Protein 9GTW (pdb70)

GO terms:
  GO:0004558 alpha-1,4-glucosidase activity (F, IDA)
  GO:0005980 glycogen catabolic process (P, IDA)
  GO:0004558 alpha-1,4-glucosidase activity (F, EXP)
  GO:0043896 glucan 1,6-alpha-glucosidase activity (F, IDA)
  GO:0061723 glycophagy (P, IMP)
  GO:0090599 alpha-glucosidase activity (F, EXP)
  GO:0101003 ficolin-1-rich granule membrane (C, TAS)
  GO:0090599 alpha-glucosidase activity (F, TAS)
  GO:0035577 azurophil granule membrane (C, TAS)
  GO:0043202 lysosomal lumen (C, TAS)
  GO:0070821 tertiary granule membrane (C, TAS)
  GO:0005886 plasma membrane (C, TAS)
  GO:0005980 glycogen catabolic process (P, TAS)
  GO:0005764 lysosome (C, IDA)
  GO:0005985 sucrose metabolic process (P, IC)
  GO:0006006 glucose metabolic process (P, IC)
  GO:0000023 maltose metabolic process (P, IC)
  GO:0002086 diaphragm contraction (P, IMP)
  GO:0007040 lysosome organization (P, IMP)
  GO:0070062 extracellular exosome (C, HDA)

Radius of gyration: 27.9 Å; Cα contacts (8 Å, |Δi|>4): 2246; chains: 1; bounding box: 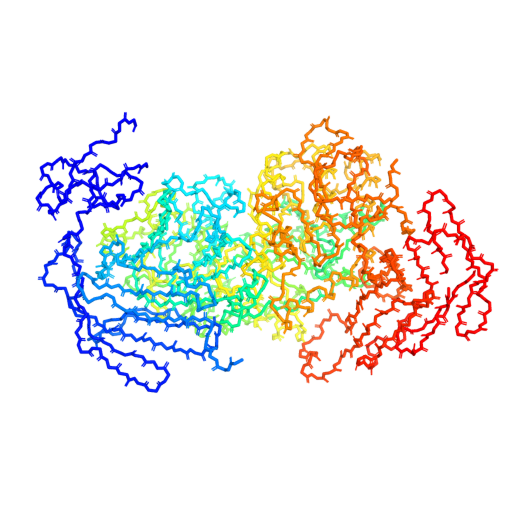76×71×76 Å

Organism: Homo sapiens (NCBI:txid9606)

Solvent-accessible surface area: 29538 Å² total

Sequence (842 aa):
QCDVPPNSRFDCAPDKAITQEQCEARGCCYIPAKQGQPWCFFPPSYPSYKLENLSSSSEMGYTTATLTRTTPTFFPKDILTLRLDVMMETENRLHFTIKDPANRRYEVPAPSPLYSVEFSEEPFGVIVHRQLDGRVLLNTTVAPLFFADQFLQLSTSLPSQYITGLAEHLSPLMLSTSWTRITLWNRDLAPTPGANLYGSHPFYLALEDGGSAHGVFLLNSNAMDVVLQPSPALSWRSTGGILDVYIFLGPEPKSVVQQYLDDVVGYPFMPPYWGLGFHLCRWGYSSTAITRQVVENMTRAHFPLDVQWNDLDYMDSRRDFTFNKDGFRDFPAMVQELHQGGRRYMMIVDPAISSSGPAGSYRPYDEGLRRGVFITNETGQPLIGKVWPGSTAFPDFTNPTALAWWEDMVAEFHDQVPFDGMWIDMNEPSNFIRRGSEDGCPNNELENPPYVPGVVGGTTLQQAATICASSHQFLSTHYNLHNLYGLTEAIASHRALVKARGTRPFVISRSTFAGHGRYAGHWTGDVWSSWEQLASSVPEILQFNLLGVPLVGADVCGFLGNTSEELCVRWTQLGAFYPFMRNHNSLLSLPQEPYSFSEPAQQAMRKALTLRYALLPHLYTLFHQAHVAGETVARPLFLEFPKDSSTWTVDHQLLWGEALLITPVLQAGKAEVTGYFPLGTWYDLQTVPIREPAIHSEGQWVTLPAPLDTINVHLRAGYIIPLQGPGLTTTESRQQPMALAVALTKGGEARRGELFWDDGESLEVLERGAYTQVIFLARNNTIVNELVRVTSEGAGLQLQKVTVLGVATAPQQVLSNGVPVSNFTYSSPDTKVLDIVSLLMGEQFLVSWC

Structure (mmCIF, N/CA/C/O backbone):
data_9GTW
#
_entry.id   9GTW
#
_cell.length_a   96.952
_cell.length_b   101.938
_cell.length_c   128.658
_cell.angle_alpha   90.00
_cell.angle_beta   90.00
_cell.angle_gamma   90.00
#
_symmetry.space_group_name_H-M   'P 21 21 21'
#
loop_
_entity.id
_entity.type
_entity.pdbx_description
1 polymer 'Lysosomal alpha-glucosidase'
2 branched 2-acetamido-2-deoxy-beta-D-glucopyranose-(1-4)-[alpha-L-fucopyranose-(1-6)]2-acetamido-2-deoxy-beta-D-glucopyranose
3 branched 2-acetamido-2-deoxy-beta-D-glucopyranose-(1-4)-2-acetamido-2-deoxy-beta-D-glucopyranose
4 branched beta-D-mannopyranose-(1-4)-2-acetamido-2-deoxy-beta-D-glucopyranose-(1-4)-2-acetamido-2-deoxy-beta-D-glucopyranose
5 non-polymer 2-acetamido-2-deoxy-beta-D-glucopyranose
6 non-polymer (2~{S},3~{S},4~{S},5~{S})-2-heptyl-5-(hydroxymethyl)pyrrolidine-3,4-diol
7 non-polymer 'SULFATE ION'
8 non-polymer 'CHLORIDE ION'
9 non-polymer GLYCEROL
10 non-polymer 'TRIETHYLENE GLYCOL'
11 non-polymer DI(HYDROXYETHYL)ETHER
12 non-polymer 1,2-ETHANEDIOL
13 water water
#
loop_
_atom_site.group_PDB
_atom_site.id
_atom_site.type_symbol
_atom_site.label_atom_id
_atom_site.label_alt_id
_atom_site.label_comp_id
_atom_site.label_asym_id
_atom_site.label_entity_id
_atom_site.label_seq_id
_atom_site.pdbx_PDB_ins_code
_atom_site.Cartn_x
_atom_site.Cartn_y
_atom_site.Cartn_z
_atom_site.occupancy
_atom_site.B_iso_or_equiv
_atom_site.auth_seq_id
_atom_site.auth_comp_id
_atom_site.auth_asym_id
_atom_site.auth_atom_id
_atom_site.pdbx_PDB_model_num
ATOM 1 N N . GLN A 1 81 ? 14.650 -58.740 57.664 1.00 61.97 81 GLN A N 1
ATOM 2 C CA . GLN A 1 81 ? 13.623 -57.652 57.735 1.00 59.26 81 GLN A CA 1
ATOM 3 C C . GLN A 1 81 ? 13.009 -57.594 59.140 1.00 51.98 81 GLN A C 1
ATOM 4 O O . GLN A 1 81 ? 12.636 -56.501 59.575 1.00 59.97 81 GLN A O 1
ATOM 10 N N . CYS A 1 82 ? 12.887 -58.728 59.822 1.00 38.79 82 CYS A N 1
ATOM 11 C CA . CYS A 1 82 ? 12.290 -58.808 61.182 1.00 40.92 82 CYS A CA 1
ATOM 12 C C . CYS A 1 82 ? 13.368 -58.845 62.258 1.00 41.96 82 CYS A C 1
ATOM 13 O O . CYS A 1 82 ? 12.993 -58.950 63.438 1.00 46.17 82 CYS A O 1
ATOM 16 N N . ASP A 1 83 ? 14.623 -58.598 61.871 1.00 47.24 83 ASP A N 1
ATOM 17 C CA . ASP A 1 83 ? 15.793 -58.585 62.783 1.00 54.15 83 ASP A CA 1
ATOM 18 C C . ASP A 1 83 ? 15.908 -57.189 63.409 1.00 51.53 83 ASP A C 1
ATOM 19 O O . ASP A 1 83 ? 16.828 -56.427 63.052 1.00 55.25 83 ASP A O 1
ATOM 24 N N . VAL A 1 84 ? 14.950 -56.851 64.267 1.00 40.51 84 VAL A N 1
ATOM 25 C CA . VAL A 1 84 ? 14.905 -55.545 64.983 1.00 36.19 84 VAL A CA 1
ATOM 26 C C . VAL A 1 84 ? 15.231 -55.820 66.451 1.00 30.49 84 VAL A C 1
ATOM 27 O O . VAL A 1 84 ? 14.587 -56.651 67.098 1.00 32.29 84 VAL A O 1
ATOM 31 N N . PRO A 1 85 ? 16.211 -55.092 67.026 1.00 34.39 85 PRO A N 1
ATOM 32 C CA . PRO A 1 85 ? 16.506 -55.194 68.455 1.00 35.52 85 PRO A CA 1
ATOM 33 C C . PRO A 1 85 ? 15.239 -55.010 69.288 1.00 40.18 85 PRO A C 1
ATOM 34 O O . PRO A 1 85 ? 14.419 -54.128 68.998 1.00 37.23 85 PRO A O 1
ATOM 38 N N . PRO A 1 86 ? 15.024 -55.835 70.341 1.00 34.15 86 PRO A N 1
ATOM 39 C CA . PRO A 1 86 ? 13.774 -55.790 71.098 1.00 30.13 86 PRO A CA 1
ATOM 40 C C . PRO A 1 86 ? 13.353 -54.368 71.498 1.00 32.39 86 PRO A C 1
ATOM 41 O O . PRO A 1 86 ? 12.183 -54.059 71.447 1.00 31.80 86 PRO A O 1
ATOM 45 N N . ASN A 1 87 ? 14.292 -53.564 71.982 1.00 32.01 87 ASN A N 1
ATOM 46 C CA . ASN A 1 87 ? 13.963 -52.246 72.587 1.00 35.69 87 ASN A CA 1
ATOM 47 C C . ASN A 1 87 ? 13.544 -51.265 71.482 1.00 35.18 87 ASN A C 1
ATOM 48 O O . ASN A 1 87 ? 12.979 -50.208 71.805 1.00 31.49 87 ASN A O 1
ATOM 53 N N . SER A 1 88 ? 13.765 -51.613 70.219 1.00 31.25 88 SER A N 1
ATOM 54 C CA . SER A 1 88 ? 13.538 -50.724 69.051 1.00 32.74 88 SER A CA 1
ATOM 55 C C . SER A 1 88 ? 12.303 -51.181 68.277 1.00 33.00 88 SER A C 1
ATOM 56 O O . SER A 1 88 ? 12.081 -50.683 67.168 1.00 31.52 88 SER A O 1
ATOM 59 N N . ARG A 1 89 ? 11.550 -52.138 68.819 1.00 30.87 89 ARG A N 1
ATOM 60 C CA . ARG A 1 89 ? 10.338 -52.673 68.152 1.00 28.43 89 ARG A CA 1
ATOM 61 C C . ARG A 1 89 ? 9.174 -51.734 68.441 1.00 27.84 89 ARG A C 1
ATOM 62 O O . ARG A 1 89 ? 8.917 -51.441 69.607 1.00 29.95 89 ARG A O 1
ATOM 70 N N . PHE A 1 90 ? 8.520 -51.232 67.398 1.00 27.15 90 PHE A N 1
ATOM 71 C CA . PHE A 1 90 ? 7.351 -50.338 67.550 1.00 27.00 90 PHE A CA 1
ATOM 72 C C . PHE A 1 90 ? 6.096 -51.178 67.299 1.00 27.97 90 PHE A C 1
ATOM 73 O O . PHE A 1 90 ? 6.059 -51.882 66.286 1.00 30.10 90 PHE A O 1
ATOM 81 N N . ASP A 1 91 ? 5.096 -51.021 68.161 1.00 29.09 91 ASP A N 1
ATOM 82 C CA . ASP A 1 91 ? 3.872 -51.865 68.208 1.00 31.24 91 ASP A CA 1
ATOM 83 C C . ASP A 1 91 ? 3.065 -51.731 66.906 1.00 32.61 91 ASP A C 1
ATOM 84 O O . ASP A 1 91 ? 2.594 -50.624 66.583 1.00 31.07 91 ASP A O 1
ATOM 89 N N . CYS A 1 92 ? 2.885 -52.842 66.192 1.00 31.30 92 CYS A N 1
ATOM 90 C CA . CYS A 1 92 ? 2.024 -52.954 64.987 1.00 29.13 92 CYS A CA 1
ATOM 91 C C . CYS A 1 92 ? 0.620 -53.432 65.364 1.00 38.08 92 CYS A C 1
ATOM 92 O O . CYS A 1 92 ? -0.220 -53.516 64.457 1.00 40.19 92 CYS A O 1
ATOM 95 N N . ALA A 1 93 ? 0.357 -53.732 66.641 1.00 33.15 93 ALA A N 1
ATOM 96 C CA . ALA A 1 93 ? -1.000 -54.080 67.124 1.00 36.85 93 ALA A CA 1
ATOM 97 C C . ALA A 1 93 ? -1.353 -53.247 68.349 1.00 35.04 93 ALA A C 1
ATOM 98 O O . ALA A 1 93 ? -1.746 -53.799 69.374 1.00 36.97 93 ALA A O 1
ATOM 100 N N . PRO A 1 94 ? -1.313 -51.897 68.281 1.00 35.87 94 PRO A N 1
ATOM 101 C CA . PRO A 1 94 ? -1.678 -51.075 69.438 1.00 37.84 94 PRO A CA 1
ATOM 102 C C . PRO A 1 94 ? -3.197 -51.108 69.675 1.00 41.60 94 PRO A C 1
ATOM 103 O O . PRO A 1 94 ? -3.639 -50.804 70.768 1.00 43.10 94 PRO A O 1
ATOM 107 N N . ASP A 1 95 ? -3.942 -51.509 68.642 1.00 38.53 95 ASP A N 1
ATOM 108 C CA . ASP A 1 95 ? -5.423 -51.399 68.584 1.00 44.99 95 ASP A CA 1
ATOM 109 C C . ASP A 1 95 ? -6.106 -52.619 69.221 1.00 45.27 95 ASP A C 1
ATOM 110 O O . ASP A 1 95 ? -7.264 -52.480 69.616 1.00 48.01 95 ASP A O 1
ATOM 115 N N . LYS A 1 96 ? -5.483 -53.801 69.211 1.00 49.81 96 LYS A N 1
ATOM 116 C CA . LYS A 1 96 ? -6.173 -55.050 69.643 1.00 56.71 96 LYS A CA 1
ATOM 117 C C . LYS A 1 96 ? -5.177 -56.180 69.897 1.00 56.73 96 LYS A C 1
ATOM 118 O O . LYS A 1 96 ? -4.062 -56.144 69.326 1.00 45.67 96 LYS A O 1
ATOM 124 N N . ALA A 1 97 ? -5.618 -57.187 70.662 1.00 53.37 97 ALA A N 1
ATOM 125 C CA . ALA A 1 97 ? -4.925 -58.485 70.827 1.00 54.74 97 ALA A CA 1
ATOM 126 C C . ALA A 1 97 ? -4.872 -59.143 69.453 1.00 48.17 97 ALA A C 1
ATOM 127 O O . ALA A 1 97 ? -5.906 -59.154 68.773 1.00 51.97 97 ALA A O 1
ATOM 129 N N . ILE A 1 98 ? -3.689 -59.583 69.035 1.00 45.17 98 ILE A N 1
ATOM 130 C CA . ILE A 1 98 ? -3.433 -60.053 67.650 1.00 47.06 98 ILE A CA 1
ATOM 131 C C . ILE A 1 98 ? -2.770 -61.436 67.708 1.00 43.95 98 ILE A C 1
ATOM 132 O O . ILE A 1 98 ? -1.950 -61.672 68.619 1.00 53.70 98 ILE A O 1
ATOM 137 N N . THR A 1 99 ? -3.085 -62.288 66.734 1.00 44.90 99 THR A N 1
ATOM 138 C CA . THR A 1 99 ? -2.441 -63.609 66.525 1.00 45.45 99 THR A CA 1
ATOM 139 C C . THR A 1 99 ? -1.238 -63.403 65.599 1.00 44.32 99 THR A C 1
ATOM 140 O O . THR A 1 99 ? -1.190 -62.373 64.869 1.00 44.98 99 THR A O 1
ATOM 144 N N . GLN A 1 100 ? -0.323 -64.364 65.572 1.00 38.30 100 GLN A N 1
ATOM 145 C CA . GLN A 1 100 ? 0.813 -64.341 64.623 1.00 46.05 100 GLN A CA 1
ATOM 146 C C . GLN A 1 100 ? 0.284 -64.169 63.190 1.00 49.68 100 GLN A C 1
ATOM 147 O O . GLN A 1 100 ? 0.905 -63.421 62.412 1.00 41.74 100 GLN A O 1
ATOM 153 N N . GLU A 1 101 ? -0.789 -64.872 62.815 1.00 46.51 101 GLU A N 1
ATOM 154 C CA . GLU A 1 101 ? -1.267 -64.874 61.407 1.00 48.80 101 GLU A CA 1
ATOM 155 C C . GLU A 1 101 ? -1.811 -63.479 61.054 1.00 41.28 101 GLU A C 1
ATOM 156 O O . GLU A 1 101 ? -1.472 -62.987 59.964 1.00 47.71 101 GLU A O 1
ATOM 162 N N . GLN A 1 102 ? -2.653 -62.895 61.911 1.00 39.14 102 GLN A N 1
ATOM 163 C CA . GLN A 1 102 ? -3.196 -61.516 61.759 1.00 43.11 102 GLN A CA 1
ATOM 164 C C . GLN A 1 102 ? -2.040 -60.503 61.653 1.00 44.53 102 GLN A C 1
ATOM 165 O O . GLN A 1 102 ? -2.108 -59.586 60.824 1.00 45.51 102 GLN A O 1
ATOM 171 N N . CYS A 1 103 ? -1.014 -60.658 62.490 1.00 45.10 103 CYS A N 1
ATOM 172 C CA . CYS A 1 103 ? 0.164 -59.762 62.558 1.00 47.95 103 CYS A CA 1
ATOM 173 C C . CYS A 1 103 ? 0.900 -59.791 61.216 1.00 47.16 103 CYS A C 1
ATOM 174 O O . CYS A 1 103 ? 1.098 -58.720 60.614 1.00 40.11 103 CYS A O 1
ATOM 177 N N . GLU A 1 104 ? 1.201 -60.984 60.711 1.00 43.12 104 GLU A N 1
ATOM 178 C CA . GLU A 1 104 ? 1.929 -61.166 59.432 1.00 41.57 104 GLU A CA 1
ATOM 179 C C . GLU A 1 104 ? 1.058 -60.693 58.257 1.00 37.76 104 GLU A C 1
ATOM 180 O O . GLU A 1 104 ? 1.637 -60.108 57.322 1.00 44.48 104 GLU A O 1
ATOM 186 N N . ALA A 1 105 ? -0.265 -60.867 58.336 1.00 39.83 105 ALA A N 1
ATOM 187 C CA . ALA A 1 105 ? -1.261 -60.419 57.328 1.00 49.81 105 ALA A CA 1
ATOM 188 C C . ALA A 1 105 ? -1.256 -58.885 57.225 1.00 54.33 105 ALA A C 1
ATOM 189 O O . ALA A 1 105 ? -1.740 -58.353 56.204 1.00 42.09 105 ALA A O 1
ATOM 191 N N . ARG A 1 106 ? -0.793 -58.199 58.275 1.00 48.96 106 ARG A N 1
ATOM 192 C CA . ARG A 1 106 ? -0.735 -56.716 58.347 1.00 38.52 106 ARG A CA 1
ATOM 193 C C . ARG A 1 106 ? 0.555 -56.222 57.703 1.00 41.78 106 ARG A C 1
ATOM 194 O O . ARG A 1 106 ? 0.701 -54.985 57.566 1.00 42.14 106 ARG A O 1
ATOM 202 N N . GLY A 1 107 ? 1.465 -57.146 57.396 1.00 36.40 107 GLY A N 1
ATOM 203 C CA . GLY A 1 107 ? 2.826 -56.855 56.921 1.00 39.44 107 GLY A CA 1
ATOM 204 C C . GLY A 1 107 ? 3.760 -56.585 58.087 1.00 36.79 107 GLY A C 1
ATOM 205 O O . GLY A 1 107 ? 4.811 -55.967 57.866 1.00 39.93 107 GLY A O 1
ATOM 206 N N . CYS A 1 108 ? 3.436 -57.107 59.269 1.00 36.93 108 CYS A N 1
ATOM 207 C CA . CYS A 1 108 ? 4.255 -56.913 60.493 1.00 42.59 108 CYS A CA 1
ATOM 208 C C . CYS A 1 108 ? 4.954 -58.207 60.930 1.00 48.43 108 CYS A C 1
ATOM 209 O O . CYS A 1 108 ? 4.627 -59.288 60.412 1.00 43.02 108 CYS A O 1
ATOM 212 N N . CYS A 1 109 ? 5.967 -58.038 61.780 1.00 34.91 109 CYS A N 1
ATOM 213 C CA . CYS A 1 109 ? 6.865 -59.084 62.313 1.00 31.17 109 CYS A CA 1
ATOM 214 C C . CYS A 1 109 ? 6.282 -59.602 63.624 1.00 35.93 109 CYS A C 1
ATOM 215 O O . CYS A 1 109 ? 5.835 -58.779 64.445 1.00 40.45 109 CYS A O 1
ATOM 218 N N . TYR A 1 110 ? 6.245 -60.918 63.804 1.00 35.24 110 TYR A N 1
ATOM 219 C CA . TYR A 1 110 ? 5.725 -61.546 65.040 1.00 36.54 110 TYR A CA 1
ATOM 220 C C . TYR A 1 110 ? 6.873 -62.255 65.757 1.00 38.50 110 TYR A C 1
ATOM 221 O O . TYR A 1 110 ? 7.381 -63.256 65.237 1.00 36.63 110 TYR A O 1
ATOM 230 N N . ILE A 1 111 ? 7.333 -61.698 66.878 1.00 32.70 111 ILE A N 1
ATOM 231 C CA . ILE A 1 111 ? 8.410 -62.327 67.692 1.00 30.90 111 ILE A CA 1
ATOM 232 C C . ILE A 1 111 ? 8.014 -62.174 69.152 1.00 35.76 111 ILE A C 1
ATOM 233 O O . ILE A 1 111 ? 8.033 -61.072 69.692 1.00 34.76 111 ILE A O 1
ATOM 238 N N . PRO A 1 112 ? 7.642 -63.268 69.843 1.00 36.31 112 PRO A N 1
ATOM 239 C CA . PRO A 1 112 ? 7.285 -63.165 71.254 1.00 33.73 112 PRO A CA 1
ATOM 240 C C . PRO A 1 112 ? 8.462 -62.617 72.069 1.00 31.04 112 PRO A C 1
ATOM 241 O O . PRO A 1 112 ? 9.601 -62.955 71.781 1.00 32.39 112 PRO A O 1
ATOM 245 N N . ALA A 1 113 ? 8.165 -61.732 73.021 1.00 30.79 113 ALA A N 1
ATOM 246 C CA . ALA A 1 113 ? 9.103 -61.317 74.085 1.00 34.10 113 ALA A CA 1
ATOM 247 C C . ALA A 1 113 ? 9.509 -62.577 74.862 1.00 31.51 113 ALA A C 1
ATOM 248 O O . ALA A 1 113 ? 8.732 -63.543 74.899 1.00 34.06 113 ALA A O 1
ATOM 250 N N . LYS A 1 114 ? 10.702 -62.585 75.439 1.00 33.51 114 LYS A N 1
ATOM 251 C CA . LYS A 1 114 ? 11.251 -63.788 76.108 1.00 38.22 114 LYS A CA 1
ATOM 252 C C . LYS A 1 114 ? 10.804 -63.828 77.570 1.00 34.29 114 LYS A C 1
ATOM 253 O O . LYS A 1 114 ? 11.124 -64.820 78.253 1.00 38.78 114 LYS A O 1
ATOM 259 N N . GLN A 1 115 ? 10.092 -62.798 78.018 1.00 34.10 115 GLN A N 1
ATOM 260 C CA . GLN A 1 115 ? 9.449 -62.774 79.356 1.00 37.40 115 GLN A CA 1
ATOM 261 C C . GLN A 1 115 ? 8.359 -61.708 79.325 1.00 44.66 115 GLN A C 1
ATOM 262 O O . GLN A 1 115 ? 8.284 -60.990 78.299 1.00 38.41 115 GLN A O 1
ATOM 268 N N . GLY A 1 123 ? 4.212 -53.784 77.799 1.00 48.77 123 GLY A N 1
ATOM 269 C CA . GLY A 1 123 ? 5.562 -54.365 77.618 1.00 37.33 123 GLY A CA 1
ATOM 270 C C . GLY A 1 123 ? 6.002 -54.289 76.164 1.00 33.63 123 GLY A C 1
ATOM 271 O O . GLY A 1 123 ? 5.317 -53.656 75.370 1.00 35.34 123 GLY A O 1
ATOM 272 N N . GLN A 1 124 ? 7.122 -54.923 75.840 1.00 32.72 124 GLN A N 1
ATOM 273 C CA . GLN A 1 124 ? 7.674 -55.044 74.472 1.00 36.35 124 GLN A CA 1
ATOM 274 C C . GLN A 1 124 ? 6.626 -55.675 73.559 1.00 32.37 124 GLN A C 1
ATOM 275 O O . GLN A 1 124 ? 6.007 -56.688 73.903 1.00 33.56 124 GLN A O 1
ATOM 281 N N . PRO A 1 125 ? 6.339 -55.073 72.384 1.00 31.44 125 PRO A N 1
ATOM 282 C CA . PRO A 1 125 ? 5.285 -55.590 71.512 1.00 32.87 125 PRO A CA 1
ATOM 283 C C . PRO A 1 125 ? 5.751 -56.863 70.801 1.00 32.07 125 PRO A C 1
ATOM 284 O O . PRO A 1 125 ? 6.885 -56.896 70.329 1.00 32.55 125 PRO A O 1
ATOM 288 N N . TRP A 1 126 ? 4.867 -57.859 70.704 1.00 28.46 126 TRP A N 1
ATOM 289 C CA . TRP A 1 126 ? 5.136 -59.132 69.997 1.00 32.78 126 TRP A CA 1
ATOM 290 C C . TRP A 1 126 ? 4.996 -58.909 68.503 1.00 29.19 126 TRP A C 1
ATOM 291 O O . TRP A 1 126 ? 5.730 -59.559 67.736 1.00 33.50 126 TRP A O 1
ATOM 302 N N . CYS A 1 127 ? 4.048 -58.053 68.131 1.00 30.88 127 CYS A N 1
ATOM 303 C CA . CYS A 1 127 ? 3.752 -57.683 66.725 1.00 30.28 127 CYS A CA 1
ATOM 304 C C . CYS A 1 127 ? 4.301 -56.274 66.450 1.00 30.12 127 CYS A C 1
ATOM 305 O O . CYS A 1 127 ? 3.825 -55.331 67.084 1.00 31.38 127 CYS A O 1
ATOM 308 N N . PHE A 1 128 ? 5.305 -56.157 65.597 1.00 30.95 128 PHE A N 1
ATOM 309 C CA . PHE A 1 128 ? 6.018 -54.878 65.368 1.00 32.53 128 PHE A CA 1
ATOM 310 C C . PHE A 1 128 ? 6.276 -54.656 63.879 1.00 34.24 128 PHE A C 1
ATOM 311 O O . PHE A 1 128 ? 6.368 -55.606 63.072 1.00 33.14 128 PHE A O 1
ATOM 319 N N . PHE A 1 129 ? 6.507 -53.387 63.545 1.00 31.56 129 PHE A N 1
ATOM 320 C CA . PHE A 1 129 ? 6.790 -52.958 62.160 1.00 30.33 129 PHE A CA 1
ATOM 321 C C . PHE A 1 129 ? 8.185 -53.378 61.737 1.00 28.69 129 PHE A C 1
ATOM 322 O O . PHE A 1 129 ? 9.165 -53.025 62.382 1.00 33.86 129 PHE A O 1
ATOM 330 N N . PRO A 1 130 ? 8.316 -54.016 60.552 1.00 30.20 130 PRO A N 1
ATOM 331 C CA . PRO A 1 130 ? 9.615 -54.142 59.910 1.00 30.27 130 PRO A CA 1
ATOM 332 C C . PRO A 1 130 ? 10.003 -52.762 59.395 1.00 37.00 130 PRO A C 1
ATOM 333 O O . PRO A 1 130 ? 9.144 -51.896 59.217 1.00 33.07 130 PRO A O 1
ATOM 337 N N . PRO A 1 131 ? 11.300 -52.528 59.132 1.00 34.81 131 PRO A N 1
ATOM 338 C CA . PRO A 1 131 ? 11.760 -51.254 58.587 1.00 45.80 131 PRO A CA 1
ATOM 339 C C . PRO A 1 131 ? 11.074 -50.891 57.263 1.00 42.22 131 PRO A C 1
ATOM 340 O O . PRO A 1 131 ? 10.991 -49.724 56.974 1.00 45.09 131 PRO A O 1
ATOM 344 N N . SER A 1 132 ? 10.569 -51.889 56.525 1.00 39.58 132 SER A N 1
ATOM 345 C CA . SER A 1 132 ? 9.936 -51.726 55.190 1.00 42.47 132 SER A CA 1
ATOM 346 C C . SER A 1 132 ? 8.421 -51.525 55.323 1.00 43.40 132 SER A C 1
ATOM 347 O O . SER A 1 132 ? 7.746 -51.486 54.288 1.00 41.82 132 SER A O 1
ATOM 350 N N . TYR A 1 133 ? 7.870 -51.382 56.530 1.00 34.62 133 TYR A N 1
ATOM 351 C CA . TYR A 1 133 ? 6.400 -51.230 56.683 1.00 32.29 133 TYR A CA 1
ATOM 352 C C . TYR A 1 133 ? 6.011 -49.940 55.974 1.00 37.91 133 TYR A C 1
ATOM 353 O O . TYR A 1 133 ? 6.742 -48.952 56.067 1.00 35.25 133 TYR A O 1
ATOM 362 N N . PRO A 1 134 ? 4.923 -49.944 55.167 1.00 35.30 134 PRO A N 1
ATOM 363 C CA . PRO A 1 134 ? 4.555 -48.769 54.376 1.00 33.43 134 PRO A CA 1
ATOM 364 C C . PRO A 1 134 ? 4.265 -47.553 55.264 1.00 37.16 134 PRO A C 1
ATOM 365 O O . PRO A 1 134 ? 3.517 -47.639 56.213 1.00 34.03 134 PRO A O 1
ATOM 369 N N . SER A 1 135 ? 4.891 -46.437 54.926 1.00 32.92 135 SER A N 1
ATOM 370 C CA . SER A 1 135 ? 4.720 -45.142 55.614 1.00 33.64 135 SER A CA 1
ATOM 371 C C . SER A 1 135 ? 4.234 -44.156 54.558 1.00 32.45 135 SER A C 1
ATOM 372 O O . SER A 1 135 ? 3.451 -44.552 53.681 1.00 34.27 135 SER A O 1
ATOM 375 N N . TYR A 1 136 ? 4.591 -42.893 54.712 1.00 27.25 136 TYR A N 1
ATOM 376 C CA . TYR A 1 136 ? 4.339 -41.853 53.692 1.00 25.50 136 TYR A CA 1
ATOM 377 C C . TYR A 1 136 ? 5.653 -41.632 52.963 1.00 27.35 136 TYR A C 1
ATOM 378 O O . TYR A 1 136 ? 6.704 -41.892 53.541 1.00 28.43 136 TYR A O 1
ATOM 387 N N . LYS A 1 137 ? 5.564 -41.185 51.716 1.00 29.20 137 LYS A N 1
ATOM 388 C CA . LYS A 1 137 ? 6.726 -40.770 50.905 1.00 29.80 137 LYS A CA 1
ATOM 389 C C . LYS A 1 137 ? 6.690 -39.251 50.783 1.00 29.38 137 LYS A C 1
ATOM 390 O O . LYS A 1 137 ? 5.611 -38.681 50.497 1.00 27.88 137 LYS A O 1
ATOM 396 N N . LEU A 1 138 ? 7.834 -38.612 50.983 1.00 25.67 138 LEU A N 1
ATOM 397 C CA . LEU A 1 138 ? 7.988 -37.160 50.761 1.00 28.27 138 LEU A CA 1
ATOM 398 C C . LEU A 1 138 ? 8.042 -36.882 49.258 1.00 26.59 138 LEU A C 1
ATOM 399 O O . LEU A 1 138 ? 8.865 -37.490 48.567 1.00 29.11 138 LEU A O 1
ATOM 404 N N . GLU A 1 139 ? 7.245 -35.950 48.777 1.00 27.69 139 GLU A N 1
ATOM 405 C CA . GLU A 1 139 ? 7.307 -35.522 47.350 1.00 32.36 139 GLU A CA 1
ATOM 406 C C . GLU A 1 139 ? 7.251 -33.997 47.268 1.00 29.17 139 GLU A C 1
ATOM 407 O O . GLU A 1 139 ? 6.561 -33.358 48.096 1.00 27.42 139 GLU A O 1
ATOM 413 N N . ASN A 1 140 ? 7.910 -33.425 46.261 1.00 27.91 140 ASN A N 1
ATOM 414 C CA . ASN A 1 140 ? 7.813 -31.986 45.942 1.00 28.53 140 ASN A CA 1
ATOM 415 C C . ASN A 1 140 ? 8.192 -31.141 47.161 1.00 30.97 140 ASN A C 1
ATOM 416 O O . ASN A 1 140 ? 7.598 -30.071 47.353 1.00 28.64 140 ASN A O 1
ATOM 421 N N . LEU A 1 141 ? 9.251 -31.520 47.872 1.00 31.27 141 LEU A N 1
ATOM 422 C CA . LEU A 1 141 ? 9.823 -30.632 48.903 1.00 30.60 141 LEU A CA 1
ATOM 423 C C . LEU A 1 141 ? 10.226 -29.323 48.219 1.00 34.07 141 LEU A C 1
ATOM 424 O O . LEU A 1 141 ? 10.891 -29.348 47.175 1.00 34.16 141 LEU A O 1
ATOM 429 N N . SER A 1 142 ? 9.823 -28.203 48.789 1.00 28.69 142 SER A N 1
ATOM 430 C CA A SER A 1 142 ? 10.180 -26.881 48.230 0.50 32.28 142 SER A CA 1
ATOM 431 C CA B SER A 1 142 ? 10.058 -26.850 48.235 0.50 30.86 142 SER A CA 1
ATOM 432 C C . SER A 1 142 ? 10.498 -25.914 49.360 1.00 37.22 142 SER A C 1
ATOM 433 O O . SER A 1 142 ? 9.984 -26.074 50.504 1.00 30.73 142 SER A O 1
ATOM 438 N N . SER A 1 143 ? 11.373 -24.973 49.046 1.00 30.27 143 SER A N 1
ATOM 439 C CA . SER A 1 143 ? 11.859 -23.969 50.005 1.00 38.25 143 SER A CA 1
ATOM 440 C C . SER A 1 143 ? 10.957 -22.752 49.894 1.00 44.10 143 SER A C 1
ATOM 441 O O . SER A 1 143 ? 10.810 -22.234 48.796 1.00 44.81 143 SER A O 1
ATOM 444 N N . SER A 1 144 ? 10.411 -22.321 51.024 1.00 47.64 144 SER A N 1
ATOM 445 C CA . SER A 1 144 ? 9.632 -21.073 51.194 1.00 63.37 144 SER A CA 1
ATOM 446 C C . SER A 1 144 ? 10.479 -20.078 51.991 1.00 56.14 144 SER A C 1
ATOM 447 O O . SER A 1 144 ? 11.546 -20.475 52.509 1.00 50.80 144 SER A O 1
ATOM 450 N N . GLU A 1 145 ? 10.038 -18.827 52.074 1.00 77.21 145 GLU A N 1
ATOM 451 C CA . GLU A 1 145 ? 10.524 -17.881 53.111 1.00 81.00 145 GLU A CA 1
ATOM 452 C C . GLU A 1 145 ? 10.054 -18.413 54.475 1.00 62.03 145 GLU A C 1
ATOM 453 O O . GLU A 1 145 ? 8.871 -18.801 54.598 1.00 84.03 145 GLU A O 1
ATOM 459 N N . MET A 1 146 ? 10.979 -18.517 55.424 1.00 59.46 146 MET A N 1
ATOM 460 C CA . MET A 1 146 ? 10.750 -19.039 56.795 1.00 63.78 146 MET A CA 1
ATOM 461 C C . MET A 1 146 ? 10.747 -20.581 56.841 1.00 49.99 146 MET A C 1
ATOM 462 O O . MET A 1 146 ? 10.803 -21.086 57.971 1.00 44.48 146 MET A O 1
ATOM 467 N N . GLY A 1 147 ? 10.736 -21.326 55.715 1.00 42.30 147 GLY A N 1
ATOM 468 C CA . GLY A 1 147 ? 11.055 -22.768 55.787 1.00 35.66 147 GLY A CA 1
ATOM 469 C C . GLY A 1 147 ? 10.732 -23.606 54.558 1.00 47.15 147 GLY A C 1
ATOM 470 O O . GLY A 1 147 ? 11.381 -23.438 53.495 1.00 39.81 147 GLY A O 1
ATOM 471 N N . TYR A 1 148 ? 9.963 -24.675 54.759 1.00 27.19 148 TYR A N 1
ATOM 472 C CA . TYR A 1 148 ? 9.769 -25.727 53.730 1.00 26.00 148 TYR A CA 1
ATOM 473 C C . TYR A 1 148 ? 8.313 -26.157 53.691 1.00 27.94 148 TYR A C 1
ATOM 474 O O . TYR A 1 148 ? 7.614 -26.082 54.714 1.00 30.45 148 TYR A O 1
ATOM 483 N N . THR A 1 149 ? 7.913 -26.630 52.521 1.00 24.63 149 THR A N 1
ATOM 484 C CA A THR A 1 149 ? 6.600 -27.282 52.296 0.50 26.69 149 THR A CA 1
ATOM 485 C CA B THR A 1 149 ? 6.599 -27.277 52.299 0.50 26.77 149 THR A CA 1
ATOM 486 C C . THR A 1 149 ? 6.813 -28.535 51.448 1.00 29.07 149 THR A C 1
ATOM 487 O O . THR A 1 149 ? 7.793 -28.592 50.683 1.00 32.07 149 THR A O 1
ATOM 494 N N . ALA A 1 150 ? 5.960 -29.533 51.636 1.00 27.50 150 ALA A N 1
ATOM 495 C CA . ALA A 1 150 ? 6.049 -30.786 50.876 1.00 26.77 150 ALA A CA 1
ATOM 496 C C . ALA A 1 150 ? 4.704 -31.490 50.914 1.00 30.70 150 ALA A C 1
ATOM 497 O O . ALA A 1 150 ? 3.836 -31.148 51.747 1.00 27.53 150 ALA A O 1
ATOM 499 N N . THR A 1 151 ? 4.542 -32.418 49.988 1.00 27.81 151 THR A N 1
ATOM 500 C CA . THR A 1 151 ? 3.403 -33.358 49.962 1.00 28.47 151 THR A CA 1
ATOM 501 C C . THR A 1 151 ? 3.902 -34.660 50.569 1.00 27.96 151 THR A C 1
ATOM 502 O O . THR A 1 151 ? 5.064 -35.055 50.286 1.00 28.77 151 THR A O 1
ATOM 506 N N . LEU A 1 152 ? 3.048 -35.330 51.338 1.00 25.95 152 LEU A N 1
ATOM 507 C CA . LEU A 1 152 ? 3.333 -36.684 51.864 1.00 25.10 152 LEU A CA 1
ATOM 508 C C . LEU A 1 152 ? 2.251 -37.598 51.311 1.00 28.00 152 LEU A C 1
ATOM 509 O O . LEU A 1 152 ? 1.070 -37.276 51.482 1.00 29.61 152 LEU A O 1
ATOM 514 N N . THR A 1 153 ? 2.646 -38.716 50.738 1.00 28.35 153 THR A N 1
ATOM 515 C CA . THR A 1 153 ? 1.710 -39.656 50.086 1.00 26.98 153 THR A CA 1
ATOM 516 C C . THR A 1 153 ? 1.875 -41.045 50.686 1.00 26.59 153 THR A C 1
ATOM 517 O O . THR A 1 153 ? 2.991 -41.556 50.686 1.00 26.80 153 THR A O 1
ATOM 521 N N . ARG A 1 154 ? 0.772 -41.631 51.139 1.00 25.98 154 ARG A N 1
ATOM 522 C CA . ARG A 1 154 ? 0.687 -43.054 51.547 1.00 29.76 154 ARG A CA 1
ATOM 523 C C . ARG A 1 154 ? 0.028 -43.822 50.398 1.00 28.72 154 ARG A C 1
ATOM 524 O O . ARG A 1 154 ? -1.046 -43.396 49.901 1.00 29.33 154 ARG A O 1
ATOM 532 N N . THR A 1 155 ? 0.658 -44.897 49.962 1.00 31.66 155 THR A N 1
ATOM 533 C CA . THR A 1 155 ? 0.154 -45.698 48.820 1.00 38.49 155 THR A CA 1
ATOM 534 C C . THR A 1 155 ? -0.504 -46.975 49.364 1.00 40.47 155 THR A C 1
ATOM 535 O O . THR A 1 155 ? -1.445 -47.438 48.744 1.00 42.99 155 THR A O 1
ATOM 539 N N . THR A 1 156 ? -0.073 -47.504 50.511 1.00 33.59 156 THR A N 1
ATOM 540 C CA . THR A 1 156 ? -0.658 -48.742 51.095 1.00 33.04 156 THR A CA 1
ATOM 541 C C . THR A 1 156 ? -1.428 -48.392 52.362 1.00 35.42 156 THR A C 1
ATOM 542 O O . THR A 1 156 ? -0.875 -47.752 53.253 1.00 34.86 156 THR A O 1
ATOM 546 N N . PRO A 1 157 ? -2.744 -48.692 52.442 1.00 33.53 157 PRO A N 1
ATOM 547 C CA . PRO A 1 157 ? -3.537 -48.332 53.625 1.00 34.82 157 PRO A CA 1
ATOM 548 C C . PRO A 1 157 ? -2.983 -49.012 54.877 1.00 33.88 157 PRO A C 1
ATOM 549 O O . PRO A 1 157 ? -2.307 -50.025 54.738 1.00 32.52 157 PRO A O 1
ATOM 553 N N . THR A 1 158 ? -3.192 -48.397 56.047 1.00 32.89 158 THR A N 1
ATOM 554 C CA . THR A 1 158 ? -2.937 -49.019 57.364 1.00 34.15 158 THR A CA 1
ATOM 555 C C . THR A 1 158 ? -4.124 -49.928 57.724 1.00 30.92 158 THR A C 1
ATOM 556 O O . THR A 1 158 ? -5.072 -50.012 56.923 1.00 34.29 158 THR A O 1
ATOM 560 N N . PHE A 1 159 ? -4.095 -50.496 58.937 1.00 33.77 159 PHE A N 1
ATOM 561 C CA . PHE A 1 159 ? -5.174 -51.334 59.519 1.00 35.98 159 PHE A CA 1
ATOM 562 C C . PHE A 1 159 ? -6.223 -50.443 60.196 1.00 35.29 159 PHE A C 1
ATOM 563 O O . PHE A 1 159 ? -7.243 -50.961 60.644 1.00 37.62 159 PHE A O 1
ATOM 571 N N . PHE A 1 160 ? -6.021 -49.126 60.222 1.00 29.19 160 PHE A N 1
ATOM 572 C CA . PHE A 1 160 ? -7.015 -48.149 60.728 1.00 32.80 160 PHE A CA 1
ATOM 573 C C . PHE A 1 160 ? -7.921 -47.719 59.588 1.00 33.50 160 PHE A C 1
ATOM 574 O O . PHE A 1 160 ? -7.486 -47.623 58.441 1.00 33.33 160 PHE A O 1
ATOM 582 N N . PRO A 1 161 ? -9.201 -47.405 59.882 1.00 35.26 161 PRO A N 1
ATOM 583 C CA . PRO A 1 161 ? -10.095 -46.818 58.889 1.00 35.81 161 PRO A CA 1
ATOM 584 C C . PRO A 1 161 ? -9.745 -45.358 58.571 1.00 33.13 161 PRO A C 1
ATOM 585 O O . PRO A 1 161 ? -9.197 -44.684 59.421 1.00 31.83 161 PRO A O 1
ATOM 589 N N . LYS A 1 162 ? -10.055 -44.925 57.350 1.00 31.82 162 LYS A N 1
ATOM 590 C CA . LYS A 1 162 ? -10.045 -43.513 56.892 1.00 31.57 162 LYS A CA 1
ATOM 591 C C . LYS A 1 162 ? -8.632 -42.925 56.987 1.00 27.94 162 LYS A C 1
ATOM 592 O O . LYS A 1 162 ? -8.503 -41.786 57.494 1.00 27.30 162 LYS A O 1
ATOM 598 N N . ASP A 1 163 ? -7.620 -43.675 56.575 1.00 27.12 163 ASP A N 1
ATOM 599 C CA . ASP A 1 163 ? -6.294 -43.081 56.256 1.00 30.22 163 ASP A CA 1
ATOM 600 C C . ASP A 1 163 ? -6.532 -41.848 55.387 1.00 27.98 163 ASP A C 1
ATOM 601 O O . ASP A 1 163 ? -7.367 -41.900 54.449 1.00 28.86 163 ASP A O 1
ATOM 606 N N . ILE A 1 164 ? -5.774 -40.794 55.637 1.00 25.76 164 ILE A N 1
ATOM 607 C CA . ILE A 1 164 ? -5.704 -39.598 54.757 1.00 26.69 164 ILE A CA 1
ATOM 608 C C . ILE A 1 164 ? -4.446 -39.760 53.908 1.00 32.12 164 ILE A C 1
ATOM 609 O O . ILE A 1 164 ? -3.340 -39.596 54.457 1.00 29.44 164 ILE A O 1
ATOM 614 N N . LEU A 1 165 ? -4.612 -40.187 52.657 1.00 29.23 165 LEU A N 1
ATOM 615 C CA . LEU A 1 165 ? -3.493 -40.707 51.827 1.00 30.05 165 LEU A CA 1
ATOM 616 C C . LEU A 1 165 ? -2.572 -39.571 51.378 1.00 28.03 165 LEU A C 1
ATOM 617 O O . LEU A 1 165 ? -1.375 -39.845 51.171 1.00 30.52 165 LEU A O 1
ATOM 622 N N . THR A 1 166 ? -3.090 -38.355 51.237 1.00 27.19 166 THR A N 1
ATOM 623 C CA . THR A 1 166 ? -2.293 -37.172 50.850 1.00 28.66 166 THR A CA 1
ATOM 624 C C . THR A 1 166 ? -2.313 -36.160 51.993 1.00 29.01 166 THR A C 1
ATOM 625 O O . THR A 1 166 ? -3.414 -35.673 52.335 1.00 27.82 166 THR A O 1
ATOM 629 N N . LEU A 1 167 ? -1.120 -35.794 52.469 1.00 25.97 167 LEU A N 1
ATOM 630 C CA . LEU A 1 167 ? -0.914 -34.811 53.552 1.00 24.90 167 LEU A CA 1
ATOM 631 C C . LEU A 1 167 ? -0.049 -33.667 53.015 1.00 25.79 167 LEU A C 1
ATOM 632 O O . LEU A 1 167 ? 0.632 -33.830 51.978 1.00 27.60 167 LEU A O 1
ATOM 637 N N . ARG A 1 168 ? -0.136 -32.535 53.679 1.00 26.64 168 ARG A N 1
ATOM 638 C CA . ARG A 1 168 ? 0.748 -31.383 53.451 1.00 26.89 168 ARG A CA 1
ATOM 639 C C . ARG A 1 168 ? 1.646 -31.224 54.671 1.00 30.07 168 ARG A C 1
ATOM 640 O O . ARG A 1 168 ? 1.113 -31.168 55.824 1.00 27.50 168 ARG A O 1
ATOM 648 N N . LEU A 1 169 ? 2.948 -31.084 54.413 1.00 26.74 169 LEU A N 1
ATOM 649 C CA . LEU A 1 169 ? 3.966 -30.764 55.435 1.00 26.01 169 LEU A CA 1
ATOM 650 C C . LEU A 1 169 ? 4.347 -29.289 55.314 1.00 27.41 169 LEU A C 1
ATOM 651 O O . LEU A 1 169 ? 4.612 -28.844 54.202 1.00 25.90 169 LEU A O 1
ATOM 656 N N . ASP A 1 170 ? 4.321 -28.561 56.422 1.00 24.96 170 ASP A N 1
ATOM 657 C CA . ASP A 1 170 ? 4.825 -27.171 56.513 1.00 24.05 170 ASP A CA 1
ATOM 658 C C . ASP A 1 170 ? 5.857 -27.111 57.642 1.00 26.62 170 ASP A C 1
ATOM 659 O O . ASP A 1 170 ? 5.518 -27.402 58.800 1.00 29.20 170 ASP A O 1
ATOM 664 N N . VAL A 1 171 ? 7.044 -26.613 57.322 1.00 26.75 171 VAL A N 1
ATOM 665 C CA . VAL A 1 171 ? 8.157 -26.451 58.289 1.00 26.59 171 VAL A CA 1
ATOM 666 C C . VAL A 1 171 ? 8.476 -24.958 58.354 1.00 27.58 171 VAL A C 1
ATOM 667 O O . VAL A 1 171 ? 8.784 -24.351 57.306 1.00 28.32 171 VAL A O 1
ATOM 671 N N . MET A 1 172 ? 8.384 -24.387 59.550 1.00 27.17 172 MET A N 1
ATOM 672 C CA . MET A 1 172 ? 8.611 -22.947 59.796 1.00 27.96 172 MET A CA 1
ATOM 673 C C . MET A 1 172 ? 9.762 -22.781 60.788 1.00 30.29 172 MET A C 1
ATOM 674 O O . MET A 1 172 ? 9.693 -23.288 61.931 1.00 28.52 172 MET A O 1
ATOM 679 N N . MET A 1 173 ? 10.824 -22.124 60.336 1.00 28.61 173 MET A N 1
ATOM 680 C CA . MET A 1 173 ? 12.009 -21.858 61.180 1.00 28.91 173 MET A CA 1
ATOM 681 C C . MET A 1 173 ? 11.767 -20.522 61.877 1.00 32.88 173 MET A C 1
ATOM 682 O O . MET A 1 173 ? 12.137 -19.489 61.338 1.00 33.34 173 MET A O 1
ATOM 687 N N . GLU A 1 174 ? 11.010 -20.556 62.974 1.00 28.61 174 GLU A N 1
ATOM 688 C CA . GLU A 1 174 ? 10.341 -19.357 63.540 1.00 30.70 174 GLU A CA 1
ATOM 689 C C . GLU A 1 174 ? 11.339 -18.450 64.267 1.00 31.47 174 GLU A C 1
ATOM 690 O O . GLU A 1 174 ? 11.248 -17.236 64.077 1.00 29.61 174 GLU A O 1
ATOM 696 N N . THR A 1 175 ? 12.200 -19.006 65.113 1.00 29.32 175 THR A N 1
ATOM 697 C CA . THR A 1 175 ? 13.280 -18.258 65.798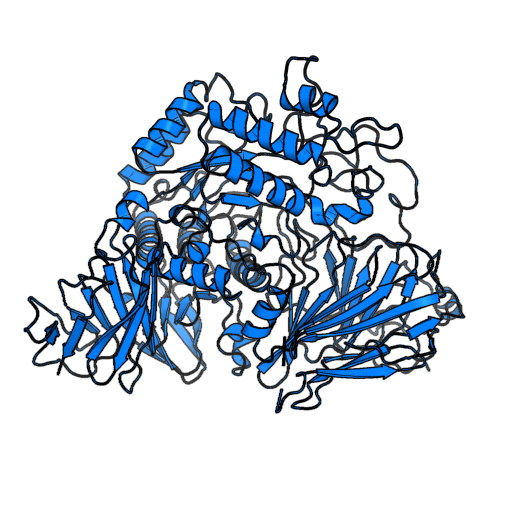 1.00 30.71 175 THR A CA 1
ATOM 698 C C . THR A 1 175 ? 14.551 -19.098 65.749 1.00 30.11 175 THR A C 1
ATOM 699 O O . THR A 1 175 ? 14.459 -20.277 65.393 1.00 30.05 175 THR A O 1
ATOM 703 N N . GLU A 1 176 ? 15.666 -18.561 66.250 1.00 30.64 176 GLU A N 1
ATOM 704 C CA . GLU A 1 176 ? 16.908 -19.366 66.386 1.00 29.58 176 GLU A CA 1
ATOM 705 C C . GLU A 1 176 ? 16.688 -20.540 67.353 1.00 30.51 176 GLU A C 1
ATOM 706 O O . GLU A 1 176 ? 17.454 -21.504 67.255 1.00 28.53 176 GLU A O 1
ATOM 712 N N . ASN A 1 177 ? 15.682 -20.490 68.240 1.00 28.01 177 ASN A N 1
ATOM 713 C CA . ASN A 1 177 ? 15.484 -21.529 69.290 1.00 27.98 177 ASN A CA 1
ATOM 714 C C . ASN A 1 177 ? 14.254 -22.395 69.011 1.00 27.78 177 ASN A C 1
ATOM 715 O O . ASN A 1 177 ? 14.109 -23.422 69.700 1.00 27.38 177 ASN A O 1
ATOM 720 N N . ARG A 1 178 ? 13.349 -21.934 68.153 1.00 26.01 178 ARG A N 1
ATOM 721 C CA . ARG A 1 178 ? 12.028 -22.571 67.944 1.00 24.85 178 ARG A CA 1
ATOM 722 C C . ARG A 1 178 ? 11.848 -23.009 66.490 1.00 25.25 178 ARG A C 1
ATOM 723 O O . ARG A 1 178 ? 11.818 -22.148 65.579 1.00 29.54 178 ARG A O 1
ATOM 731 N N . LEU A 1 179 ? 11.666 -24.308 66.303 1.00 25.65 179 LEU A N 1
ATOM 732 C CA . LEU A 1 179 ? 11.293 -24.931 65.004 1.00 25.29 179 LEU A CA 1
ATOM 733 C C . LEU A 1 179 ? 9.841 -25.397 65.145 1.00 25.87 179 LEU A C 1
ATOM 734 O O . LEU A 1 179 ? 9.499 -26.001 66.165 1.00 26.44 179 LEU A O 1
ATOM 739 N N . HIS A 1 180 ? 9.043 -25.184 64.112 1.00 26.45 180 HIS A N 1
ATOM 740 C CA . HIS A 1 180 ? 7.600 -25.517 64.120 1.00 23.64 180 HIS A CA 1
ATOM 741 C C . HIS A 1 180 ? 7.281 -26.254 62.832 1.00 27.74 180 HIS A C 1
ATOM 742 O O . HIS A 1 180 ? 7.621 -25.740 61.759 1.00 28.33 180 HIS A O 1
ATOM 749 N N . PHE A 1 181 ? 6.647 -27.416 62.912 1.00 25.67 181 PHE A N 1
ATOM 750 C CA . PHE A 1 181 ? 6.130 -28.053 61.680 1.00 28.10 181 PHE A CA 1
ATOM 751 C C . PHE A 1 181 ? 4.722 -28.571 61.931 1.00 29.16 181 PHE A C 1
ATOM 752 O O . PHE A 1 181 ? 4.372 -28.951 63.079 1.00 27.17 181 PHE A O 1
ATOM 760 N N . THR A 1 182 ? 3.946 -28.563 60.862 1.00 26.22 182 THR A N 1
ATOM 761 C CA . THR A 1 182 ? 2.575 -29.125 60.846 1.00 26.52 182 THR A CA 1
ATOM 762 C C . THR A 1 182 ? 2.479 -30.174 59.760 1.00 26.66 182 THR A C 1
ATOM 763 O O . THR A 1 182 ? 3.126 -30.026 58.708 1.00 27.08 182 THR A O 1
ATOM 767 N N . ILE A 1 183 ? 1.607 -31.152 59.998 1.00 28.32 183 ILE A N 1
ATOM 768 C CA . ILE A 1 183 ? 1.155 -32.150 59.000 1.00 26.61 183 ILE A CA 1
ATOM 769 C C . ILE A 1 183 ? -0.372 -32.130 59.032 1.00 28.98 183 ILE A C 1
ATOM 770 O O . ILE A 1 183 ? -0.956 -32.337 60.112 1.00 26.42 183 ILE A O 1
ATOM 775 N N . LYS A 1 184 ? -0.953 -31.719 57.917 1.00 25.81 184 LYS A N 1
ATOM 776 C CA . LYS A 1 184 ? -2.402 -31.455 57.768 1.00 27.61 184 LYS A CA 1
ATOM 777 C C . LYS A 1 184 ? -2.953 -32.182 56.554 1.00 30.43 184 LYS A C 1
ATOM 778 O O . LYS A 1 184 ? -2.186 -32.606 55.680 1.00 25.23 184 LYS A O 1
ATOM 784 N N . ASP A 1 185 ? -4.272 -32.228 56.485 1.00 28.34 185 ASP A N 1
ATOM 785 C CA . ASP A 1 185 ? -5.003 -32.674 55.282 1.00 26.98 185 ASP A CA 1
ATOM 786 C C . ASP A 1 185 ? -5.230 -31.437 54.419 1.00 26.36 185 ASP A C 1
ATOM 787 O O . ASP A 1 185 ? -6.028 -30.577 54.794 1.00 29.38 185 ASP A O 1
ATOM 792 N N . PRO A 1 186 ? -4.590 -31.317 53.233 1.00 29.73 186 PRO A N 1
ATOM 793 C CA . PRO A 1 186 ? -4.787 -30.143 52.376 1.00 30.87 186 PRO A CA 1
ATOM 794 C C . PRO A 1 186 ? -6.196 -30.048 51.764 1.00 36.93 186 PRO A C 1
ATOM 795 O O . PRO A 1 186 ? -6.560 -28.991 51.326 1.00 35.36 186 PRO A O 1
ATOM 799 N N . ALA A 1 187 ? -6.978 -31.130 51.790 1.00 33.61 187 ALA A N 1
ATOM 800 C CA . ALA A 1 187 ? -8.324 -31.179 51.173 1.00 35.79 187 ALA A CA 1
ATOM 801 C C . ALA A 1 187 ? -9.418 -30.881 52.202 1.00 39.15 187 ALA A C 1
ATOM 802 O O . ALA A 1 187 ? -10.551 -30.690 51.779 1.00 36.75 187 ALA A O 1
ATOM 804 N N . ASN A 1 188 ? -9.123 -30.868 53.506 1.00 34.94 188 ASN A N 1
ATOM 805 C CA . ASN A 1 188 ? -10.168 -30.661 54.543 1.00 32.64 188 ASN A CA 1
ATOM 806 C C . ASN A 1 188 ? -9.568 -29.943 55.745 1.00 37.24 188 ASN A C 1
ATOM 807 O O . ASN A 1 188 ? -8.546 -30.414 56.271 1.00 35.68 188 ASN A O 1
ATOM 812 N N . ARG A 1 189 ? -10.222 -28.879 56.185 1.00 32.65 189 ARG A N 1
ATOM 813 C CA . ARG A 1 189 ? -9.911 -28.228 57.476 1.00 36.00 189 ARG A CA 1
ATOM 814 C C . ARG A 1 189 ? -10.227 -29.255 58.564 1.00 39.37 189 ARG A C 1
ATOM 815 O O . ARG A 1 189 ? -11.314 -29.833 58.525 1.00 47.74 189 ARG A O 1
ATOM 823 N N . ARG A 1 190 ? -9.220 -29.661 59.318 1.00 30.19 190 ARG A N 1
ATOM 824 C CA . ARG A 1 190 ? -9.399 -30.579 60.469 1.00 27.04 190 ARG A CA 1
ATOM 825 C C . ARG A 1 190 ? -9.432 -29.745 61.739 1.00 24.96 190 ARG A C 1
ATOM 826 O O . ARG A 1 190 ? -8.939 -28.594 61.724 1.00 26.20 190 ARG A O 1
ATOM 834 N N . TYR A 1 191 ? -9.915 -30.324 62.833 1.00 25.24 191 TYR A N 1
ATOM 835 C CA . TYR A 1 191 ? -9.906 -29.631 64.133 1.00 24.98 191 TYR A CA 1
ATOM 836 C C . TYR A 1 191 ? -8.469 -29.208 64.482 1.00 27.51 191 TYR A C 1
ATOM 837 O O . TYR A 1 191 ? -7.545 -30.044 64.441 1.00 26.40 191 TYR A O 1
ATOM 846 N N . GLU A 1 192 ? -8.331 -27.976 64.965 1.00 27.13 192 GLU A N 1
ATOM 847 C CA . GLU A 1 192 ? -7.057 -27.412 65.471 1.00 27.84 192 GLU A CA 1
ATOM 848 C C . GLU A 1 192 ? -7.330 -26.681 66.774 1.00 27.57 192 GLU A C 1
ATOM 849 O O . GLU A 1 192 ? -8.386 -26.044 66.918 1.00 26.95 192 GLU A O 1
ATOM 855 N N . VAL A 1 193 ? -6.431 -26.845 67.728 1.00 25.67 193 VAL A N 1
ATOM 856 C CA . VAL A 1 193 ? -6.599 -26.228 69.070 1.00 26.77 193 VAL A CA 1
ATOM 857 C C . VAL A 1 193 ? -6.636 -24.717 68.893 1.00 30.69 193 VAL A C 1
ATOM 858 O O . VAL A 1 193 ? -5.699 -24.137 68.351 1.00 32.09 193 VAL A O 1
ATOM 862 N N . PRO A 1 194 ? -7.668 -24.037 69.430 1.00 32.17 194 PRO A N 1
ATOM 863 C CA . PRO A 1 194 ? -7.757 -22.574 69.343 1.00 38.93 194 PRO A CA 1
ATOM 864 C C . PRO A 1 194 ? -6.825 -21.815 70.305 1.00 50.16 194 PRO A C 1
ATOM 865 O O . PRO A 1 194 ? -6.244 -22.464 71.177 1.00 63.96 194 PRO A O 1
ATOM 869 N N . ALA A 1 204 ? 27.656 -16.201 66.080 1.00 69.16 204 ALA A N 1
ATOM 870 C CA . ALA A 1 204 ? 27.354 -16.373 64.638 1.00 62.41 204 ALA A CA 1
ATOM 871 C C . ALA A 1 204 ? 25.845 -16.527 64.460 1.00 51.48 204 ALA A C 1
ATOM 8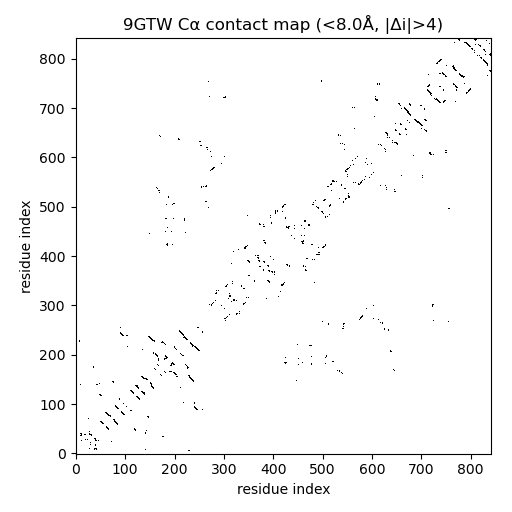72 O O . ALA A 1 204 ? 25.225 -17.323 65.154 1.00 47.28 204 ALA A O 1
ATOM 874 N N . PRO A 1 205 ? 25.205 -15.736 63.572 1.00 51.12 205 PRO A N 1
ATOM 875 C CA . PRO A 1 205 ? 23.757 -15.804 63.385 1.00 45.75 205 PRO A CA 1
ATOM 876 C C . PRO A 1 205 ? 23.335 -17.071 62.626 1.00 48.61 205 PRO A C 1
ATOM 877 O O . PRO A 1 205 ? 23.653 -17.225 61.460 1.00 45.06 205 PRO A O 1
ATOM 881 N N . SER A 1 206 ? 22.670 -17.988 63.327 1.00 44.94 206 SER A N 1
ATOM 882 C CA . SER A 1 206 ? 22.197 -19.281 62.772 1.00 36.13 206 SER A CA 1
ATOM 883 C C . SER A 1 206 ? 21.278 -19.893 63.817 1.00 37.48 206 SER A C 1
ATOM 884 O O . SER A 1 206 ? 21.457 -19.640 65.004 1.00 36.34 206 SER A O 1
ATOM 887 N N . PRO A 1 207 ? 20.255 -20.672 63.428 1.00 35.15 207 PRO A N 1
ATOM 888 C CA . PRO A 1 207 ? 19.430 -21.352 64.419 1.00 32.38 207 PRO A CA 1
ATOM 889 C C . PRO A 1 207 ? 20.273 -22.381 65.175 1.00 33.38 207 PRO A C 1
ATOM 890 O O . PRO A 1 207 ? 21.311 -22.814 64.677 1.00 30.68 207 PRO A O 1
ATOM 894 N N . LEU A 1 208 ? 19.811 -22.762 66.365 1.00 28.73 208 LEU A N 1
ATOM 895 C CA . LEU A 1 208 ? 20.469 -23.810 67.182 1.00 31.02 208 LEU A CA 1
ATOM 896 C C . LEU A 1 208 ? 20.208 -25.189 66.568 1.00 29.31 208 LEU A C 1
ATOM 897 O O . LEU A 1 208 ? 20.818 -26.153 67.042 1.00 31.49 208 LEU A O 1
ATOM 902 N N . TYR A 1 209 ? 19.226 -25.295 65.669 1.00 30.39 209 TYR A N 1
ATOM 903 C CA . TYR A 1 209 ? 18.792 -26.580 65.071 1.00 26.85 209 TYR A CA 1
ATOM 904 C C . TYR A 1 209 ? 19.205 -26.611 63.601 1.00 31.49 209 TYR A C 1
ATOM 905 O O . TYR A 1 209 ? 19.369 -25.551 62.962 1.00 29.01 209 TYR A O 1
ATOM 914 N N . SER A 1 210 ? 19.338 -27.816 63.064 1.00 30.74 210 SER A N 1
ATOM 915 C CA . SER A 1 210 ? 19.316 -28.045 61.604 1.00 32.52 210 SER A CA 1
ATOM 916 C C . SER A 1 210 ? 18.250 -29.103 61.339 1.00 34.16 210 SER A C 1
ATOM 917 O O . SER A 1 210 ? 18.022 -29.962 62.216 1.00 36.19 210 SER A O 1
ATOM 920 N N . VAL A 1 211 ? 17.599 -29.014 60.188 1.00 33.48 211 VAL A N 1
ATOM 921 C CA . VAL A 1 211 ? 16.509 -29.958 59.845 1.00 35.79 211 VAL A CA 1
ATOM 922 C C . VAL A 1 211 ? 16.863 -30.627 58.522 1.00 34.42 211 VAL A C 1
ATOM 923 O O . VAL A 1 211 ? 17.411 -29.955 57.623 1.00 32.11 211 VAL A O 1
ATOM 927 N N . GLU A 1 212 ? 16.644 -31.935 58.437 1.00 30.04 212 GLU A N 1
ATOM 928 C CA . GLU A 1 212 ? 16.719 -32.665 57.150 1.00 28.52 212 GLU A CA 1
ATOM 929 C C . GLU A 1 212 ? 15.572 -33.671 57.121 1.00 30.55 212 GLU A C 1
ATOM 930 O O . GLU A 1 212 ? 14.856 -33.792 58.116 1.00 27.00 212 GLU A O 1
ATOM 936 N N . PHE A 1 213 ? 15.341 -34.290 55.977 1.00 26.86 213 PHE A N 1
ATOM 937 C CA . PHE A 1 213 ? 14.140 -35.137 55.789 1.00 27.83 213 PHE A CA 1
ATOM 938 C C . PHE A 1 213 ? 14.573 -36.449 55.169 1.00 33.79 213 PHE A C 1
ATOM 939 O O . PHE A 1 213 ? 15.373 -36.449 54.236 1.00 28.36 213 PHE A O 1
ATOM 947 N N . SER A 1 214 ? 13.997 -37.529 55.665 1.00 28.98 214 SER A N 1
ATOM 948 C CA . SER A 1 214 ? 14.001 -38.832 54.976 1.00 32.02 214 SER A CA 1
ATOM 949 C C . SER A 1 214 ? 12.855 -38.827 53.960 1.00 29.10 214 SER A C 1
ATOM 950 O O . SER A 1 214 ? 11.750 -38.350 54.275 1.00 28.41 214 SER A O 1
ATOM 953 N N . GLU A 1 215 ? 13.119 -39.319 52.758 1.00 32.12 215 GLU A N 1
ATOM 954 C CA . GLU A 1 215 ? 12.166 -39.327 51.622 1.00 28.60 215 GLU A CA 1
ATOM 955 C C . GLU A 1 215 ? 11.173 -40.490 51.789 1.00 28.38 215 GLU A C 1
ATOM 956 O O . GLU A 1 215 ? 9.978 -40.285 51.625 1.00 28.57 215 GLU A O 1
ATOM 962 N N . GLU A 1 216 ? 11.671 -41.700 51.989 1.00 27.92 216 GLU A N 1
ATOM 963 C CA . GLU A 1 216 ? 10.843 -42.934 51.989 1.00 33.35 216 GLU A CA 1
ATOM 964 C C . GLU A 1 216 ? 11.572 -43.998 52.796 1.00 34.20 216 GLU A C 1
ATOM 965 O O . GLU A 1 216 ? 12.601 -44.484 52.344 1.00 37.43 216 GLU A O 1
ATOM 971 N N . PRO A 1 217 ? 11.148 -44.331 54.042 1.00 28.26 217 PRO A N 1
ATOM 972 C CA . PRO A 1 217 ? 9.959 -43.753 54.669 1.00 29.67 217 PRO A CA 1
ATOM 973 C C . PRO A 1 217 ? 10.199 -42.320 55.142 1.00 32.79 217 PRO A C 1
ATOM 974 O O . PRO A 1 217 ? 11.306 -41.974 55.516 1.00 32.51 217 PRO A O 1
ATOM 978 N N . PHE A 1 218 ? 9.149 -41.511 55.100 1.00 30.46 218 PHE A N 1
ATOM 979 C CA . PHE A 1 218 ? 9.218 -40.075 55.449 1.00 26.79 218 PHE A CA 1
ATOM 980 C C . PHE A 1 218 ? 9.630 -39.918 56.910 1.00 30.16 218 PHE A C 1
ATOM 981 O O . PHE A 1 218 ? 9.106 -40.613 57.804 1.00 26.57 218 PHE A O 1
ATOM 989 N N . GLY A 1 219 ? 10.530 -38.983 57.160 1.00 26.41 219 GLY A N 1
ATOM 990 C CA . GLY A 1 219 ? 10.822 -38.562 58.540 1.00 28.97 219 GLY A CA 1
ATOM 991 C C . GLY A 1 219 ? 11.375 -37.156 58.621 1.00 29.42 219 GLY A C 1
ATOM 992 O O . GLY A 1 219 ? 12.009 -36.666 57.657 1.00 26.96 219 GLY A O 1
ATOM 993 N N . VAL A 1 220 ? 11.160 -36.516 59.756 1.00 27.33 220 VAL A N 1
ATOM 994 C CA . VAL A 1 220 ? 11.802 -35.221 60.074 1.00 27.87 220 VAL A CA 1
ATOM 995 C C . VAL A 1 220 ? 12.975 -35.528 60.993 1.00 27.16 220 VAL A C 1
ATOM 996 O O . VAL A 1 220 ? 12.782 -36.236 62.009 1.00 26.60 220 VAL A O 1
ATOM 1000 N N . ILE A 1 221 ? 14.146 -34.994 60.663 1.00 27.59 221 ILE A N 1
ATOM 1001 C CA . ILE A 1 221 ? 15.378 -35.189 61.473 1.00 25.84 221 ILE A CA 1
ATOM 1002 C C . ILE A 1 221 ? 15.846 -33.809 61.926 1.00 30.55 221 ILE A C 1
ATOM 1003 O O . ILE A 1 221 ? 16.090 -32.959 61.082 1.00 30.25 221 ILE A O 1
ATOM 1008 N N . VAL A 1 222 ? 15.894 -33.588 63.230 1.00 27.82 222 VAL A N 1
ATOM 1009 C CA . VAL A 1 222 ? 16.378 -32.320 63.834 1.00 29.59 222 VAL A CA 1
ATOM 1010 C C . VAL A 1 222 ? 17.656 -32.646 64.606 1.00 29.43 222 VAL A C 1
ATOM 1011 O O . VAL A 1 222 ? 17.617 -33.484 65.534 1.00 27.08 222 VAL A O 1
ATOM 1015 N N . HIS A 1 223 ? 18.750 -31.986 64.225 1.00 27.41 223 HIS A N 1
ATOM 1016 C CA . HIS A 1 223 ? 20.054 -32.025 64.920 1.00 30.32 223 HIS A CA 1
ATOM 1017 C C . HIS A 1 223 ? 20.210 -30.757 65.761 1.00 28.15 223 HIS A C 1
ATOM 1018 O O . HIS A 1 223 ? 19.759 -29.693 65.309 1.00 28.70 223 HIS A O 1
ATOM 1025 N N . ARG A 1 224 ? 20.856 -30.872 66.921 1.00 27.72 224 ARG A N 1
ATOM 1026 C CA . ARG A 1 224 ? 21.521 -29.723 67.585 1.00 27.51 224 ARG A CA 1
ATOM 1027 C C . ARG A 1 224 ? 22.758 -29.358 66.753 1.00 27.48 224 ARG A C 1
ATOM 1028 O O . ARG A 1 224 ? 23.610 -30.234 66.572 1.00 30.18 224 ARG A O 1
ATOM 1036 N N . GLN A 1 225 ? 22.819 -28.140 66.219 1.00 28.91 225 GLN A N 1
ATOM 1037 C CA . GLN A 1 225 ? 23.903 -27.704 65.296 1.00 32.01 225 GLN A CA 1
ATOM 1038 C C . GLN A 1 225 ? 25.245 -27.778 66.027 1.00 35.59 225 GLN A C 1
ATOM 1039 O O . GLN A 1 225 ? 26.235 -28.229 65.409 1.00 37.61 225 GLN A O 1
ATOM 1045 N N . LEU A 1 226 ? 25.279 -27.386 67.304 1.00 32.03 226 LEU A N 1
ATOM 1046 C CA . LEU A 1 226 ? 26.556 -27.148 68.030 1.00 35.34 226 LEU A CA 1
ATOM 1047 C C . LEU A 1 226 ? 27.342 -28.461 68.128 1.00 32.38 226 LEU A C 1
ATOM 1048 O O . LEU A 1 226 ? 28.564 -28.417 67.950 1.00 36.20 226 LEU A O 1
ATOM 1053 N N . ASP A 1 227 ? 26.695 -29.583 68.445 1.00 29.93 227 ASP A N 1
ATOM 1054 C CA . ASP A 1 227 ? 27.394 -30.878 68.696 1.00 32.09 227 ASP A CA 1
ATOM 1055 C C . ASP A 1 227 ? 26.885 -32.007 67.783 1.00 32.57 227 ASP A C 1
ATOM 1056 O O . ASP A 1 227 ? 27.344 -33.130 67.959 1.00 33.27 227 ASP A O 1
ATOM 1061 N N . GLY A 1 228 ? 25.995 -31.730 66.835 1.00 35.82 228 GLY A N 1
ATOM 1062 C CA . GLY A 1 228 ? 25.465 -32.737 65.889 1.00 36.56 228 GLY A CA 1
ATOM 1063 C C . GLY A 1 228 ? 24.501 -33.748 66.521 1.00 38.86 228 GLY A C 1
ATOM 1064 O O . GLY A 1 228 ? 24.145 -34.717 65.831 1.00 36.48 228 GLY A O 1
ATOM 1065 N N . ARG A 1 229 ? 24.072 -33.581 67.777 1.00 31.35 229 ARG A N 1
ATOM 1066 C CA . ARG A 1 229 ? 23.225 -34.615 68.435 1.00 34.42 229 ARG A CA 1
ATOM 1067 C C . ARG A 1 229 ? 21.862 -34.674 67.734 1.00 27.63 229 ARG A C 1
ATOM 1068 O O . ARG A 1 229 ? 21.290 -33.603 67.425 1.00 29.10 229 ARG A O 1
ATOM 1076 N N . VAL A 1 230 ? 21.360 -35.880 67.492 1.00 30.73 230 VAL A N 1
ATOM 1077 C CA . VAL A 1 230 ? 20.008 -36.107 66.899 1.00 27.28 230 VAL A CA 1
ATOM 1078 C C . VAL A 1 230 ? 18.988 -35.972 68.039 1.00 25.98 230 VAL A C 1
ATOM 1079 O O . VAL A 1 230 ? 19.079 -36.737 69.009 1.00 28.27 230 VAL A O 1
ATOM 1083 N N . LEU A 1 231 ? 18.105 -34.986 67.929 1.00 27.72 231 LEU A N 1
ATOM 1084 C CA . LEU A 1 231 ? 17.092 -34.618 68.946 1.00 25.80 231 LEU A CA 1
ATOM 1085 C C . LEU A 1 231 ? 15.752 -35.225 68.537 1.00 27.16 231 LEU A C 1
ATOM 1086 O O . LEU A 1 231 ? 15.171 -35.963 69.350 1.00 26.89 231 LEU A O 1
ATOM 1091 N N . LEU A 1 232 ? 15.361 -35.013 67.275 1.00 26.28 232 LEU A N 1
ATOM 1092 C CA . LEU A 1 232 ? 14.140 -35.622 66.692 1.00 28.22 232 LEU A CA 1
ATOM 1093 C C . LEU A 1 232 ? 14.527 -36.448 65.469 1.00 27.22 232 LEU A C 1
ATOM 1094 O O . LEU A 1 232 ? 15.363 -35.988 64.655 1.00 25.22 232 LEU A O 1
ATOM 1099 N N . ASN A 1 233 ? 13.922 -37.622 65.326 1.00 26.38 233 ASN A N 1
ATOM 1100 C CA . ASN A 1 233 ? 14.091 -38.454 64.115 1.00 25.22 233 ASN A CA 1
ATOM 1101 C C . ASN A 1 233 ? 12.828 -39.285 63.934 1.00 25.11 233 ASN A C 1
ATOM 1102 O O . ASN A 1 233 ? 12.698 -40.349 64.599 1.00 24.12 233 ASN A O 1
ATOM 1107 N N . THR A 1 234 ? 11.891 -38.798 63.124 1.00 25.04 234 THR A N 1
ATOM 1108 C CA . THR A 1 234 ? 10.550 -39.439 63.022 1.00 24.78 234 THR A CA 1
ATOM 1109 C C . THR A 1 234 ? 10.592 -40.568 61.990 1.00 29.01 234 THR A C 1
ATOM 1110 O O . THR A 1 234 ? 9.546 -41.229 61.838 1.00 26.49 234 THR A O 1
ATOM 1114 N N . THR A 1 235 ? 11.775 -40.890 61.447 1.00 27.59 235 THR A N 1
ATOM 1115 C CA . THR A 1 235 ? 11.941 -42.007 60.470 1.00 29.62 235 THR A CA 1
ATOM 1116 C C . THR A 1 235 ? 11.872 -43.348 61.198 1.00 28.77 235 THR A C 1
ATOM 1117 O O . THR A 1 235 ? 11.730 -44.366 60.518 1.00 30.30 235 THR A O 1
ATOM 1121 N N . VAL A 1 236 ? 12.016 -43.348 62.529 1.00 27.41 236 VAL A N 1
ATOM 1122 C CA . VAL A 1 236 ? 12.180 -44.582 63.351 1.00 28.92 236 VAL A CA 1
ATOM 1123 C C . VAL A 1 236 ? 10.928 -45.463 63.252 1.00 28.43 236 VAL A C 1
ATOM 1124 O O . VAL A 1 236 ? 11.026 -46.643 63.557 1.00 30.28 236 VAL A O 1
ATOM 1128 N N . ALA A 1 237 ? 9.769 -44.892 62.955 1.00 27.19 237 ALA A N 1
ATOM 1129 C CA . ALA A 1 237 ? 8.515 -45.672 62.853 1.00 27.88 237 ALA A CA 1
ATOM 1130 C C . ALA A 1 237 ? 7.632 -45.052 61.782 1.00 32.18 237 ALA A C 1
ATOM 1131 O O . ALA A 1 237 ? 7.862 -43.933 61.343 1.00 31.36 237 ALA A O 1
ATOM 1133 N N . PRO A 1 238 ? 6.622 -45.791 61.283 1.00 28.39 238 PRO A N 1
ATOM 1134 C CA . PRO A 1 238 ? 5.752 -45.258 60.241 1.00 28.56 238 PRO A CA 1
ATOM 1135 C C . PRO A 1 238 ? 4.988 -44.031 60.742 1.00 30.93 238 PRO A C 1
ATOM 1136 O O . PRO A 1 238 ? 4.754 -43.901 61.921 1.00 31.89 238 PRO A O 1
ATOM 1140 N N . LEU A 1 239 ? 4.673 -43.115 59.838 1.00 27.72 239 LEU A N 1
ATOM 1141 C CA . LEU A 1 239 ? 3.677 -42.059 60.108 1.00 26.77 239 LEU A CA 1
ATOM 1142 C C . LEU A 1 239 ? 2.291 -42.657 59.840 1.00 26.66 239 LEU A C 1
ATOM 1143 O O . LEU A 1 239 ? 2.056 -43.155 58.706 1.00 25.00 239 LEU A O 1
ATOM 1148 N N . PHE A 1 240 ? 1.407 -42.597 60.831 1.00 24.57 240 PHE A N 1
ATOM 1149 C CA . PHE A 1 240 ? -0.030 -42.932 60.703 1.00 24.84 240 PHE A CA 1
ATOM 1150 C C . PHE A 1 240 ? -0.775 -41.609 60.727 1.00 26.60 240 PHE A C 1
ATOM 1151 O O . PHE A 1 240 ? -0.508 -40.765 61.619 1.00 26.72 240 PHE A O 1
ATOM 1159 N N . PHE A 1 241 ? -1.688 -41.411 59.784 1.00 24.41 241 PHE A N 1
ATOM 1160 C CA . PHE A 1 241 ? -2.529 -40.192 59.776 1.00 24.87 241 PHE A CA 1
ATOM 1161 C C . PHE A 1 241 ? -3.891 -40.607 59.244 1.00 27.60 241 PHE A C 1
ATOM 1162 O O . PHE A 1 241 ? -4.075 -40.595 58.025 1.00 27.43 241 PHE A O 1
ATOM 1170 N N . ALA A 1 242 ? -4.736 -41.132 60.126 1.00 26.44 242 ALA A N 1
ATOM 1171 C CA . ALA A 1 242 ? -6.135 -41.487 59.809 1.00 27.74 242 ALA A CA 1
ATOM 1172 C C . ALA A 1 242 ? -7.055 -40.508 60.526 1.00 27.00 242 ALA A C 1
ATOM 1173 O O . ALA A 1 242 ? -6.611 -39.846 61.483 1.00 28.39 242 ALA A O 1
ATOM 1175 N N . ASP A 1 243 ? -8.328 -40.513 60.161 1.00 26.37 243 ASP A N 1
ATOM 1176 C CA . ASP A 1 243 ? -9.291 -39.518 60.686 1.00 25.41 243 ASP A CA 1
ATOM 1177 C C . ASP A 1 243 ? -9.292 -39.512 62.232 1.00 24.71 243 ASP A C 1
ATOM 1178 O O . ASP A 1 243 ? -9.305 -38.432 62.802 1.00 27.83 243 ASP A O 1
ATOM 1183 N N . GLN A 1 244 ? -9.217 -40.678 62.868 1.00 25.04 244 GLN A N 1
ATOM 1184 C CA . GLN A 1 244 ? -9.247 -40.789 64.347 1.00 24.30 244 GLN A CA 1
ATOM 1185 C C . GLN A 1 244 ? -8.017 -41.543 64.851 1.00 25.26 244 GLN A C 1
ATOM 1186 O O . GLN A 1 244 ? -8.048 -42.054 65.975 1.00 25.90 244 GLN A O 1
ATOM 1192 N N . PHE A 1 245 ? -6.884 -41.429 64.162 1.00 26.49 245 PHE A N 1
ATOM 1193 C CA . PHE A 1 245 ? -5.612 -42.008 64.660 1.00 26.86 245 PHE A CA 1
ATOM 1194 C C . PHE A 1 245 ? -4.421 -41.357 63.969 1.00 26.02 245 PHE A C 1
ATOM 1195 O O . PHE A 1 245 ? -4.202 -41.587 62.752 1.00 24.52 245 PHE A O 1
ATOM 1203 N N . LEU A 1 246 ? -3.656 -40.611 64.756 1.00 26.15 246 LEU A N 1
ATOM 1204 C CA . LEU A 1 246 ? -2.370 -40.003 64.335 1.00 24.61 246 LEU A CA 1
ATOM 1205 C C . LEU A 1 246 ? -1.276 -40.689 65.143 1.00 27.51 246 LEU A C 1
ATOM 1206 O O . LEU A 1 246 ? -1.413 -40.794 66.371 1.00 25.33 246 LEU A O 1
ATOM 1211 N N . GLN A 1 247 ? -0.208 -41.109 64.497 1.00 25.98 247 GLN A N 1
ATOM 1212 C CA . GLN A 1 247 ? 0.953 -41.626 65.239 1.00 23.49 247 GLN A CA 1
ATOM 1213 C C . GLN A 1 247 ? 2.216 -41.074 64.588 1.00 25.39 247 GLN A C 1
ATOM 1214 O O . GLN A 1 247 ? 2.431 -41.285 63.369 1.00 27.42 247 GLN A O 1
ATOM 1220 N N . LEU A 1 248 ? 2.985 -40.360 65.395 1.00 24.54 248 LEU A N 1
ATOM 1221 C CA . LEU A 1 248 ? 4.323 -39.850 65.041 1.00 27.72 248 LEU A CA 1
ATOM 1222 C C . LEU A 1 248 ? 5.290 -40.336 66.110 1.00 26.06 248 LEU A C 1
ATOM 1223 O O . LEU A 1 248 ? 5.018 -40.121 67.297 1.00 27.13 248 LEU A O 1
ATOM 1228 N N . SER A 1 249 ? 6.412 -40.925 65.718 1.00 25.95 249 SER A N 1
ATOM 1229 C CA . SER A 1 249 ? 7.412 -41.421 66.689 1.00 26.07 249 SER A CA 1
ATOM 1230 C C . SER A 1 249 ? 8.715 -40.647 66.513 1.00 29.54 249 SER A C 1
ATOM 1231 O O . SER A 1 249 ? 8.907 -40.034 65.466 1.00 27.96 249 SER A O 1
ATOM 1234 N N . THR A 1 250 ? 9.596 -40.751 67.500 1.00 26.42 250 THR A N 1
ATOM 1235 C CA . THR A 1 250 ? 10.974 -40.226 67.416 1.00 24.82 250 THR A CA 1
ATOM 1236 C C . THR A 1 250 ? 11.881 -41.050 68.311 1.00 27.38 250 THR A C 1
ATOM 1237 O O . THR A 1 250 ? 11.432 -41.448 69.413 1.00 25.43 250 THR A O 1
ATOM 1241 N N . SER A 1 251 ? 13.171 -41.056 67.978 1.00 25.08 251 SER A N 1
ATOM 1242 C CA . SER A 1 251 ? 14.242 -41.393 68.932 1.00 25.74 251 SER A CA 1
ATOM 1243 C C . SER A 1 251 ? 14.254 -40.292 69.998 1.00 24.72 251 SER A C 1
ATOM 1244 O O . SER A 1 251 ? 13.836 -39.127 69.695 1.00 27.96 251 SER A O 1
ATOM 1247 N N . LEU A 1 252 ? 14.638 -40.656 71.218 1.00 26.01 252 LEU A N 1
ATOM 1248 C CA . LEU A 1 252 ? 14.967 -39.693 72.300 1.00 28.85 252 LEU A CA 1
ATOM 1249 C C . LEU A 1 252 ? 16.487 -39.662 72.456 1.00 29.50 252 LEU A C 1
ATOM 1250 O O . LEU A 1 252 ? 17.163 -40.652 72.209 1.00 28.53 252 LEU A O 1
ATOM 1255 N N . PRO A 1 253 ? 17.071 -38.535 72.895 1.00 29.88 253 PRO A N 1
ATOM 1256 C CA . PRO A 1 253 ? 18.534 -38.419 72.985 1.00 29.10 253 PRO A CA 1
ATOM 1257 C C . PRO A 1 253 ? 19.136 -39.110 74.225 1.00 32.15 253 PRO A C 1
ATOM 1258 O O . PRO A 1 253 ? 20.343 -39.266 74.297 1.00 29.87 253 PRO A O 1
ATOM 1262 N N . SER A 1 254 ? 18.293 -39.490 75.182 1.00 26.80 254 SER A N 1
ATOM 1263 C CA . SER A 1 254 ? 18.692 -40.091 76.480 1.00 29.16 254 SER A CA 1
ATOM 1264 C C . SER A 1 254 ? 17.496 -40.795 77.093 1.00 30.18 254 SER A C 1
ATOM 1265 O O . SER A 1 254 ? 16.386 -40.652 76.556 1.00 29.08 254 SER A O 1
ATOM 1268 N N . GLN A 1 255 ? 17.714 -41.446 78.234 1.00 24.93 255 GLN A N 1
ATOM 1269 C CA . GLN A 1 255 ? 16.651 -42.105 79.023 1.00 28.15 255 GLN A CA 1
ATOM 1270 C C . GLN A 1 255 ? 15.955 -41.092 79.946 1.00 28.81 255 GLN A C 1
ATOM 1271 O O . GLN A 1 255 ? 15.072 -41.528 80.704 1.00 26.24 255 GLN A O 1
ATOM 1277 N N . TYR A 1 256 ? 16.293 -39.805 79.844 1.00 27.16 256 TYR A N 1
ATOM 1278 C CA . TYR A 1 256 ? 15.830 -38.757 80.789 1.00 26.15 256 TYR A CA 1
ATOM 1279 C C . TYR A 1 256 ? 14.851 -37.833 80.080 1.00 23.17 256 TYR A C 1
ATOM 1280 O O . TYR A 1 256 ? 15.252 -36.976 79.252 1.00 26.90 256 TYR A O 1
ATOM 1289 N N . ILE A 1 257 ? 13.582 -37.973 80.458 1.00 23.61 257 ILE A N 1
ATOM 1290 C CA . ILE A 1 257 ? 12.470 -37.189 79.861 1.00 27.47 257 ILE A CA 1
ATOM 1291 C C . ILE A 1 257 ? 11.471 -36.847 80.969 1.00 25.07 257 ILE A C 1
ATOM 1292 O O . ILE A 1 257 ? 11.187 -37.701 81.804 1.00 27.93 257 ILE A O 1
ATOM 1297 N N . THR A 1 258 ? 10.953 -35.621 80.948 1.00 24.28 258 THR A N 1
ATOM 1298 C CA . THR A 1 258 ? 9.985 -35.118 81.949 1.00 27.46 258 THR A CA 1
ATOM 1299 C C . THR A 1 258 ? 8.857 -34.388 81.217 1.00 25.08 258 THR A C 1
ATOM 1300 O O . THR A 1 258 ? 9.100 -33.844 80.117 1.00 26.63 258 THR A O 1
ATOM 1304 N N . GLY A 1 259 ? 7.643 -34.474 81.751 1.00 28.37 259 GLY A N 1
ATOM 1305 C CA . GLY A 1 259 ? 6.487 -33.727 81.237 1.00 28.20 259 GLY A CA 1
ATOM 1306 C C . GLY A 1 259 ? 5.253 -34.614 81.158 1.00 27.71 259 GLY A C 1
ATOM 1307 O O . GLY A 1 259 ? 5.111 -35.533 81.992 1.00 27.42 259 GLY A O 1
ATOM 1308 N N . LEU A 1 260 ? 4.372 -34.321 80.206 1.00 27.21 260 LEU A N 1
ATOM 1309 C CA . LEU A 1 260 ? 3.191 -35.154 79.869 1.00 26.46 260 LEU A CA 1
ATOM 1310 C C . LEU A 1 260 ? 2.310 -35.312 81.112 1.00 31.05 260 LEU A C 1
ATOM 1311 O O . LEU A 1 260 ? 1.902 -36.429 81.404 1.00 27.89 260 LEU A O 1
ATOM 1316 N N . ALA A 1 261 ? 2.028 -34.215 81.816 1.00 27.11 261 ALA A N 1
ATOM 1317 C CA . ALA A 1 261 ? 1.052 -34.159 82.925 1.00 26.22 261 ALA A CA 1
ATOM 1318 C C . ALA A 1 261 ? -0.339 -34.502 82.379 1.00 24.54 261 ALA A C 1
ATOM 1319 O O . ALA A 1 261 ? -0.585 -34.366 81.172 1.00 27.10 261 ALA A O 1
ATOM 1321 N N . GLU A 1 262 ? -1.265 -34.914 83.245 1.00 25.04 262 GLU A N 1
ATOM 1322 C CA . GLU A 1 262 ? -1.108 -34.966 84.689 1.00 27.61 262 GLU A CA 1
ATOM 1323 C C . GLU A 1 262 ? -1.132 -36.433 85.126 1.00 26.10 262 GLU A C 1
ATOM 1324 O O . GLU A 1 262 ? -2.138 -37.131 84.915 1.00 24.89 262 GLU A O 1
ATOM 1330 N N . HIS A 1 263 ? -0.057 -36.871 85.756 1.00 25.16 263 HIS A N 1
ATOM 1331 C CA . HIS A 1 263 ? 0.090 -38.252 86.270 1.00 29.96 263 HIS A CA 1
ATOM 1332 C C . HIS A 1 263 ? 0.845 -38.204 87.589 1.00 28.41 263 HIS A C 1
ATOM 1333 O O . HIS A 1 263 ? 1.636 -37.258 87.809 1.00 29.63 263 HIS A O 1
ATOM 1340 N N . LEU A 1 264 ? 0.598 -39.200 88.423 1.00 25.73 264 LEU A N 1
ATOM 1341 C CA . LEU A 1 264 ? 1.330 -39.388 89.685 1.00 27.43 264 LEU A CA 1
ATOM 1342 C C . LEU A 1 264 ? 2.528 -40.284 89.370 1.00 31.13 264 LEU A C 1
ATOM 1343 O O . LEU A 1 264 ? 2.354 -41.504 89.193 1.00 32.34 264 LEU A O 1
ATOM 1348 N N . SER A 1 265 ? 3.702 -39.683 89.217 1.00 28.04 265 SER A N 1
ATOM 1349 C CA . SER A 1 265 ? 4.922 -40.432 88.854 1.00 30.44 265 SER A CA 1
ATOM 1350 C C . SER A 1 265 ? 6.154 -39.646 89.272 1.00 31.51 265 SER A C 1
ATOM 1351 O O . SER A 1 265 ? 6.063 -38.459 89.569 1.00 31.30 265 SER A O 1
ATOM 1354 N N . PRO A 1 266 ? 7.342 -40.276 89.234 1.00 28.57 266 PRO A N 1
ATOM 1355 C CA . PRO A 1 266 ? 8.602 -39.537 89.345 1.00 30.58 266 PRO A CA 1
ATOM 1356 C C . PRO A 1 266 ? 8.689 -38.397 88.322 1.00 34.08 266 PRO A C 1
ATOM 1357 O O . PRO A 1 266 ? 8.045 -38.465 87.289 1.00 34.83 266 PRO A O 1
ATOM 1361 N N . LEU A 1 267 ? 9.452 -37.351 88.635 1.00 28.30 267 LEU A N 1
ATOM 1362 C CA . LEU A 1 267 ? 9.635 -36.232 87.685 1.00 27.75 267 LEU A CA 1
ATOM 1363 C C . LEU A 1 267 ? 10.173 -36.784 86.361 1.00 27.18 267 LEU A C 1
ATOM 1364 O O . LEU A 1 267 ? 9.686 -36.344 85.297 1.00 28.46 267 LEU A O 1
ATOM 1369 N N . MET A 1 268 ? 11.177 -37.663 86.414 1.00 28.23 268 MET A N 1
ATOM 1370 C CA . MET A 1 268 ? 11.756 -38.335 85.229 1.00 27.81 268 MET A CA 1
ATOM 1371 C C . MET A 1 268 ? 10.903 -39.568 84.904 1.00 29.71 268 MET A C 1
ATOM 1372 O O . MET A 1 268 ? 10.671 -40.411 85.794 1.00 31.49 268 MET A O 1
ATOM 1377 N N . LEU A 1 269 ? 10.314 -39.592 83.713 1.00 25.71 269 LEU A N 1
ATOM 1378 C CA . LEU A 1 269 ? 9.350 -40.641 83.299 1.00 27.28 269 LEU A CA 1
ATOM 1379 C C . LEU A 1 269 ? 10.107 -41.933 82.989 1.00 30.34 269 LEU A C 1
ATOM 1380 O O . LEU A 1 269 ? 11.224 -41.872 82.446 1.00 30.94 269 LEU A O 1
ATOM 1385 N N . SER A 1 270 ? 9.496 -43.077 83.276 1.00 31.31 270 SER A N 1
ATOM 1386 C CA . SER A 1 270 ? 10.067 -44.400 82.939 1.00 33.28 270 SER A CA 1
ATOM 1387 C C . SER A 1 270 ? 9.969 -44.630 81.423 1.00 29.02 270 SER A C 1
ATOM 1388 O O . SER A 1 270 ? 8.871 -44.586 80.895 1.00 33.63 270 SER A O 1
ATOM 1391 N N . THR A 1 271 ? 11.062 -45.019 80.789 1.00 30.00 271 THR A N 1
ATOM 1392 C CA . THR A 1 271 ? 11.083 -45.368 79.349 1.00 29.25 271 THR A CA 1
ATOM 1393 C C . THR A 1 271 ? 10.854 -46.872 79.155 1.00 32.42 271 THR A C 1
ATOM 1394 O O . THR A 1 271 ? 10.972 -47.307 78.007 1.00 30.85 271 THR A O 1
ATOM 1398 N N . SER A 1 272 ? 10.431 -47.606 80.194 1.00 31.36 272 SER A N 1
ATOM 1399 C CA . SER A 1 272 ? 10.310 -49.087 80.159 1.00 38.79 272 SER A CA 1
ATOM 1400 C C . SER A 1 272 ? 8.925 -49.488 79.653 1.00 35.49 272 SER A C 1
ATOM 1401 O O . SER A 1 272 ? 8.167 -50.043 80.444 1.00 33.94 272 SER A O 1
ATOM 1404 N N . TRP A 1 273 ? 8.589 -49.153 78.400 1.00 31.23 273 TRP A N 1
ATOM 1405 C CA . TRP A 1 273 ? 7.291 -49.522 77.776 1.00 31.77 273 TRP A CA 1
ATOM 1406 C C . TRP A 1 273 ? 6.136 -48.910 78.567 1.00 39.08 273 TRP A C 1
ATOM 1407 O O . TRP A 1 273 ? 5.301 -49.662 79.100 1.00 44.07 273 TRP A O 1
ATOM 1418 N N . THR A 1 274 ? 6.194 -47.604 78.776 1.00 32.14 274 THR A N 1
ATOM 1419 C CA . THR A 1 274 ? 5.222 -46.848 79.596 1.00 29.63 274 THR A CA 1
ATOM 1420 C C . THR A 1 274 ? 4.190 -46.207 78.670 1.00 27.09 274 THR A C 1
ATOM 1421 O O . THR A 1 274 ? 4.596 -45.596 77.659 1.00 31.86 274 THR A O 1
ATOM 1425 N N . ARG A 1 275 ? 2.908 -46.400 78.955 1.00 27.92 275 ARG A N 1
ATOM 1426 C CA . ARG A 1 275 ? 1.797 -45.753 78.218 1.00 30.28 275 ARG A CA 1
ATOM 1427 C C . ARG A 1 275 ? 1.249 -44.622 79.090 1.00 31.25 275 ARG A C 1
ATOM 1428 O O . ARG A 1 275 ? 0.771 -44.936 80.198 1.00 32.63 275 ARG A O 1
ATOM 1436 N N . ILE A 1 276 ? 1.436 -43.367 78.666 1.00 27.32 276 ILE A N 1
ATOM 1437 C CA . ILE A 1 276 ? 0.958 -42.165 79.408 1.00 24.13 276 ILE A CA 1
ATOM 1438 C C . ILE A 1 276 ? -0.269 -41.627 78.680 1.00 27.36 276 ILE A C 1
ATOM 1439 O O . ILE A 1 276 ? -0.151 -41.329 77.470 1.00 26.01 276 ILE A O 1
ATOM 1444 N N . THR A 1 277 ? -1.417 -41.598 79.363 1.00 24.67 277 THR A N 1
ATOM 1445 C CA . THR A 1 277 ? -2.718 -41.254 78.746 1.00 26.24 277 THR A CA 1
ATOM 1446 C C . THR A 1 277 ? -3.094 -39.828 79.134 1.00 24.82 277 THR A C 1
ATOM 1447 O O . THR A 1 277 ? -3.155 -39.534 80.347 1.00 26.08 277 THR A O 1
ATOM 1451 N N . LEU A 1 278 ? -3.394 -39.011 78.126 1.00 23.74 278 LEU A N 1
ATOM 1452 C CA . LEU A 1 278 ? -3.887 -37.628 78.306 1.00 24.41 278 LEU A CA 1
ATOM 1453 C C . LEU A 1 278 ? -5.384 -37.603 77.967 1.00 21.88 278 LEU A C 1
ATOM 1454 O O . LEU A 1 278 ? -5.758 -37.548 76.774 1.00 24.75 278 LEU A O 1
ATOM 1459 N N . TRP A 1 279 ? -6.205 -37.623 79.004 1.00 24.06 279 TRP A N 1
ATOM 1460 C CA . TRP A 1 279 ? -7.686 -37.535 78.914 1.00 24.98 279 TRP A CA 1
ATOM 1461 C C . TRP A 1 279 ? -8.210 -37.076 80.269 1.00 24.91 279 TRP A C 1
ATOM 1462 O O . TRP A 1 279 ? -8.208 -37.870 81.230 1.00 24.83 279 TRP A O 1
ATOM 1473 N N . ASN A 1 280 ? -8.589 -35.812 80.354 1.00 25.08 280 ASN A N 1
ATOM 1474 C CA . ASN A 1 280 ? -8.884 -35.173 81.645 1.00 23.51 280 ASN A CA 1
ATOM 1475 C C . ASN A 1 280 ? -9.948 -36.024 82.340 1.00 25.00 280 ASN A C 1
ATOM 1476 O O . ASN A 1 280 ? -10.991 -36.334 81.711 1.00 24.06 280 ASN A O 1
ATOM 1481 N N . ARG A 1 281 ? -9.690 -36.374 83.600 1.00 22.71 281 ARG A N 1
ATOM 1482 C CA . ARG A 1 281 ? -10.489 -37.376 84.331 1.00 23.30 281 ARG A CA 1
ATOM 1483 C C . ARG A 1 281 ? -10.499 -37.026 85.819 1.00 23.44 281 ARG A C 1
ATOM 1484 O O . ARG A 1 281 ? -9.415 -36.789 86.411 1.00 24.16 281 ARG A O 1
ATOM 1492 N N . ASP A 1 282 ? -11.694 -37.019 86.398 1.00 22.83 282 ASP A N 1
ATOM 1493 C CA . ASP A 1 282 ? -11.892 -36.930 87.867 1.00 23.45 282 ASP A CA 1
ATOM 1494 C C . ASP A 1 282 ? -11.540 -38.293 88.467 1.00 24.20 282 ASP A C 1
ATOM 1495 O O . ASP A 1 282 ? -12.355 -39.233 88.374 1.00 26.02 282 ASP A O 1
ATOM 1500 N N . LEU A 1 283 ? -10.343 -38.400 89.032 1.00 26.96 283 LEU A N 1
ATOM 1501 C CA . LEU A 1 283 ? -9.908 -39.590 89.803 1.00 26.47 283 LEU A CA 1
ATOM 1502 C C . LEU A 1 283 ? -8.920 -39.151 90.879 1.00 24.10 283 LEU A C 1
ATOM 1503 O O . LEU A 1 283 ? -8.013 -38.346 90.575 1.00 26.25 283 LEU A O 1
ATOM 1508 N N . ALA A 1 284 ? -9.025 -39.701 92.084 1.00 24.92 284 ALA A N 1
ATOM 1509 C CA . ALA A 1 284 ? -8.045 -39.405 93.149 1.00 25.67 284 ALA A CA 1
ATOM 1510 C C . ALA A 1 284 ? -6.668 -39.820 92.641 1.00 26.25 284 ALA A C 1
ATOM 1511 O O . ALA A 1 284 ? -6.514 -40.905 92.101 1.00 27.66 284 ALA A O 1
ATOM 1513 N N . PRO A 1 285 ? -5.637 -38.953 92.716 1.00 27.43 285 PRO A N 1
ATOM 1514 C CA . PRO A 1 285 ? -4.322 -39.301 92.186 1.00 25.26 285 PRO A CA 1
ATOM 1515 C C . PRO A 1 285 ? -3.807 -40.668 92.644 1.00 29.97 285 PRO A C 1
ATOM 1516 O O . PRO A 1 285 ? -3.764 -40.953 93.814 1.00 30.40 285 PRO A O 1
ATOM 1520 N N . THR A 1 286 ? -3.469 -41.480 91.652 1.00 28.57 286 THR A N 1
ATOM 1521 C CA . THR A 1 286 ? -2.912 -42.844 91.771 1.00 32.03 286 THR A CA 1
ATOM 1522 C C . THR A 1 286 ? -2.035 -43.061 90.538 1.00 30.90 286 THR A C 1
ATOM 1523 O O . THR A 1 286 ? -2.285 -42.458 89.488 1.00 29.02 286 THR A O 1
ATOM 1527 N N . PRO A 1 287 ? -0.944 -43.855 90.636 1.00 38.90 287 PRO A N 1
ATOM 1528 C CA . PRO A 1 287 ? -0.053 -44.075 89.491 1.00 34.43 287 PRO A CA 1
ATOM 1529 C C . PRO A 1 287 ? -0.715 -44.819 88.322 1.00 28.34 287 PRO A C 1
ATOM 1530 O O . PRO A 1 287 ? -1.631 -45.598 88.533 1.00 33.00 287 PRO A O 1
ATOM 1534 N N . GLY A 1 288 ? -0.257 -44.543 87.097 1.00 34.86 288 GLY A N 1
ATOM 1535 C CA . GLY A 1 288 ? -0.666 -45.256 85.870 1.00 32.72 288 GLY A CA 1
ATOM 1536 C C . GLY A 1 288 ? -2.001 -44.783 85.310 1.00 30.66 288 GLY A C 1
ATOM 1537 O O . GLY A 1 288 ? -2.490 -45.411 84.372 1.00 37.21 288 GLY A O 1
ATOM 1538 N N . ALA A 1 289 ? -2.587 -43.717 85.860 1.00 28.47 289 ALA A N 1
ATOM 1539 C CA . ALA A 1 289 ? -3.955 -43.247 85.527 1.00 26.66 289 ALA A CA 1
ATOM 1540 C C . ALA A 1 289 ? -3.902 -41.850 84.883 1.00 27.53 289 ALA A C 1
ATOM 1541 O O . ALA A 1 289 ? -3.137 -41.000 85.356 1.00 26.18 289 ALA A O 1
ATOM 1543 N N . ASN A 1 290 ? -4.777 -41.607 83.916 1.00 26.40 290 ASN A N 1
ATOM 1544 C CA . ASN A 1 290 ? -5.084 -40.252 83.387 1.00 26.98 290 ASN A CA 1
ATOM 1545 C C . ASN A 1 290 ? -5.772 -39.449 84.495 1.00 25.08 290 ASN A C 1
ATOM 1546 O O . ASN A 1 290 ? -6.864 -39.848 84.926 1.00 25.84 290 ASN A O 1
ATOM 1551 N N . LEU A 1 291 ? -5.172 -38.344 84.935 1.00 23.21 291 LEU A N 1
ATOM 1552 C CA . LEU A 1 291 ? -5.775 -37.495 85.988 1.00 24.48 291 LEU A CA 1
ATOM 1553 C C . LEU A 1 291 ? -6.362 -36.240 85.350 1.00 26.82 291 LEU A C 1
ATOM 1554 O O . LEU A 1 291 ? -6.892 -36.316 84.229 1.00 24.21 291 LEU A O 1
ATOM 1559 N N . TYR A 1 292 ? -6.469 -35.177 86.127 1.00 22.80 292 TYR A N 1
ATOM 1560 C CA . TYR A 1 292 ? -7.428 -34.087 85.851 1.00 24.27 292 TYR A CA 1
ATOM 1561 C C . TYR A 1 292 ? -7.026 -33.272 84.610 1.00 24.54 292 TYR A C 1
ATOM 1562 O O . TYR A 1 292 ? -7.895 -32.582 84.060 1.00 24.68 292 TYR A O 1
ATOM 1571 N N . GLY A 1 293 ? -5.727 -33.206 84.283 1.00 25.30 293 GLY A N 1
ATOM 1572 C CA . GLY A 1 293 ? -5.208 -32.322 83.227 1.00 26.12 293 GLY A CA 1
ATOM 1573 C C . GLY A 1 293 ? -4.360 -33.061 82.201 1.00 25.71 293 GLY A C 1
ATOM 1574 O O . GLY A 1 293 ? -4.007 -34.227 82.427 1.00 25.00 293 GLY A O 1
ATOM 1575 N N . SER A 1 294 ? -4.045 -32.386 81.099 1.00 22.53 294 SER A N 1
ATOM 1576 C CA . SER A 1 294 ? -3.324 -32.933 79.921 1.00 24.75 294 SER A CA 1
ATOM 1577 C C . SER A 1 294 ? -2.366 -31.864 79.385 1.00 23.82 294 SER A C 1
ATOM 1578 O O . SER A 1 294 ? -2.804 -30.772 78.967 1.00 23.45 294 SER A O 1
ATOM 1581 N N . HIS A 1 295 ? -1.079 -32.157 79.412 1.00 22.44 295 HIS A N 1
ATOM 1582 C CA . HIS A 1 295 ? -0.028 -31.235 78.933 1.00 23.17 295 HIS A CA 1
ATOM 1583 C C . HIS A 1 295 ? 0.885 -32.011 77.996 1.00 24.67 295 HIS A C 1
ATOM 1584 O O . HIS A 1 295 ? 1.860 -32.634 78.451 1.00 25.79 295 HIS A O 1
ATOM 1591 N N . PRO A 1 296 ? 0.622 -31.951 76.672 1.00 23.63 296 PRO A N 1
ATOM 1592 C CA . PRO A 1 296 ? 1.392 -32.724 75.702 1.00 29.00 296 PRO A CA 1
ATOM 1593 C C . PRO A 1 296 ? 2.733 -32.061 75.344 1.00 25.27 296 PRO A C 1
ATOM 1594 O O . PRO A 1 296 ? 2.960 -31.685 74.200 1.00 26.20 296 PRO A O 1
ATOM 1598 N N . PHE A 1 297 ? 3.564 -31.915 76.358 1.00 25.45 297 PHE A N 1
ATOM 1599 C CA . PHE A 1 297 ? 4.920 -31.319 76.282 1.00 22.98 297 PHE A CA 1
ATOM 1600 C C . PHE A 1 297 ? 5.880 -32.246 77.009 1.00 24.89 297 PHE A C 1
ATOM 1601 O O . PHE A 1 297 ? 5.561 -32.746 78.108 1.00 25.49 297 PHE A O 1
ATOM 1609 N N . TYR A 1 298 ? 7.053 -32.452 76.422 1.00 25.52 298 TYR A N 1
ATOM 1610 C CA . TYR A 1 298 ? 8.159 -33.073 77.167 1.00 25.35 298 TYR A CA 1
ATOM 1611 C C . TYR A 1 298 ? 9.423 -32.233 77.014 1.00 22.94 298 TYR A C 1
ATOM 1612 O O . TYR A 1 298 ? 9.589 -31.530 76.031 1.00 24.29 298 TYR A O 1
ATOM 1621 N N . LEU A 1 299 ? 10.294 -32.401 77.999 1.00 23.20 299 LEU A N 1
ATOM 1622 C CA . LEU A 1 299 ? 11.670 -31.868 78.029 1.00 23.13 299 LEU A CA 1
ATOM 1623 C C . LEU A 1 299 ? 12.586 -33.085 78.137 1.00 24.78 299 LEU A C 1
ATOM 1624 O O . LEU A 1 299 ? 12.392 -33.928 79.070 1.00 26.35 299 LEU A O 1
ATOM 1629 N N . ALA A 1 300 ? 13.533 -33.191 77.214 1.00 26.08 300 ALA A N 1
ATOM 1630 C CA . ALA A 1 300 ? 14.456 -34.340 77.099 1.00 23.90 300 ALA A CA 1
ATOM 1631 C C . ALA A 1 300 ? 15.869 -33.834 77.405 1.00 27.21 300 ALA A C 1
ATOM 1632 O O . ALA A 1 300 ? 16.306 -32.867 76.784 1.00 26.20 300 ALA A O 1
ATOM 1634 N N . LEU A 1 301 ? 16.554 -34.470 78.345 1.00 25.52 301 LEU A N 1
ATOM 1635 C CA . LEU A 1 301 ? 17.952 -34.107 78.663 1.00 26.76 301 LEU A CA 1
ATOM 1636 C C . LEU A 1 301 ? 18.898 -34.826 77.705 1.00 28.61 301 LEU A C 1
ATOM 1637 O O . LEU A 1 301 ? 18.578 -35.928 77.223 1.00 31.94 301 LEU A O 1
ATOM 1642 N N . GLU A 1 302 ? 20.048 -34.208 77.472 1.00 28.55 302 GLU A N 1
ATOM 1643 C CA . GLU A 1 302 ? 21.106 -34.705 76.574 1.00 29.32 302 GLU A CA 1
ATOM 1644 C C . GLU A 1 302 ? 22.378 -34.845 77.405 1.00 34.74 302 GLU A C 1
ATOM 1645 O O . GLU A 1 302 ? 22.586 -34.003 78.296 1.00 29.42 302 GLU A O 1
ATOM 1651 N N . ASP A 1 303 ? 23.184 -35.867 77.123 1.00 29.52 303 ASP A N 1
ATOM 1652 C CA . ASP A 1 303 ? 24.506 -36.077 77.773 1.00 37.27 303 ASP A CA 1
ATOM 1653 C C . ASP A 1 303 ? 25.276 -34.749 77.745 1.00 30.62 303 ASP A C 1
ATOM 1654 O O . ASP A 1 303 ? 25.418 -34.150 76.670 1.00 32.84 303 ASP A O 1
ATOM 1659 N N . GLY A 1 304 ? 25.739 -34.280 78.899 1.00 35.17 304 GLY A N 1
ATOM 1660 C CA . GLY A 1 304 ? 26.502 -33.020 78.973 1.00 35.64 304 GLY A CA 1
ATOM 1661 C C . GLY A 1 304 ? 25.677 -31.900 79.580 1.00 32.12 304 GLY A C 1
ATOM 1662 O O . GLY A 1 304 ? 26.264 -30.912 80.017 1.00 33.97 304 GLY A O 1
ATOM 1663 N N . GLY A 1 305 ? 24.351 -32.043 79.613 1.00 32.29 305 GLY A N 1
ATOM 1664 C CA . GLY A 1 305 ? 23.482 -31.108 80.345 1.00 31.38 305 GLY A CA 1
ATOM 1665 C C . GLY A 1 305 ? 22.701 -30.165 79.460 1.00 30.28 305 GLY A C 1
ATOM 1666 O O . GLY A 1 305 ? 22.017 -29.288 80.026 1.00 30.76 305 GLY A O 1
ATOM 1667 N N . SER A 1 306 ? 22.734 -30.324 78.135 1.00 26.45 306 SER A N 1
ATOM 1668 C CA . SER A 1 306 ? 21.828 -29.555 77.253 1.00 27.39 306 SER A CA 1
ATOM 1669 C C . SER A 1 306 ? 20.484 -30.284 77.224 1.00 26.37 306 SER A C 1
ATOM 1670 O O . SER A 1 306 ? 20.388 -31.404 77.761 1.00 29.60 306 SER A O 1
ATOM 1673 N N . ALA A 1 307 ? 19.457 -29.617 76.705 1.00 25.97 307 ALA A N 1
ATOM 1674 C CA . ALA A 1 307 ? 18.084 -30.149 76.685 1.00 25.53 307 ALA A CA 1
ATOM 1675 C C . ALA A 1 307 ? 17.334 -29.525 75.524 1.00 26.36 307 ALA A C 1
ATOM 1676 O O . ALA A 1 307 ? 17.727 -28.443 75.056 1.00 26.81 307 ALA A O 1
ATOM 1678 N N . HIS A 1 308 ? 16.241 -30.170 75.134 1.00 26.02 308 HIS A N 1
ATOM 1679 C CA . HIS A 1 308 ? 15.282 -29.612 74.168 1.00 22.50 308 HIS A CA 1
ATOM 1680 C C . HIS A 1 308 ? 13.880 -29.999 74.661 1.00 21.19 308 HIS A C 1
ATOM 1681 O O . HIS A 1 308 ? 13.756 -30.829 75.578 1.00 26.18 308 HIS A O 1
ATOM 1688 N N . GLY A 1 309 ? 12.886 -29.308 74.148 1.00 24.11 309 GLY A N 1
ATOM 1689 C CA . GLY A 1 309 ? 11.481 -29.566 74.478 1.00 24.75 309 GLY A CA 1
ATOM 1690 C C . GLY A 1 309 ? 10.701 -29.808 73.209 1.00 27.65 309 GLY A C 1
ATOM 1691 O O . GLY A 1 309 ? 11.082 -29.264 72.145 1.00 26.61 309 GLY A O 1
ATOM 1692 N N . VAL A 1 310 ? 9.654 -30.619 73.313 1.00 25.43 310 VAL A N 1
ATOM 1693 C CA . VAL A 1 310 ? 8.713 -30.859 72.198 1.00 27.18 310 VAL A CA 1
ATOM 1694 C C . VAL A 1 310 ? 7.301 -30.661 72.737 1.00 26.57 310 VAL A C 1
ATOM 1695 O O . VAL A 1 310 ? 6.930 -31.317 73.732 1.00 26.70 310 VAL A O 1
ATOM 1699 N N . PHE A 1 311 ? 6.538 -29.846 72.035 1.00 23.70 311 PHE A N 1
ATOM 1700 C CA . PHE A 1 311 ? 5.103 -29.598 72.289 1.00 24.73 311 PHE A CA 1
ATOM 1701 C C . PHE A 1 311 ? 4.310 -30.131 71.101 1.00 26.50 311 PHE A C 1
ATOM 1702 O O . PHE A 1 311 ? 4.555 -29.686 69.962 1.00 28.10 311 PHE A O 1
ATOM 1710 N N . LEU A 1 312 ? 3.374 -31.045 71.345 1.00 24.07 312 LEU A N 1
ATOM 1711 C CA . LEU A 1 312 ? 2.371 -31.419 70.320 1.00 24.78 312 LEU A CA 1
ATOM 1712 C C . LEU A 1 312 ? 1.085 -30.645 70.629 1.00 26.43 312 LEU A C 1
ATOM 1713 O O . LEU A 1 312 ? 0.454 -30.957 71.632 1.00 25.83 312 LEU A O 1
ATOM 1718 N N . LEU A 1 313 ? 0.723 -29.682 69.785 1.00 23.84 313 LEU A N 1
ATOM 1719 C CA . LEU A 1 313 ? -0.457 -28.802 70.003 1.00 25.15 313 LEU A CA 1
ATOM 1720 C C . LEU A 1 313 ? -1.690 -29.566 69.535 1.00 23.43 313 LEU A C 1
ATOM 1721 O O . LEU A 1 313 ? -2.060 -29.460 68.345 1.00 24.92 313 LEU A O 1
ATOM 1726 N N . ASN A 1 314 ? -2.128 -30.495 70.372 1.00 24.49 314 ASN A N 1
ATOM 1727 C CA . ASN A 1 314 ? -3.221 -31.443 70.047 1.00 23.80 314 ASN A CA 1
ATOM 1728 C C . ASN A 1 314 ? -4.004 -31.706 71.337 1.00 27.51 314 ASN A C 1
ATOM 1729 O O . ASN A 1 314 ? -3.389 -32.101 72.318 1.00 25.69 314 ASN A O 1
ATOM 1734 N N . SER A 1 315 ? -5.313 -31.446 71.348 1.00 24.17 315 SER A N 1
ATOM 1735 C CA . SER A 1 315 ? -6.151 -31.541 72.567 1.00 27.54 315 SER A CA 1
ATOM 1736 C C . SER A 1 315 ? -7.001 -32.818 72.543 1.00 25.75 315 SER A C 1
ATOM 1737 O O . SER A 1 315 ? -7.871 -32.930 73.405 1.00 25.01 315 SER A O 1
ATOM 1740 N N . ASN A 1 316 ? -6.775 -33.745 71.603 1.00 22.58 316 ASN A N 1
ATOM 1741 C CA . ASN A 1 316 ? -7.554 -35.005 71.561 1.00 24.83 316 ASN A CA 1
ATOM 1742 C C . ASN A 1 316 ? -7.063 -35.956 72.652 1.00 24.25 316 ASN A C 1
ATOM 1743 O O . ASN A 1 316 ? -5.909 -35.844 73.075 1.00 23.95 316 ASN A O 1
ATOM 1748 N N . ALA A 1 317 ? -7.896 -36.931 73.013 1.00 23.21 317 ALA A N 1
ATOM 1749 C CA . ALA A 1 317 ? -7.473 -38.088 73.828 1.00 24.68 317 ALA A CA 1
ATOM 1750 C C . ALA A 1 317 ? -6.223 -38.676 73.171 1.00 22.44 317 ALA A C 1
ATOM 1751 O O . ALA A 1 317 ? -6.249 -38.905 71.928 1.00 24.30 317 ALA A O 1
ATOM 1753 N N . MET A 1 318 ? -5.153 -38.856 73.934 1.00 24.56 318 MET A N 1
ATOM 1754 C CA . MET A 1 318 ? -3.924 -39.443 73.358 1.00 25.03 318 MET A CA 1
ATOM 1755 C C . MET A 1 318 ? -3.201 -40.344 74.352 1.00 26.86 318 MET A C 1
ATOM 1756 O O . MET A 1 318 ? -3.382 -40.218 75.585 1.00 25.52 318 MET A O 1
ATOM 1761 N N . ASP A 1 319 ? -2.457 -41.278 73.784 1.00 24.81 319 ASP A N 1
ATOM 1762 C CA . ASP A 1 319 ? -1.446 -42.093 74.480 1.00 26.78 319 ASP A CA 1
ATOM 1763 C C . ASP A 1 319 ? -0.096 -41.561 74.024 1.00 26.34 319 ASP A C 1
ATOM 1764 O O . ASP A 1 319 ? 0.084 -41.272 72.805 1.00 25.91 319 ASP A O 1
ATOM 1769 N N . VAL A 1 320 ? 0.836 -41.486 74.955 1.00 25.36 320 VAL A N 1
ATOM 1770 C CA . VAL A 1 320 ? 2.267 -41.300 74.625 1.00 24.78 320 VAL A CA 1
ATOM 1771 C C . VAL A 1 320 ? 3.011 -42.525 75.136 1.00 29.39 320 VAL A C 1
ATOM 1772 O O . VAL A 1 320 ? 2.912 -42.851 76.343 1.00 28.87 320 VAL A O 1
ATOM 1776 N N . VAL A 1 321 ? 3.645 -43.257 74.225 1.00 25.78 321 VAL A N 1
ATOM 1777 C CA . VAL A 1 321 ? 4.294 -44.548 74.565 1.00 25.29 321 VAL A CA 1
ATOM 1778 C C . VAL A 1 321 ? 5.810 -44.363 74.533 1.00 28.72 321 VAL A C 1
ATOM 1779 O O . VAL A 1 321 ? 6.322 -43.928 73.502 1.00 27.40 321 VAL A O 1
ATOM 1783 N N . LEU A 1 322 ? 6.468 -44.672 75.636 1.00 28.02 322 LEU A N 1
ATOM 1784 C CA . LEU A 1 322 ? 7.932 -44.503 75.815 1.00 27.35 322 LEU A CA 1
ATOM 1785 C C . LEU A 1 322 ? 8.544 -45.894 75.834 1.00 30.66 322 LEU A C 1
ATOM 1786 O O . LEU A 1 322 ? 8.017 -46.761 76.574 1.00 31.62 322 LEU A O 1
ATOM 1791 N N . GLN A 1 323 ? 9.624 -46.106 75.087 1.00 29.89 323 GLN A N 1
ATOM 1792 C CA . GLN A 1 323 ? 10.284 -47.425 75.052 1.00 30.93 323 GLN A CA 1
ATOM 1793 C C . GLN A 1 323 ? 11.781 -47.225 75.233 1.00 28.10 323 GLN A C 1
ATOM 1794 O O . GLN A 1 323 ? 12.303 -46.135 75.024 1.00 26.50 323 GLN A O 1
ATOM 1800 N N . PRO A 1 324 ? 12.495 -48.291 75.647 1.00 31.74 324 PRO A N 1
ATOM 1801 C CA . PRO A 1 324 ? 13.842 -48.138 76.196 1.00 31.48 324 PRO A CA 1
ATOM 1802 C C . PRO A 1 324 ? 14.983 -47.961 75.187 1.00 31.37 324 PRO A C 1
ATOM 1803 O O . PRO A 1 324 ? 16.123 -47.815 75.626 1.00 31.27 324 PRO A O 1
ATOM 1807 N N . SER A 1 325 ? 14.680 -47.855 73.889 1.00 31.07 325 SER A N 1
ATOM 1808 C CA . SER A 1 325 ? 15.718 -47.735 72.834 1.00 32.52 325 SER A CA 1
ATOM 1809 C C . SER A 1 325 ? 16.673 -46.556 73.040 1.00 32.72 325 SER A C 1
ATOM 1810 O O . SER A 1 325 ? 17.846 -46.733 72.762 1.00 27.12 325 SER A O 1
ATOM 1813 N N . PRO A 1 326 ? 16.332 -45.319 73.494 1.00 29.31 326 PRO A N 1
ATOM 1814 C CA . PRO A 1 326 ? 14.991 -44.857 73.851 1.00 29.27 326 PRO A CA 1
ATOM 1815 C C . PRO A 1 326 ? 14.244 -44.127 72.732 1.00 26.59 326 PRO A C 1
ATOM 1816 O O . PRO A 1 326 ? 14.871 -43.570 71.857 1.00 29.32 326 PRO A O 1
ATOM 1820 N N . ALA A 1 327 ? 12.904 -44.151 72.785 1.00 26.15 327 ALA A N 1
ATOM 1821 C CA . ALA A 1 327 ? 12.035 -43.553 71.753 1.00 26.04 327 ALA A CA 1
ATOM 1822 C C . ALA A 1 327 ? 10.669 -43.262 72.370 1.00 29.83 327 ALA A C 1
ATOM 1823 O O . ALA A 1 327 ? 10.341 -43.793 73.457 1.00 27.12 327 ALA A O 1
ATOM 1825 N N . LEU A 1 328 ? 9.910 -42.439 71.669 1.00 25.78 328 LEU A N 1
ATOM 1826 C CA . LEU A 1 328 ? 8.575 -41.974 72.075 1.00 26.86 328 LEU A CA 1
ATOM 1827 C C . LEU A 1 328 ? 7.656 -42.050 70.852 1.00 28.22 328 LEU A C 1
ATOM 1828 O O . LEU A 1 328 ? 8.107 -41.728 69.711 1.00 27.00 328 LEU A O 1
ATOM 1833 N N . SER A 1 329 ? 6.393 -42.402 71.074 1.00 26.67 329 SER A N 1
ATOM 1834 C CA . SER A 1 329 ? 5.336 -42.330 70.041 1.00 25.28 329 SER A CA 1
ATOM 1835 C C . SER A 1 329 ? 4.189 -41.489 70.587 1.00 25.03 329 SER A C 1
ATOM 1836 O O . SER A 1 329 ? 3.706 -41.797 71.691 1.00 27.22 329 SER A O 1
ATOM 1839 N N . TRP A 1 330 ? 3.816 -40.447 69.862 1.00 24.49 330 TRP A N 1
ATOM 1840 C CA . TRP A 1 330 ? 2.549 -39.721 70.102 1.00 25.10 330 TRP A CA 1
ATOM 1841 C C . TRP A 1 330 ? 1.462 -40.515 69.386 1.00 25.43 330 TRP A C 1
ATOM 1842 O O . TRP A 1 330 ? 1.610 -40.751 68.171 1.00 24.79 330 TRP A O 1
ATOM 1853 N N . ARG A 1 331 ? 0.393 -40.853 70.078 1.00 25.37 331 ARG A N 1
ATOM 1854 C CA . ARG A 1 331 ? -0.770 -41.518 69.463 1.00 26.22 331 ARG A CA 1
ATOM 1855 C C . ARG A 1 331 ? -2.028 -40.728 69.830 1.00 27.03 331 ARG A C 1
ATOM 1856 O O . ARG A 1 331 ? -2.553 -40.937 70.935 1.00 31.99 331 ARG A O 1
ATOM 1864 N N . SER A 1 332 ? -2.527 -39.933 68.897 1.00 23.99 332 SER A N 1
ATOM 1865 C CA . SER A 1 332 ? -3.696 -39.062 69.122 1.00 23.95 332 SER A CA 1
ATOM 1866 C C . SER A 1 332 ? -4.901 -39.615 68.376 1.00 23.52 332 SER A C 1
ATOM 1867 O O . SER A 1 332 ? -4.738 -40.277 67.333 1.00 27.58 332 SER A O 1
ATOM 1870 N N . THR A 1 333 ? -6.084 -39.301 68.881 1.00 25.37 333 THR A N 1
ATOM 1871 C CA . THR A 1 333 ? -7.354 -39.808 68.319 1.00 24.63 333 THR A CA 1
ATOM 1872 C C . THR A 1 333 ? -7.985 -38.755 67.411 1.00 23.68 333 THR A C 1
ATOM 1873 O O . THR A 1 333 ? -9.105 -38.969 66.966 1.00 24.12 333 THR A O 1
ATOM 1877 N N . GLY A 1 334 ? -7.328 -37.632 67.146 1.00 22.47 334 GLY A N 1
ATOM 1878 C CA . GLY A 1 334 ? -7.887 -36.699 66.167 1.00 22.68 334 GLY A CA 1
ATOM 1879 C C . GLY A 1 334 ? -6.994 -35.515 65.887 1.00 23.90 334 GLY A C 1
ATOM 1880 O O . GLY A 1 334 ? -5.788 -35.541 66.244 1.00 25.71 334 GLY A O 1
ATOM 1881 N N . GLY A 1 335 ? -7.581 -34.503 65.269 1.00 28.28 335 GLY A N 1
ATOM 1882 C CA . GLY A 1 335 ? -6.887 -33.235 65.000 1.00 30.27 335 GLY A CA 1
ATOM 1883 C C . GLY A 1 335 ? -5.765 -33.403 63.999 1.00 29.04 335 GLY A C 1
ATOM 1884 O O . GLY A 1 335 ? -5.909 -34.202 63.062 1.00 26.68 335 GLY A O 1
ATOM 1885 N N . ILE A 1 336 ? -4.687 -32.639 64.176 1.00 25.07 336 ILE A N 1
ATOM 1886 C CA . ILE A 1 336 ? -3.538 -32.631 63.229 1.00 25.51 336 ILE A CA 1
ATOM 1887 C C . ILE A 1 336 ? -2.251 -32.791 64.019 1.00 25.79 336 ILE A C 1
ATOM 1888 O O . ILE A 1 336 ? -2.308 -32.844 65.259 1.00 25.05 336 ILE A O 1
ATOM 1893 N N . LEU A 1 337 ? -1.138 -32.975 63.315 1.00 24.40 337 LEU A N 1
ATOM 1894 C CA . LEU A 1 337 ? 0.196 -32.929 63.953 1.00 24.59 337 LEU A CA 1
ATOM 1895 C C . LEU A 1 337 ? 0.727 -31.505 63.822 1.00 25.92 337 LEU A C 1
ATOM 1896 O O . LEU A 1 337 ? 0.971 -31.021 62.682 1.00 28.50 337 LEU A O 1
ATOM 1901 N N . ASP A 1 338 ? 0.777 -30.834 64.968 1.00 26.73 338 ASP A N 1
ATOM 1902 C CA . ASP A 1 338 ? 1.271 -29.447 65.108 1.00 24.56 338 ASP A CA 1
ATOM 1903 C C . ASP A 1 338 ? 2.392 -29.488 66.135 1.00 26.66 338 ASP A C 1
ATOM 1904 O O . ASP A 1 338 ? 2.106 -29.625 67.360 1.00 29.03 338 ASP A O 1
ATOM 1909 N N . VAL A 1 339 ? 3.634 -29.452 65.661 1.00 24.63 339 VAL A N 1
ATOM 1910 C CA . VAL A 1 339 ? 4.803 -29.844 66.498 1.00 24.50 339 VAL A CA 1
ATOM 1911 C C . VAL A 1 339 ? 5.751 -28.658 66.632 1.00 28.07 339 VAL A C 1
ATOM 1912 O O . VAL A 1 339 ? 6.096 -28.051 65.623 1.00 24.36 339 VAL A O 1
ATOM 1916 N N . TYR A 1 340 ? 6.082 -28.314 67.875 1.00 24.30 340 TYR A N 1
ATOM 1917 C CA . TYR A 1 340 ? 7.124 -27.317 68.193 1.00 24.95 340 TYR A CA 1
ATOM 1918 C C . TYR A 1 340 ? 8.315 -28.020 68.824 1.00 28.50 340 TYR A C 1
ATOM 1919 O O . TYR A 1 340 ? 8.130 -28.834 69.751 1.00 26.87 340 TYR A O 1
ATOM 1928 N N . ILE A 1 341 ? 9.514 -27.635 68.396 1.00 27.86 341 ILE A N 1
ATOM 1929 C CA . ILE A 1 341 ? 10.769 -28.108 69.030 1.00 26.56 341 ILE A CA 1
ATOM 1930 C C . ILE A 1 341 ? 11.507 -26.875 69.559 1.00 27.06 341 ILE A C 1
ATOM 1931 O O . ILE A 1 341 ? 11.658 -25.897 68.827 1.00 26.74 341 ILE A O 1
ATOM 1936 N N . PHE A 1 342 ? 11.880 -26.917 70.826 1.00 25.49 342 PHE A N 1
ATOM 1937 C CA . PHE A 1 342 ? 12.557 -25.806 71.533 1.00 25.86 342 PHE A CA 1
ATOM 1938 C C . PHE A 1 342 ? 13.980 -26.256 71.832 1.00 23.82 342 PHE A C 1
ATOM 1939 O O . PHE A 1 342 ? 14.154 -27.277 72.513 1.00 26.12 342 PHE A O 1
ATOM 1947 N N . LEU A 1 343 ? 14.969 -25.465 71.418 1.00 27.51 343 LEU A N 1
ATOM 1948 C CA . LEU A 1 343 ? 16.376 -25.949 71.379 1.00 29.13 343 LEU A CA 1
ATOM 1949 C C . LEU A 1 343 ? 17.175 -25.613 72.648 1.00 26.42 343 LEU A C 1
ATOM 1950 O O . LEU A 1 343 ? 18.325 -26.126 72.771 1.00 27.60 343 LEU A O 1
ATOM 1955 N N . GLY A 1 344 ? 16.624 -24.867 73.604 1.00 27.01 344 GLY A N 1
ATOM 1956 C CA . GLY A 1 344 ? 17.367 -24.580 74.843 1.00 26.34 344 GLY A CA 1
ATOM 1957 C C . GLY A 1 344 ? 18.559 -23.669 74.562 1.00 25.69 344 GLY A C 1
ATOM 1958 O O . GLY A 1 344 ? 18.356 -22.562 74.069 1.00 27.49 344 GLY A O 1
ATOM 1959 N N . PRO A 1 345 ? 19.830 -24.095 74.799 1.00 28.27 345 PRO A N 1
ATOM 1960 C CA . PRO A 1 345 ? 20.170 -25.454 75.221 1.00 25.31 345 PRO A CA 1
ATOM 1961 C C . PRO A 1 345 ? 20.013 -25.778 76.713 1.00 26.86 345 PRO A C 1
ATOM 1962 O O . PRO A 1 345 ? 20.032 -26.942 77.059 1.00 29.14 345 PRO A O 1
ATOM 1966 N N . GLU A 1 346 ? 19.929 -24.757 77.569 1.00 27.08 346 GLU A N 1
ATOM 1967 C CA . GLU A 1 346 ? 19.722 -24.951 79.030 1.00 30.10 346 GLU A CA 1
ATOM 1968 C C . GLU A 1 346 ? 18.273 -25.382 79.274 1.00 25.00 346 GLU A C 1
ATOM 1969 O O . GLU A 1 346 ? 17.367 -24.815 78.676 1.00 28.04 346 GLU A O 1
ATOM 1975 N N . PRO A 1 347 ? 18.011 -26.339 80.188 1.00 25.97 347 PRO A N 1
ATOM 1976 C CA . PRO A 1 347 ? 16.642 -26.672 80.570 1.00 26.81 347 PRO A CA 1
ATOM 1977 C C . PRO A 1 347 ? 15.773 -25.452 80.930 1.00 27.46 347 PRO A C 1
ATOM 1978 O O . PRO A 1 347 ? 14.580 -25.451 80.603 1.00 28.12 347 PRO A O 1
ATOM 1982 N N . LYS A 1 348 ? 16.322 -24.444 81.615 1.00 27.29 348 LYS A N 1
ATOM 1983 C CA . LYS A 1 348 ? 15.515 -23.252 81.993 1.00 28.21 348 LYS A CA 1
ATOM 1984 C C . LYS A 1 348 ? 15.121 -22.495 80.722 1.00 26.77 348 LYS A C 1
ATOM 1985 O O . LYS A 1 348 ? 13.974 -22.015 80.651 1.00 25.08 348 LYS A O 1
ATOM 1991 N N . SER A 1 349 ? 15.976 -22.514 79.705 1.00 26.22 349 SER A N 1
ATOM 1992 C CA . SER A 1 349 ? 15.716 -21.874 78.393 1.00 28.88 349 SER A CA 1
ATOM 1993 C C . SER A 1 349 ? 14.658 -22.674 77.618 1.00 28.70 349 SER A C 1
ATOM 1994 O O . SER A 1 349 ? 13.760 -22.054 76.993 1.00 26.79 349 SER A O 1
ATOM 1997 N N . VAL A 1 350 ? 14.686 -23.997 77.710 1.00 23.80 350 VAL A N 1
ATOM 1998 C CA . VAL A 1 350 ? 13.650 -24.836 77.043 1.00 25.41 350 VAL A CA 1
ATOM 1999 C C . VAL A 1 350 ? 12.292 -24.419 77.605 1.00 26.79 350 VAL A C 1
ATOM 2000 O O . VAL A 1 350 ? 11.359 -24.171 76.825 1.00 26.35 350 VAL A O 1
ATOM 2004 N N . VAL A 1 351 ? 12.170 -24.386 78.931 1.00 26.09 351 VAL A N 1
ATOM 2005 C CA . VAL A 1 351 ? 10.885 -24.010 79.593 1.00 24.40 351 VAL A CA 1
ATOM 2006 C C . VAL A 1 351 ? 10.477 -22.611 79.143 1.00 27.05 351 VAL A C 1
ATOM 2007 O O . VAL A 1 351 ? 9.308 -22.399 78.757 1.00 26.16 351 VAL A O 1
ATOM 2011 N N . GLN A 1 352 ? 11.372 -21.635 79.220 1.00 27.39 352 GLN A N 1
ATOM 2012 C CA . GLN A 1 352 ? 10.999 -20.259 78.795 1.00 28.76 352 GLN A CA 1
ATOM 2013 C C . GLN A 1 352 ? 10.540 -20.254 77.324 1.00 28.17 352 GLN A C 1
ATOM 2014 O O . GLN A 1 352 ? 9.559 -19.546 76.988 1.00 27.13 352 GLN A O 1
ATOM 2020 N N . GLN A 1 353 ? 11.214 -20.997 76.457 1.00 24.91 353 GLN A N 1
ATOM 2021 C CA . GLN A 1 353 ? 10.878 -21.066 75.002 1.00 24.58 353 GLN A CA 1
ATOM 2022 C C . GLN A 1 353 ? 9.499 -21.698 74.797 1.00 24.92 353 GLN A C 1
ATOM 2023 O O . GLN A 1 353 ? 8.694 -21.166 73.994 1.00 25.58 353 GLN A O 1
ATOM 2029 N N . TYR A 1 354 ? 9.182 -22.724 75.574 1.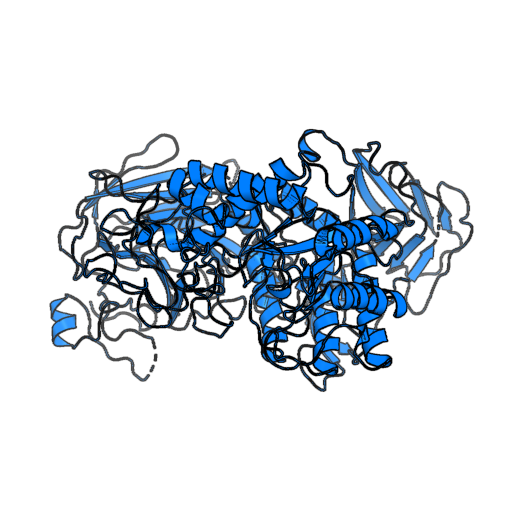00 23.23 354 TYR A N 1
ATOM 2030 C CA . TYR A 1 354 ? 7.841 -23.353 75.533 1.00 26.11 354 TYR A CA 1
ATOM 2031 C C . TYR A 1 354 ? 6.808 -22.307 75.951 1.00 23.79 354 TYR A C 1
ATOM 2032 O O . TYR A 1 354 ? 5.746 -22.199 75.318 1.00 24.21 354 TYR A O 1
ATOM 2041 N N . LEU A 1 355 ? 7.089 -21.566 77.024 1.00 26.75 355 LEU A N 1
ATOM 2042 C CA . LEU A 1 355 ? 6.106 -20.611 77.600 1.00 28.59 355 LEU A CA 1
ATOM 2043 C C . LEU A 1 355 ? 5.960 -19.391 76.678 1.00 27.33 355 LEU A C 1
ATOM 2044 O O . LEU A 1 355 ? 4.905 -18.713 76.738 1.00 26.60 355 LEU A O 1
ATOM 2049 N N . ASP A 1 356 ? 6.935 -19.142 75.806 1.00 25.76 356 ASP A N 1
ATOM 2050 C CA A ASP A 1 356 ? 6.847 -18.098 74.747 0.50 29.17 356 ASP A CA 1
ATOM 2051 C CA B ASP A 1 356 ? 6.842 -18.094 74.756 0.50 29.99 356 ASP A CA 1
ATOM 2052 C C . ASP A 1 356 ? 5.720 -18.436 73.764 1.00 30.44 356 ASP A C 1
ATOM 2053 O O . ASP A 1 356 ? 5.175 -17.522 73.163 1.00 31.78 356 ASP A O 1
ATOM 2062 N N . VAL A 1 357 ? 5.394 -19.717 73.616 1.00 27.35 357 VAL A N 1
ATOM 2063 C CA . VAL A 1 357 ? 4.292 -20.173 72.733 1.00 28.54 357 VAL A CA 1
ATOM 2064 C C . VAL A 1 357 ? 2.978 -20.218 73.524 1.00 30.96 357 VAL A C 1
ATOM 2065 O O . VAL A 1 357 ? 1.956 -19.746 72.971 1.00 26.81 357 VAL A O 1
ATOM 2069 N N . VAL A 1 358 ? 2.951 -20.891 74.684 1.00 27.26 358 VAL A N 1
ATOM 2070 C CA . VAL A 1 358 ? 1.668 -21.175 75.390 1.00 27.84 358 VAL A CA 1
ATOM 2071 C C . VAL A 1 358 ? 1.285 -20.027 76.328 1.00 29.11 358 VAL A C 1
ATOM 2072 O O . VAL A 1 358 ? 0.093 -19.936 76.663 1.00 28.83 358 VAL A O 1
ATOM 2076 N N . GLY A 1 359 ? 2.227 -19.171 76.717 1.00 28.53 359 GLY A N 1
ATOM 2077 C CA . GLY A 1 359 ? 1.943 -18.020 77.581 1.00 29.53 359 GLY A CA 1
ATOM 2078 C C . GLY A 1 359 ? 2.771 -18.064 78.844 1.00 26.73 359 GLY A C 1
ATOM 2079 O O . GLY A 1 359 ? 2.993 -19.165 79.429 1.00 25.19 359 GLY A O 1
ATOM 2080 N N . TYR A 1 360 ? 3.320 -16.918 79.228 1.00 25.63 360 TYR A N 1
ATOM 2081 C CA . TYR A 1 360 ? 3.987 -16.764 80.542 1.00 28.53 360 TYR A CA 1
ATOM 2082 C C . TYR A 1 360 ? 2.944 -16.839 81.650 1.00 27.88 360 TYR A C 1
ATOM 2083 O O . TYR A 1 360 ? 1.811 -16.368 81.494 1.00 26.73 360 TYR A O 1
ATOM 2092 N N . PRO A 1 361 ? 3.304 -17.432 82.812 1.00 26.86 361 PRO A N 1
ATOM 2093 C CA . PRO A 1 361 ? 2.438 -17.463 83.982 1.00 26.20 361 PRO A CA 1
ATOM 2094 C C . PRO A 1 361 ? 1.861 -16.088 84.337 1.00 25.25 361 PRO A C 1
ATOM 2095 O O . PRO A 1 361 ? 2.577 -15.078 84.286 1.00 24.95 361 PRO A O 1
ATOM 2099 N N . PHE A 1 362 ? 0.593 -16.076 84.715 1.00 25.09 362 PHE A N 1
ATOM 2100 C CA . PHE A 1 362 ? -0.088 -14.863 85.234 1.00 23.38 362 PHE A CA 1
ATOM 2101 C C . PHE A 1 362 ? 0.583 -14.454 86.542 1.00 26.07 362 PHE A C 1
ATOM 2102 O O . PHE A 1 362 ? 1.167 -15.292 87.257 1.00 25.54 362 PHE A O 1
ATOM 2110 N N . MET A 1 363 ? 0.523 -13.160 86.855 1.00 25.43 363 MET A N 1
ATOM 2111 C CA . MET A 1 363 ? 1.028 -12.645 88.144 1.00 25.16 363 MET A CA 1
ATOM 2112 C C . MET A 1 363 ? -0.085 -12.742 89.174 1.00 24.04 363 MET A C 1
ATOM 2113 O O . MET A 1 363 ? -1.112 -12.080 89.046 1.00 26.19 363 MET A O 1
ATOM 2118 N N . PRO A 1 364 ? 0.088 -13.526 90.257 1.00 26.44 364 PRO A N 1
ATOM 2119 C CA . PRO A 1 364 ? -0.930 -13.597 91.292 1.00 29.21 364 PRO A CA 1
ATOM 2120 C C . PRO A 1 364 ? -0.928 -12.324 92.127 1.00 29.03 364 PRO A C 1
ATOM 2121 O O . PRO A 1 364 ? 0.057 -11.577 92.172 1.00 26.00 364 PRO A O 1
ATOM 2125 N N . PRO A 1 365 ? -2.045 -12.030 92.810 1.00 26.23 365 PRO A N 1
ATOM 2126 C CA . PRO A 1 365 ? -2.009 -11.019 93.859 1.00 24.45 365 PRO A CA 1
ATOM 2127 C C . PRO A 1 365 ? -1.104 -11.513 94.990 1.00 27.77 365 PRO A C 1
ATOM 2128 O O . PRO A 1 365 ? -0.989 -12.711 95.192 1.00 26.24 365 PRO A O 1
ATOM 2132 N N . TYR A 1 366 ? -0.492 -10.581 95.723 1.00 28.95 366 TYR A N 1
ATOM 2133 C CA . TYR A 1 366 ? 0.437 -10.898 96.837 1.00 25.86 366 TYR A CA 1
ATOM 2134 C C . TYR A 1 366 ? -0.271 -11.773 97.872 1.00 25.83 366 TYR A C 1
ATOM 2135 O O . TYR A 1 366 ? 0.329 -12.755 98.351 1.00 25.89 366 TYR A O 1
ATOM 2144 N N . TRP A 1 367 ? -1.522 -11.447 98.188 1.00 27.55 367 TRP A N 1
ATOM 2145 C CA . TRP A 1 367 ? -2.304 -12.160 99.226 1.00 25.63 367 TRP A CA 1
ATOM 2146 C C . TRP A 1 367 ? -2.449 -13.631 98.845 1.00 22.77 367 TRP A C 1
ATOM 2147 O O . TRP A 1 367 ? -2.591 -14.453 99.746 1.00 24.53 367 TRP A O 1
ATOM 2158 N N . GLY A 1 368 ? -2.482 -13.941 97.551 1.00 23.77 368 GLY A N 1
ATOM 2159 C CA . GLY A 1 368 ? -2.639 -15.323 97.071 1.00 26.69 368 GLY A CA 1
ATOM 2160 C C . GLY A 1 368 ? -1.463 -16.200 97.470 1.00 27.37 368 GLY A C 1
ATOM 2161 O O . GLY A 1 368 ? -1.614 -17.423 97.420 1.00 24.49 368 GLY A O 1
ATOM 2162 N N . LEU A 1 369 ? -0.346 -15.606 97.901 1.00 24.15 369 LEU A N 1
ATOM 2163 C CA . LEU A 1 369 ? 0.864 -16.354 98.321 1.00 26.34 369 LEU A CA 1
ATOM 2164 C C . LEU A 1 369 ? 0.816 -16.621 99.828 1.00 23.53 369 LEU A C 1
ATOM 2165 O O . LEU A 1 369 ? 1.698 -17.327 100.340 1.00 25.53 369 LEU A O 1
ATOM 2170 N N . GLY A 1 370 ? -0.158 -16.046 100.523 1.00 25.35 370 GLY A N 1
ATOM 2171 C CA . GLY A 1 370 ? -0.349 -16.285 101.963 1.00 26.03 370 GLY A CA 1
ATOM 2172 C C . GLY A 1 370 ? -0.962 -17.661 102.194 1.00 27.82 370 GLY A C 1
ATOM 2173 O O . GLY A 1 370 ? -1.150 -18.422 101.206 1.00 26.67 370 GLY A O 1
ATOM 2174 N N . PHE A 1 371 ? -1.205 -18.025 103.451 1.00 23.91 371 PHE A N 1
ATOM 2175 C CA . PHE A 1 371 ? -1.815 -19.319 103.798 1.00 24.62 371 PHE A CA 1
ATOM 2176 C C . PHE A 1 371 ? -3.321 -19.275 103.520 1.00 24.88 371 PHE A C 1
ATOM 2177 O O . PHE A 1 371 ? -3.993 -18.293 103.868 1.00 26.26 371 PHE A O 1
ATOM 2185 N N . HIS A 1 372 ? -3.816 -20.327 102.869 1.00 22.92 372 HIS A N 1
ATOM 2186 C CA . HIS A 1 372 ? -5.243 -20.603 102.590 1.00 25.10 372 HIS A CA 1
ATOM 2187 C C . HIS A 1 372 ? -5.710 -21.788 103.447 1.00 26.01 372 HIS A C 1
ATOM 2188 O O . HIS A 1 372 ? -4.951 -22.796 103.552 1.00 25.47 372 HIS A O 1
ATOM 2195 N N . LEU A 1 373 ? -6.933 -21.728 103.972 1.00 25.77 373 LEU A N 1
ATOM 2196 C CA . LEU A 1 373 ? -7.457 -22.802 104.847 1.00 25.56 373 LEU A CA 1
ATOM 2197 C C . LEU A 1 373 ? -8.893 -23.098 104.452 1.00 25.22 373 LEU A C 1
ATOM 2198 O O . LEU A 1 373 ? -9.696 -22.159 104.271 1.00 25.37 373 LEU A O 1
ATOM 2203 N N . CYS A 1 374 ? -9.167 -24.375 104.224 1.00 24.61 374 CYS A N 1
ATOM 2204 C CA . CYS A 1 374 ? -10.460 -24.828 103.674 1.00 24.05 374 CYS A CA 1
ATOM 2205 C C . CYS A 1 374 ? -10.789 -26.204 104.256 1.00 25.38 374 CYS A C 1
ATOM 2206 O O . CYS A 1 374 ? -9.875 -26.944 104.649 1.00 27.26 374 CYS A O 1
ATOM 2209 N N . ARG A 1 375 ? -12.069 -26.537 104.317 1.00 25.44 375 ARG A N 1
ATOM 2210 C CA . ARG A 1 375 ? -12.492 -27.947 104.313 1.00 24.59 375 ARG A CA 1
ATOM 2211 C C . ARG A 1 375 ? -13.907 -28.020 103.763 1.00 25.25 375 ARG A C 1
ATOM 2212 O O . ARG A 1 375 ? -14.644 -26.997 103.773 1.00 28.08 375 ARG A O 1
ATOM 2220 N N . TRP A 1 376 ? -14.291 -29.226 103.384 1.00 26.12 376 TRP A N 1
ATOM 2221 C CA . TRP A 1 376 ? -15.710 -29.593 103.227 1.00 25.22 376 TRP A CA 1
ATOM 2222 C C . TRP A 1 376 ? -16.225 -29.966 104.624 1.00 29.04 376 TRP A C 1
ATOM 2223 O O . TRP A 1 376 ? -15.601 -30.828 105.259 1.00 26.91 376 TRP A O 1
ATOM 2234 N N . GLY A 1 377 ? -17.169 -29.198 105.165 1.00 28.47 377 GLY A N 1
ATOM 2235 C CA . GLY A 1 377 ? -17.688 -29.419 106.528 1.00 27.96 377 GLY A CA 1
ATOM 2236 C C . GLY A 1 377 ? -17.717 -28.166 107.395 1.00 28.49 377 GLY A C 1
ATOM 2237 O O . GLY A 1 377 ? -18.176 -28.280 108.524 1.00 33.65 377 GLY A O 1
ATOM 2238 N N . TYR A 1 378 ? -17.220 -27.015 106.930 1.00 29.35 378 TYR A N 1
ATOM 2239 C CA . TYR A 1 378 ? -17.456 -25.702 107.596 1.00 29.03 378 TYR A CA 1
ATOM 2240 C C . TYR A 1 378 ? -18.885 -25.277 107.232 1.00 31.75 378 TYR A C 1
ATOM 2241 O O . TYR A 1 378 ? -19.098 -24.545 106.261 1.00 29.22 378 TYR A O 1
ATOM 2250 N N . SER A 1 379 ? -19.860 -25.809 107.971 1.00 30.34 379 SER A N 1
ATOM 2251 C CA . SER A 1 379 ? -21.277 -25.921 107.545 1.00 29.11 379 SER A CA 1
ATOM 2252 C C . SER A 1 379 ? -22.108 -24.702 107.975 1.00 30.80 379 SER A C 1
ATOM 2253 O O . SER A 1 379 ? -23.334 -24.722 107.760 1.00 29.81 379 SER A O 1
ATOM 2256 N N . SER A 1 380 ? -21.477 -23.659 108.504 1.00 28.59 380 SER A N 1
ATOM 2257 C CA . SER A 1 380 ? -22.159 -22.395 108.861 1.00 27.28 380 SER A CA 1
ATOM 2258 C C . SER A 1 380 ? -21.152 -21.253 108.836 1.00 28.43 380 SER A C 1
ATOM 2259 O O . SER A 1 380 ? -19.958 -21.533 108.959 1.00 27.14 380 SER A O 1
ATOM 2262 N N . THR A 1 381 ? -21.638 -20.008 108.781 1.00 29.76 381 THR A N 1
ATOM 2263 C CA . THR A 1 381 ? -20.779 -18.812 108.946 1.00 29.25 381 THR A CA 1
ATOM 2264 C C . THR A 1 381 ? -20.184 -18.835 110.361 1.00 31.18 381 THR A C 1
ATOM 2265 O O . THR A 1 381 ? -19.067 -18.367 110.529 1.00 29.79 381 THR A O 1
ATOM 2269 N N . ALA A 1 382 ? -20.922 -19.310 111.357 1.00 31.87 382 ALA A N 1
ATOM 2270 C CA . ALA A 1 382 ? -20.442 -19.333 112.760 1.00 32.64 382 ALA A CA 1
ATOM 2271 C C . ALA A 1 382 ? -19.200 -20.232 112.840 1.00 29.36 382 ALA A C 1
ATOM 2272 O O . ALA A 1 382 ? -18.172 -19.817 113.422 1.00 29.86 382 ALA A O 1
ATOM 2274 N N . ILE A 1 383 ? -19.280 -21.423 112.250 1.00 29.52 383 ILE A N 1
ATOM 2275 C CA . ILE A 1 383 ? -18.138 -22.383 112.241 1.00 26.81 383 ILE A CA 1
ATOM 2276 C C . ILE A 1 383 ? -16.982 -21.772 111.444 1.00 27.94 383 ILE A C 1
ATOM 2277 O O . ILE A 1 383 ? -15.844 -21.796 111.937 1.00 28.02 383 ILE A O 1
ATOM 2282 N N . THR A 1 384 ? -17.266 -21.161 110.295 1.00 27.74 384 THR A N 1
ATOM 2283 C CA . THR A 1 384 ? -16.220 -20.609 109.400 1.00 26.10 384 THR A CA 1
ATOM 2284 C C . THR A 1 384 ? -15.499 -19.475 110.135 1.00 30.86 384 THR A C 1
ATOM 2285 O O . THR A 1 384 ? -14.247 -19.475 110.155 1.00 28.51 384 THR A O 1
ATOM 2289 N N . ARG A 1 385 ? -16.243 -18.612 110.838 1.00 29.01 385 ARG A N 1
ATOM 2290 C CA . ARG A 1 385 ? -15.643 -17.499 111.621 1.00 28.51 385 ARG A CA 1
ATOM 2291 C C . ARG A 1 385 ? -14.747 -18.074 112.723 1.00 28.73 385 ARG A C 1
ATOM 2292 O O . ARG A 1 385 ? -13.729 -17.438 113.063 1.00 29.88 385 ARG A O 1
ATOM 2300 N N . GLN A 1 386 ? -15.169 -19.173 113.347 1.00 28.76 386 GLN A N 1
ATOM 2301 C CA . GLN A 1 386 ? -14.414 -19.834 114.445 1.00 29.67 386 GLN A CA 1
ATOM 2302 C C . GLN A 1 386 ? -13.061 -20.329 113.932 1.00 30.64 386 GLN A C 1
ATOM 2303 O O . GLN A 1 386 ? -12.108 -20.327 114.701 1.00 28.67 386 GLN A O 1
ATOM 2309 N N . VAL A 1 387 ? -12.962 -20.674 112.648 1.00 30.03 387 VAL A N 1
ATOM 2310 C CA . VAL A 1 387 ? -11.675 -21.127 112.060 1.00 27.53 387 VAL A CA 1
ATOM 2311 C C . VAL A 1 387 ? -10.690 -19.966 112.144 1.00 29.57 387 VAL A C 1
ATOM 2312 O O . VAL A 1 387 ? -9.547 -20.170 112.567 1.00 28.08 387 VAL A O 1
ATOM 2316 N N . VAL A 1 388 ? -11.096 -18.797 111.669 1.00 28.55 388 VAL A N 1
ATOM 2317 C CA . VAL A 1 388 ? -10.245 -17.575 111.696 1.00 28.00 388 VAL A CA 1
ATOM 2318 C C . VAL A 1 388 ? -9.913 -17.203 113.159 1.00 27.95 388 VAL A C 1
ATOM 2319 O O . VAL A 1 388 ? -8.775 -16.797 113.452 1.00 27.67 388 VAL A O 1
ATOM 2323 N N . GLU A 1 389 ? -10.919 -17.211 114.028 1.00 27.40 389 GLU A N 1
ATOM 2324 C CA . GLU A 1 389 ? -10.723 -16.920 115.477 1.00 27.83 389 GLU A CA 1
ATOM 2325 C C . GLU A 1 389 ? -9.666 -17.865 116.062 1.00 30.03 389 GLU A C 1
ATOM 2326 O O . GLU A 1 389 ? -8.749 -17.392 116.759 1.00 29.19 389 GLU A O 1
ATOM 2332 N N . ASN A 1 390 ? -9.798 -19.164 115.787 1.00 28.61 390 ASN A N 1
ATOM 2333 C CA . ASN A 1 390 ? -8.907 -20.211 116.351 1.00 30.08 390 ASN A CA 1
ATOM 2334 C C . ASN A 1 390 ? -7.499 -20.054 115.782 1.00 30.26 390 ASN A C 1
ATOM 2335 O O . ASN A 1 390 ? -6.553 -20.360 116.507 1.00 28.02 390 ASN A O 1
ATOM 2340 N N . MET A 1 391 ? -7.355 -19.729 114.492 1.00 30.44 391 MET A N 1
ATOM 2341 C CA . MET A 1 391 ? -6.013 -19.548 113.889 1.00 26.23 391 MET A CA 1
ATOM 2342 C C . MET A 1 391 ? -5.355 -18.331 114.558 1.00 27.50 391 MET A C 1
ATOM 2343 O O . MET A 1 391 ? -4.170 -18.397 114.944 1.00 26.60 391 MET A O 1
ATOM 2348 N N . THR A 1 392 ? -6.126 -17.266 114.727 1.00 24.60 392 THR A N 1
ATOM 2349 C CA . THR A 1 392 ? -5.645 -15.966 115.251 1.00 28.23 392 THR A CA 1
ATOM 2350 C C . THR A 1 392 ? -5.227 -16.151 116.716 1.00 28.85 392 THR A C 1
ATOM 2351 O O . THR A 1 392 ? -4.119 -15.728 117.069 1.00 27.04 392 THR A O 1
ATOM 2355 N N . ARG A 1 393 ? -6.082 -16.756 117.533 1.00 27.65 393 ARG A N 1
ATOM 2356 C CA . ARG A 1 393 ? -5.801 -17.027 118.979 1.00 32.97 393 ARG A CA 1
ATOM 2357 C C . ARG A 1 393 ? -4.432 -17.726 119.125 1.00 35.54 393 ARG A C 1
ATOM 2358 O O . ARG A 1 393 ? -3.710 -17.422 120.091 1.00 34.65 393 ARG A O 1
ATOM 2366 N N . ALA A 1 394 ? -4.092 -18.646 118.215 1.00 31.94 394 ALA A N 1
ATOM 2367 C CA . ALA A 1 394 ? -2.877 -19.505 118.299 1.00 32.75 394 ALA A CA 1
ATOM 2368 C C . ALA A 1 394 ? -1.729 -18.933 117.454 1.00 30.44 394 ALA A C 1
ATOM 2369 O O . ALA A 1 394 ? -0.739 -19.652 117.228 1.00 34.36 394 ALA A O 1
ATOM 2371 N N . HIS A 1 395 ? -1.842 -17.671 117.023 1.00 28.14 395 HIS A N 1
ATOM 2372 C CA . HIS A 1 395 ? -0.804 -16.907 116.281 1.00 30.92 395 HIS A CA 1
ATOM 2373 C C . HIS A 1 395 ? -0.430 -17.624 114.974 1.00 30.90 395 HIS A C 1
ATOM 2374 O O . HIS A 1 395 ? 0.764 -17.650 114.643 1.00 29.07 395 HIS A O 1
ATOM 2381 N N . PHE A 1 396 ? -1.403 -18.202 114.275 1.00 26.00 396 PHE A N 1
ATOM 2382 C CA . PHE A 1 396 ? -1.193 -18.820 112.938 1.00 28.06 396 PHE A CA 1
ATOM 2383 C C . PHE A 1 396 ? -1.598 -17.821 111.862 1.00 27.27 396 PHE A C 1
ATOM 2384 O O . PHE A 1 396 ? -2.752 -17.381 111.813 1.00 28.59 396 PHE A O 1
ATOM 2392 N N . PRO A 1 397 ? -0.667 -17.439 110.968 1.00 28.50 397 PRO A N 1
ATOM 2393 C CA . PRO A 1 397 ? -1.013 -16.630 109.798 1.00 28.76 397 PRO A CA 1
ATOM 2394 C C . PRO A 1 397 ? -2.085 -17.312 108.941 1.00 29.95 397 PRO A C 1
ATOM 2395 O O . PRO A 1 397 ? -2.072 -18.544 108.792 1.00 28.36 397 PRO A O 1
ATOM 2399 N N . LEU A 1 398 ? -3.040 -16.518 108.473 1.00 29.35 398 LEU A N 1
ATOM 2400 C CA . LEU A 1 398 ? -4.097 -16.954 107.525 1.00 27.43 398 LEU A CA 1
ATOM 2401 C C . LEU A 1 398 ? -4.502 -15.749 106.672 1.00 28.67 398 LEU A C 1
ATOM 2402 O O . LEU A 1 398 ? -5.174 -14.852 107.202 1.00 28.15 398 LEU A O 1
ATOM 2407 N N . ASP A 1 399 ? -4.218 -15.785 105.371 1.00 26.03 399 ASP A N 1
ATOM 2408 C CA . ASP A 1 399 ? -4.615 -14.693 104.456 1.00 28.98 399 ASP A CA 1
ATOM 2409 C C . ASP A 1 399 ? -6.026 -14.938 103.945 1.00 26.25 399 ASP A C 1
ATOM 2410 O O . ASP A 1 399 ? -6.766 -13.948 103.795 1.00 26.54 399 ASP A O 1
ATOM 2415 N N . VAL A 1 400 ? -6.401 -16.193 103.685 1.00 24.93 400 VAL A N 1
ATOM 2416 C CA . VAL A 1 400 ? -7.634 -16.471 102.905 1.00 24.74 400 VAL A CA 1
ATOM 2417 C C . VAL A 1 400 ? -8.417 -17.594 103.574 1.00 25.63 400 VAL A C 1
ATOM 2418 O O . VAL A 1 400 ? -7.883 -18.708 103.704 1.00 25.45 400 VAL A O 1
ATOM 2422 N N . GLN A 1 401 ? -9.673 -17.303 103.913 1.00 25.13 401 GLN A N 1
ATOM 2423 C CA . GLN A 1 401 ? -10.631 -18.314 104.384 1.00 26.50 401 GLN A CA 1
ATOM 2424 C C . GLN A 1 401 ? -11.427 -18.803 103.172 1.00 27.41 401 GLN A C 1
ATOM 2425 O O . GLN A 1 401 ? -11.872 -17.971 102.370 1.00 26.32 401 GLN A O 1
ATOM 2431 N N . TRP A 1 402 ? -11.647 -20.114 103.088 1.00 27.95 402 TRP A N 1
ATOM 2432 C CA . TRP A 1 402 ? -12.342 -20.773 101.959 1.00 27.85 402 TRP A CA 1
ATOM 2433 C C . TRP A 1 402 ? -13.597 -21.456 102.493 1.00 25.75 402 TRP A C 1
ATOM 2434 O O . TRP A 1 402 ? -13.567 -21.934 103.664 1.00 26.05 402 TRP A O 1
ATOM 2445 N N . ASN A 1 403 ? -14.592 -21.628 101.626 1.00 24.31 403 ASN A N 1
ATOM 2446 C CA . ASN A 1 403 ? -15.681 -22.616 101.834 1.00 24.60 403 ASN A CA 1
ATOM 2447 C C . ASN A 1 403 ? -15.782 -23.535 100.620 1.00 26.39 403 ASN A C 1
ATOM 2448 O O . ASN A 1 403 ? -15.484 -23.098 99.483 1.00 27.07 403 ASN A O 1
ATOM 2453 N N . ASP A 1 404 ? -16.116 -24.781 100.904 1.00 25.01 404 ASP A N 1
ATOM 2454 C CA . ASP A 1 404 ? -16.494 -25.815 99.923 1.00 24.00 404 ASP A CA 1
ATOM 2455 C C . ASP A 1 404 ? -18.008 -25.700 99.701 1.00 26.67 404 ASP A C 1
ATOM 2456 O O . ASP A 1 404 ? -18.576 -24.604 99.944 1.00 26.39 404 ASP A O 1
ATOM 2461 N N . LEU A 1 405 ? -18.655 -26.806 99.325 1.00 23.25 405 LEU A N 1
ATOM 2462 C CA . LEU A 1 405 ? -20.080 -26.844 98.912 1.00 25.96 405 LEU A CA 1
ATOM 2463 C C . LEU A 1 405 ? -21.003 -26.350 100.034 1.00 28.05 405 LEU A C 1
ATOM 2464 O O . LEU A 1 405 ? -22.144 -25.952 99.711 1.00 25.88 405 LEU A O 1
ATOM 2469 N N . ASP A 1 406 ? -20.549 -26.388 101.287 1.00 29.81 406 ASP A N 1
ATOM 2470 C CA . ASP A 1 406 ? -21.351 -25.980 102.472 1.00 28.13 406 ASP A CA 1
ATOM 2471 C C . ASP A 1 406 ? -22.144 -24.688 102.223 1.00 27.64 406 ASP A C 1
ATOM 2472 O O . ASP A 1 406 ? -23.261 -24.590 102.746 1.00 28.36 406 ASP A O 1
ATOM 2477 N N . TYR A 1 407 ? -21.572 -23.663 101.580 1.00 28.55 407 TYR A N 1
ATOM 2478 C CA . TYR A 1 407 ? -22.221 -22.322 101.528 1.00 28.85 407 TYR A CA 1
ATOM 2479 C C . TYR A 1 407 ? -23.483 -22.373 100.674 1.00 24.98 407 TYR A C 1
ATOM 2480 O O . TYR A 1 407 ? -24.341 -21.498 100.826 1.00 27.91 407 TYR A O 1
ATOM 2489 N N . MET A 1 408 ? -23.563 -23.297 99.716 1.00 26.74 408 MET A N 1
ATOM 2490 C CA . MET A 1 408 ? -24.570 -23.213 98.633 1.00 25.33 408 MET A CA 1
ATOM 2491 C C . MET A 1 408 ? -25.964 -23.556 99.149 1.00 30.77 408 MET A C 1
ATOM 2492 O O . MET A 1 408 ? -26.090 -24.211 100.209 1.00 28.29 408 MET A O 1
ATOM 2497 N N . ASP A 1 409 ? -26.977 -23.112 98.406 1.00 29.34 409 ASP A N 1
ATOM 2498 C CA . ASP A 1 409 ? -28.361 -23.637 98.559 1.00 27.49 409 ASP A CA 1
ATOM 2499 C C . ASP A 1 409 ? -28.512 -24.924 97.728 1.00 29.24 409 ASP A C 1
ATOM 2500 O O . ASP A 1 409 ? -28.572 -24.818 96.495 1.00 30.11 409 ASP A O 1
ATOM 2505 N N . SER A 1 410 ? -28.649 -26.088 98.376 1.00 26.69 410 SER A N 1
ATOM 2506 C CA . SER A 1 410 ? -28.853 -27.415 97.723 1.00 29.47 410 SER A CA 1
ATOM 2507 C C . SER A 1 410 ? -27.725 -27.653 96.699 1.00 27.61 410 SER A C 1
ATOM 2508 O O . SER A 1 410 ? -28.008 -28.164 95.583 1.00 29.95 410 SER A O 1
ATOM 2511 N N . ARG A 1 411 ? -26.513 -27.208 97.036 1.00 28.52 411 ARG A N 1
ATOM 2512 C CA . ARG A 1 411 ? -25.263 -27.479 96.288 1.00 30.31 411 ARG A CA 1
ATOM 2513 C C . ARG A 1 411 ? -25.347 -26.874 94.882 1.00 28.93 411 ARG A C 1
ATOM 2514 O O . ARG A 1 411 ? -24.737 -27.427 93.959 1.00 27.92 411 ARG A O 1
ATOM 2522 N N . ARG A 1 412 ? -25.977 -25.704 94.764 1.00 27.78 412 ARG A N 1
ATOM 2523 C CA . ARG A 1 412 ? -26.082 -24.970 93.483 1.00 23.44 412 ARG A CA 1
ATOM 2524 C C . ARG A 1 412 ? -25.151 -23.755 93.481 1.00 25.84 412 ARG A C 1
ATOM 2525 O O . ARG A 1 412 ? -25.195 -22.949 94.447 1.00 26.24 412 ARG A O 1
ATOM 2533 N N . ASP A 1 413 ? -24.441 -23.547 92.362 1.00 25.83 413 ASP A N 1
ATOM 2534 C CA . ASP A 1 413 ? -23.620 -22.344 92.097 1.00 26.28 413 ASP A CA 1
ATOM 2535 C C . ASP A 1 413 ? -24.466 -21.069 92.273 1.00 22.86 413 ASP A C 1
ATOM 2536 O O . ASP A 1 413 ? -25.691 -21.088 91.931 1.00 27.47 413 ASP A O 1
ATOM 2541 N N . PHE A 1 414 ? -23.835 -19.991 92.720 1.00 25.07 414 PHE A N 1
ATOM 2542 C CA . PHE A 1 414 ? -24.412 -18.621 92.726 1.00 27.84 414 PHE A CA 1
ATOM 2543 C C . PHE A 1 414 ? -25.655 -18.572 93.620 1.00 28.62 414 PHE A C 1
ATOM 2544 O O . PHE A 1 414 ? -26.568 -17.763 93.358 1.00 25.51 414 PHE A O 1
ATOM 2552 N N . THR A 1 415 ? -25.658 -19.379 94.681 1.00 26.54 415 THR A N 1
ATOM 2553 C CA . THR A 1 415 ? -26.656 -19.338 95.773 1.00 28.82 415 THR A CA 1
ATOM 2554 C C . THR A 1 415 ? -25.916 -19.421 97.106 1.00 30.19 415 THR A C 1
ATOM 2555 O O . THR A 1 415 ? -24.733 -19.856 97.136 1.00 30.07 415 THR A O 1
ATOM 2559 N N . PHE A 1 416 ? -26.605 -19.093 98.190 1.00 26.83 416 PHE A N 1
ATOM 2560 C CA . PHE A 1 416 ? -26.141 -19.430 99.558 1.00 27.67 416 PHE A CA 1
ATOM 2561 C C . PHE A 1 416 ? -27.369 -19.810 100.377 1.00 31.81 416 PHE A C 1
ATOM 2562 O O . PHE A 1 416 ? -28.438 -19.192 100.196 1.00 31.81 416 PHE A O 1
ATOM 2570 N N . ASN A 1 417 ? -27.250 -20.836 101.215 1.00 29.73 417 ASN A N 1
ATOM 2571 C CA . ASN A 1 417 ? -28.412 -21.325 102.002 1.00 30.51 417 ASN A CA 1
ATOM 2572 C C . ASN A 1 417 ? -28.753 -20.278 103.073 1.00 34.93 417 ASN A C 1
ATOM 2573 O O . ASN A 1 417 ? -27.886 -19.462 103.425 1.00 30.55 417 ASN A O 1
ATOM 2578 N N . LYS A 1 418 ? -30.008 -20.277 103.533 1.00 39.77 418 LYS A N 1
ATOM 2579 C CA . LYS A 1 418 ? -30.522 -19.293 104.526 1.00 43.96 418 LYS A CA 1
ATOM 2580 C C . LYS A 1 418 ? -30.640 -19.982 105.888 1.00 44.67 418 LYS A C 1
ATOM 2581 O O . LYS A 1 418 ? -31.415 -19.502 106.719 1.00 43.72 418 LYS A O 1
ATOM 2587 N N . ASP A 1 419 ? -29.893 -21.068 106.082 1.00 37.66 419 ASP A N 1
ATOM 2588 C CA . ASP A 1 419 ? -29.717 -21.769 107.381 1.00 41.42 419 ASP A CA 1
ATOM 2589 C C . ASP A 1 419 ? -28.359 -21.333 107.967 1.00 38.16 419 ASP A C 1
ATOM 2590 O O . ASP A 1 419 ? -28.225 -20.176 108.402 1.00 40.11 419 ASP A O 1
ATOM 2595 N N . GLY A 1 420 ? -27.326 -22.149 107.786 1.00 35.33 420 GLY A N 1
ATOM 2596 C CA . GLY A 1 420 ? -25.971 -21.851 108.280 1.00 32.75 420 GLY A CA 1
ATOM 2597 C C . GLY A 1 420 ? -25.374 -20.612 107.639 1.00 33.30 420 GLY A C 1
ATOM 2598 O O . GLY A 1 420 ? -24.514 -20.006 108.269 1.00 29.10 420 GLY A O 1
ATOM 2599 N N . PHE A 1 421 ? -25.783 -20.244 106.416 1.00 29.77 421 PHE A N 1
ATOM 2600 C CA . PHE A 1 421 ? -25.098 -19.183 105.627 1.00 30.20 421 PHE A CA 1
ATOM 2601 C C . PHE A 1 421 ? -26.029 -18.007 105.378 1.00 26.65 421 PHE A C 1
ATOM 2602 O O . PHE A 1 421 ? -25.731 -17.155 104.515 1.00 28.23 421 PHE A O 1
ATOM 2610 N N . ARG A 1 422 ? -27.042 -17.839 106.224 1.00 30.85 422 ARG A N 1
ATOM 2611 C CA . ARG A 1 422 ? -27.972 -16.684 106.107 1.00 33.06 422 ARG A CA 1
ATOM 2612 C C . ARG A 1 422 ? -27.196 -15.363 106.030 1.00 34.35 422 ARG A C 1
ATOM 2613 O O . ARG A 1 422 ? -27.600 -14.487 105.255 1.00 35.43 422 ARG A O 1
ATOM 2621 N N . ASP A 1 423 ? -26.176 -15.182 106.866 1.00 30.54 423 ASP A N 1
ATOM 2622 C CA . ASP A 1 423 ? -25.414 -13.905 106.954 1.00 30.92 423 ASP A CA 1
ATOM 2623 C C . ASP A 1 423 ? -24.071 -14.023 106.212 1.00 34.36 423 ASP A C 1
ATOM 2624 O O . ASP A 1 423 ? -23.093 -13.377 106.644 1.00 30.10 423 ASP A O 1
ATOM 2629 N N . PHE A 1 424 ? -24.028 -14.784 105.105 1.00 33.89 424 PHE A N 1
ATOM 2630 C CA . PHE A 1 424 ? -22.810 -14.992 104.274 1.00 28.53 424 PHE A CA 1
ATOM 2631 C C . PHE A 1 424 ? -22.204 -13.659 103.860 1.00 31.19 424 PHE A C 1
ATOM 2632 O O . PHE A 1 424 ? -20.989 -13.470 103.952 1.00 28.30 424 PHE A O 1
ATOM 2640 N N . PRO A 1 425 ? -22.992 -12.685 103.344 1.00 29.65 425 PRO A N 1
ATOM 2641 C CA . PRO A 1 425 ? -22.414 -11.416 102.912 1.00 29.56 425 PRO A CA 1
ATOM 2642 C C . PRO A 1 425 ? -21.648 -10.716 104.049 1.00 30.85 425 PRO A C 1
ATOM 2643 O O . PRO A 1 425 ? -20.545 -10.219 103.827 1.00 31.85 425 PRO A O 1
ATOM 2647 N N . ALA A 1 426 ? -22.243 -10.670 105.243 1.00 30.55 426 ALA A N 1
ATOM 2648 C CA . ALA A 1 426 ? -21.642 -10.024 106.433 1.00 29.80 426 ALA A CA 1
ATOM 2649 C C . ALA A 1 426 ? -20.342 -10.753 106.804 1.00 27.86 426 ALA A C 1
ATOM 2650 O O . ALA A 1 426 ? -19.340 -10.071 107.122 1.00 31.60 426 ALA A O 1
ATOM 2652 N N . MET A 1 427 ? -20.331 -12.087 106.728 1.00 30.86 427 MET A N 1
ATOM 2653 C CA . MET A 1 427 ? -19.119 -12.888 107.059 1.00 29.49 427 MET A CA 1
ATOM 2654 C C . MET A 1 427 ? -17.954 -12.419 106.181 1.00 28.27 427 MET A C 1
ATOM 2655 O O . MET A 1 427 ? -16.859 -12.182 106.704 1.00 30.63 427 MET A O 1
ATOM 2660 N N . VAL A 1 428 ? -18.165 -12.351 104.863 1.00 28.46 428 VAL A N 1
ATOM 2661 C CA . VAL A 1 428 ? -17.094 -11.998 103.902 1.00 27.50 428 VAL A CA 1
ATOM 2662 C C . VAL A 1 428 ? -16.686 -10.542 104.110 1.00 29.63 428 VAL A C 1
ATOM 2663 O O . VAL A 1 428 ? -15.483 -10.252 104.084 1.00 27.53 428 VAL A O 1
ATOM 2667 N N . GLN A 1 429 ? -17.647 -9.648 104.320 1.00 30.27 429 GLN A N 1
ATOM 2668 C CA . GLN A 1 429 ? -17.342 -8.231 104.611 1.00 31.52 429 GLN A CA 1
ATOM 2669 C C . GLN A 1 429 ? -16.472 -8.147 105.868 1.00 29.18 429 GLN A C 1
ATOM 2670 O O . GLN A 1 429 ? -15.490 -7.356 105.871 1.00 29.70 429 GLN A O 1
ATOM 2676 N N . GLU A 1 430 ? -16.773 -8.952 106.884 1.00 31.79 430 GLU A N 1
ATOM 2677 C CA . GLU A 1 430 ? -15.998 -8.941 108.150 1.00 29.20 430 GLU A CA 1
ATOM 2678 C C . GLU A 1 430 ? -14.580 -9.458 107.879 1.00 30.71 430 GLU A C 1
ATOM 2679 O O . GLU A 1 430 ? -13.636 -8.893 108.431 1.00 29.81 430 GLU A O 1
ATOM 2685 N N . LEU A 1 431 ? -14.422 -10.487 107.039 1.00 30.49 431 LEU A N 1
ATOM 2686 C CA . LEU A 1 431 ? -13.070 -11.016 106.705 1.00 26.25 431 LEU A CA 1
ATOM 2687 C C . LEU A 1 431 ? -12.228 -9.877 106.129 1.00 23.93 431 LEU A C 1
ATOM 2688 O O . LEU A 1 431 ? -11.060 -9.727 106.540 1.00 27.17 431 LEU A O 1
ATOM 2693 N N . HIS A 1 432 ? -12.798 -9.102 105.194 1.00 28.22 432 HIS A N 1
ATOM 2694 C CA . HIS A 1 432 ? -12.136 -7.960 104.515 1.00 29.93 432 HIS A CA 1
ATOM 2695 C C . HIS A 1 432 ? -11.753 -6.888 105.543 1.00 29.17 432 HIS A C 1
ATOM 2696 O O . HIS A 1 432 ? -10.612 -6.371 105.472 1.00 27.19 432 HIS A O 1
ATOM 2703 N N . GLN A 1 433 ? -12.652 -6.595 106.478 1.00 30.61 433 GLN A N 1
ATOM 2704 C CA . GLN A 1 433 ? -12.410 -5.602 107.569 1.00 30.49 433 GLN A CA 1
ATOM 2705 C C . GLN A 1 433 ? -11.167 -5.994 108.379 1.00 33.57 433 GLN A C 1
ATOM 2706 O O . GLN A 1 433 ? -10.420 -5.072 108.754 1.00 32.22 433 GLN A O 1
ATOM 2712 N N . GLY A 1 434 ? -10.901 -7.300 108.565 1.00 33.64 434 GLY A N 1
ATOM 2713 C CA . GLY A 1 434 ? -9.719 -7.808 109.290 1.00 29.63 434 GLY A CA 1
ATOM 2714 C C . GLY A 1 434 ? -8.487 -7.979 108.409 1.00 32.29 434 GLY A C 1
ATOM 2715 O O . GLY A 1 434 ? -7.478 -8.466 108.918 1.00 30.85 434 GLY A O 1
ATOM 2716 N N . GLY A 1 435 ? -8.562 -7.656 107.116 1.00 31.60 435 GLY A N 1
ATOM 2717 C CA . GLY A 1 435 ? -7.393 -7.696 106.219 1.00 28.09 435 GLY A CA 1
ATOM 2718 C C . GLY A 1 435 ? -7.186 -9.076 105.585 1.00 27.89 435 GLY A C 1
ATOM 2719 O O . GLY A 1 435 ? -6.067 -9.353 105.128 1.00 30.68 435 GLY A O 1
ATOM 2720 N N . ARG A 1 436 ? -8.234 -9.892 105.509 1.00 25.73 436 ARG A N 1
ATOM 2721 C CA . ARG A 1 436 ? -8.190 -11.239 104.874 1.00 27.08 436 ARG A CA 1
ATOM 2722 C C . ARG A 1 436 ? -9.039 -11.243 103.600 1.00 30.21 436 ARG A C 1
ATOM 2723 O O . ARG A 1 436 ? -9.866 -10.330 103.400 1.00 30.28 436 ARG A O 1
ATOM 2731 N N . ARG A 1 437 ? -8.804 -12.228 102.739 1.00 26.06 437 ARG A N 1
ATOM 2732 C CA . ARG A 1 437 ? -9.617 -12.456 101.523 1.00 24.76 437 ARG A CA 1
ATOM 2733 C C . ARG A 1 437 ? -10.460 -13.713 101.726 1.00 29.65 437 ARG A C 1
ATOM 2734 O O . ARG A 1 437 ? -10.306 -14.419 102.759 1.00 24.66 437 ARG A O 1
ATOM 2742 N N . TYR A 1 438 ? -11.350 -13.968 100.770 1.00 27.89 438 TYR A N 1
ATOM 2743 C CA . TYR A 1 438 ? -12.341 -15.056 100.828 1.00 26.05 438 TYR A CA 1
ATOM 2744 C C . TYR A 1 438 ? -12.381 -15.736 99.459 1.00 25.57 438 TYR A C 1
ATOM 2745 O O . TYR A 1 438 ? -12.493 -15.036 98.441 1.00 27.06 438 TYR A O 1
ATOM 2754 N N . MET A 1 439 ? -12.361 -17.063 99.474 1.00 24.97 439 MET A N 1
ATOM 2755 C CA . MET A 1 439 ? -12.459 -17.929 98.277 1.00 24.76 439 MET A CA 1
ATOM 2756 C C . MET A 1 439 ? -13.573 -18.961 98.507 1.00 25.21 439 MET A C 1
ATOM 2757 O O . MET A 1 439 ? -13.756 -19.473 99.653 1.00 24.89 439 MET A O 1
ATOM 2762 N N . MET A 1 440 ? -14.259 -19.338 97.433 1.00 25.43 440 MET A N 1
ATOM 2763 C CA . MET A 1 440 ? -15.271 -20.412 97.556 1.00 23.57 440 MET A CA 1
ATOM 2764 C C . MET A 1 440 ? -15.302 -21.259 96.299 1.00 24.08 440 MET A C 1
ATOM 2765 O O . MET A 1 440 ? -14.827 -20.817 95.224 1.00 25.40 440 MET A O 1
ATOM 2770 N N . ILE A 1 441 ? -15.788 -22.476 96.469 1.00 24.06 441 ILE A N 1
ATOM 2771 C CA . ILE A 1 441 ? -15.835 -23.447 95.351 1.00 25.41 441 ILE A CA 1
ATOM 2772 C C . ILE A 1 441 ? -16.914 -22.980 94.370 1.00 25.60 441 ILE A C 1
ATOM 2773 O O . ILE A 1 441 ? -17.989 -22.480 94.817 1.00 24.54 441 ILE A O 1
ATOM 2778 N N . VAL A 1 442 ? -16.663 -23.217 93.087 1.00 25.74 442 VAL A N 1
ATOM 2779 C CA . VAL A 1 442 ? -17.627 -23.042 91.973 1.00 28.28 442 VAL A CA 1
ATOM 2780 C C . VAL A 1 442 ? -17.493 -24.272 91.083 1.00 24.16 442 VAL A C 1
ATOM 2781 O O . VAL A 1 442 ? -16.331 -24.648 90.778 1.00 25.00 442 VAL A O 1
ATOM 2785 N N . ASP A 1 443 ? -18.600 -24.966 90.825 1.00 23.07 443 ASP A N 1
ATOM 2786 C CA . ASP A 1 443 ? -18.644 -26.121 89.891 1.00 23.75 443 ASP A CA 1
ATOM 2787 C C . ASP A 1 443 ? -19.095 -25.618 88.520 1.00 24.18 443 ASP A C 1
ATOM 2788 O O . ASP A 1 443 ? -19.764 -24.582 88.419 1.00 27.06 443 ASP A O 1
ATOM 2793 N N . PRO A 1 444 ? -18.789 -26.337 87.424 1.00 24.11 444 PRO A N 1
ATOM 2794 C CA . PRO A 1 444 ? -19.220 -25.902 86.102 1.00 26.18 444 PRO A CA 1
ATOM 2795 C C . PRO A 1 444 ? -20.702 -26.201 85.841 1.00 27.24 444 PRO A C 1
ATOM 2796 O O . PRO A 1 444 ? -21.368 -25.375 85.206 1.00 28.03 444 PRO A O 1
ATOM 2800 N N . ALA A 1 445 ? -21.189 -27.334 86.347 1.00 24.01 445 ALA A N 1
ATOM 2801 C CA . ALA A 1 445 ? -22.497 -27.891 85.949 1.00 25.12 445 ALA A CA 1
ATOM 2802 C C . ALA A 1 445 ? -23.587 -27.130 86.711 1.00 25.16 445 ALA A C 1
ATOM 2803 O O . ALA A 1 445 ? -23.385 -26.792 87.879 1.00 27.84 445 ALA A O 1
ATOM 2805 N N . ILE A 1 446 ? -24.701 -26.862 86.038 1.00 25.69 446 ILE A N 1
ATOM 2806 C CA . ILE A 1 446 ? -25.778 -25.946 86.504 1.00 25.37 446 ILE A CA 1
ATOM 2807 C C . ILE A 1 446 ? -27.062 -26.756 86.653 1.00 26.00 446 ILE A C 1
ATOM 2808 O O . ILE A 1 446 ? -27.482 -27.400 85.691 1.00 24.49 446 ILE A O 1
ATOM 2813 N N . SER A 1 447 ? -27.645 -26.723 87.838 1.00 26.73 447 SER A N 1
ATOM 2814 C CA . SER A 1 447 ? -28.890 -27.458 88.176 1.00 27.71 447 SER A CA 1
ATOM 2815 C C . SER A 1 447 ? -29.950 -27.170 87.119 1.00 27.32 447 SER A C 1
ATOM 2816 O O . SER A 1 447 ? -30.312 -25.999 86.955 1.00 27.40 447 SER A O 1
ATOM 2819 N N . SER A 1 448 ? -30.513 -28.224 86.530 1.00 26.56 448 SER A N 1
ATOM 2820 C CA . SER A 1 448 ? -31.473 -28.135 85.405 1.00 27.46 448 SER A CA 1
ATOM 2821 C C . SER A 1 448 ? -32.872 -28.567 85.860 1.00 30.24 448 SER A C 1
ATOM 2822 O O . SER A 1 448 ? -33.787 -28.492 85.036 1.00 29.08 448 SER A O 1
ATOM 2825 N N . SER A 1 449 ? -33.066 -28.895 87.140 1.00 28.84 449 SER A N 1
ATOM 2826 C CA . SER A 1 449 ? -34.304 -29.596 87.597 1.00 34.71 449 SER A CA 1
ATOM 2827 C C . SER A 1 449 ? -35.246 -28.647 88.345 1.00 36.71 449 SER A C 1
ATOM 2828 O O . SER A 1 449 ? -36.369 -29.072 88.694 1.00 36.20 449 SER A O 1
ATOM 2831 N N . GLY A 1 450 ? -34.834 -27.408 88.584 1.00 36.72 450 GLY A N 1
ATOM 2832 C CA . GLY A 1 450 ? -35.605 -26.475 89.430 1.00 41.28 450 GLY A CA 1
ATOM 2833 C C . GLY A 1 450 ? -36.843 -26.030 88.663 1.00 37.95 450 GLY A C 1
ATOM 2834 O O . GLY A 1 450 ? -36.850 -26.095 87.432 1.00 37.00 450 GLY A O 1
ATOM 2835 N N . PRO A 1 451 ? -37.924 -25.581 89.340 1.00 33.49 451 PRO A N 1
ATOM 2836 C CA . PRO A 1 451 ? -39.063 -25.031 88.621 1.00 37.16 451 PRO A CA 1
ATOM 2837 C C . PRO A 1 451 ? -38.563 -23.903 87.706 1.00 32.27 451 PRO A C 1
ATOM 2838 O O . PRO A 1 451 ? -37.674 -23.163 88.095 1.00 32.75 451 PRO A O 1
ATOM 2842 N N . ALA A 1 452 ? -39.143 -23.797 86.516 1.00 33.38 452 ALA A N 1
ATOM 2843 C CA . ALA A 1 452 ? -38.813 -22.756 85.521 1.00 32.97 452 ALA A CA 1
ATOM 2844 C C . ALA A 1 452 ? -38.999 -21.386 86.161 1.00 37.81 452 ALA A C 1
ATOM 2845 O O . ALA A 1 452 ? -40.002 -21.189 86.867 1.00 36.86 452 ALA A O 1
ATOM 2847 N N . GLY A 1 453 ? -37.971 -20.545 86.067 1.00 30.04 453 GLY A N 1
ATOM 2848 C CA . GLY A 1 453 ? -37.994 -19.158 86.542 1.00 34.68 453 GLY A CA 1
ATOM 2849 C C . GLY A 1 453 ? -37.572 -19.031 87.996 1.00 34.54 453 GLY A C 1
ATOM 2850 O O . GLY A 1 453 ? -37.557 -17.899 88.457 1.00 33.81 453 GLY A O 1
ATOM 2851 N N . SER A 1 454 ? -37.171 -20.132 88.650 1.00 32.46 454 SER A N 1
ATOM 2852 C CA . SER A 1 454 ? -36.780 -20.181 90.090 1.00 33.91 454 SER A CA 1
ATOM 2853 C C . SER A 1 454 ? -35.251 -20.180 90.270 1.00 34.10 454 SER A C 1
ATOM 2854 O O . SER A 1 454 ? -34.808 -20.076 91.402 1.00 30.21 454 SER A O 1
ATOM 2857 N N . TYR A 1 455 ? -34.458 -20.355 89.210 1.00 30.02 455 TYR A N 1
ATOM 2858 C CA . TYR A 1 455 ? -32.982 -20.459 89.349 1.00 27.16 455 TYR A CA 1
ATOM 2859 C C . TYR A 1 455 ? -32.286 -19.823 88.134 1.00 24.48 455 TYR A C 1
ATOM 2860 O O . TYR A 1 455 ? -32.042 -20.499 87.114 1.00 25.79 455 TYR A O 1
ATOM 2869 N N . ARG A 1 456 ? -31.937 -18.553 88.267 1.00 25.86 456 ARG A N 1
ATOM 2870 C CA . ARG A 1 456 ? -31.490 -17.665 87.161 1.00 27.70 456 ARG A CA 1
ATOM 2871 C C . ARG A 1 456 ? -30.308 -18.269 86.405 1.00 25.88 456 ARG A C 1
ATOM 2872 O O . ARG A 1 456 ? -30.302 -18.235 85.190 1.00 23.97 456 ARG A O 1
ATOM 2880 N N . PRO A 1 457 ? -29.279 -18.882 87.032 1.00 27.40 457 PRO A N 1
ATOM 2881 C CA . PRO A 1 457 ? -28.167 -19.409 86.240 1.00 26.47 457 PRO A CA 1
ATOM 2882 C C . PRO A 1 457 ? -28.612 -20.397 85.153 1.00 26.69 457 PRO A C 1
ATOM 2883 O O . PRO A 1 457 ? -28.120 -20.330 84.015 1.00 27.12 457 PRO A O 1
ATOM 2887 N N . TYR A 1 458 ? -29.569 -21.263 85.480 1.00 27.84 458 TYR A N 1
ATOM 2888 C CA . TYR A 1 458 ? -30.143 -22.211 84.502 1.00 26.78 458 TYR A CA 1
ATOM 2889 C C . TYR A 1 458 ? -31.071 -21.463 83.541 1.00 24.42 458 TYR A C 1
ATOM 2890 O O . TYR A 1 458 ? -30.993 -21.707 82.330 1.00 25.36 458 TYR A O 1
ATOM 2899 N N . ASP A 1 459 ? -32.047 -20.741 84.083 1.00 29.31 459 ASP A N 1
ATOM 2900 C CA . ASP A 1 459 ? -33.091 -20.052 83.283 1.00 26.73 459 ASP A CA 1
ATOM 2901 C C . ASP A 1 459 ? -32.421 -19.184 82.207 1.00 27.99 459 ASP A C 1
ATOM 2902 O O . ASP A 1 459 ? -32.835 -19.248 81.030 1.00 28.97 459 ASP A O 1
ATOM 2907 N N . GLU A 1 460 ? -31.472 -18.340 82.618 1.00 25.83 460 GLU A N 1
ATOM 2908 C CA . GLU A 1 460 ? -30.747 -17.423 81.715 1.00 26.04 460 GLU A CA 1
ATOM 2909 C C . GLU A 1 460 ? -29.843 -18.224 80.778 1.00 29.27 460 GLU A C 1
ATOM 2910 O O . GLU A 1 460 ? -29.694 -17.808 79.617 1.00 25.48 460 GLU A O 1
ATOM 2916 N N . GLY A 1 461 ? -29.176 -19.278 81.286 1.00 27.01 461 GLY A N 1
ATOM 2917 C CA . GLY A 1 461 ? -28.325 -20.148 80.456 1.00 28.64 461 GLY A CA 1
ATOM 2918 C C . GLY A 1 461 ? -29.129 -20.771 79.330 1.00 30.00 461 GLY A C 1
ATOM 2919 O O . GLY A 1 461 ? -28.639 -20.799 78.199 1.00 28.66 461 GLY A O 1
ATOM 2920 N N . LEU A 1 462 ? -30.352 -21.209 79.621 1.00 24.79 462 LEU A N 1
ATOM 2921 C CA . LEU A 1 462 ? -31.275 -21.779 78.613 1.00 26.30 462 LEU A CA 1
ATOM 2922 C C . LEU A 1 462 ? -31.609 -20.705 77.564 1.00 24.52 462 LEU A C 1
ATOM 2923 O O . LEU A 1 462 ? -31.581 -20.983 76.346 1.00 27.29 462 LEU A O 1
ATOM 2928 N N . ARG A 1 463 ? -31.963 -19.513 78.026 1.00 26.34 463 ARG A N 1
ATOM 2929 C CA . ARG A 1 463 ? -32.396 -18.409 77.139 1.00 26.76 463 ARG A CA 1
ATOM 2930 C C . ARG A 1 463 ? -31.279 -18.070 76.138 1.00 29.01 463 ARG A C 1
ATOM 2931 O O . ARG A 1 463 ? -31.575 -17.799 74.973 1.00 27.42 463 ARG A O 1
ATOM 2939 N N . ARG A 1 464 ? -30.029 -18.039 76.591 1.00 27.26 464 ARG A N 1
ATOM 2940 C CA . ARG A 1 464 ? -28.889 -17.555 75.781 1.00 28.06 464 ARG A CA 1
ATOM 2941 C C . ARG A 1 464 ? -28.161 -18.730 75.098 1.00 29.37 464 ARG A C 1
ATOM 2942 O O . ARG A 1 464 ? -27.223 -18.470 74.367 1.00 30.95 464 ARG A O 1
ATOM 2950 N N . GLY A 1 465 ? -28.616 -19.971 75.294 1.00 25.87 465 GLY A N 1
ATOM 2951 C CA . GLY A 1 465 ? -28.075 -21.169 74.624 1.00 26.06 465 GLY A CA 1
ATOM 2952 C C . GLY A 1 465 ? -26.628 -21.407 75.047 1.00 26.75 465 GLY A C 1
ATOM 2953 O O . GLY A 1 465 ? -25.812 -21.700 74.187 1.00 27.39 465 GLY A O 1
ATOM 2954 N N . VAL A 1 466 ? -26.338 -21.366 76.349 1.00 24.71 466 VAL A N 1
ATOM 2955 C CA . VAL A 1 466 ? -24.937 -21.431 76.860 1.00 28.11 466 VAL A CA 1
ATOM 2956 C C . VAL A 1 466 ? -24.462 -22.876 77.011 1.00 24.07 466 VAL A C 1
ATOM 2957 O O . VAL A 1 466 ? -23.245 -23.063 77.267 1.00 25.48 466 VAL A O 1
ATOM 2961 N N . PHE A 1 467 ? -25.359 -23.862 76.988 1.00 24.63 467 PHE A N 1
ATOM 2962 C CA . PHE A 1 467 ? -25.024 -25.240 77.427 1.00 25.21 467 PHE A CA 1
ATOM 2963 C C . PHE A 1 467 ? -24.586 -26.108 76.248 1.00 28.42 467 PHE A C 1
ATOM 2964 O O . PHE A 1 467 ? -25.034 -25.928 75.096 1.00 28.51 467 PHE A O 1
ATOM 2972 N N . ILE A 1 468 ? -23.742 -27.078 76.559 1.00 28.58 468 ILE A N 1
ATOM 2973 C CA . ILE A 1 468 ? -23.376 -28.166 75.626 1.00 24.75 468 ILE A CA 1
ATOM 2974 C C . ILE A 1 468 ? -24.672 -28.891 75.257 1.00 25.88 468 ILE A C 1
ATOM 2975 O O . ILE A 1 468 ? -25.454 -29.195 76.156 1.00 25.26 468 ILE A O 1
ATOM 2980 N N . THR A 1 469 ? -24.885 -29.167 73.975 1.00 26.89 469 THR A N 1
ATOM 2981 C CA . THR A 1 469 ? -26.148 -29.779 73.506 1.00 29.11 469 THR A CA 1
ATOM 2982 C C . THR A 1 469 ? -25.884 -31.176 72.947 1.00 28.70 469 THR A C 1
ATOM 2983 O O . THR A 1 469 ? -24.719 -31.507 72.581 1.00 26.98 469 THR A O 1
ATOM 2987 N N . ASN A 1 470 ? -26.958 -31.959 72.819 1.00 26.38 470 ASN A N 1
ATOM 2988 C CA . ASN A 1 470 ? -26.902 -33.349 72.322 1.00 27.80 470 ASN A CA 1
ATOM 2989 C C . ASN A 1 470 ? -27.467 -33.410 70.900 1.00 29.83 470 ASN A C 1
ATOM 2990 O O . ASN A 1 470 ? -27.617 -32.370 70.260 1.00 29.10 470 ASN A O 1
ATOM 2995 N N . GLU A 1 471 ? -27.686 -34.625 70.409 1.00 27.58 471 GLU A N 1
ATOM 2996 C CA . GLU A 1 471 ? -28.035 -34.926 68.992 1.00 37.75 471 GLU A CA 1
ATOM 2997 C C . GLU A 1 471 ? -29.278 -34.128 68.567 1.00 36.20 471 GLU A C 1
ATOM 2998 O O . GLU A 1 471 ? -29.306 -33.646 67.427 1.00 42.04 471 GLU A O 1
ATOM 3004 N N . THR A 1 472 ? -30.219 -33.896 69.486 1.00 33.60 472 THR A N 1
ATOM 3005 C CA . THR A 1 472 ? -31.527 -33.260 69.179 1.00 36.91 472 THR A CA 1
ATOM 3006 C C . THR A 1 472 ? -31.457 -31.758 69.465 1.00 43.63 472 THR A C 1
ATOM 3007 O O . THR A 1 472 ? -32.418 -31.055 69.133 1.00 41.30 472 THR A O 1
ATOM 3011 N N . GLY A 1 473 ? -30.284 -31.248 69.850 1.00 33.94 473 GLY A N 1
ATOM 3012 C CA . GLY A 1 473 ? -30.064 -29.809 70.063 1.00 34.51 473 GLY A CA 1
ATOM 3013 C C . GLY A 1 473 ? -30.559 -29.340 71.420 1.00 30.43 473 GLY A C 1
ATOM 3014 O O . GLY A 1 473 ? -30.584 -28.147 71.654 1.00 33.55 473 GLY A O 1
ATOM 3015 N N . GLN A 1 474 ? -30.851 -30.247 72.335 1.00 26.24 474 GLN A N 1
ATOM 3016 C CA . GLN A 1 474 ? -31.237 -29.881 73.716 1.00 25.77 474 GLN A CA 1
ATOM 3017 C C . GLN A 1 474 ? -30.018 -30.000 74.622 1.00 28.11 474 GLN A C 1
ATOM 3018 O O . GLN A 1 474 ? -29.027 -30.648 74.283 1.00 26.40 474 GLN A O 1
ATOM 3024 N N . PRO A 1 475 ? -30.045 -29.354 75.804 1.00 26.43 475 PRO A N 1
ATOM 3025 C CA . PRO A 1 475 ? -28.927 -29.446 76.739 1.00 26.28 475 PRO A CA 1
ATOM 3026 C C . PRO A 1 475 ? -28.653 -30.896 77.127 1.00 25.17 475 PRO A C 1
ATOM 3027 O O . PRO A 1 475 ? -29.567 -31.663 77.382 1.00 24.42 475 PRO A O 1
ATOM 3031 N N . LEU A 1 476 ? -27.386 -31.279 77.085 1.00 27.14 476 LEU A N 1
ATOM 3032 C CA . LEU A 1 476 ? -26.962 -32.577 77.610 1.00 25.47 476 LEU A CA 1
ATOM 3033 C C . LEU A 1 476 ? -27.111 -32.508 79.127 1.00 27.39 476 LEU A C 1
ATOM 3034 O O . LEU A 1 476 ? -26.599 -31.531 79.728 1.00 26.35 476 LEU A O 1
ATOM 3039 N N . ILE A 1 477 ? -27.839 -33.456 79.710 1.00 26.52 477 ILE A N 1
ATOM 3040 C CA . ILE A 1 477 ? -28.090 -33.468 81.173 1.00 26.66 477 ILE A CA 1
ATOM 3041 C C . ILE A 1 477 ? -27.277 -34.606 81.781 1.00 28.14 477 ILE A C 1
ATOM 3042 O O . ILE A 1 477 ? -27.472 -35.776 81.402 1.00 26.16 477 ILE A O 1
ATOM 3047 N N . GLY A 1 478 ? -26.463 -34.267 82.770 1.00 26.63 478 GLY A N 1
ATOM 3048 C CA . GLY A 1 478 ? -25.744 -35.265 83.575 1.00 25.87 478 GLY A CA 1
ATOM 3049 C C . GLY A 1 478 ? -26.145 -35.162 85.022 1.00 23.75 478 GLY A C 1
ATOM 3050 O O . GLY A 1 478 ? -27.221 -34.612 85.324 1.00 25.54 478 GLY A O 1
ATOM 3051 N N . LYS A 1 479 ? -25.316 -35.693 85.901 1.00 25.42 479 LYS A N 1
ATOM 3052 C CA . LYS A 1 479 ? -25.577 -35.675 87.348 1.00 27.48 479 LYS A CA 1
ATOM 3053 C C . LYS A 1 479 ? -24.303 -35.206 88.043 1.00 25.33 479 LYS A C 1
ATOM 3054 O O . LYS A 1 479 ? -23.249 -35.857 87.864 1.00 25.56 479 LYS A O 1
ATOM 3060 N N . VAL A 1 480 ? -24.415 -34.142 88.826 1.00 26.10 480 VAL A N 1
ATOM 3061 C CA . VAL A 1 480 ? -23.336 -33.738 89.767 1.00 26.95 480 VAL A CA 1
ATOM 3062 C C . VAL A 1 480 ? -24.008 -33.355 91.091 1.00 28.73 480 VAL A C 1
ATOM 3063 O O . VAL A 1 480 ? -25.076 -33.891 91.366 1.00 29.11 480 VAL A O 1
ATOM 3067 N N . TRP A 1 481 ? -23.400 -32.499 91.899 1.00 29.32 481 TRP A N 1
ATOM 3068 C CA . TRP A 1 481 ? -23.808 -32.291 93.312 1.00 29.04 481 TRP A CA 1
ATOM 3069 C C . TRP A 1 481 ? -25.282 -31.931 93.464 1.00 29.94 481 TRP A C 1
ATOM 3070 O O . TRP A 1 481 ? -25.921 -32.413 94.390 1.00 29.98 481 TRP A O 1
ATOM 3081 N N . PRO A 1 482 ? -25.879 -31.042 92.642 1.00 29.19 482 PRO A N 1
ATOM 3082 C CA . PRO A 1 482 ? -27.262 -30.639 92.890 1.00 30.03 482 PRO A CA 1
ATOM 3083 C C . PRO A 1 482 ? -28.279 -31.641 92.346 1.00 30.69 482 PRO A C 1
ATOM 3084 O O . PRO A 1 482 ? -29.451 -31.459 92.605 1.00 32.34 482 PRO A O 1
ATOM 3088 N N . GLY A 1 483 ? -27.807 -32.646 91.602 1.00 26.39 483 GLY A N 1
ATOM 3089 C CA . GLY A 1 483 ? -28.655 -33.616 90.894 1.00 28.20 483 GLY A CA 1
ATOM 3090 C C . GLY A 1 483 ? -28.466 -33.435 89.401 1.00 29.44 483 GLY A C 1
ATOM 3091 O O . GLY A 1 483 ? -27.315 -33.320 88.981 1.00 28.90 483 GLY A O 1
ATOM 3092 N N . SER A 1 484 ? -29.560 -33.350 88.647 1.00 25.84 484 SER A N 1
ATOM 3093 C CA . SER A 1 484 ? -29.551 -33.155 87.177 1.00 25.22 484 SER A CA 1
ATOM 3094 C C . SER A 1 484 ? -28.888 -31.807 86.876 1.00 27.60 484 SER A C 1
ATOM 3095 O O . SER A 1 484 ? -29.219 -30.807 87.539 1.00 26.85 484 SER A O 1
ATOM 3098 N N . THR A 1 485 ? -27.958 -31.783 85.926 1.00 24.20 485 THR A N 1
ATOM 3099 C CA . THR A 1 485 ? -27.204 -30.568 85.574 1.00 24.42 485 THR A CA 1
ATOM 3100 C C . THR A 1 485 ? -26.970 -30.493 84.071 1.00 23.56 485 THR A C 1
ATOM 3101 O O . THR A 1 485 ? -26.692 -31.531 83.462 1.00 26.41 485 THR A O 1
ATOM 3105 N N . ALA A 1 486 ? -26.958 -29.272 83.548 1.00 27.46 486 ALA A N 1
ATOM 3106 C CA . ALA A 1 486 ? -26.455 -28.979 82.195 1.00 28.04 486 ALA A CA 1
ATOM 3107 C C . ALA A 1 486 ? -25.012 -28.468 82.339 1.00 26.72 486 ALA A C 1
ATOM 3108 O O . ALA A 1 486 ? -24.615 -28.049 83.442 1.00 27.74 486 ALA A O 1
ATOM 3110 N N . PHE A 1 487 ? -24.231 -28.583 81.277 1.00 24.06 487 PHE A N 1
ATOM 3111 C CA . PHE A 1 487 ? -22.790 -28.225 81.276 1.00 24.94 487 PHE A CA 1
ATOM 3112 C C . PHE A 1 487 ? -22.561 -26.998 80.406 1.00 27.43 487 PHE A C 1
ATOM 3113 O O . PHE A 1 487 ? -22.735 -27.078 79.192 1.00 25.16 487 PHE A O 1
ATOM 3121 N N . PRO A 1 488 ? -22.053 -25.873 80.962 1.00 25.26 488 PRO A N 1
ATOM 3122 C CA . PRO A 1 488 ? -21.776 -24.709 80.136 1.00 26.91 488 PRO A CA 1
ATOM 3123 C C . PRO A 1 488 ? -20.726 -25.040 79.081 1.00 27.86 488 PRO A C 1
ATOM 3124 O O . PRO A 1 488 ? -19.797 -25.808 79.328 1.00 25.77 488 PRO A O 1
ATOM 3128 N N . ASP A 1 489 ? -20.894 -24.422 77.920 1.00 24.18 489 ASP A N 1
ATOM 3129 C CA . ASP A 1 489 ? -19.939 -24.490 76.801 1.00 25.29 489 ASP A CA 1
ATOM 3130 C C . ASP A 1 489 ? -19.051 -23.253 76.851 1.00 27.07 489 ASP A C 1
ATOM 3131 O O . ASP A 1 489 ? -19.443 -22.231 76.307 1.00 26.68 489 ASP A O 1
ATOM 3136 N N . PHE A 1 490 ? -17.850 -23.356 77.404 1.00 26.63 490 PHE A N 1
ATOM 3137 C CA . PHE A 1 490 ? -16.980 -22.168 77.574 1.00 29.25 490 PHE A CA 1
ATOM 3138 C C . PHE A 1 490 ? -16.211 -21.851 76.284 1.00 27.63 490 PHE A C 1
ATOM 3139 O O . PHE A 1 490 ? -15.365 -20.937 76.344 1.00 26.32 490 PHE A O 1
ATOM 3147 N N . THR A 1 491 ? -16.550 -22.480 75.148 1.00 25.41 491 THR A N 1
ATOM 3148 C CA . THR A 1 491 ? -16.046 -22.065 73.808 1.00 26.67 491 THR A CA 1
ATOM 3149 C C . THR A 1 491 ? -17.069 -21.123 73.155 1.00 27.46 491 THR A C 1
ATOM 3150 O O . THR A 1 491 ? -16.755 -20.549 72.096 1.00 27.67 491 THR A O 1
ATOM 3154 N N . ASN A 1 492 ? -18.262 -21.015 73.722 1.00 24.81 492 ASN A N 1
ATOM 3155 C CA . ASN A 1 492 ? -19.367 -20.184 73.168 1.00 25.32 492 ASN A CA 1
ATOM 3156 C C . ASN A 1 492 ? -19.229 -18.774 73.736 1.00 26.43 492 ASN A C 1
ATOM 3157 O O . ASN A 1 492 ? -19.359 -18.591 74.948 1.00 25.51 492 ASN A O 1
ATOM 3162 N N . PRO A 1 493 ? -18.998 -17.745 72.885 1.00 28.24 493 PRO A N 1
ATOM 3163 C CA . PRO A 1 493 ? -18.840 -16.365 73.347 1.00 30.30 493 PRO A CA 1
ATOM 3164 C C . PRO A 1 493 ? -20.015 -15.889 74.203 1.00 29.69 493 PRO A C 1
ATOM 3165 O O . PRO A 1 493 ? -19.787 -15.138 75.141 1.00 30.07 493 PRO A O 1
ATOM 3169 N N . THR A 1 494 ? -21.224 -16.404 73.947 1.00 28.09 494 THR A N 1
ATOM 3170 C CA . THR A 1 494 ? -22.432 -16.037 74.721 1.00 25.59 494 THR A CA 1
ATOM 3171 C C . THR A 1 494 ? -22.351 -16.661 76.118 1.00 28.23 494 THR A C 1
ATOM 3172 O O . THR A 1 494 ? -22.821 -16.025 77.043 1.00 27.81 494 THR A O 1
ATOM 3176 N N . ALA A 1 495 ? -21.806 -17.876 76.243 1.00 29.06 495 ALA A N 1
ATOM 3177 C CA . ALA A 1 495 ? -21.589 -18.531 77.554 1.00 27.59 495 ALA A CA 1
ATOM 3178 C C . ALA A 1 495 ? -20.583 -17.710 78.364 1.00 26.01 495 ALA A C 1
ATOM 3179 O O . ALA A 1 495 ? -20.746 -17.591 79.573 1.00 28.01 495 ALA A O 1
ATOM 3181 N N . LEU A 1 496 ? -19.550 -17.172 77.722 1.00 24.61 496 LEU A N 1
ATOM 3182 C CA . LEU A 1 496 ? -18.582 -16.299 78.432 1.00 27.92 496 LEU A CA 1
ATOM 3183 C C . LEU A 1 496 ? -19.334 -15.098 79.016 1.00 29.94 496 LEU A C 1
ATOM 3184 O O . LEU A 1 496 ? -19.124 -14.771 80.207 1.00 26.55 496 LEU A O 1
ATOM 3189 N N . ALA A 1 497 ? -20.194 -14.459 78.219 1.00 27.66 497 ALA A N 1
ATOM 3190 C CA . ALA A 1 497 ? -20.963 -13.267 78.658 1.00 27.96 497 ALA A CA 1
ATOM 3191 C C . ALA A 1 497 ? -21.881 -13.677 79.820 1.00 27.36 497 ALA A C 1
ATOM 3192 O O . ALA A 1 497 ? -21.911 -12.975 80.852 1.00 25.93 497 ALA A O 1
ATOM 3194 N N . TRP A 1 498 ? -22.545 -14.837 79.701 1.00 25.41 498 TRP A N 1
ATOM 3195 C CA . TRP A 1 498 ? -23.428 -15.369 80.764 1.00 24.25 498 TRP A CA 1
ATOM 3196 C C . TRP A 1 498 ? -22.610 -15.619 82.047 1.00 28.19 498 TRP A C 1
ATOM 3197 O O . TRP A 1 498 ? -23.074 -15.252 83.135 1.00 26.09 498 TRP A O 1
ATOM 3208 N N . TRP A 1 499 ? -21.420 -16.204 81.933 1.00 26.96 499 TRP A N 1
ATOM 3209 C CA . TRP A 1 499 ? -20.605 -16.571 83.116 1.00 27.76 499 TRP A CA 1
ATOM 3210 C C . TRP A 1 499 ? -20.137 -15.291 83.818 1.00 24.81 499 TRP A C 1
ATOM 3211 O O . TRP A 1 499 ? -20.246 -15.195 85.041 1.00 25.98 499 TRP A O 1
ATOM 3222 N N . GLU A 1 500 ? -19.743 -14.291 83.046 1.00 27.12 500 GLU A N 1
ATOM 3223 C CA . GLU A 1 500 ? -19.361 -12.958 83.578 1.00 25.03 500 GLU A CA 1
ATOM 3224 C C . GLU A 1 500 ? -20.529 -12.382 84.388 1.00 26.80 500 GLU A C 1
ATOM 3225 O O . GLU A 1 500 ? -20.283 -11.839 85.485 1.00 27.38 500 GLU A O 1
ATOM 3231 N N . ASP A 1 501 ? -21.733 -12.416 83.820 1.00 26.81 501 ASP A N 1
ATOM 3232 C CA . ASP A 1 501 ? -22.960 -11.884 84.461 1.00 25.15 501 ASP A CA 1
ATOM 3233 C C . ASP A 1 501 ? -23.220 -12.665 85.755 1.00 27.41 501 ASP A C 1
ATOM 3234 O O . ASP A 1 501 ? -23.528 -12.025 86.753 1.00 29.46 501 ASP A O 1
ATOM 3239 N N . MET A 1 502 ? -23.200 -14.003 85.735 1.00 26.15 502 MET A N 1
ATOM 3240 C CA . MET A 1 502 ? -23.524 -14.787 86.964 1.00 25.62 502 MET A CA 1
ATOM 3241 C C . MET A 1 502 ? -22.484 -14.467 88.042 1.00 26.69 502 MET A C 1
ATOM 3242 O O . MET A 1 502 ? -22.844 -14.251 89.213 1.00 24.65 502 MET A O 1
ATOM 3247 N N . VAL A 1 503 ? -21.204 -14.433 87.687 1.00 28.26 503 VAL A N 1
ATOM 3248 C CA . VAL A 1 503 ? -20.126 -14.105 88.660 1.00 25.64 503 VAL A CA 1
ATOM 3249 C C . VAL A 1 503 ? -20.309 -12.670 89.193 1.00 29.12 503 VAL A C 1
ATOM 3250 O O . VAL A 1 503 ? -20.194 -12.478 90.419 1.00 26.24 503 VAL A O 1
ATOM 3254 N N . ALA A 1 504 ? -20.553 -11.683 88.327 1.00 27.60 504 ALA A N 1
ATOM 3255 C CA . ALA A 1 504 ? -20.688 -10.267 88.742 1.00 28.77 504 ALA A CA 1
ATOM 3256 C C . ALA A 1 504 ? -21.920 -10.111 89.636 1.00 26.90 504 ALA A C 1
ATOM 3257 O O . ALA A 1 504 ? -21.827 -9.420 90.664 1.00 29.68 504 ALA A O 1
ATOM 3259 N N . GLU A 1 505 ? -23.036 -10.748 89.272 1.00 26.52 505 GLU A N 1
ATOM 3260 C CA . GLU A 1 505 ? -24.277 -10.652 90.090 1.00 28.35 505 GLU A CA 1
ATOM 3261 C C . GLU A 1 505 ? -24.071 -11.325 91.452 1.00 28.58 505 GLU A C 1
ATOM 3262 O O . GLU A 1 505 ? -24.510 -10.773 92.500 1.00 28.18 505 GLU A O 1
ATOM 3268 N N . PHE A 1 506 ? -23.404 -12.472 91.489 1.00 26.45 506 PHE A N 1
ATOM 3269 C CA . PHE A 1 506 ? -23.171 -13.142 92.788 1.00 25.28 506 PHE A CA 1
ATOM 3270 C C . PHE A 1 506 ? -22.198 -12.288 93.611 1.00 23.97 506 PHE A C 1
ATOM 3271 O O . PHE A 1 506 ? -22.391 -12.155 94.846 1.00 27.17 506 PHE A O 1
ATOM 3279 N N . HIS A 1 507 ? -21.186 -11.707 92.971 1.00 25.69 507 HIS A N 1
ATOM 3280 C CA . HIS A 1 507 ? -20.176 -10.859 93.665 1.00 27.84 507 HIS A CA 1
ATOM 3281 C C . HIS A 1 507 ? -20.850 -9.610 94.271 1.00 31.51 507 HIS A C 1
ATOM 3282 O O . HIS A 1 507 ? -20.398 -9.155 95.331 1.00 29.15 507 HIS A O 1
ATOM 3289 N N . ASP A 1 508 ? -21.941 -9.123 93.666 1.00 30.53 508 ASP A N 1
ATOM 3290 C CA . ASP A 1 508 ? -22.776 -8.011 94.209 1.00 30.63 508 ASP A CA 1
ATOM 3291 C C . ASP A 1 508 ? -23.434 -8.444 95.532 1.00 34.45 508 ASP A C 1
ATOM 3292 O O . ASP A 1 508 ? -23.707 -7.604 96.367 1.00 33.06 508 ASP A O 1
ATOM 3297 N N . GLN A 1 509 ? -23.719 -9.724 95.707 1.00 33.22 509 GLN A N 1
ATOM 3298 C CA . GLN A 1 509 ? -24.325 -10.244 96.953 1.00 30.71 509 GLN A CA 1
ATOM 3299 C C . GLN A 1 509 ? -23.232 -10.555 97.970 1.00 33.32 509 GLN A C 1
ATOM 3300 O O . GLN A 1 509 ? -23.420 -10.217 99.142 1.00 31.83 509 GLN A O 1
ATOM 3306 N N . VAL A 1 510 ? -22.152 -11.197 97.523 1.00 28.07 510 VAL A N 1
ATOM 3307 C CA . VAL A 1 510 ? -21.057 -11.712 98.395 1.00 30.48 510 VAL A CA 1
ATOM 3308 C C . VAL A 1 510 ? -19.730 -11.376 97.734 1.00 28.59 510 VAL A C 1
ATOM 3309 O O . VAL A 1 510 ? -19.461 -11.877 96.641 1.00 26.58 510 VAL A O 1
ATOM 3313 N N . PRO A 1 511 ? -18.927 -10.450 98.303 1.00 28.57 511 PRO A N 1
ATOM 3314 C CA . PRO A 1 511 ? -17.753 -9.937 97.607 1.00 30.02 511 PRO A CA 1
ATOM 3315 C C . PRO A 1 511 ? -16.569 -10.908 97.757 1.00 29.44 511 PRO A C 1
ATOM 3316 O O . PRO A 1 511 ? -15.555 -10.526 98.268 1.00 27.24 511 PRO A O 1
ATOM 3320 N N . PHE A 1 512 ? -16.677 -12.098 97.164 1.00 24.43 512 PHE A N 1
ATOM 3321 C CA . PHE A 1 512 ? -15.579 -13.107 97.155 1.00 24.69 512 PHE A CA 1
ATOM 3322 C C . PHE A 1 512 ? -14.398 -12.555 96.337 1.00 24.84 512 PHE A C 1
ATOM 3323 O O . PHE A 1 512 ? -14.615 -11.734 95.454 1.00 25.64 512 PHE A O 1
ATOM 3331 N N . ASP A 1 513 ? -13.175 -13.044 96.587 1.00 23.95 513 ASP A N 1
ATOM 3332 C CA . ASP A 1 513 ? -11.923 -12.447 96.063 1.00 26.10 513 ASP A CA 1
ATOM 3333 C C . ASP A 1 513 ? -11.313 -13.308 94.957 1.00 25.46 513 ASP A C 1
ATOM 3334 O O . ASP A 1 513 ? -10.318 -12.903 94.361 1.00 26.54 513 ASP A O 1
ATOM 3339 N N . GLY A 1 514 ? -11.935 -14.439 94.659 1.00 27.62 514 GLY A N 1
ATOM 3340 C CA . GLY A 1 514 ? -11.454 -15.338 93.600 1.00 24.76 514 GLY A CA 1
ATOM 3341 C C . GLY A 1 514 ? -12.396 -16.497 93.409 1.00 26.91 514 GLY A C 1
ATOM 3342 O O . GLY A 1 514 ? -13.405 -16.543 94.093 1.00 26.61 514 GLY A O 1
ATOM 3343 N N . MET A 1 515 ? -12.017 -17.457 92.573 1.00 24.19 515 MET A N 1
ATOM 3344 C CA . MET A 1 515 ? -12.862 -18.649 92.311 1.00 26.19 515 MET A CA 1
ATOM 3345 C C . MET A 1 515 ? -11.993 -19.900 92.389 1.00 24.27 515 MET A C 1
ATOM 3346 O O . MET A 1 515 ? -10.934 -19.958 91.758 1.00 24.89 515 MET A O 1
ATOM 3351 N N . TRP A 1 516 ? -12.482 -20.876 93.128 1.00 23.67 516 TRP A N 1
ATOM 3352 C CA . TRP A 1 516 ? -11.920 -22.237 93.200 1.00 26.02 516 TRP A CA 1
ATOM 3353 C C . TRP A 1 516 ? -12.744 -23.104 92.253 1.00 24.14 516 TRP A C 1
ATOM 3354 O O . TRP A 1 516 ? -13.910 -23.414 92.596 1.00 25.11 516 TRP A O 1
ATOM 3365 N N . ILE A 1 517 ? -12.254 -23.323 91.034 1.00 23.53 517 ILE A N 1
ATOM 3366 C CA . ILE A 1 517 ? -13.091 -24.028 90.026 1.00 23.73 517 ILE A CA 1
ATOM 3367 C C . ILE A 1 517 ? -12.755 -25.513 90.012 1.00 23.57 517 ILE A C 1
ATOM 3368 O O . ILE A 1 517 ? -11.636 -25.889 89.636 1.00 25.91 517 ILE A O 1
ATOM 3373 N N . ASP A 1 518 ? -13.712 -26.312 90.473 1.00 22.34 518 ASP A N 1
ATOM 3374 C CA . ASP A 1 518 ? -13.574 -27.766 90.720 1.00 23.96 518 ASP A CA 1
ATOM 3375 C C . ASP A 1 518 ? -14.376 -28.542 89.667 1.00 23.95 518 ASP A C 1
ATOM 3376 O O . ASP A 1 518 ? -15.201 -27.905 88.961 1.00 23.89 518 ASP A O 1
ATOM 3381 N N . MET A 1 519 ? -14.207 -29.870 89.616 1.00 26.36 519 MET A N 1
ATOM 3382 C CA . MET A 1 519 ? -15.097 -30.802 88.870 1.00 23.55 519 MET A CA 1
ATOM 3383 C C . MET A 1 519 ? -15.148 -30.427 87.382 1.00 24.17 519 MET A C 1
ATOM 3384 O O . MET A 1 519 ? -16.171 -30.752 86.753 1.00 26.49 519 MET A O 1
ATOM 3389 N N . ASN A 1 520 ? -14.086 -29.814 86.841 1.00 23.23 520 ASN A N 1
ATOM 3390 C CA . ASN A 1 520 ? -14.122 -29.177 85.498 1.00 22.89 520 ASN A CA 1
ATOM 3391 C C . ASN A 1 520 ? -13.327 -30.014 84.477 1.00 23.13 520 ASN A C 1
ATOM 3392 O O . ASN A 1 520 ? -12.887 -29.438 83.477 1.00 26.86 520 ASN A O 1
ATOM 3397 N N . GLU A 1 521 ? -13.432 -31.338 84.570 1.00 24.86 521 GLU A N 1
ATOM 3398 C CA . GLU A 1 521 ? -12.873 -32.277 83.568 1.00 25.34 521 GLU A CA 1
ATOM 3399 C C . GLU A 1 521 ? -13.638 -32.288 82.242 1.00 27.52 521 GLU A C 1
ATOM 3400 O O . GLU A 1 521 ? -12.984 -32.394 81.212 1.00 25.77 521 GLU A O 1
ATOM 3406 N N . PRO A 1 522 ? -14.989 -32.182 82.117 1.00 24.66 522 PRO A N 1
ATOM 3407 C CA . PRO A 1 522 ? -15.946 -32.036 83.218 1.00 25.82 522 PRO A CA 1
ATOM 3408 C C . PRO A 1 522 ? -16.326 -33.368 83.874 1.00 25.28 522 PRO A C 1
ATOM 3409 O O . PRO A 1 522 ? -16.537 -34.342 83.187 1.00 27.76 522 PRO A O 1
ATOM 3413 N N . SER A 1 523 ? -16.477 -33.353 85.197 1.00 24.29 523 SER A N 1
ATOM 3414 C CA . SER A 1 523 ? -16.825 -34.548 85.987 1.00 24.78 523 SER A CA 1
ATOM 3415 C C . SER A 1 523 ? -18.327 -34.801 85.911 1.00 24.69 523 SER A C 1
ATOM 3416 O O . SER A 1 523 ? -19.100 -33.887 86.152 1.00 26.10 523 SER A O 1
ATOM 3419 N N . ASN A 1 524 ? -18.699 -36.049 85.679 1.00 23.40 524 ASN A N 1
ATOM 3420 C CA . ASN A 1 524 ? -20.111 -36.496 85.570 1.00 23.91 524 ASN A CA 1
ATOM 3421 C C . ASN A 1 524 ? -20.257 -37.732 86.461 1.00 27.08 524 ASN A C 1
ATOM 3422 O O . ASN A 1 524 ? -19.437 -38.656 86.319 1.00 26.73 524 ASN A O 1
ATOM 3427 N N . PHE A 1 525 ? -21.260 -37.769 87.329 1.00 26.15 525 PHE A N 1
ATOM 3428 C CA . PHE A 1 525 ? -21.469 -38.913 88.264 1.00 27.02 525 PHE A CA 1
ATOM 3429 C C . PHE A 1 525 ? -22.034 -40.104 87.502 1.00 32.31 525 PHE A C 1
ATOM 3430 O O . PHE A 1 525 ? -22.053 -41.204 88.044 1.00 29.50 525 PHE A O 1
ATOM 3438 N N . ILE A 1 526 ? -22.554 -39.869 86.298 1.00 28.79 526 ILE A N 1
ATOM 3439 C CA . ILE A 1 526 ? -23.110 -40.945 85.439 1.00 30.20 526 ILE A CA 1
ATOM 3440 C C . ILE A 1 526 ? -22.363 -40.935 84.108 1.00 29.33 526 ILE A C 1
ATOM 3441 O O . ILE A 1 526 ? -21.624 -39.970 83.815 1.00 27.81 526 ILE A O 1
ATOM 3446 N N . ARG A 1 527 ? -22.570 -41.989 83.335 1.00 29.82 527 ARG A N 1
ATOM 3447 C CA A ARG A 1 527 ? -21.840 -42.280 82.072 0.60 31.78 527 ARG A CA 1
ATOM 3448 C CA B ARG A 1 527 ? -21.827 -42.257 82.082 0.40 32.24 527 ARG A CA 1
ATOM 3449 C C . ARG A 1 527 ? -22.455 -41.465 80.930 1.00 29.25 527 ARG A C 1
ATOM 3450 O O . ARG A 1 527 ? -23.526 -41.854 80.447 1.00 28.82 527 ARG A O 1
ATOM 3465 N N . GLY A 1 528 ? -21.808 -40.371 80.532 1.00 27.54 528 GLY A N 1
ATOM 3466 C CA . GLY A 1 528 ? -22.185 -39.613 79.327 1.00 25.76 528 GLY A CA 1
ATOM 3467 C C . GLY A 1 528 ? -23.323 -38.638 79.594 1.00 23.47 528 GLY A C 1
ATOM 3468 O O . GLY A 1 528 ? -23.089 -37.430 79.519 1.00 26.24 528 GLY A O 1
ATOM 3469 N N . SER A 1 529 ? -24.540 -39.133 79.816 1.00 26.25 529 SER A N 1
ATOM 3470 C CA . SER A 1 529 ? -25.728 -38.294 80.103 1.00 28.33 529 SER A CA 1
ATOM 3471 C C . SER A 1 529 ? -26.803 -39.180 80.729 1.00 27.95 529 SER A C 1
ATOM 3472 O O . SER A 1 529 ? -26.682 -40.416 80.661 1.00 27.03 529 SER A O 1
ATOM 3475 N N . GLU A 1 530 ? -27.839 -38.557 81.248 1.00 25.86 530 GLU A N 1
ATOM 3476 C CA . GLU A 1 530 ? -29.037 -39.254 81.781 1.00 30.35 530 GLU A CA 1
ATOM 3477 C C . GLU A 1 530 ? -29.629 -40.139 80.689 1.00 30.30 530 GLU A C 1
ATOM 3478 O O . GLU A 1 530 ? -30.272 -41.142 81.034 1.00 31.41 530 GLU A O 1
ATOM 3484 N N . ASP A 1 531 ? -29.397 -39.779 79.426 1.00 31.26 531 ASP A N 1
ATOM 3485 C CA . ASP A 1 531 ? -30.000 -40.406 78.226 1.00 33.08 531 ASP A CA 1
ATOM 3486 C C . ASP A 1 531 ? -28.950 -41.282 77.547 1.00 37.52 531 ASP A C 1
ATOM 3487 O O . ASP A 1 531 ? -29.189 -41.749 76.421 1.00 34.72 531 ASP A O 1
ATOM 3492 N N . GLY A 1 532 ? -27.831 -41.541 78.225 1.00 33.45 532 GLY A N 1
ATOM 3493 C CA . GLY A 1 532 ? -26.711 -42.277 77.616 1.00 32.88 532 GLY A CA 1
ATOM 3494 C C . GLY A 1 532 ? -26.125 -41.493 76.454 1.00 35.19 532 GLY A C 1
ATOM 3495 O O . GLY A 1 532 ? -26.237 -40.240 76.433 1.00 32.89 532 GLY A O 1
ATOM 3496 N N . CYS A 1 533 ? -25.492 -42.188 75.514 1.00 29.61 533 CYS A N 1
ATOM 3497 C CA . CYS A 1 533 ? -24.849 -41.549 74.343 1.00 30.79 533 CYS A CA 1
ATOM 3498 C C . CYS A 1 533 ? -25.185 -42.364 73.107 1.00 30.90 533 CYS A C 1
ATOM 3499 O O . CYS A 1 533 ? -25.374 -43.574 73.190 1.00 33.38 533 CYS A O 1
ATOM 3502 N N . PRO A 1 534 ? -25.250 -41.702 71.939 1.00 30.31 534 PRO A N 1
ATOM 3503 C CA . PRO A 1 534 ? -25.523 -42.399 70.687 1.00 32.49 534 PRO A CA 1
ATOM 3504 C C . PRO A 1 534 ? -24.387 -43.363 70.322 1.00 32.10 534 PRO A C 1
ATOM 3505 O O . PRO A 1 534 ? -23.299 -43.291 70.859 1.00 31.26 534 PRO A O 1
ATOM 3509 N N . ASN A 1 535 ? -24.661 -44.251 69.377 1.00 35.21 535 ASN A N 1
ATOM 3510 C CA . ASN A 1 535 ? -23.649 -45.190 68.847 1.00 36.82 535 ASN A CA 1
ATOM 3511 C C . ASN A 1 535 ? -23.073 -44.559 67.584 1.00 39.51 535 ASN A C 1
ATOM 3512 O O . ASN A 1 535 ? -23.732 -44.645 66.543 1.00 38.23 535 ASN A O 1
ATOM 3517 N N . ASN A 1 536 ? -21.925 -43.880 67.693 1.00 31.81 536 ASN A N 1
ATOM 3518 C CA . ASN A 1 536 ? -21.240 -43.288 66.519 1.00 29.80 536 ASN A CA 1
ATOM 3519 C C . ASN A 1 536 ? -19.732 -43.433 66.744 1.00 28.06 536 ASN A C 1
ATOM 3520 O O . ASN A 1 536 ? -19.336 -43.929 67.818 1.00 28.79 536 ASN A O 1
ATOM 3525 N N . GLU A 1 537 ? -18.944 -42.991 65.780 1.00 28.16 537 GLU A N 1
ATOM 3526 C CA . GLU A 1 537 ? -17.482 -43.218 65.739 1.00 32.40 537 GLU A CA 1
ATOM 3527 C C . GLU A 1 537 ? -16.760 -42.309 66.732 1.00 29.27 537 GLU A C 1
ATOM 3528 O O . GLU A 1 537 ? -15.625 -42.632 67.056 1.00 28.11 537 GLU A O 1
ATOM 3534 N N . LEU A 1 538 ? -17.373 -41.218 67.173 1.00 27.85 538 LEU A N 1
ATOM 3535 C CA . LEU A 1 538 ? -16.798 -40.372 68.256 1.00 26.26 538 LEU A CA 1
ATOM 3536 C C . LEU A 1 538 ? -16.972 -41.062 69.614 1.00 28.73 538 LEU A C 1
ATOM 3537 O O . LEU A 1 538 ? -16.023 -41.039 70.395 1.00 26.62 538 LEU A O 1
ATOM 3542 N N . GLU A 1 539 ? -18.132 -41.660 69.886 1.00 26.55 539 GLU A N 1
ATOM 3543 C CA . GLU A 1 539 ? -18.393 -42.342 71.184 1.00 25.70 539 GLU A CA 1
ATOM 3544 C C . GLU A 1 539 ? -17.618 -43.662 71.212 1.00 28.36 539 GLU A C 1
ATOM 3545 O O . GLU A 1 539 ? -17.156 -44.029 72.284 1.00 31.29 539 GLU A O 1
ATOM 3551 N N . ASN A 1 540 ? -17.487 -44.325 70.063 1.00 29.99 540 ASN A N 1
ATOM 3552 C CA . ASN A 1 540 ? -16.864 -45.669 69.920 1.00 31.29 540 ASN A CA 1
ATOM 3553 C C . ASN A 1 540 ? -15.771 -45.583 68.862 1.00 33.57 540 ASN A C 1
ATOM 3554 O O . ASN A 1 540 ? -15.948 -46.047 67.739 1.00 28.87 540 ASN A O 1
ATOM 3559 N N . PRO A 1 541 ? -14.632 -44.930 69.176 1.00 29.83 541 PRO A N 1
ATOM 3560 C CA . PRO A 1 541 ? -13.588 -44.670 68.185 1.00 32.45 541 PRO A CA 1
ATOM 3561 C C . PRO A 1 541 ? -12.722 -45.890 67.897 1.00 28.64 541 PRO A C 1
ATOM 3562 O O . PRO A 1 541 ? -12.619 -46.789 68.722 1.00 28.00 541 PRO A O 1
ATOM 3566 N N . PRO A 1 542 ? -11.992 -45.909 66.759 1.00 27.77 542 PRO A N 1
ATOM 3567 C CA . PRO A 1 542 ? -11.217 -47.091 66.369 1.00 29.41 542 PRO A CA 1
ATOM 3568 C C . PRO A 1 542 ? -10.050 -47.369 67.329 1.00 34.30 542 PRO A C 1
ATOM 3569 O O . PRO A 1 542 ? -9.657 -48.511 67.483 1.00 29.86 542 PRO A O 1
ATOM 3573 N N . TYR A 1 543 ? -9.523 -46.328 67.980 1.00 29.49 543 TYR A N 1
ATOM 3574 C CA . TYR A 1 543 ? -8.435 -46.454 68.980 1.00 28.54 543 TYR A CA 1
ATOM 3575 C C . TYR A 1 543 ? -8.862 -45.693 70.233 1.00 25.84 543 TYR A C 1
ATOM 3576 O O . TYR A 1 543 ? -9.048 -44.484 70.164 1.00 29.34 543 TYR A O 1
ATOM 3585 N N . VAL A 1 544 ? -9.031 -46.424 71.330 1.00 25.14 544 VAL A N 1
ATOM 3586 C CA . VAL A 1 544 ? -9.325 -45.860 72.671 1.00 28.71 544 VAL A CA 1
ATOM 3587 C C . VAL A 1 544 ? -8.040 -45.870 73.481 1.00 29.97 544 VAL A C 1
ATOM 3588 O O . VAL A 1 544 ? -7.481 -46.929 73.744 1.00 26.56 544 VAL A O 1
ATOM 3592 N N . PRO A 1 545 ? -7.493 -44.685 73.826 1.00 25.88 545 PRO A N 1
ATOM 3593 C CA . PRO A 1 545 ? -6.305 -44.610 74.672 1.00 26.18 545 PRO A CA 1
ATOM 3594 C C . PRO A 1 545 ? -6.551 -45.292 76.035 1.00 25.39 545 PRO A C 1
ATOM 3595 O O . PRO A 1 545 ? -7.705 -45.605 76.365 1.00 27.91 545 PRO A O 1
ATOM 3599 N N . GLY A 1 546 ? -5.484 -45.477 76.817 1.00 24.42 546 GLY A N 1
ATOM 3600 C CA . GLY A 1 546 ? -5.529 -46.247 78.077 1.00 26.45 546 GLY A CA 1
ATOM 3601 C C . GLY A 1 546 ? -6.214 -45.494 79.210 1.00 28.36 546 GLY A C 1
ATOM 3602 O O . GLY A 1 546 ? -5.665 -45.457 80.343 1.00 30.00 546 GLY A O 1
ATOM 3603 N N . VAL A 1 547 ? -7.405 -44.954 78.971 1.00 26.00 547 VAL A N 1
ATOM 3604 C CA . VAL A 1 547 ? -8.147 -44.175 79.999 1.00 25.94 547 VAL A CA 1
ATOM 3605 C C . VAL A 1 547 ? -8.731 -45.131 81.049 1.00 26.84 547 VAL A C 1
ATOM 3606 O O . VAL A 1 547 ? -9.136 -46.275 80.706 1.00 25.81 547 VAL A O 1
ATOM 3610 N N . VAL A 1 548 ? -8.756 -44.702 82.299 1.00 28.17 548 VAL A N 1
ATOM 3611 C CA . VAL A 1 548 ? -9.524 -45.407 83.357 1.00 27.25 548 VAL A CA 1
ATOM 3612 C C . VAL A 1 548 ? -10.969 -45.577 82.886 1.00 23.87 548 VAL A C 1
ATOM 3613 O O . VAL A 1 548 ? -11.572 -44.597 82.387 1.00 23.82 548 VAL A O 1
ATOM 3617 N N . GLY A 1 549 ? -11.484 -46.802 82.986 1.00 27.68 549 GLY A N 1
ATOM 3618 C CA . GLY A 1 549 ? -12.861 -47.143 82.623 1.00 25.57 549 GLY A CA 1
ATOM 3619 C C . GLY A 1 549 ? -12.948 -47.615 81.189 1.00 28.81 549 GLY A C 1
ATOM 3620 O O . GLY A 1 549 ? -14.050 -47.993 80.779 1.00 30.09 549 GLY A O 1
ATOM 3621 N N . GLY A 1 550 ? -11.900 -47.415 80.389 1.00 28.08 550 GLY A N 1
ATOM 3622 C CA . GLY A 1 550 ? -11.824 -48.026 79.040 1.00 27.70 550 GLY A CA 1
ATOM 3623 C C . GLY A 1 550 ? -12.728 -47.365 78.005 1.00 30.32 550 GLY A C 1
ATOM 3624 O O . GLY A 1 550 ? -12.860 -47.912 76.886 1.00 29.40 550 GLY A O 1
ATOM 3625 N N . THR A 1 551 ? -13.303 -46.200 78.313 1.00 27.43 551 THR A N 1
ATOM 3626 C CA A THR A 1 551 ? -14.167 -45.429 77.389 0.50 27.75 551 THR A CA 1
ATOM 3627 C CA B THR A 1 551 ? -14.121 -45.426 77.343 0.50 27.43 551 THR A CA 1
ATOM 3628 C C . THR A 1 551 ? -13.938 -43.924 77.578 1.00 26.29 551 THR A C 1
ATOM 3629 O O . THR A 1 551 ? -13.718 -43.512 78.715 1.00 28.06 551 THR A O 1
ATOM 3636 N N . LEU A 1 552 ? -14.122 -43.150 76.522 1.00 26.02 552 LEU A N 1
ATOM 3637 C CA . LEU A 1 552 ? -14.040 -41.671 76.602 1.00 28.33 552 LEU A CA 1
ATOM 3638 C C . LEU A 1 552 ? -15.197 -41.095 77.428 1.00 26.42 552 LEU A C 1
ATOM 3639 O O . LEU A 1 552 ? -15.049 -39.950 77.892 1.00 29.70 552 LEU A O 1
ATOM 3644 N N . GLN A 1 553 ? -16.283 -41.849 77.642 1.00 25.79 553 GLN A N 1
ATOM 3645 C CA A GLN A 1 553 ? -17.506 -41.366 78.337 0.60 25.69 553 GLN A CA 1
ATOM 3646 C CA B GLN A 1 553 ? -17.512 -41.378 78.334 0.40 24.62 553 GLN A CA 1
ATOM 3647 C C . GLN A 1 553 ? -17.364 -41.530 79.855 1.00 24.30 553 GLN A C 1
ATOM 3648 O O . GLN A 1 553 ? -18.107 -40.859 80.594 1.00 26.36 553 GLN A O 1
ATOM 3659 N N . ALA A 1 554 ? -16.469 -42.400 80.309 1.00 26.79 554 ALA A N 1
ATOM 3660 C CA . ALA A 1 554 ? -16.369 -42.746 81.744 1.00 26.28 554 ALA A CA 1
ATOM 3661 C C . ALA A 1 554 ? -16.136 -41.476 82.564 1.00 28.24 554 ALA A C 1
ATOM 3662 O O . ALA A 1 554 ? -15.190 -40.744 82.244 1.00 26.66 554 ALA A O 1
ATOM 3664 N N . ALA A 1 555 ? -17.015 -41.212 83.539 1.00 28.71 555 ALA A N 1
ATOM 3665 C CA . ALA A 1 555 ? -16.936 -40.117 84.530 1.00 24.74 555 ALA A CA 1
ATOM 3666 C C . ALA A 1 555 ? -17.035 -38.752 83.845 1.00 23.57 555 ALA A C 1
ATOM 3667 O O . ALA A 1 555 ? -16.633 -37.743 84.475 1.00 25.24 555 ALA A O 1
ATOM 3669 N N . THR A 1 556 ? -17.555 -38.692 82.624 1.00 24.80 556 THR A N 1
ATOM 3670 C CA . THR A 1 556 ? -17.681 -37.401 81.910 1.00 27.53 556 THR A CA 1
ATOM 3671 C C . THR A 1 556 ? -18.902 -37.418 80.996 1.00 25.59 556 THR A C 1
ATOM 3672 O O . THR A 1 556 ? -19.820 -38.213 81.223 1.00 26.77 556 THR A O 1
ATOM 3676 N N . ILE A 1 557 ? -18.938 -36.494 80.041 1.00 25.16 557 ILE A N 1
ATOM 3677 C CA . ILE A 1 557 ? -20.115 -36.300 79.158 1.00 23.63 557 ILE A CA 1
ATOM 3678 C C . ILE A 1 557 ? -19.850 -36.929 77.796 1.00 24.67 557 ILE A C 1
ATOM 3679 O O . ILE A 1 557 ? -18.693 -37.317 77.501 1.00 26.49 557 ILE A O 1
ATOM 3684 N N . CYS A 1 558 ? -20.911 -37.084 77.005 1.00 24.59 558 CYS A N 1
ATOM 3685 C CA . CYS A 1 558 ? -20.843 -37.738 75.669 1.00 24.27 558 CYS A CA 1
ATOM 3686 C C . CYS A 1 558 ? -19.782 -37.055 74.804 1.00 25.32 558 CYS A C 1
ATOM 3687 O O . CYS A 1 558 ? -19.753 -35.803 74.743 1.00 25.74 558 CYS A O 1
ATOM 3690 N N . ALA A 1 559 ? -18.940 -37.848 74.139 1.00 24.78 559 ALA A N 1
ATOM 3691 C CA . ALA A 1 559 ? -17.883 -37.356 73.226 1.00 26.33 559 ALA A CA 1
ATOM 3692 C C . ALA A 1 559 ? -18.486 -36.666 71.991 1.00 26.41 559 ALA A C 1
ATOM 3693 O O . ALA A 1 559 ? -17.860 -35.732 71.453 1.00 27.22 559 ALA A O 1
ATOM 3695 N N . SER A 1 560 ? -19.682 -37.040 71.550 1.00 24.77 560 SER A N 1
ATOM 3696 C CA . SER A 1 560 ? -20.265 -36.468 70.302 1.00 25.98 560 SER A CA 1
ATOM 3697 C C . SER A 1 560 ? -21.185 -35.298 70.639 1.00 24.85 560 SER A C 1
ATOM 3698 O O . SER A 1 560 ? -21.806 -34.743 69.712 1.00 26.29 560 SER A O 1
ATOM 3701 N N . SER A 1 561 ? -21.232 -34.882 71.905 1.00 26.16 561 SER A N 1
ATOM 3702 C CA . SER A 1 561 ? -21.939 -33.645 72.315 1.00 27.81 561 SER A CA 1
ATOM 3703 C C . SER A 1 561 ? -21.308 -32.421 71.634 1.00 31.08 561 SER A C 1
ATOM 3704 O O . SER A 1 561 ? -20.107 -32.434 71.260 1.00 24.51 561 SER A O 1
ATOM 3707 N N . HIS A 1 562 ? -22.130 -31.404 71.429 1.00 26.05 562 HIS A N 1
ATOM 3708 C CA . HIS A 1 562 ? -21.847 -30.227 70.571 1.00 27.94 562 HIS A CA 1
A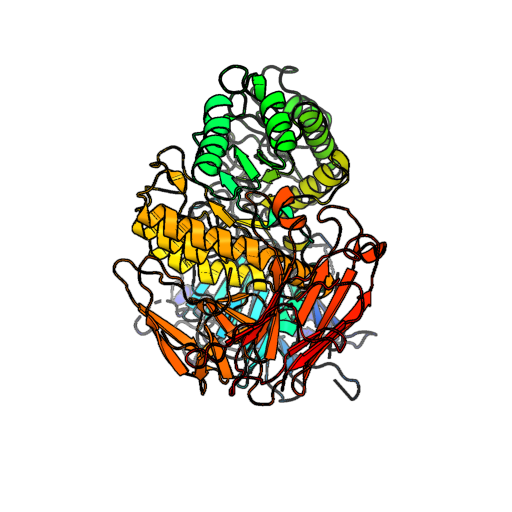TOM 3709 C C . HIS A 1 562 ? -21.392 -29.047 71.427 1.00 28.95 562 HIS A C 1
ATOM 3710 O O . HIS A 1 562 ? -22.099 -28.667 72.367 1.00 26.53 562 HIS A O 1
ATOM 3717 N N . GLN A 1 563 ? -20.266 -28.458 71.058 1.00 25.64 563 GLN A N 1
ATOM 3718 C CA . GLN A 1 563 ? -19.819 -27.145 71.582 1.00 24.85 563 GLN A CA 1
ATOM 3719 C C . GLN A 1 563 ? -19.740 -26.166 70.419 1.00 24.20 563 GLN A C 1
ATOM 3720 O O . GLN A 1 563 ? -19.746 -26.597 69.244 1.00 26.26 563 GLN A O 1
ATOM 3726 N N . PHE A 1 564 ? -19.612 -24.882 70.725 1.00 25.21 564 PHE A N 1
ATOM 3727 C CA . PHE A 1 564 ? -19.611 -23.824 69.690 1.00 25.97 564 PHE A CA 1
ATOM 3728 C C . PHE A 1 564 ? -18.469 -24.053 68.683 1.00 26.09 564 PHE A C 1
ATOM 3729 O O . PHE A 1 564 ? -18.699 -23.893 67.461 1.00 25.31 564 PHE A O 1
ATOM 3737 N N . LEU A 1 565 ? -17.261 -24.404 69.147 1.00 27.34 565 LEU A N 1
ATOM 3738 C CA . LEU A 1 565 ? -16.067 -24.538 68.263 1.00 28.22 565 LEU A CA 1
ATOM 3739 C C . LEU A 1 565 ? -15.963 -25.929 67.611 1.00 28.75 565 LEU A C 1
ATOM 3740 O O . LEU A 1 565 ? -15.418 -26.040 66.505 1.00 28.81 565 LEU A O 1
ATOM 3745 N N . SER A 1 566 ? -16.450 -26.978 68.252 1.00 25.19 566 SER A N 1
ATOM 3746 C CA . SER A 1 566 ? -16.290 -28.357 67.752 1.00 27.56 566 SER A CA 1
ATOM 3747 C C . SER A 1 566 ? -17.082 -29.305 68.653 1.00 25.85 566 SER A C 1
ATOM 3748 O O . SER A 1 566 ? -17.782 -28.847 69.580 1.00 26.05 566 SER A O 1
ATOM 3751 N N . THR A 1 567 ? -16.897 -30.597 68.443 1.00 26.20 567 THR A N 1
ATOM 3752 C CA . THR A 1 567 ? -17.478 -31.645 69.307 1.00 27.40 567 THR A CA 1
ATOM 3753 C C . THR A 1 567 ? -16.693 -31.699 70.627 1.00 26.36 567 THR A C 1
ATOM 3754 O O . THR A 1 567 ? -15.485 -31.315 70.661 1.00 25.34 567 THR A O 1
ATOM 3758 N N . HIS A 1 568 ? -17.290 -32.271 71.665 1.00 26.18 568 HIS A N 1
ATOM 3759 C CA . HIS A 1 568 ? -16.600 -32.506 72.962 1.00 22.86 568 HIS A CA 1
ATOM 3760 C C . HIS A 1 568 ? -15.423 -33.457 72.743 1.00 25.92 568 HIS A C 1
ATOM 3761 O O . HIS A 1 568 ? -14.406 -33.317 73.405 1.00 25.12 568 HIS A O 1
ATOM 3768 N N . TYR A 1 569 ? -15.514 -34.359 71.771 1.00 23.68 569 TYR A N 1
ATOM 3769 C CA . TYR A 1 569 ? -14.401 -35.279 71.433 1.00 23.47 569 TYR A CA 1
ATOM 3770 C C . TYR A 1 569 ? -13.095 -34.496 71.258 1.00 23.82 569 TYR A C 1
ATOM 3771 O O . TYR A 1 569 ? -12.038 -34.949 71.717 1.00 23.38 569 TYR A O 1
ATOM 3780 N N . ASN A 1 570 ? -13.141 -33.401 70.502 1.00 24.98 570 ASN A N 1
ATOM 3781 C CA . ASN A 1 570 ? -11.936 -32.592 70.197 1.00 24.28 570 ASN A CA 1
ATOM 3782 C C . ASN A 1 570 ? -11.615 -31.636 71.359 1.00 24.25 570 ASN A C 1
ATOM 3783 O O . ASN A 1 570 ? -10.417 -31.381 71.578 1.00 21.57 570 ASN A O 1
ATOM 3788 N N . LEU A 1 571 ? -12.620 -31.172 72.101 1.00 23.68 571 LEU A N 1
ATOM 3789 C CA . LEU A 1 571 ? -12.460 -30.049 73.071 1.00 23.48 571 LEU A CA 1
ATOM 3790 C C . LEU A 1 571 ? -12.339 -30.517 74.520 1.00 25.10 571 LEU A C 1
ATOM 3791 O O . LEU A 1 571 ? -12.042 -29.663 75.370 1.00 24.04 571 LEU A O 1
ATOM 3796 N N . HIS A 1 572 ? -12.635 -31.779 74.815 1.00 24.35 572 HIS A N 1
ATOM 3797 C CA . HIS A 1 572 ? -12.699 -32.279 76.209 1.00 22.36 572 HIS A CA 1
ATOM 3798 C C . HIS A 1 572 ? -11.484 -31.795 76.999 1.00 24.11 572 HIS A C 1
ATOM 3799 O O . HIS A 1 572 ? -11.672 -31.313 78.122 1.00 23.63 572 HIS A O 1
ATOM 3806 N N . ASN A 1 573 ? -10.275 -32.069 76.507 1.00 25.76 573 ASN A N 1
ATOM 3807 C CA . ASN A 1 573 ? -9.057 -31.753 77.286 1.00 22.53 573 ASN A CA 1
ATOM 3808 C C . ASN A 1 573 ? -8.917 -30.243 77.515 1.00 24.36 573 ASN A C 1
ATOM 3809 O O . ASN A 1 573 ? -8.022 -29.884 78.302 1.00 25.08 573 ASN A O 1
ATOM 3814 N N . LEU A 1 574 ? -9.692 -29.402 76.811 1.00 25.35 574 LEU A N 1
ATOM 3815 C CA . LEU A 1 574 ? -9.670 -27.930 77.038 1.00 24.77 574 LEU A CA 1
ATOM 3816 C C . LEU A 1 574 ? -10.763 -27.467 78.007 1.00 24.29 574 LEU A C 1
ATOM 3817 O O . LEU A 1 574 ? -10.802 -26.253 78.276 1.00 22.86 574 LEU A O 1
ATOM 3822 N N . TYR A 1 575 ? -11.687 -28.329 78.429 1.00 25.20 575 TYR A N 1
ATOM 3823 C CA . TYR A 1 575 ? -12.886 -27.883 79.178 1.00 24.54 575 TYR A CA 1
ATOM 3824 C C . TYR A 1 575 ? -12.454 -27.030 80.375 1.00 24.79 575 TYR A C 1
ATOM 3825 O O . TYR A 1 575 ? -12.926 -25.876 80.477 1.00 22.66 575 TYR A O 1
ATOM 3834 N N . GLY A 1 576 ? -11.574 -27.556 81.222 1.00 25.58 576 GLY A N 1
ATOM 3835 C CA . GLY A 1 576 ? -11.083 -26.867 82.427 1.00 23.23 576 GLY A CA 1
ATOM 3836 C C . GLY A 1 576 ? -10.412 -25.545 82.067 1.00 23.36 576 GLY A C 1
ATOM 3837 O O . GLY A 1 576 ? -10.708 -24.506 82.692 1.00 23.47 576 GLY A O 1
ATOM 3838 N N . LEU A 1 577 ? -9.493 -25.581 81.121 1.00 25.45 577 LEU A N 1
ATOM 3839 C CA . LEU A 1 577 ? -8.771 -24.376 80.637 1.00 26.28 577 LEU A CA 1
ATOM 3840 C C . LEU A 1 577 ? -9.784 -23.331 80.169 1.00 29.55 577 LEU A C 1
ATOM 3841 O O . LEU A 1 577 ? -9.658 -22.168 80.599 1.00 24.30 577 LEU A O 1
ATOM 3846 N N . THR A 1 578 ? -10.777 -23.720 79.363 1.00 25.68 578 THR A N 1
ATOM 3847 C CA . THR A 1 578 ? -11.777 -22.735 78.849 1.00 26.03 578 THR A CA 1
ATOM 3848 C C . THR A 1 578 ? -12.530 -22.114 80.038 1.00 25.82 578 THR A C 1
ATOM 3849 O O . THR A 1 578 ? -12.841 -20.912 79.966 1.00 24.30 578 THR A O 1
ATOM 3853 N N . GLU A 1 579 ? -12.883 -22.901 81.061 1.00 24.65 579 GLU A N 1
ATOM 3854 C CA . GLU A 1 579 ? -13.554 -22.348 82.256 1.00 25.13 579 GLU A CA 1
ATOM 3855 C C . GLU A 1 579 ? -12.599 -21.395 82.983 1.00 26.67 579 GLU A C 1
ATOM 3856 O O . GLU A 1 579 ? -13.052 -20.377 83.523 1.00 24.80 579 GLU A O 1
ATOM 3862 N N . ALA A 1 580 ? -11.310 -21.724 83.037 1.00 23.72 580 ALA A N 1
ATOM 3863 C CA . ALA A 1 580 ? -10.326 -20.902 83.774 1.00 23.36 580 ALA A CA 1
ATOM 3864 C C . ALA A 1 580 ? -10.220 -19.547 83.061 1.00 25.25 580 ALA A C 1
ATOM 3865 O O . ALA A 1 580 ? -10.164 -18.497 83.738 1.00 26.50 580 ALA A O 1
ATOM 3867 N N . ILE A 1 581 ? -10.204 -19.564 81.724 1.00 24.46 581 ILE A N 1
ATOM 3868 C CA . ILE A 1 581 ? -10.137 -18.310 80.920 1.00 23.96 581 ILE A CA 1
ATOM 3869 C C . ILE A 1 581 ? -11.394 -17.472 81.203 1.00 24.30 581 ILE A C 1
ATOM 3870 O O . ILE A 1 581 ? -11.273 -16.250 81.456 1.00 25.80 581 ILE A O 1
ATOM 3875 N N . ALA A 1 582 ? -12.574 -18.095 81.141 1.00 24.28 582 ALA A N 1
ATOM 3876 C CA . ALA A 1 582 ? -13.880 -17.419 81.345 1.00 22.82 582 ALA A CA 1
ATOM 3877 C C . ALA A 1 582 ? -13.931 -16.799 82.746 1.00 26.79 582 ALA A C 1
ATOM 3878 O O . ALA A 1 582 ? -14.468 -15.690 82.904 1.00 25.00 582 ALA A O 1
ATOM 3880 N N . SER A 1 583 ? -13.413 -17.520 83.742 1.00 22.62 583 SER A N 1
ATOM 3881 C CA . SER A 1 583 ? -13.421 -17.124 85.169 1.00 23.46 583 SER A CA 1
ATOM 3882 C C . SER A 1 583 ? -12.436 -15.977 85.406 1.00 26.86 583 SER A C 1
ATOM 3883 O O . SER A 1 583 ? -12.776 -15.059 86.148 1.00 25.41 583 SER A O 1
ATOM 3886 N N . HIS A 1 584 ? -11.254 -16.048 84.809 1.00 26.54 584 HIS A N 1
ATOM 3887 C CA . HIS A 1 584 ? -10.230 -14.974 84.837 1.00 25.41 584 HIS A CA 1
ATOM 3888 C C . HIS A 1 584 ? -10.898 -13.668 84.367 1.00 26.93 584 HIS A C 1
ATOM 3889 O O . HIS A 1 584 ? -10.805 -12.664 85.075 1.00 24.55 584 HIS A O 1
ATOM 3896 N N . ARG A 1 585 ? -11.498 -13.691 83.179 1.00 27.08 585 ARG A N 1
ATOM 3897 C CA . ARG A 1 585 ? -12.158 -12.504 82.579 1.00 28.71 585 ARG A CA 1
ATOM 3898 C C . ARG A 1 585 ? -13.298 -12.052 83.495 1.00 26.31 585 ARG A C 1
ATOM 3899 O O . ARG A 1 585 ? -13.439 -10.823 83.707 1.00 26.38 585 ARG A O 1
ATOM 3907 N N . ALA A 1 586 ? -14.114 -12.991 83.977 1.00 26.33 586 ALA A N 1
ATOM 3908 C CA . ALA A 1 586 ? -15.267 -12.666 84.848 1.00 29.99 586 ALA A CA 1
ATOM 3909 C C . ALA A 1 586 ? -14.777 -11.919 86.093 1.00 25.92 586 ALA A C 1
ATOM 3910 O O . ALA A 1 586 ? -15.454 -10.964 86.534 1.00 28.39 586 ALA A O 1
ATOM 3912 N N . LEU A 1 587 ? -13.650 -12.349 86.674 1.00 27.91 587 LEU A N 1
ATOM 3913 C CA . LEU A 1 587 ? -13.125 -11.776 87.942 1.00 26.68 587 LEU A CA 1
ATOM 3914 C C . LEU A 1 587 ? -12.488 -10.414 87.673 1.00 23.91 587 LEU A C 1
ATOM 3915 O O . LEU A 1 587 ? -12.575 -9.545 88.558 1.00 27.42 587 LEU A O 1
ATOM 3920 N N . VAL A 1 588 ? -11.874 -10.244 86.503 1.00 25.09 588 VAL A N 1
ATOM 3921 C CA . VAL A 1 588 ? -11.306 -8.934 86.076 1.00 27.97 588 VAL A CA 1
ATOM 3922 C C . VAL A 1 588 ? -12.466 -7.932 85.952 1.00 31.15 588 VAL A C 1
ATOM 3923 O O . VAL A 1 588 ? -12.379 -6.818 86.526 1.00 28.19 588 VAL A O 1
ATOM 3927 N N . LYS A 1 589 ? -13.568 -8.334 85.315 1.00 27.78 589 LYS A N 1
ATOM 3928 C CA . LYS A 1 589 ? -14.724 -7.414 85.124 1.00 32.44 589 LYS A CA 1
ATOM 3929 C C . LYS A 1 589 ? -15.403 -7.134 86.467 1.00 30.84 589 LYS A C 1
ATOM 3930 O O . LYS A 1 589 ? -15.828 -6.003 86.683 1.00 34.26 589 LYS A O 1
ATOM 3936 N N . ALA A 1 590 ? -15.540 -8.132 87.334 1.00 27.26 590 ALA A N 1
ATOM 3937 C CA . ALA A 1 590 ? -16.301 -8.015 88.595 1.00 27.81 590 ALA A CA 1
ATOM 3938 C C . ALA A 1 590 ? -15.524 -7.181 89.612 1.00 30.90 590 ALA A C 1
ATOM 3939 O O . ALA A 1 590 ? -16.156 -6.434 90.348 1.00 31.04 590 ALA A O 1
ATOM 3941 N N . ARG A 1 591 ? -14.200 -7.305 89.667 1.00 27.23 591 ARG A N 1
ATOM 3942 C CA . ARG A 1 591 ? -13.415 -6.739 90.799 1.00 27.35 591 ARG A CA 1
ATOM 3943 C C . ARG A 1 591 ? -12.467 -5.629 90.328 1.00 27.67 591 ARG A C 1
ATOM 3944 O O . ARG A 1 591 ? -12.098 -4.812 91.179 1.00 31.88 591 ARG A O 1
ATOM 3952 N N . GLY A 1 592 ? -12.008 -5.665 89.078 1.00 27.96 592 GLY A N 1
ATOM 3953 C CA . GLY A 1 592 ? -11.127 -4.622 88.511 1.00 34.09 592 GLY A CA 1
ATOM 3954 C C . GLY A 1 592 ? -9.704 -4.716 89.035 1.00 33.57 592 GLY A C 1
ATOM 3955 O O . GLY A 1 592 ? -8.922 -3.769 88.798 1.00 37.99 592 GLY A O 1
ATOM 3956 N N . THR A 1 593 ? -9.351 -5.839 89.678 1.00 34.01 593 THR A N 1
ATOM 3957 C CA . THR A 1 593 ? -7.980 -6.159 90.158 1.00 29.02 593 THR A CA 1
ATOM 3958 C C . THR A 1 593 ? -7.592 -7.563 89.665 1.00 32.21 593 THR A C 1
ATOM 3959 O O . THR A 1 593 ? -8.432 -8.248 89.098 1.00 30.86 593 THR A O 1
ATOM 3963 N N . ARG A 1 594 ? -6.335 -7.956 89.845 1.00 26.18 594 ARG A N 1
ATOM 3964 C CA . ARG A 1 594 ? -5.815 -9.261 89.378 1.00 33.80 594 ARG A CA 1
ATOM 3965 C C . ARG A 1 594 ? -6.715 -10.400 89.829 1.00 28.97 594 ARG A C 1
ATOM 3966 O O . ARG A 1 594 ? -7.015 -10.524 91.013 1.00 30.26 594 ARG A O 1
ATOM 3974 N N . PRO A 1 595 ? -7.068 -11.320 88.911 1.00 26.31 595 PRO A N 1
ATOM 3975 C CA . PRO A 1 595 ? -7.911 -12.458 89.251 1.00 24.92 595 PRO A CA 1
ATOM 3976 C C . PRO A 1 595 ? -7.107 -13.537 89.984 1.00 27.63 595 PRO A C 1
ATOM 3977 O O . PRO A 1 595 ? -5.897 -13.646 89.821 1.00 28.21 595 PRO A O 1
ATOM 3981 N N . PHE A 1 596 ? -7.802 -14.300 90.803 1.00 26.06 596 PHE A N 1
ATOM 3982 C CA . PHE A 1 596 ? -7.219 -15.434 91.544 1.00 24.53 596 PHE A CA 1
ATOM 3983 C C . PHE A 1 596 ? -8.113 -16.644 91.313 1.00 24.00 596 PHE A C 1
ATOM 3984 O O . PHE A 1 596 ? -9.118 -16.787 92.017 1.00 24.34 596 PHE A O 1
ATOM 3992 N N . VAL A 1 597 ? -7.706 -17.494 90.361 1.00 23.01 597 VAL A N 1
ATOM 3993 C CA . VAL A 1 597 ? -8.454 -18.699 89.917 1.00 21.81 597 VAL A CA 1
ATOM 3994 C C . VAL A 1 597 ? -7.578 -19.914 90.212 1.00 25.16 597 VAL A C 1
ATOM 3995 O O . VAL A 1 597 ? -6.427 -19.936 89.761 1.00 25.72 597 VAL A O 1
ATOM 3999 N N . ILE A 1 598 ? -8.105 -20.848 90.997 1.00 23.10 598 ILE A N 1
ATOM 4000 C CA . ILE A 1 598 ? -7.444 -22.152 91.274 1.00 23.93 598 ILE A CA 1
ATOM 4001 C C . ILE A 1 598 ? -8.312 -23.250 90.662 1.00 24.25 598 ILE A C 1
ATOM 4002 O O . ILE A 1 598 ? -9.501 -23.374 91.049 1.00 25.01 598 ILE A O 1
ATOM 4007 N N . SER A 1 599 ? -7.763 -23.966 89.683 1.00 25.37 599 SER A N 1
ATOM 4008 C CA . SER A 1 599 ? -8.532 -24.872 88.807 1.00 24.76 599 SER A CA 1
ATOM 4009 C C . SER A 1 599 ? -8.052 -26.289 89.009 1.00 24.86 599 SER A C 1
ATOM 4010 O O . SER A 1 599 ? -6.814 -26.506 89.083 1.00 24.82 599 SER A O 1
ATOM 4013 N N . ARG A 1 600 ? -8.972 -27.248 89.009 1.00 24.57 600 ARG A N 1
ATOM 4014 C CA . ARG A 1 600 ? -8.556 -28.662 89.086 1.00 25.77 600 ARG A CA 1
ATOM 4015 C C . ARG A 1 600 ? -8.060 -29.103 87.707 1.00 25.45 600 ARG A C 1
ATOM 4016 O O . ARG A 1 600 ? -6.907 -29.561 87.588 1.00 26.12 600 ARG A O 1
ATOM 4024 N N . SER A 1 601 ? -8.942 -29.094 86.726 1.00 23.21 601 SER A N 1
ATOM 4025 C CA . SER A 1 601 ? -8.598 -29.533 85.350 1.00 22.71 601 SER A CA 1
ATOM 4026 C C . SER A 1 601 ? -7.822 -28.441 84.615 1.00 27.27 601 SER A C 1
ATOM 4027 O O . SER A 1 601 ? -8.134 -27.243 84.798 1.00 28.60 601 SER A O 1
ATOM 4030 N N . THR A 1 602 ? -6.791 -28.846 83.873 1.00 23.05 602 THR A N 1
ATOM 4031 C CA . THR A 1 602 ? -5.905 -27.917 83.145 1.00 21.94 602 THR A CA 1
ATOM 4032 C C . THR A 1 602 ? -5.535 -28.498 81.779 1.00 23.28 602 THR A C 1
ATOM 4033 O O . THR A 1 602 ? -5.579 -29.735 81.571 1.00 24.45 602 THR A O 1
ATOM 4037 N N . PHE A 1 603 ? -4.950 -27.634 80.971 1.00 23.52 603 PHE A N 1
ATOM 4038 C CA . PHE A 1 603 ? -4.322 -27.980 79.676 1.00 25.09 603 PHE A CA 1
ATOM 4039 C C . PHE A 1 603 ? -3.102 -27.078 79.523 1.00 26.50 603 PHE A C 1
ATOM 4040 O O . PHE A 1 603 ? -3.010 -26.053 80.228 1.00 23.50 603 PHE A O 1
ATOM 4048 N N . ALA A 1 604 ? -2.224 -27.434 78.597 1.00 25.52 604 ALA A N 1
ATOM 4049 C CA . ALA A 1 604 ? -1.051 -26.607 78.225 1.00 26.37 604 ALA A CA 1
ATOM 4050 C C . ALA A 1 604 ? -1.511 -25.160 78.066 1.00 27.27 604 ALA A C 1
ATOM 4051 O O . ALA A 1 604 ? -2.518 -24.920 77.357 1.00 25.05 604 ALA A O 1
ATOM 4053 N N . GLY A 1 605 ? -0.790 -24.222 78.689 1.00 26.60 605 GLY A N 1
ATOM 4054 C CA . GLY A 1 605 ? -1.131 -22.791 78.624 1.00 27.23 605 GLY A CA 1
ATOM 4055 C C . GLY A 1 605 ? -2.024 -22.331 79.765 1.00 27.09 605 GLY A C 1
ATOM 4056 O O . GLY A 1 605 ? -2.278 -21.128 79.850 1.00 27.25 605 GLY A O 1
ATOM 4057 N N . HIS A 1 606 ? -2.408 -23.231 80.674 1.00 26.02 606 HIS A N 1
ATOM 4058 C CA . HIS A 1 606 ? -3.293 -22.907 81.824 1.00 25.82 606 HIS A CA 1
ATOM 4059 C C . HIS A 1 606 ? -2.681 -21.793 82.681 1.00 24.35 606 HIS A C 1
ATOM 4060 O O . HIS A 1 606 ? -3.411 -20.994 83.214 1.00 24.44 606 HIS A O 1
ATOM 4067 N N . GLY A 1 607 ? -1.359 -21.789 82.823 1.00 23.24 607 GLY A N 1
ATOM 4068 C CA . GLY A 1 607 ? -0.656 -20.938 83.786 1.00 24.72 607 GLY A CA 1
ATOM 4069 C C . GLY A 1 607 ? -0.756 -19.479 83.412 1.00 25.41 607 GLY A C 1
ATOM 4070 O O . GLY A 1 607 ? -0.612 -18.654 84.292 1.00 24.99 607 GLY A O 1
ATOM 4071 N N . ARG A 1 608 ? -1.072 -19.188 82.154 1.00 24.76 608 ARG A N 1
ATOM 4072 C CA . ARG A 1 608 ? -1.319 -17.801 81.703 1.00 25.93 608 ARG A CA 1
ATOM 4073 C C . ARG A 1 608 ? -2.574 -17.225 82.374 1.00 24.48 608 ARG A C 1
ATOM 4074 O O . ARG A 1 608 ? -2.680 -15.992 82.431 1.00 27.50 608 ARG A O 1
ATOM 4082 N N . TYR A 1 609 ? -3.485 -18.064 82.886 1.00 24.61 609 TYR A N 1
ATOM 4083 C CA . TYR A 1 609 ? -4.791 -17.609 83.424 1.00 21.90 609 TYR A CA 1
ATOM 4084 C C . TYR A 1 609 ? -4.962 -17.935 84.903 1.00 26.05 609 TYR A C 1
ATOM 4085 O O . TYR A 1 609 ? -5.708 -17.226 85.569 1.00 25.84 609 TYR A O 1
ATOM 4094 N N . ALA A 1 610 ? -4.375 -19.028 85.389 1.00 25.65 610 ALA A N 1
ATOM 4095 C CA . ALA A 1 610 ? -4.799 -19.601 86.678 1.00 23.96 610 ALA A CA 1
ATOM 4096 C C . ALA A 1 610 ? -3.729 -20.492 87.301 1.00 24.43 610 ALA A C 1
ATOM 4097 O O . ALA A 1 610 ? -2.731 -20.843 86.633 1.00 24.89 610 ALA A O 1
ATOM 4099 N N . GLY A 1 611 ? -3.974 -20.858 88.558 1.00 23.89 611 GLY A N 1
ATOM 4100 C CA . GLY A 1 611 ? -3.179 -21.872 89.260 1.00 24.50 611 GLY A CA 1
ATOM 4101 C C . GLY A 1 611 ? -3.888 -23.212 89.303 1.00 26.73 611 GLY A C 1
ATOM 4102 O O . GLY A 1 611 ? -4.940 -23.379 88.651 1.00 25.51 611 GLY A O 1
ATOM 4103 N N . HIS A 1 612 ? -3.325 -24.149 90.059 1.00 25.58 612 HIS A N 1
ATOM 4104 C CA . HIS A 1 612 ? -3.809 -25.537 90.131 1.00 25.32 612 HIS A CA 1
ATOM 4105 C C . HIS A 1 612 ? -3.486 -26.096 91.512 1.00 25.08 612 HIS A C 1
ATOM 4106 O O . HIS A 1 612 ? -2.480 -25.697 92.101 1.00 24.69 612 HIS A O 1
ATOM 4113 N N . TRP A 1 613 ? -4.309 -27.008 91.993 1.00 24.86 613 TRP A N 1
ATOM 4114 C CA . TRP A 1 613 ? -3.929 -27.897 93.108 1.00 26.90 613 TRP A CA 1
ATOM 4115 C C . TRP A 1 613 ? -4.081 -29.342 92.610 1.00 25.01 613 TRP A C 1
ATOM 4116 O O . TRP A 1 613 ? -4.794 -29.564 91.642 1.00 26.17 613 TRP A O 1
ATOM 4127 N N . THR A 1 614 ? -3.378 -30.288 93.221 1.00 25.22 614 THR A N 1
ATOM 4128 C CA . THR A 1 614 ? -3.174 -31.636 92.642 1.00 24.71 614 THR A CA 1
ATOM 4129 C C . THR A 1 614 ? -4.370 -32.549 92.952 1.00 23.64 614 THR A C 1
ATOM 4130 O O . THR A 1 614 ? -4.320 -33.724 92.554 1.00 25.48 614 THR A O 1
ATOM 4134 N N . GLY A 1 615 ? -5.441 -32.027 93.548 1.00 23.84 615 GLY A N 1
ATOM 4135 C CA . GLY A 1 615 ? -6.719 -32.755 93.687 1.00 22.40 615 GLY A CA 1
ATOM 4136 C C . GLY A 1 615 ? -6.772 -33.640 94.919 1.00 22.08 615 GLY A C 1
ATOM 4137 O O . GLY A 1 615 ? -6.164 -33.280 95.927 1.00 26.39 615 GLY A O 1
ATOM 4138 N N . ASP A 1 616 ? -7.481 -34.769 94.832 1.00 26.61 616 ASP A N 1
ATOM 4139 C CA . ASP A 1 616 ? -7.960 -35.548 96.011 1.00 23.37 616 ASP A CA 1
ATOM 4140 C C . ASP A 1 616 ? -6.856 -36.495 96.472 1.00 24.45 616 ASP A C 1
ATOM 4141 O O . ASP A 1 616 ? -7.029 -37.719 96.372 1.00 27.48 616 ASP A O 1
ATOM 4146 N N . VAL A 1 617 ? -5.758 -35.933 96.960 1.00 23.64 617 VAL A N 1
ATOM 4147 C CA . VAL A 1 617 ? -4.599 -36.726 97.435 1.00 22.88 617 VAL A CA 1
ATOM 4148 C C . VAL A 1 617 ? -4.960 -37.305 98.812 1.00 23.70 617 VAL A C 1
ATOM 4149 O O . VAL A 1 617 ? -5.672 -36.643 99.615 1.00 25.21 617 VAL A O 1
ATOM 4153 N N . TRP A 1 618 ? -4.612 -38.563 99.022 1.00 27.03 618 TRP A N 1
ATOM 4154 C CA . TRP A 1 618 ? -4.712 -39.212 100.350 1.00 25.20 618 TRP A CA 1
ATOM 4155 C C . TRP A 1 618 ? -3.783 -38.539 101.365 1.00 24.63 618 TRP A C 1
ATOM 4156 O O . TRP A 1 618 ? -2.622 -38.153 101.023 1.00 26.20 618 TRP A O 1
ATOM 4167 N N . SER A 1 619 ? -4.221 -38.531 102.616 1.00 26.85 619 SER A N 1
ATOM 4168 C CA . SER A 1 619 ? -3.375 -38.154 103.766 1.00 30.91 619 SER A CA 1
ATOM 4169 C C . SER A 1 619 ? -2.459 -39.339 104.064 1.00 31.20 619 SER A C 1
ATOM 4170 O O . SER A 1 619 ? -2.742 -40.091 105.024 1.00 30.32 619 SER A O 1
ATOM 4173 N N . SER A 1 620 ? -1.415 -39.495 103.257 1.00 27.49 620 SER A N 1
ATOM 4174 C CA . SER A 1 620 ? -0.420 -40.600 103.381 1.00 24.93 620 SER A CA 1
ATOM 4175 C C . SER A 1 620 ? 0.983 -40.043 103.190 1.00 27.62 620 SER A C 1
ATOM 4176 O O . SER A 1 620 ? 1.136 -39.028 102.479 1.00 26.03 620 SER A O 1
ATOM 4179 N N . TRP A 1 621 ? 1.992 -40.733 103.730 1.00 26.66 621 TRP A N 1
ATOM 4180 C CA . TRP A 1 621 ? 3.419 -40.384 103.512 1.00 28.66 621 TRP A CA 1
ATOM 4181 C C . TRP A 1 621 ? 3.768 -40.512 102.027 1.00 30.87 621 TRP A C 1
ATOM 4182 O O . TRP A 1 621 ? 4.506 -39.670 101.504 1.00 28.18 621 TRP A O 1
ATOM 4193 N N . GLU A 1 622 ? 3.171 -41.476 101.343 1.00 27.35 622 GLU A N 1
ATOM 4194 C CA . GLU A 1 622 ? 3.416 -41.684 99.889 1.00 30.00 622 GLU A CA 1
ATOM 4195 C C . GLU A 1 622 ? 2.944 -40.443 99.121 1.00 27.56 622 GLU A C 1
ATOM 4196 O O . GLU A 1 622 ? 3.681 -39.989 98.217 1.00 28.10 622 GLU A O 1
ATOM 4202 N N . GLN A 1 623 ? 1.744 -39.921 99.418 1.00 30.61 623 GLN A N 1
ATOM 4203 C CA . GLN A 1 623 ? 1.202 -38.737 98.694 1.00 26.46 623 GLN A CA 1
ATOM 4204 C C . GLN A 1 623 ? 2.005 -37.490 99.080 1.00 27.84 623 GLN A C 1
ATOM 4205 O O . GLN A 1 623 ? 2.224 -36.649 98.193 1.00 28.43 623 GLN A O 1
ATOM 4211 N N . LEU A 1 624 ? 2.426 -37.343 100.348 1.00 25.53 624 LEU A N 1
ATOM 4212 C CA . LEU A 1 624 ? 3.364 -36.246 100.727 1.00 27.84 624 LEU A CA 1
ATOM 4213 C C . LEU A 1 624 ? 4.571 -36.322 99.798 1.00 27.25 624 LEU A C 1
ATOM 4214 O O . LEU A 1 624 ? 4.932 -35.294 99.172 1.00 24.78 624 LEU A O 1
ATOM 4219 N N . ALA A 1 625 ? 5.193 -37.497 99.674 1.00 27.53 625 ALA A N 1
ATOM 4220 C CA . ALA A 1 625 ? 6.437 -37.627 98.887 1.00 27.85 625 ALA A CA 1
ATOM 4221 C C . ALA A 1 625 ? 6.132 -37.349 97.405 1.00 25.43 625 ALA A C 1
ATOM 4222 O O . ALA A 1 625 ? 6.923 -36.635 96.759 1.00 26.13 625 ALA A O 1
ATOM 4224 N N . SER A 1 626 ? 5.044 -37.899 96.883 1.00 25.43 626 SER A N 1
ATOM 4225 C CA . SER A 1 626 ? 4.647 -37.735 95.452 1.00 25.94 626 SER A CA 1
ATOM 4226 C C . SER A 1 626 ? 4.351 -36.270 95.099 1.00 27.53 626 SER A C 1
ATOM 4227 O O . SER A 1 626 ? 4.475 -35.900 93.900 1.00 25.71 626 SER A O 1
ATOM 4230 N N . SER A 1 627 ? 4.017 -35.432 96.074 1.00 26.22 627 SER A N 1
ATOM 4231 C CA . SER A 1 627 ? 3.638 -34.017 95.825 1.00 25.93 627 SER A CA 1
ATOM 4232 C C . SER A 1 627 ? 4.863 -33.237 95.346 1.00 29.25 627 SER A C 1
ATOM 4233 O O . SER A 1 627 ? 4.685 -32.238 94.649 1.00 25.48 627 SER A O 1
ATOM 4236 N N . VAL A 1 628 ? 6.083 -33.649 95.694 1.00 24.76 628 VAL A N 1
ATOM 4237 C CA . VAL A 1 628 ? 7.261 -32.824 95.316 1.00 26.80 628 VAL A CA 1
ATOM 4238 C C . VAL A 1 628 ? 7.454 -32.924 93.802 1.00 26.00 628 VAL A C 1
ATOM 4239 O O . VAL A 1 628 ? 7.529 -31.901 93.120 1.00 26.79 628 VAL A O 1
ATOM 4243 N N . PRO A 1 629 ? 7.554 -34.130 93.210 1.00 28.90 629 PRO A N 1
ATOM 4244 C CA . PRO A 1 629 ? 7.714 -34.235 91.767 1.00 26.64 629 PRO A CA 1
ATOM 4245 C C . PRO A 1 629 ? 6.559 -33.533 91.046 1.00 27.61 629 PRO A C 1
ATOM 4246 O O . PRO A 1 629 ? 6.801 -32.912 90.035 1.00 28.44 629 PRO A O 1
ATOM 4250 N N . GLU A 1 630 ? 5.337 -33.659 91.549 1.00 26.25 630 GLU A N 1
ATOM 4251 C CA . GLU A 1 630 ? 4.171 -33.119 90.805 1.00 26.97 630 GLU A CA 1
ATOM 4252 C C . GLU A 1 630 ? 4.225 -31.579 90.795 1.00 28.47 630 GLU A C 1
ATOM 4253 O O . GLU A 1 630 ? 3.935 -30.972 89.760 1.00 26.51 630 GLU A O 1
ATOM 4259 N N . ILE A 1 631 ? 4.517 -30.946 91.929 1.00 23.98 631 ILE A N 1
ATOM 4260 C CA . ILE A 1 631 ? 4.681 -29.464 92.016 1.00 26.28 631 ILE A CA 1
ATOM 4261 C C . ILE A 1 631 ? 5.818 -29.026 91.086 1.00 28.63 631 ILE A C 1
ATOM 4262 O O . ILE A 1 631 ? 5.668 -28.018 90.349 1.00 25.74 631 ILE A O 1
ATOM 4267 N N . LEU A 1 632 ? 6.948 -29.737 91.095 1.00 27.62 632 LEU A N 1
ATOM 4268 C CA . LEU A 1 632 ? 8.071 -29.419 90.180 1.00 27.29 632 LEU A CA 1
ATOM 4269 C C . LEU A 1 632 ? 7.598 -29.551 88.721 1.00 25.95 632 LEU A C 1
ATOM 4270 O O . LEU A 1 632 ? 7.849 -28.650 87.905 1.00 25.09 632 LEU A O 1
ATOM 4275 N N . GLN A 1 633 ? 6.821 -30.577 88.419 1.00 24.92 633 GLN A N 1
ATOM 4276 C CA . GLN A 1 633 ? 6.390 -30.844 87.022 1.00 24.51 633 GLN A CA 1
ATOM 4277 C C . GLN A 1 633 ? 5.527 -29.684 86.518 1.00 24.20 633 GLN A C 1
ATOM 4278 O O . GLN A 1 633 ? 5.740 -29.219 85.380 1.00 26.92 633 GLN A O 1
ATOM 4284 N N . PHE A 1 634 ? 4.572 -29.230 87.335 1.00 25.46 634 PHE A N 1
ATOM 4285 C CA . PHE A 1 634 ? 3.660 -28.126 86.953 1.00 26.54 634 PHE A CA 1
ATOM 4286 C C . PHE A 1 634 ? 4.459 -26.839 86.750 1.00 24.62 634 PHE A C 1
ATOM 4287 O O . PHE A 1 634 ? 4.117 -26.045 85.862 1.00 25.93 634 PHE A O 1
ATOM 4295 N N . ASN A 1 635 ? 5.532 -26.641 87.520 1.00 26.93 635 ASN A N 1
ATOM 4296 C CA . ASN A 1 635 ? 6.406 -25.455 87.324 1.00 25.83 635 ASN A CA 1
ATOM 4297 C C . ASN A 1 635 ? 7.063 -25.539 85.935 1.00 25.17 635 ASN A C 1
ATOM 4298 O O . ASN A 1 635 ? 7.110 -24.501 85.238 1.00 24.45 635 ASN A O 1
ATOM 4303 N N . LEU A 1 636 ? 7.562 -26.714 85.532 1.00 24.61 636 LEU A N 1
ATOM 4304 C CA . LEU A 1 636 ? 8.167 -26.905 84.192 1.00 25.93 636 LEU A CA 1
ATOM 4305 C C . LEU A 1 636 ? 7.111 -26.620 83.113 1.00 27.45 636 LEU A C 1
ATOM 4306 O O . LEU A 1 636 ? 7.503 -26.285 81.959 1.00 27.29 636 LEU A O 1
ATOM 4311 N N . LEU A 1 637 ? 5.821 -26.800 83.425 1.00 25.13 637 LEU A N 1
ATOM 4312 C CA . LEU A 1 637 ? 4.723 -26.653 82.432 1.00 23.30 637 LEU A CA 1
ATOM 4313 C C . LEU A 1 637 ? 4.085 -25.259 82.491 1.00 24.51 637 LEU A C 1
ATOM 4314 O O . LEU A 1 637 ? 3.056 -25.044 81.809 1.00 26.99 637 LEU A O 1
ATOM 4319 N N . GLY A 1 638 ? 4.691 -24.319 83.221 1.00 26.90 638 GLY A N 1
ATOM 4320 C CA . GLY A 1 638 ? 4.248 -22.915 83.229 1.00 25.22 638 GLY A CA 1
ATOM 4321 C C . GLY A 1 638 ? 3.043 -22.700 84.120 1.00 23.99 638 GLY A C 1
ATOM 4322 O O . GLY A 1 638 ? 2.358 -21.674 83.936 1.00 23.65 638 GLY A O 1
ATOM 4323 N N . VAL A 1 639 ? 2.825 -23.592 85.092 1.00 25.53 639 VAL A N 1
ATOM 4324 C CA . VAL A 1 639 ? 1.775 -23.430 86.136 1.00 26.25 639 VAL A CA 1
ATOM 4325 C C . VAL A 1 639 ? 2.459 -23.385 87.497 1.00 26.66 639 VAL A C 1
ATOM 4326 O O . VAL A 1 639 ? 2.398 -24.339 88.282 1.00 24.30 639 VAL A O 1
ATOM 4330 N N . PRO A 1 640 ? 3.238 -22.317 87.774 1.00 25.77 640 PRO A N 1
ATOM 4331 C CA . PRO A 1 640 ? 3.997 -22.253 89.018 1.00 24.75 640 PRO A CA 1
ATOM 4332 C C . PRO A 1 640 ? 3.098 -22.071 90.242 1.00 26.86 640 PRO A C 1
ATOM 4333 O O . PRO A 1 640 ? 3.500 -22.449 91.337 1.00 26.43 640 PRO A O 1
ATOM 4337 N N . LEU A 1 641 ? 1.909 -21.467 90.077 1.00 25.58 641 LEU A N 1
ATOM 4338 C CA . LEU A 1 641 ? 0.986 -21.369 91.233 1.00 24.34 641 LEU A CA 1
ATOM 4339 C C . LEU A 1 641 ? 0.320 -22.731 91.416 1.00 25.63 641 LEU A C 1
ATOM 4340 O O . LEU A 1 641 ? -0.807 -22.941 90.902 1.00 23.21 641 LEU A O 1
ATOM 4345 N N . VAL A 1 642 ? 1.017 -23.648 92.103 1.00 23.03 642 VAL A N 1
ATOM 4346 C CA . VAL A 1 642 ? 0.565 -25.055 92.262 1.00 25.69 642 VAL A CA 1
ATOM 4347 C C . VAL A 1 642 ? 0.917 -25.512 93.680 1.00 23.60 642 VAL A C 1
ATOM 4348 O O . VAL A 1 642 ? 1.894 -25.019 94.277 1.00 23.02 642 VAL A O 1
ATOM 4352 N N . GLY A 1 643 ? 0.117 -26.425 94.191 1.00 23.78 643 GLY A N 1
ATOM 4353 C CA . GLY A 1 643 ? 0.383 -27.096 95.459 1.00 24.25 643 GLY A CA 1
ATOM 4354 C C . GLY A 1 643 ? -0.516 -28.289 95.610 1.00 26.90 643 GLY A C 1
ATOM 4355 O O . GLY A 1 643 ? -1.330 -28.543 94.698 1.00 26.34 643 GLY A O 1
ATOM 4356 N N . ALA A 1 644 ? -0.282 -29.060 96.669 1.00 24.94 644 ALA A N 1
ATOM 4357 C CA . ALA A 1 644 ? -1.166 -30.157 97.091 1.00 25.22 644 ALA A CA 1
ATOM 4358 C C . ALA A 1 644 ? -1.888 -29.698 98.352 1.00 25.62 644 ALA A C 1
ATOM 4359 O O . ALA A 1 644 ? -1.364 -28.826 99.063 1.00 24.07 644 ALA A O 1
ATOM 4361 N N . ASP A 1 645 ? -3.019 -30.316 98.658 1.00 26.66 645 ASP A N 1
ATOM 4362 C CA . ASP A 1 645 ? -3.739 -30.091 99.933 1.00 25.12 645 ASP A CA 1
ATOM 4363 C C . ASP A 1 645 ? -2.799 -30.415 101.097 1.00 29.75 645 ASP A C 1
ATOM 4364 O O . ASP A 1 645 ? -2.466 -31.597 101.311 1.00 26.69 645 ASP A O 1
ATOM 4369 N N . VAL A 1 646 ? -2.434 -29.398 101.862 1.00 26.68 646 VAL A N 1
ATOM 4370 C CA . VAL A 1 646 ? -1.486 -29.585 102.991 1.00 27.15 646 VAL A CA 1
ATOM 4371 C C . VAL A 1 646 ? -2.162 -30.485 104.043 1.00 26.76 646 VAL A C 1
ATOM 4372 O O . VAL A 1 646 ? -3.314 -30.225 104.418 1.00 24.92 646 VAL A O 1
ATOM 4376 N N . CYS A 1 647 ? -1.467 -31.561 104.419 1.00 28.54 647 CYS A N 1
ATOM 4377 C CA . CYS A 1 647 ? -1.863 -32.657 105.344 1.00 24.72 647 CYS A CA 1
ATOM 4378 C C . CYS A 1 647 ? -2.702 -33.715 104.627 1.00 25.33 647 CYS A C 1
ATOM 4379 O O . CYS A 1 647 ? -3.049 -34.720 105.262 1.00 26.64 647 CYS A O 1
ATOM 4382 N N . GLY A 1 648 ? -2.987 -33.516 103.332 1.00 27.79 648 GLY A N 1
ATOM 4383 C CA . GLY A 1 648 ? -3.804 -34.439 102.533 1.00 28.22 648 GLY A CA 1
ATOM 4384 C C . GLY A 1 648 ? -5.289 -34.146 102.630 1.00 27.10 648 GLY A C 1
ATOM 4385 O O . GLY A 1 648 ? -5.770 -33.642 103.683 1.00 26.62 648 GLY A O 1
ATOM 4386 N N . PHE A 1 649 ? -6.028 -34.531 101.590 1.00 25.35 649 PHE A N 1
ATOM 4387 C CA . PHE A 1 649 ? -7.486 -34.320 101.508 1.00 25.42 649 PHE A CA 1
ATOM 4388 C C . PHE A 1 649 ? -8.263 -35.537 102.026 1.00 26.99 649 PHE A C 1
ATOM 4389 O O . PHE A 1 649 ? -9.095 -35.387 102.947 1.00 26.37 649 PHE A O 1
ATOM 4397 N N . LEU A 1 650 ? -8.057 -36.699 101.414 1.00 26.38 650 LEU A N 1
ATOM 4398 C CA . LEU A 1 650 ? -8.829 -37.922 101.738 1.00 25.26 650 LEU A CA 1
ATOM 4399 C C . LEU A 1 650 ? -8.280 -38.574 103.016 1.00 25.60 650 LEU A C 1
ATOM 4400 O O . LEU A 1 650 ? -7.056 -38.557 103.270 1.00 27.10 650 LEU A O 1
ATOM 4405 N N . GLY A 1 651 ? -9.164 -39.210 103.762 1.00 29.08 651 GLY A N 1
ATOM 4406 C CA . GLY A 1 651 ? -8.778 -39.979 104.952 1.00 30.83 651 GLY A CA 1
ATOM 4407 C C . GLY A 1 651 ? -8.391 -39.055 106.092 1.00 32.58 651 GLY A C 1
ATOM 4408 O O . GLY A 1 651 ? -8.734 -37.845 106.063 1.00 29.40 651 GLY A O 1
ATOM 4409 N N . ASN A 1 652 ? -7.698 -39.611 107.073 1.00 31.24 652 ASN A N 1
ATOM 4410 C CA . ASN A 1 652 ? -7.346 -38.900 108.328 1.00 30.38 652 ASN A CA 1
ATOM 4411 C C . ASN A 1 652 ? -5.841 -38.739 108.377 1.00 33.36 652 ASN A C 1
ATOM 4412 O O . ASN A 1 652 ? -5.104 -39.742 108.223 1.00 33.02 652 ASN A O 1
ATOM 4417 N N . THR A 1 653 ? -5.391 -37.509 108.552 1.00 29.04 653 THR A N 1
ATOM 4418 C CA . THR A 1 653 ? -3.956 -37.220 108.728 1.00 27.33 653 THR A CA 1
ATOM 4419 C C . THR A 1 653 ? -3.540 -37.637 110.142 1.00 31.14 653 THR A C 1
ATOM 4420 O O . THR A 1 653 ? -4.401 -37.767 111.004 1.00 34.59 653 THR A O 1
ATOM 4424 N N . SER A 1 654 ? -2.263 -37.908 110.340 1.00 32.63 654 SER A N 1
ATOM 4425 C CA . SER A 1 654 ? -1.676 -38.069 111.689 1.00 28.26 654 SER A CA 1
ATOM 4426 C C . SER A 1 654 ? -1.055 -36.733 112.042 1.00 30.26 654 SER A C 1
ATOM 4427 O O . SER A 1 654 ? -0.789 -35.949 111.113 1.00 29.73 654 SER A O 1
ATOM 4430 N N . GLU A 1 655 ? -0.741 -36.516 113.319 1.00 30.29 655 GLU A N 1
ATOM 4431 C CA . GLU A 1 655 ? -0.043 -35.282 113.732 1.00 29.52 655 GLU A CA 1
ATOM 4432 C C . GLU A 1 655 ? 1.337 -35.221 113.086 1.00 30.79 655 GLU A C 1
ATOM 4433 O O . GLU A 1 655 ? 1.733 -34.125 112.646 1.00 31.56 655 GLU A O 1
ATOM 4439 N N . GLU A 1 656 ? 2.094 -36.319 113.105 1.00 30.98 656 GLU A N 1
ATOM 4440 C CA . GLU A 1 656 ? 3.460 -36.337 112.538 1.00 31.26 656 GLU A CA 1
ATOM 4441 C C . GLU A 1 656 ? 3.406 -36.030 111.029 1.00 28.53 656 GLU A C 1
ATOM 4442 O O . GLU A 1 656 ? 4.225 -35.219 110.560 1.00 28.83 656 GLU A O 1
ATOM 4448 N N . LEU A 1 657 ? 2.474 -36.646 110.301 1.00 28.50 657 LEU A N 1
ATOM 4449 C CA . LEU A 1 657 ? 2.325 -36.403 108.836 1.00 27.83 657 LEU A CA 1
ATOM 4450 C C . LEU A 1 657 ? 2.007 -34.917 108.609 1.00 29.09 657 LEU A C 1
ATOM 4451 O O . LEU A 1 657 ? 2.607 -34.287 107.714 1.00 27.35 657 LEU A O 1
ATOM 4456 N N . CYS A 1 658 ? 1.130 -34.356 109.423 1.00 26.48 658 CYS A N 1
ATOM 4457 C CA . CYS A 1 658 ? 0.682 -32.950 109.251 1.00 31.06 658 CYS A CA 1
ATOM 4458 C C . CYS A 1 658 ? 1.813 -31.975 109.607 1.00 33.10 658 CYS A C 1
ATOM 4459 O O . CYS A 1 658 ? 1.969 -30.990 108.888 1.00 26.54 658 CYS A O 1
ATOM 4462 N N . VAL A 1 659 ? 2.682 -32.292 110.572 1.00 29.23 659 VAL A N 1
ATOM 4463 C CA . VAL A 1 659 ? 3.901 -31.471 110.811 1.00 27.36 659 VAL A CA 1
ATOM 4464 C C . VAL A 1 659 ? 4.776 -31.463 109.540 1.00 30.02 659 VAL A C 1
ATOM 4465 O O . VAL A 1 659 ? 5.165 -30.360 109.086 1.00 28.74 659 VAL A O 1
ATOM 4469 N N . ARG A 1 660 ? 5.156 -32.640 109.039 1.00 28.76 660 ARG A N 1
ATOM 4470 C CA . ARG A 1 660 ? 6.054 -32.805 107.872 1.00 26.70 660 ARG A CA 1
ATOM 4471 C C . ARG A 1 660 ? 5.387 -32.173 106.645 1.00 25.72 660 ARG A C 1
ATOM 4472 O O . ARG A 1 660 ? 6.109 -31.553 105.859 1.00 26.15 660 ARG A O 1
ATOM 4480 N N . TRP A 1 661 ? 4.067 -32.323 106.496 1.00 26.09 661 TRP A N 1
ATOM 4481 C CA . TRP A 1 661 ? 3.346 -31.828 105.297 1.00 26.60 661 TRP A CA 1
ATOM 4482 C C . TRP A 1 661 ? 3.254 -30.299 105.344 1.00 28.60 661 TRP A C 1
ATOM 4483 O O . TRP A 1 661 ? 3.412 -29.658 104.310 1.00 26.05 661 TRP A O 1
ATOM 4494 N N . THR A 1 662 ? 3.065 -29.724 106.528 1.00 27.00 662 THR A N 1
ATOM 4495 C CA . THR A 1 662 ? 3.060 -28.261 106.693 1.00 26.84 662 THR A CA 1
ATOM 4496 C C . THR A 1 662 ? 4.463 -27.722 106.437 1.00 24.01 662 THR A C 1
ATOM 4497 O O . THR A 1 662 ? 4.582 -26.634 105.797 1.00 28.13 662 THR A O 1
ATOM 4501 N N . GLN A 1 663 ? 5.496 -28.425 106.912 1.00 23.97 663 GLN A N 1
ATOM 4502 C CA . GLN A 1 663 ? 6.896 -28.009 106.680 1.00 25.06 663 GLN A CA 1
ATOM 4503 C C . GLN A 1 663 ? 7.194 -27.962 105.175 1.00 27.59 663 GLN A C 1
ATOM 4504 O O . GLN A 1 663 ? 7.730 -26.955 104.700 1.00 29.43 663 GLN A O 1
ATOM 4510 N N . LEU A 1 664 ? 6.898 -29.036 104.458 1.00 26.62 664 LEU A N 1
ATOM 4511 C CA . LEU A 1 664 ? 7.152 -29.084 103.003 1.00 27.14 664 LEU A CA 1
ATOM 4512 C C . LEU A 1 664 ? 6.184 -28.117 102.311 1.00 24.93 664 LEU A C 1
ATOM 4513 O O . LEU A 1 664 ? 6.619 -27.380 101.426 1.00 25.47 664 LEU A O 1
ATOM 4518 N N . GLY A 1 665 ? 4.907 -28.203 102.669 1.00 27.26 665 GLY A N 1
ATOM 4519 C CA . GLY A 1 665 ? 3.800 -27.437 102.075 1.00 29.84 665 GLY A CA 1
ATOM 4520 C C . GLY A 1 665 ? 4.036 -25.934 102.135 1.00 27.08 665 GLY A C 1
ATOM 4521 O O . GLY A 1 665 ? 3.594 -25.240 101.205 1.00 28.08 665 GLY A O 1
ATOM 4522 N N . ALA A 1 666 ? 4.742 -25.441 103.160 1.00 25.33 666 ALA A N 1
ATOM 4523 C CA . ALA A 1 666 ? 5.147 -24.024 103.280 1.00 25.70 666 ALA A CA 1
ATOM 4524 C C . ALA A 1 666 ? 6.024 -23.615 102.093 1.00 25.86 666 ALA A C 1
ATOM 4525 O O . ALA A 1 666 ? 6.192 -22.412 101.904 1.00 27.28 666 ALA A O 1
ATOM 4527 N N . PHE A 1 667 ? 6.595 -24.576 101.339 1.00 26.69 667 PHE A N 1
ATOM 4528 C CA . PHE A 1 667 ? 7.420 -24.294 100.143 1.00 25.20 667 PHE A CA 1
ATOM 4529 C C . PHE A 1 667 ? 6.665 -24.662 98.865 1.00 25.08 667 PHE A C 1
ATOM 4530 O O . PHE A 1 667 ? 7.239 -24.544 97.766 1.00 25.97 667 PHE A O 1
ATOM 4538 N N . TYR A 1 668 ? 5.386 -25.011 98.962 1.00 28.21 668 TYR A N 1
ATOM 4539 C CA . TYR A 1 668 ? 4.516 -25.040 97.766 1.00 25.33 668 TYR A CA 1
ATOM 4540 C C . TYR A 1 668 ? 4.286 -23.586 97.360 1.00 26.26 668 TYR A C 1
ATOM 4541 O O . TYR A 1 668 ? 3.933 -22.754 98.197 1.00 25.96 668 TYR A O 1
ATOM 4550 N N . PRO A 1 669 ? 4.391 -23.231 96.064 1.00 23.53 669 PRO A N 1
ATOM 4551 C CA . PRO A 1 669 ? 4.112 -21.857 95.656 1.00 23.21 669 PRO A CA 1
ATOM 4552 C C . PRO A 1 669 ? 2.678 -21.443 96.002 1.00 22.51 669 PRO A C 1
ATOM 4553 O O . PRO A 1 669 ? 2.476 -20.293 96.405 1.00 25.26 669 PRO A O 1
ATOM 4557 N N . PHE A 1 670 ? 1.740 -22.383 95.913 1.00 22.67 670 PHE A N 1
ATOM 4558 C CA . PHE A 1 670 ? 0.330 -22.228 96.368 1.00 25.30 670 PHE A CA 1
ATOM 4559 C C . PHE A 1 670 ? 0.143 -23.117 97.597 1.00 25.68 670 PHE A C 1
ATOM 4560 O O . PHE A 1 670 ? 0.237 -24.342 97.464 1.00 26.54 670 PHE A O 1
ATOM 4568 N N . MET A 1 671 ? -0.102 -22.517 98.761 1.00 23.77 671 MET A N 1
ATOM 4569 C CA . MET A 1 671 ? -0.153 -23.257 100.047 1.00 25.02 671 MET A CA 1
ATOM 4570 C C . MET A 1 671 ? -1.560 -23.192 100.637 1.00 26.23 671 MET A C 1
ATOM 4571 O O . MET A 1 671 ? -1.930 -22.167 101.251 1.00 25.31 671 MET A O 1
ATOM 4576 N N . ARG A 1 672 ? -2.277 -24.305 100.549 1.00 26.25 672 ARG A N 1
ATOM 4577 C CA . ARG A 1 672 ? -3.639 -24.441 101.100 1.00 24.68 672 ARG A CA 1
ATOM 4578 C C . ARG A 1 672 ? -3.748 -25.778 101.818 1.00 23.99 672 ARG A C 1
ATOM 4579 O O . ARG A 1 672 ? -3.322 -26.800 101.255 1.00 23.46 672 ARG A O 1
ATOM 4587 N N . ASN A 1 673 ? -4.217 -25.722 103.062 1.00 24.35 673 ASN A N 1
ATOM 4588 C CA . ASN A 1 673 ? -4.664 -26.902 103.830 1.00 25.10 673 ASN A CA 1
ATOM 4589 C C . ASN A 1 673 ? -6.148 -27.095 103.532 1.00 25.57 673 ASN A C 1
ATOM 4590 O O . ASN A 1 673 ? -6.930 -26.156 103.745 1.00 25.08 673 ASN A O 1
ATOM 4595 N N . HIS A 1 674 ? -6.514 -28.264 103.017 1.00 24.25 674 HIS A N 1
ATOM 4596 C CA . HIS A 1 674 ? -7.908 -28.583 102.623 1.00 22.62 674 HIS A CA 1
ATOM 4597 C C . HIS A 1 674 ? -8.163 -30.020 103.034 1.00 23.91 674 HIS A C 1
ATOM 4598 O O . HIS A 1 674 ? -7.203 -30.801 103.063 1.00 25.26 674 HIS A O 1
ATOM 4605 N N . ASN A 1 675 ? -9.417 -30.347 103.328 1.00 24.93 675 ASN A N 1
ATOM 4606 C CA . ASN A 1 675 ? -9.772 -31.556 104.091 1.00 24.54 675 ASN A CA 1
ATOM 4607 C C . ASN A 1 675 ? -11.165 -32.016 103.684 1.00 27.27 675 ASN A C 1
ATOM 4608 O O . ASN A 1 675 ? -12.034 -31.155 103.447 1.00 26.68 675 ASN A O 1
ATOM 4613 N N . SER A 1 676 ? -11.378 -33.327 103.665 1.00 25.33 676 SER A N 1
ATOM 4614 C CA . SER A 1 676 ? -12.648 -33.916 103.192 1.00 27.25 676 SER A CA 1
ATOM 4615 C C . SER A 1 676 ? -13.694 -33.905 104.313 1.00 27.40 676 SER A C 1
ATOM 4616 O O . SER A 1 676 ? -13.350 -33.740 105.508 1.00 29.70 676 SER A O 1
ATOM 4619 N N . LEU A 1 677 ? -14.939 -34.065 103.894 1.00 29.30 677 LEU A N 1
ATOM 4620 C CA . LEU A 1 677 ? -16.144 -34.015 104.753 1.00 29.99 677 LEU A CA 1
ATOM 4621 C C . LEU A 1 677 ? -16.028 -35.064 105.857 1.00 32.72 677 LEU A C 1
ATOM 4622 O O . LEU A 1 677 ? -16.503 -34.807 106.974 1.00 33.09 677 LEU A O 1
ATOM 4627 N N . LEU A 1 678 ? -15.486 -36.233 105.527 1.00 30.61 678 LEU A N 1
ATOM 4628 C CA . LEU A 1 678 ? -15.520 -37.417 106.430 1.00 38.87 678 LEU A CA 1
ATOM 4629 C C . LEU A 1 678 ? -14.249 -37.482 107.276 1.00 40.25 678 LEU A C 1
ATOM 4630 O O . LEU A 1 678 ? -14.064 -38.502 107.943 1.00 38.53 678 LEU A O 1
ATOM 4635 N N . SER A 1 679 ? -13.390 -36.460 107.225 1.00 35.48 679 SER A N 1
ATOM 4636 C CA . SER A 1 679 ? -12.027 -36.481 107.824 1.00 31.68 679 SER A CA 1
ATOM 4637 C C . SER A 1 679 ? -12.044 -35.870 109.227 1.00 34.58 679 SER A C 1
ATOM 4638 O O . SER A 1 679 ? -12.863 -34.971 109.493 1.00 31.20 679 SER A O 1
ATOM 4641 N N . LEU A 1 680 ? -11.083 -36.275 110.050 1.00 34.88 680 LEU A N 1
ATOM 4642 C CA . LEU A 1 680 ? -10.795 -35.622 111.346 1.00 32.47 680 LEU A CA 1
ATOM 4643 C C . LEU A 1 680 ? -10.194 -34.247 111.059 1.00 33.70 680 LEU A C 1
ATOM 4644 O O . LEU A 1 680 ? -9.561 -34.059 110.025 1.00 31.59 680 LEU A O 1
ATOM 4649 N N . PRO A 1 681 ? -10.421 -33.238 111.932 1.00 36.18 681 PRO A N 1
ATOM 4650 C CA . PRO A 1 681 ? -9.938 -31.882 111.684 1.00 32.77 681 PRO A CA 1
ATOM 4651 C C . PRO A 1 681 ? -8.422 -31.894 111.513 1.00 29.87 681 PRO A C 1
ATOM 4652 O O . PRO A 1 681 ? -7.792 -32.750 112.101 1.00 28.67 681 PRO A O 1
ATOM 4656 N N . GLN A 1 682 ? -7.878 -30.952 110.738 1.00 25.63 682 GLN A N 1
ATOM 4657 C CA . GLN A 1 682 ? -6.412 -30.835 110.507 1.00 25.16 682 GLN A CA 1
ATOM 4658 C C . GLN A 1 682 ? -5.975 -29.369 110.378 1.00 25.22 682 GLN A C 1
ATOM 4659 O O . GLN A 1 682 ? -4.886 -29.135 109.870 1.00 29.22 682 GLN A O 1
ATOM 4665 N N . GLU A 1 683 ? -6.718 -28.421 110.957 1.00 26.80 683 GLU A N 1
ATOM 4666 C CA . GLU A 1 683 ? -6.227 -27.028 111.085 1.00 26.95 683 GLU A CA 1
ATOM 4667 C C . GLU A 1 683 ? -5.025 -27.034 112.019 1.00 31.18 683 GLU A C 1
ATOM 4668 O O . GLU A 1 683 ? -4.966 -27.830 112.961 1.00 29.24 683 GLU A O 1
ATOM 4674 N N . PRO A 1 684 ? -4.046 -26.136 111.789 1.00 29.44 684 PRO A N 1
ATOM 4675 C CA . PRO A 1 684 ? -2.861 -26.053 112.640 1.00 28.76 684 PRO A CA 1
ATOM 4676 C C . PRO A 1 684 ? -3.175 -26.032 114.148 1.00 28.22 684 PRO A C 1
ATOM 4677 O O . PRO A 1 684 ? -2.461 -26.651 114.908 1.00 29.57 684 PRO A O 1
ATOM 4681 N N . TYR A 1 685 ? -4.229 -25.324 114.547 1.00 28.83 685 TYR A N 1
ATOM 4682 C CA . TYR A 1 685 ? -4.606 -25.113 115.969 1.00 28.39 685 TYR A CA 1
ATOM 4683 C C . TYR A 1 685 ? -5.237 -26.368 116.575 1.00 28.63 685 TYR A C 1
ATOM 4684 O O . TYR A 1 685 ? -5.452 -26.375 117.798 1.00 32.43 685 TYR A O 1
ATOM 4693 N N . SER A 1 686 ? -5.489 -27.416 115.783 1.00 31.86 686 SER A N 1
ATOM 4694 C CA . SER A 1 686 ? -6.176 -28.651 116.250 1.00 29.70 686 SER A CA 1
ATOM 4695 C C . SER A 1 686 ? -5.164 -29.674 116.776 1.00 30.94 686 SER A C 1
ATOM 4696 O O . SER A 1 686 ? -5.598 -30.732 117.226 1.00 31.91 686 SER A O 1
ATOM 4699 N N . PHE A 1 687 ? -3.871 -29.366 116.755 1.00 27.62 687 PHE A N 1
ATOM 4700 C CA . PHE A 1 687 ? -2.805 -30.341 117.124 1.00 30.45 687 PHE A CA 1
ATOM 4701 C C . PHE A 1 687 ? -2.221 -30.011 118.504 1.00 32.87 687 PHE A C 1
ATOM 4702 O O . PHE A 1 687 ? -2.553 -28.965 119.091 1.00 33.22 687 PHE A O 1
ATOM 4710 N N . SER A 1 688 ? -1.316 -30.872 118.978 1.00 30.77 688 SER A N 1
ATOM 4711 C CA . SER A 1 688 ? -0.614 -30.727 120.279 1.00 33.25 688 SER A CA 1
ATOM 4712 C C . SER A 1 688 ? 0.246 -29.467 120.208 1.00 39.04 688 SER A C 1
ATOM 4713 O O . SER A 1 688 ? 0.520 -28.996 119.092 1.00 32.96 688 SER A O 1
ATOM 4716 N N . GLU A 1 689 ? 0.659 -28.931 121.358 1.00 33.93 689 GLU A N 1
ATOM 4717 C CA . GLU A 1 689 ? 1.461 -27.689 121.437 1.00 38.05 689 GLU A CA 1
ATOM 4718 C C . GLU A 1 689 ? 2.741 -27.842 120.625 1.00 32.91 689 GLU A C 1
ATOM 4719 O O . GLU A 1 689 ? 3.119 -26.903 119.926 1.00 31.92 689 GLU A O 1
ATOM 4725 N N . PRO A 1 690 ? 3.508 -28.959 120.737 1.00 37.52 690 PRO A N 1
ATOM 4726 C CA . PRO A 1 690 ? 4.773 -29.069 120.011 1.00 35.00 690 PRO A CA 1
ATOM 4727 C C . PRO A 1 690 ? 4.555 -29.120 118.486 1.00 33.29 690 PRO A C 1
ATOM 4728 O O . PRO A 1 690 ? 5.345 -28.519 117.764 1.00 30.83 690 PRO A O 1
ATOM 4732 N N . ALA A 1 691 ? 3.470 -29.764 118.029 1.00 32.11 691 ALA A N 1
ATOM 4733 C CA . ALA A 1 691 ? 3.109 -29.803 116.585 1.00 29.88 691 ALA A CA 1
ATOM 4734 C C . ALA A 1 691 ? 2.692 -28.392 116.131 1.00 32.55 691 ALA A C 1
ATOM 4735 O O . ALA A 1 691 ? 3.173 -27.911 115.074 1.00 31.17 691 ALA A O 1
ATOM 4737 N N . GLN A 1 692 ? 1.952 -27.666 116.967 1.00 32.34 692 GLN A N 1
ATOM 4738 C CA . GLN A 1 692 ? 1.562 -26.257 116.689 1.00 29.36 692 GLN A CA 1
ATOM 4739 C C . GLN A 1 692 ? 2.816 -25.394 116.519 1.00 33.47 692 GLN A C 1
ATOM 4740 O O . GLN A 1 692 ? 2.868 -24.612 115.552 1.00 31.94 692 GLN A O 1
ATOM 4746 N N . GLN A 1 693 ? 3.807 -25.518 117.400 1.00 33.15 693 GLN A N 1
ATOM 4747 C CA . GLN A 1 693 ? 5.066 -24.719 117.332 1.00 34.10 693 GLN A CA 1
ATOM 4748 C C . GLN A 1 693 ? 5.771 -24.956 115.988 1.00 29.98 693 GLN A C 1
ATOM 4749 O O . GLN A 1 693 ? 6.233 -23.980 115.350 1.00 32.71 693 GLN A O 1
ATOM 4755 N N . ALA A 1 694 ? 5.922 -26.211 115.593 1.00 29.90 694 ALA A N 1
ATOM 4756 C CA . ALA A 1 694 ? 6.568 -26.593 114.317 1.00 31.32 694 ALA A CA 1
ATOM 4757 C C . ALA A 1 694 ? 5.790 -25.997 113.136 1.00 28.00 694 ALA A C 1
ATOM 4758 O O . ALA A 1 694 ? 6.423 -25.480 112.188 1.00 30.83 694 ALA A O 1
ATOM 4760 N N . MET A 1 695 ? 4.463 -26.059 113.182 1.00 27.67 695 MET A N 1
ATOM 4761 C CA . MET A 1 695 ? 3.595 -25.585 112.079 1.00 32.60 695 MET A CA 1
ATOM 4762 C C . MET A 1 695 ? 3.659 -24.054 112.024 1.00 29.64 695 MET A C 1
ATOM 4763 O O . MET A 1 695 ? 3.775 -23.483 110.925 1.00 29.53 695 MET A O 1
ATOM 4768 N N . ARG A 1 696 ? 3.712 -23.418 113.194 1.00 29.17 696 ARG A N 1
ATOM 4769 C CA . ARG A 1 696 ? 3.795 -21.943 113.313 1.00 31.03 696 ARG A CA 1
ATOM 4770 C C . ARG A 1 696 ? 5.139 -21.474 112.753 1.00 30.77 696 ARG A C 1
ATOM 4771 O O . ARG A 1 696 ? 5.178 -20.435 112.064 1.00 29.66 696 ARG A O 1
ATOM 4779 N N . LYS A 1 697 ? 6.225 -22.204 113.028 1.00 28.13 697 LYS A N 1
ATOM 4780 C CA . LYS A 1 697 ? 7.557 -21.835 112.506 1.00 28.96 697 LYS A CA 1
ATOM 4781 C C . LYS A 1 697 ? 7.566 -21.941 110.974 1.00 29.24 697 LYS A C 1
ATOM 4782 O O . LYS A 1 697 ? 8.209 -21.104 110.320 1.00 29.93 697 LYS A O 1
ATOM 4788 N N . ALA A 1 698 ? 6.942 -22.978 110.420 1.00 29.49 698 ALA A N 1
ATOM 4789 C CA . ALA A 1 698 ? 6.853 -23.188 108.949 1.00 30.01 698 ALA A CA 1
ATOM 4790 C C . ALA A 1 698 ? 6.099 -22.017 108.296 1.00 26.00 698 ALA A C 1
ATOM 4791 O O . ALA A 1 698 ? 6.604 -21.433 107.319 1.00 27.47 698 ALA A O 1
ATOM 4793 N N . LEU A 1 699 ? 4.986 -21.600 108.876 1.00 25.81 699 LEU A N 1
ATOM 4794 C CA . LEU A 1 699 ? 4.185 -20.479 108.315 1.00 27.14 699 LEU A CA 1
ATOM 4795 C C . LEU A 1 699 ? 4.948 -19.160 108.483 1.00 28.24 699 LEU A C 1
ATOM 4796 O O . LEU A 1 699 ? 4.905 -18.339 107.560 1.00 27.26 699 LEU A O 1
ATOM 4801 N N . THR A 1 700 ? 5.592 -18.952 109.634 1.00 27.60 700 THR A N 1
ATOM 4802 C CA . THR A 1 700 ? 6.377 -17.728 109.933 1.00 27.97 700 THR A CA 1
ATOM 4803 C C . THR A 1 700 ? 7.486 -17.588 108.895 1.00 25.17 700 THR A C 1
ATOM 4804 O O . THR A 1 700 ? 7.729 -16.479 108.419 1.00 25.45 700 THR A O 1
ATOM 4808 N N . LEU A 1 701 ? 8.183 -18.682 108.594 1.00 27.17 701 LEU A N 1
ATOM 4809 C CA . LEU A 1 701 ? 9.312 -18.643 107.652 1.00 30.59 701 LEU A CA 1
ATOM 4810 C C . LEU A 1 701 ? 8.777 -18.325 106.251 1.00 28.76 701 LEU A C 1
ATOM 4811 O O . LEU A 1 701 ? 9.345 -17.461 105.574 1.00 26.23 701 LEU A O 1
ATOM 4816 N N . ARG A 1 702 ? 7.656 -18.926 105.862 1.00 27.96 702 ARG A N 1
ATOM 4817 C CA . ARG A 1 702 ? 7.058 -18.636 104.532 1.00 26.01 702 ARG A CA 1
ATOM 4818 C C . ARG A 1 702 ? 6.713 -17.149 104.468 1.00 24.72 702 ARG A C 1
ATOM 4819 O O . ARG A 1 702 ? 7.009 -16.509 103.435 1.00 24.72 702 ARG A O 1
ATOM 4827 N N . TYR A 1 703 ? 6.069 -16.610 105.506 1.00 26.22 703 TYR A N 1
ATOM 4828 C CA . TYR A 1 703 ? 5.622 -15.193 105.494 1.00 25.22 703 TYR A CA 1
ATOM 4829 C C . TYR A 1 703 ? 6.861 -14.306 105.422 1.00 29.07 703 TYR A C 1
ATOM 4830 O O . TYR A 1 703 ? 6.857 -13.371 104.598 1.00 25.88 703 TYR A O 1
ATOM 4839 N N . ALA A 1 704 ? 7.949 -14.687 106.101 1.00 27.50 704 ALA A N 1
ATOM 4840 C CA . ALA A 1 704 ? 9.202 -13.900 106.097 1.00 28.24 704 ALA A CA 1
ATOM 4841 C C . ALA A 1 704 ? 9.747 -13.858 104.660 1.00 27.33 704 ALA A C 1
ATOM 4842 O O . ALA A 1 704 ? 10.217 -12.767 104.224 1.00 28.39 704 ALA A O 1
ATOM 4844 N N . LEU A 1 705 ? 9.593 -14.961 103.914 1.00 25.43 705 LEU A N 1
ATOM 4845 C CA . LEU A 1 705 ? 10.151 -15.117 102.545 1.00 27.05 705 LEU A CA 1
ATOM 4846 C C . LEU A 1 705 ? 9.228 -14.526 101.480 1.00 25.90 705 LEU A C 1
ATOM 4847 O O . LEU A 1 705 ? 9.626 -14.551 100.309 1.00 27.84 705 LEU A O 1
ATOM 4852 N N . LEU A 1 706 ? 8.031 -14.048 101.825 1.00 24.99 706 LEU A N 1
ATOM 4853 C CA . LEU A 1 706 ? 7.027 -13.650 100.794 1.00 27.04 706 LEU A CA 1
ATOM 4854 C C . LEU A 1 706 ? 7.569 -12.606 99.826 1.00 26.14 706 LEU A C 1
ATOM 4855 O O . LEU A 1 706 ? 7.298 -12.713 98.633 1.00 28.91 706 LEU A O 1
ATOM 4860 N N . PRO A 1 707 ? 8.358 -11.579 100.224 1.00 23.97 707 PRO A N 1
ATOM 4861 C CA . PRO A 1 707 ? 8.884 -10.650 99.223 1.00 27.37 707 PRO A CA 1
ATOM 4862 C C . PRO A 1 707 ? 9.736 -11.369 98.159 1.00 27.72 707 PRO A C 1
ATOM 4863 O O . PRO A 1 707 ? 9.742 -10.976 97.008 1.00 25.59 707 PRO A O 1
ATOM 4867 N N . HIS A 1 708 ? 10.491 -12.382 98.577 1.00 29.68 708 HIS A N 1
ATOM 4868 C CA . HIS A 1 708 ? 11.333 -13.228 97.688 1.00 26.99 708 HIS A CA 1
ATOM 4869 C C . HIS A 1 708 ? 10.426 -14.078 96.773 1.00 24.92 708 HIS A C 1
ATOM 4870 O O . HIS A 1 708 ? 10.610 -14.047 95.551 1.00 24.51 708 HIS A O 1
ATOM 4877 N N . LEU A 1 709 ? 9.450 -14.766 97.343 1.00 26.81 709 LEU A N 1
ATOM 4878 C CA . LEU A 1 709 ? 8.525 -15.620 96.562 1.00 22.94 709 LEU A CA 1
ATOM 4879 C C . LEU A 1 709 ? 7.773 -14.769 95.537 1.00 27.36 709 LEU A C 1
ATOM 4880 O O . LEU A 1 709 ? 7.681 -15.179 94.358 1.00 25.93 709 LEU A O 1
ATOM 4885 N N . TYR A 1 710 ? 7.377 -13.556 95.913 1.00 26.58 710 TYR A N 1
ATOM 4886 C CA . TYR A 1 710 ? 6.667 -12.638 94.991 1.00 27.16 710 TYR A CA 1
ATOM 4887 C C . TYR A 1 710 ? 7.593 -12.219 93.852 1.00 23.54 710 TYR A C 1
ATOM 4888 O O . TYR A 1 710 ? 7.128 -12.171 92.693 1.00 25.45 710 TYR A O 1
ATOM 4897 N N . THR A 1 711 ? 8.873 -11.996 94.154 1.00 24.91 711 THR A N 1
ATOM 4898 C CA . THR A 1 711 ? 9.883 -11.605 93.143 1.00 25.77 711 THR A CA 1
ATOM 4899 C C . THR A 1 711 ? 10.061 -12.792 92.199 1.00 25.96 711 THR A C 1
ATOM 4900 O O . THR A 1 711 ? 10.199 -12.565 90.994 1.00 25.99 711 THR A O 1
ATOM 4904 N N . LEU A 1 712 ? 10.069 -14.025 92.733 1.00 25.43 712 LEU A N 1
ATOM 4905 C CA . LEU A 1 712 ? 10.198 -15.242 91.885 1.00 22.97 712 LEU A CA 1
ATOM 4906 C C . LEU A 1 712 ? 8.966 -15.339 90.980 1.00 27.71 712 LEU A C 1
ATOM 4907 O O . LEU A 1 712 ? 9.136 -15.669 89.773 1.00 26.11 712 LEU A O 1
ATOM 4912 N N . PHE A 1 713 ? 7.780 -14.982 91.476 1.00 25.21 713 PHE A N 1
ATOM 4913 C CA . PHE A 1 713 ? 6.562 -14.985 90.612 1.00 24.63 713 PHE A CA 1
ATOM 4914 C C . PHE A 1 713 ? 6.679 -13.898 89.527 1.00 26.52 713 PHE A C 1
ATOM 4915 O O . PHE A 1 713 ? 6.271 -14.109 88.370 1.00 26.25 713 PHE A O 1
ATOM 4923 N N . HIS A 1 714 ? 7.243 -12.739 89.856 1.00 27.95 714 HIS A N 1
ATOM 4924 C CA . HIS A 1 714 ? 7.494 -11.667 88.860 1.00 26.56 714 HIS A CA 1
ATOM 4925 C C . HIS A 1 714 ? 8.366 -12.227 87.730 1.00 28.87 714 HIS A C 1
ATOM 4926 O O . HIS A 1 714 ? 8.072 -11.938 86.560 1.00 26.71 714 HIS A O 1
ATOM 4933 N N . GLN A 1 715 ? 9.436 -12.947 88.065 1.00 28.03 715 GLN A N 1
ATOM 4934 C CA . GLN A 1 715 ? 10.369 -13.535 87.074 1.00 27.88 715 GLN A CA 1
ATOM 4935 C C . GLN A 1 715 ? 9.624 -14.564 86.223 1.00 26.93 715 GLN A C 1
ATOM 4936 O O . GLN A 1 715 ? 9.914 -14.634 85.029 1.00 28.64 715 GLN A O 1
ATOM 4942 N N . ALA A 1 716 ? 8.744 -15.378 86.812 1.00 27.71 716 ALA A N 1
ATOM 4943 C CA . ALA A 1 716 ? 7.930 -16.343 86.041 1.00 26.66 716 ALA A CA 1
ATOM 4944 C C . ALA A 1 716 ? 7.104 -15.539 85.033 1.00 24.00 716 ALA A C 1
ATOM 4945 O O . ALA A 1 716 ? 7.083 -15.892 83.844 1.00 25.39 716 ALA A O 1
ATOM 4947 N N . HIS A 1 717 ? 6.438 -14.484 85.499 1.00 25.51 717 HIS A N 1
ATOM 4948 C CA . HIS A 1 717 ? 5.488 -13.666 84.703 1.00 25.61 717 HIS A CA 1
ATOM 4949 C C . HIS A 1 717 ? 6.193 -12.893 83.588 1.00 31.02 717 HIS A C 1
ATOM 4950 O O . HIS A 1 717 ? 5.614 -12.767 82.496 1.00 28.29 717 HIS A O 1
ATOM 4957 N N . VAL A 1 718 ? 7.402 -12.381 83.818 1.00 27.35 718 VAL A N 1
ATOM 4958 C CA . VAL A 1 718 ? 8.066 -11.517 82.794 1.00 27.51 718 VAL A CA 1
ATOM 4959 C C . VAL A 1 718 ? 9.050 -12.318 81.930 1.00 28.62 718 VAL A C 1
ATOM 4960 O O . VAL A 1 718 ? 9.345 -11.849 80.829 1.00 29.49 718 VAL A O 1
ATOM 4964 N N . ALA A 1 719 ? 9.571 -13.465 82.394 1.00 27.82 719 ALA A N 1
ATOM 4965 C CA . ALA A 1 719 ? 10.693 -14.146 81.713 1.00 30.12 719 ALA A CA 1
ATOM 4966 C C . ALA A 1 719 ? 10.465 -15.654 81.558 1.00 28.17 719 ALA A C 1
ATOM 4967 O O . ALA A 1 719 ? 11.386 -16.318 81.074 1.00 30.47 719 ALA A O 1
ATOM 4969 N N . GLY A 1 720 ? 9.281 -16.185 81.892 1.00 30.21 720 GLY A N 1
ATOM 4970 C CA . GLY A 1 720 ? 8.975 -17.627 81.744 1.00 30.35 720 GLY A CA 1
ATOM 4971 C C . GLY A 1 720 ? 9.855 -18.492 82.633 1.00 30.37 720 GLY A C 1
ATOM 4972 O O . GLY A 1 720 ? 10.172 -19.620 82.244 1.00 28.81 720 GLY A O 1
ATOM 4973 N N . GLU A 1 721 ? 10.283 -17.960 83.773 1.00 28.29 721 GLU A N 1
ATOM 4974 C CA . GLU A 1 721 ? 11.041 -18.709 84.799 1.00 28.43 721 GLU A CA 1
ATOM 4975 C C . GLU A 1 721 ? 10.106 -19.621 85.591 1.00 32.83 721 GLU A C 1
ATOM 4976 O O . GLU A 1 721 ? 8.865 -19.427 85.559 1.00 31.01 721 GLU A O 1
ATOM 4982 N N . THR A 1 722 ? 10.695 -20.644 86.209 1.00 27.85 722 THR A N 1
ATOM 4983 C CA . THR A 1 722 ? 10.048 -21.512 87.217 1.00 27.64 722 THR A CA 1
ATOM 4984 C C . THR A 1 722 ? 10.152 -20.815 88.570 1.00 26.27 722 THR A C 1
ATOM 4985 O O . THR A 1 722 ? 11.107 -20.026 88.778 1.00 26.99 722 THR A O 1
ATOM 4989 N N . VAL A 1 723 ? 9.230 -21.128 89.468 1.00 25.00 723 VAL A N 1
ATOM 4990 C CA . VAL A 1 723 ? 9.276 -20.649 90.880 1.00 23.60 723 VAL A CA 1
ATOM 4991 C C . VAL A 1 723 ? 9.863 -21.771 91.728 1.00 27.07 723 VAL A C 1
ATOM 4992 O O . VAL A 1 723 ? 10.980 -21.608 92.246 1.00 27.69 723 VAL A O 1
ATOM 4996 N N . ALA A 1 724 ? 9.150 -22.883 91.845 1.00 26.19 724 ALA A N 1
ATOM 4997 C CA . ALA A 1 724 ? 9.702 -24.128 92.421 1.00 26.33 724 ALA A CA 1
ATOM 4998 C C . ALA A 1 724 ? 10.413 -24.876 91.299 1.00 29.50 724 ALA A C 1
ATOM 4999 O O . ALA A 1 724 ? 9.823 -25.023 90.217 1.00 29.59 724 ALA A O 1
ATOM 5001 N N . ARG A 1 725 ? 11.677 -25.262 91.478 1.00 27.56 725 ARG A N 1
ATOM 5002 C CA . ARG A 1 725 ? 12.395 -25.885 90.336 1.00 27.94 725 ARG A CA 1
ATOM 5003 C C . ARG A 1 725 ? 13.249 -27.050 90.813 1.00 30.35 725 ARG A C 1
ATOM 5004 O O . ARG A 1 725 ? 13.720 -27.087 91.950 1.00 24.83 725 ARG A O 1
ATOM 5012 N N . PRO A 1 726 ? 13.355 -28.100 89.980 1.00 26.76 726 PRO A N 1
ATOM 5013 C CA . PRO A 1 726 ? 14.169 -29.251 90.342 1.00 27.29 726 PRO A CA 1
ATOM 5014 C C . PRO A 1 726 ? 15.645 -28.833 90.296 1.00 25.86 726 PRO A C 1
ATOM 5015 O O . PRO A 1 726 ? 16.021 -27.923 89.549 1.00 28.02 726 PRO A O 1
ATOM 5019 N N . LEU A 1 727 ? 16.491 -29.555 91.020 1.00 26.93 727 LEU A N 1
ATOM 5020 C CA . LEU A 1 727 ? 17.942 -29.245 91.026 1.00 26.65 727 LEU A CA 1
ATOM 5021 C C . LEU A 1 727 ? 18.485 -29.273 89.593 1.00 26.67 727 LEU A C 1
ATOM 5022 O O . LEU A 1 727 ? 19.379 -28.474 89.314 1.00 28.41 727 LEU A O 1
ATOM 5027 N N . PHE A 1 728 ? 18.019 -30.192 88.734 1.00 29.69 728 PHE A N 1
ATOM 5028 C CA . PHE A 1 728 ? 18.586 -30.369 87.369 1.00 29.01 728 PHE A CA 1
ATOM 5029 C C . PHE A 1 728 ? 18.328 -29.121 86.511 1.00 30.61 728 PHE A C 1
ATOM 5030 O O . PHE A 1 728 ? 19.129 -28.866 85.600 1.00 29.98 728 PHE A O 1
ATOM 5038 N N . LEU A 1 729 ? 17.313 -28.309 86.812 1.00 28.90 729 LEU A N 1
ATOM 5039 C CA . LEU A 1 729 ? 17.094 -27.043 86.062 1.00 29.04 729 LEU A CA 1
ATOM 5040 C C . LEU A 1 729 ? 18.193 -26.047 86.404 1.00 29.33 729 LEU A C 1
ATOM 5041 O O . LEU A 1 729 ? 18.583 -25.280 85.526 1.00 31.04 729 LEU A O 1
ATOM 5046 N N . GLU A 1 730 ? 18.714 -26.096 87.625 1.00 30.12 730 GLU A N 1
ATOM 5047 C CA . GLU A 1 730 ? 19.713 -25.101 88.072 1.00 28.49 730 GLU A CA 1
ATOM 5048 C C . GLU A 1 730 ? 21.136 -25.643 87.887 1.00 29.36 730 GLU A C 1
ATOM 5049 O O . GLU A 1 730 ? 22.036 -24.838 87.629 1.00 31.20 730 GLU A O 1
ATOM 5055 N N . PHE A 1 731 ? 21.319 -26.962 87.907 1.00 28.62 731 PHE A N 1
ATOM 5056 C CA . PHE A 1 731 ? 22.655 -27.612 87.842 1.00 31.32 731 PHE A CA 1
ATOM 5057 C C . PHE A 1 731 ? 22.624 -28.746 86.815 1.00 29.00 731 PHE A C 1
ATOM 5058 O O . PHE A 1 731 ? 23.011 -29.878 87.111 1.00 30.69 731 PHE A O 1
ATOM 5066 N N . PRO A 1 732 ? 22.197 -28.460 85.564 1.00 28.15 732 PRO A N 1
ATOM 5067 C CA . PRO A 1 732 ? 22.003 -29.506 84.560 1.00 28.56 732 PRO A CA 1
ATOM 5068 C C . PRO A 1 732 ? 23.286 -30.261 84.192 1.00 32.83 732 PRO A C 1
ATOM 5069 O O . PRO A 1 732 ? 23.198 -31.373 83.763 1.00 33.07 732 PRO A O 1
ATOM 5073 N N . LYS A 1 733 ? 24.442 -29.620 84.339 1.00 32.51 733 LYS A N 1
ATOM 5074 C CA . LYS A 1 733 ? 25.750 -30.211 83.969 1.00 30.21 733 LYS A CA 1
ATOM 5075 C C . LYS A 1 733 ? 26.227 -31.179 85.046 1.00 33.91 733 LYS A C 1
ATOM 5076 O O . LYS A 1 733 ? 27.252 -31.838 84.813 1.00 38.92 733 LYS A O 1
ATOM 5082 N N . ASP A 1 734 ? 25.569 -31.210 86.201 1.00 34.10 734 ASP A N 1
ATOM 5083 C CA . ASP A 1 734 ? 25.803 -32.220 87.262 1.00 31.32 734 ASP A CA 1
ATOM 5084 C C . ASP A 1 734 ? 24.755 -33.336 87.089 1.00 37.66 734 ASP A C 1
ATOM 5085 O O . ASP A 1 734 ? 23.603 -33.148 87.524 1.00 30.87 734 ASP A O 1
ATOM 5090 N N . SER A 1 735 ? 25.127 -34.442 86.439 1.00 31.49 735 SER A N 1
ATOM 5091 C CA . SER A 1 735 ? 24.201 -35.550 86.089 1.00 31.48 735 SER A CA 1
ATOM 5092 C C . SER A 1 735 ? 23.679 -36.226 87.354 1.00 28.19 735 SER A C 1
ATOM 5093 O O . SER A 1 735 ? 22.601 -36.859 87.272 1.00 33.50 735 SER A O 1
ATOM 5096 N N . SER A 1 736 ? 24.344 -36.065 88.503 1.00 30.90 736 SER A N 1
ATOM 5097 C CA . SER A 1 736 ? 23.818 -36.548 89.809 1.00 30.38 736 SER A CA 1
ATOM 5098 C C . SER A 1 736 ? 22.476 -35.870 90.133 1.00 30.87 736 SER A C 1
ATOM 5099 O O . SER A 1 736 ? 21.694 -36.430 90.908 1.00 32.44 736 SER A O 1
ATOM 5102 N N . THR A 1 737 ? 22.201 -34.689 89.592 1.00 27.32 737 THR A N 1
ATOM 5103 C CA . THR A 1 737 ? 20.923 -33.997 89.907 1.00 30.26 737 THR A CA 1
ATOM 5104 C C . THR A 1 737 ? 19.760 -34.578 89.100 1.00 29.63 737 THR A C 1
ATOM 5105 O O . THR A 1 737 ? 18.598 -34.322 89.492 1.00 28.74 737 THR A O 1
ATOM 5109 N N . TRP A 1 738 ? 20.023 -35.298 88.007 1.00 32.92 738 TRP A N 1
ATOM 5110 C CA . TRP A 1 738 ? 18.962 -35.582 87.002 1.00 30.91 738 TRP A CA 1
ATOM 5111 C C . TRP A 1 738 ? 17.786 -36.339 87.615 1.00 31.71 738 TRP A C 1
ATOM 5112 O O . TRP A 1 738 ? 16.629 -36.030 87.201 1.00 30.83 738 TRP A O 1
ATOM 5123 N N . THR A 1 739 ? 18.012 -37.215 88.599 1.00 31.30 739 THR A N 1
ATOM 5124 C CA . THR A 1 739 ? 16.919 -38.042 89.183 1.00 30.42 739 THR A CA 1
ATOM 5125 C C . THR A 1 739 ? 16.448 -37.477 90.526 1.00 29.68 739 THR A C 1
ATOM 5126 O O . THR A 1 739 ? 15.559 -38.092 91.134 1.00 32.42 739 THR A O 1
ATOM 5130 N N . VAL A 1 740 ? 16.912 -36.293 90.922 1.00 31.04 740 VAL A N 1
ATOM 5131 C CA . VAL A 1 740 ? 16.515 -35.731 92.243 1.00 27.97 740 VAL A CA 1
ATOM 5132 C C . VAL A 1 740 ? 15.141 -35.072 92.100 1.00 23.94 740 VAL A C 1
ATOM 5133 O O . VAL A 1 740 ? 14.997 -34.156 91.263 1.00 30.97 740 VAL A O 1
ATOM 5137 N N . ASP A 1 741 ? 14.152 -35.587 92.821 1.00 26.89 741 ASP A N 1
ATOM 5138 C CA . ASP A 1 741 ? 12.784 -35.011 92.788 1.00 28.45 741 ASP A CA 1
ATOM 5139 C C . ASP A 1 741 ? 12.138 -35.022 94.170 1.00 27.46 741 ASP A C 1
ATOM 5140 O O . ASP A 1 741 ? 10.959 -34.630 94.237 1.00 29.93 741 ASP A O 1
ATOM 5145 N N . HIS A 1 742 ? 12.899 -35.280 95.246 1.00 27.56 742 HIS A N 1
ATOM 5146 C CA . HIS A 1 742 ? 12.389 -35.140 96.635 1.00 28.34 742 HIS A CA 1
ATOM 5147 C C . HIS A 1 742 ? 13.082 -33.989 97.370 1.00 25.99 742 HIS A C 1
ATOM 5148 O O . HIS A 1 742 ? 12.842 -33.819 98.587 1.00 30.99 742 HIS A O 1
ATOM 5155 N N . GLN A 1 743 ? 13.806 -33.172 96.615 1.00 25.83 743 GLN A N 1
ATOM 5156 C CA . GLN A 1 743 ? 14.289 -31.848 97.035 1.00 27.10 743 GLN A CA 1
ATOM 5157 C C . GLN A 1 743 ? 13.751 -30.860 96.013 1.00 29.27 743 GLN A C 1
ATOM 5158 O O . GLN A 1 743 ? 13.455 -31.273 94.874 1.00 28.60 743 GLN A O 1
ATOM 5164 N N . LEU A 1 744 ? 13.622 -29.605 96.405 1.00 27.12 744 LEU A N 1
ATOM 5165 C CA . LEU A 1 744 ? 13.264 -28.540 95.452 1.00 27.83 744 LEU A CA 1
ATOM 5166 C C . LEU A 1 744 ? 14.080 -27.300 95.751 1.00 28.50 744 LEU A C 1
ATOM 5167 O O . LEU A 1 744 ? 14.533 -27.107 96.908 1.00 29.78 744 LEU A O 1
ATOM 5172 N N . LEU A 1 745 ? 14.205 -26.478 94.726 1.00 25.08 745 LEU A N 1
ATOM 5173 C CA . LEU A 1 745 ? 14.682 -25.092 94.863 1.00 28.20 745 LEU A CA 1
ATOM 5174 C C . LEU A 1 745 ? 13.492 -24.144 94.748 1.00 30.67 745 LEU A C 1
ATOM 5175 O O . LEU A 1 745 ? 12.569 -24.405 93.946 1.00 27.62 745 LEU A O 1
ATOM 5180 N N . TRP A 1 746 ? 13.533 -23.065 95.518 1.00 27.49 746 TRP A N 1
ATOM 5181 C CA . TRP A 1 746 ? 12.882 -21.793 95.143 1.00 26.52 746 TRP A CA 1
ATOM 5182 C C . TRP A 1 746 ? 13.897 -20.978 94.350 1.00 28.75 746 TRP A C 1
ATOM 5183 O O . TRP A 1 746 ? 14.963 -20.625 94.902 1.00 28.07 746 TRP A O 1
ATOM 5194 N N . GLY A 1 747 ? 13.610 -20.725 93.077 1.00 25.11 747 GLY A N 1
ATOM 5195 C CA . GLY A 1 747 ? 14.513 -19.985 92.195 1.00 23.97 747 GLY A CA 1
ATOM 5196 C C . GLY A 1 747 ? 15.886 -20.629 92.142 1.00 26.13 747 GLY A C 1
ATOM 5197 O O . GLY A 1 747 ? 15.986 -21.892 92.130 1.00 28.10 747 GLY A O 1
ATOM 5198 N N . GLU A 1 748 ? 16.929 -19.803 92.123 1.00 25.20 748 GLU A N 1
ATOM 5199 C CA . GLU A 1 748 ? 18.321 -20.293 91.963 1.00 28.99 748 GLU A CA 1
ATOM 5200 C C . GLU A 1 748 ? 18.907 -20.713 93.308 1.00 26.26 748 GLU A C 1
ATOM 5201 O O . GLU A 1 748 ? 19.918 -21.462 93.293 1.00 29.65 748 GLU A O 1
ATOM 5207 N N . ALA A 1 749 ? 18.392 -20.209 94.434 1.00 31.23 749 ALA A N 1
ATOM 5208 C CA . ALA A 1 749 ? 19.237 -20.058 95.647 1.00 33.41 749 ALA A CA 1
ATOM 5209 C C . ALA A 1 749 ? 18.745 -20.821 96.878 1.00 31.66 749 ALA A C 1
ATOM 5210 O O . ALA A 1 749 ? 19.565 -20.983 97.776 1.00 30.47 749 ALA A O 1
ATOM 5212 N N . LEU A 1 750 ? 17.461 -21.168 97.008 1.00 26.44 750 LEU A N 1
ATOM 5213 C CA . LEU A 1 750 ? 16.974 -21.755 98.280 1.00 27.20 750 LEU A CA 1
ATOM 5214 C C . LEU A 1 750 ? 16.714 -23.237 98.070 1.00 30.42 750 LEU A C 1
ATOM 5215 O O . LEU A 1 750 ? 15.802 -23.570 97.297 1.00 30.51 750 LEU A O 1
ATOM 5220 N N . LEU A 1 751 ? 17.488 -24.084 98.746 1.00 29.69 751 LEU A N 1
ATOM 5221 C CA . LEU A 1 751 ? 17.374 -25.552 98.621 1.00 29.52 751 LEU A CA 1
ATOM 5222 C C . LEU A 1 751 ? 16.602 -26.087 99.826 1.00 29.22 751 LEU A C 1
ATOM 5223 O O . LEU A 1 751 ? 17.044 -25.910 100.987 1.00 27.66 751 LEU A O 1
ATOM 5228 N N . ILE A 1 752 ? 15.498 -26.769 99.554 1.00 26.24 752 ILE A N 1
ATOM 5229 C CA . ILE A 1 752 ? 14.597 -27.354 100.578 1.00 28.18 752 ILE A CA 1
ATOM 5230 C C . ILE A 1 752 ? 14.720 -28.871 100.522 1.00 29.61 752 ILE A C 1
ATOM 5231 O O . ILE A 1 752 ? 14.556 -29.452 99.424 1.00 28.11 752 ILE A O 1
ATOM 5236 N N . THR A 1 753 ? 15.094 -29.481 101.652 1.00 27.16 753 THR A N 1
ATOM 5237 C CA . THR A 1 753 ? 15.336 -30.940 101.765 1.00 32.56 753 THR A CA 1
ATOM 5238 C C . THR A 1 753 ? 14.415 -31.489 102.837 1.00 32.38 753 THR A C 1
ATOM 5239 O O . THR A 1 753 ? 14.794 -31.589 104.011 1.00 30.39 753 THR A O 1
ATOM 5243 N N . PRO A 1 754 ? 13.157 -31.831 102.478 1.00 28.13 754 PRO A N 1
ATOM 5244 C CA . PRO A 1 754 ? 12.181 -32.226 103.477 1.00 30.67 754 PRO A CA 1
ATOM 5245 C C . PRO A 1 754 ? 12.352 -33.683 103.912 1.00 30.52 754 PRO A C 1
ATOM 5246 O O . PRO A 1 754 ? 12.778 -34.532 103.122 1.00 30.08 754 PRO A O 1
ATOM 5250 N N . VAL A 1 755 ? 11.972 -33.956 105.156 1.00 30.50 755 VAL A N 1
ATOM 5251 C CA . VAL A 1 755 ? 11.647 -35.338 105.595 1.00 29.68 755 VAL A CA 1
ATOM 5252 C C . VAL A 1 755 ? 10.285 -35.717 105.003 1.00 28.24 755 VAL A C 1
ATOM 5253 O O . VAL A 1 755 ? 9.310 -34.950 105.173 1.00 28.73 755 VAL A O 1
ATOM 5257 N N . LEU A 1 756 ? 10.229 -36.867 104.339 1.00 26.78 756 LEU A N 1
ATOM 5258 C CA . LEU A 1 756 ? 9.021 -37.346 103.620 1.00 31.55 756 LEU A CA 1
ATOM 5259 C C . LEU A 1 756 ? 8.627 -38.734 104.106 1.00 33.60 756 LEU A C 1
ATOM 5260 O O . LEU A 1 756 ? 7.817 -39.386 103.419 1.00 32.30 756 LEU A O 1
ATOM 5265 N N . GLN A 1 757 ? 9.074 -39.109 105.307 1.00 31.25 757 GLN A N 1
ATOM 5266 C CA . GLN A 1 757 ? 8.839 -40.455 105.872 1.00 34.19 757 GLN A CA 1
ATOM 5267 C C . GLN A 1 757 ? 8.598 -40.363 107.373 1.00 29.26 757 GLN A C 1
ATOM 5268 O O . GLN A 1 757 ? 9.210 -39.498 108.018 1.00 32.45 757 GLN A O 1
ATOM 5274 N N . ALA A 1 758 ? 7.759 -41.249 107.907 1.00 30.53 758 ALA A N 1
ATOM 5275 C CA . ALA A 1 758 ? 7.451 -41.332 109.352 1.00 34.26 758 ALA A CA 1
ATOM 5276 C C . ALA A 1 758 ? 8.715 -41.776 110.101 1.00 33.58 758 ALA A C 1
ATOM 5277 O O . ALA A 1 758 ? 9.453 -42.590 109.549 1.00 34.84 758 ALA A O 1
ATOM 5279 N N . GLY A 1 759 ? 8.901 -41.311 111.338 1.00 37.10 759 GLY A N 1
ATOM 5280 C CA . GLY A 1 759 ? 9.891 -41.874 112.276 1.00 36.38 759 GLY A CA 1
ATOM 5281 C C . GLY A 1 759 ? 11.307 -41.440 111.941 1.00 46.16 759 GLY A C 1
ATOM 5282 O O . GLY A 1 759 ? 12.231 -42.007 112.498 1.00 43.47 759 GLY A O 1
ATOM 5283 N N . LYS A 1 760 ? 11.484 -40.442 111.074 1.00 33.69 760 LYS A N 1
ATOM 5284 C CA . LYS A 1 760 ? 12.824 -39.959 110.656 1.00 34.70 760 LYS A CA 1
ATOM 5285 C C . LYS A 1 760 ? 13.231 -38.728 111.460 1.00 36.96 760 LYS A C 1
ATOM 5286 O O . LYS A 1 760 ? 12.409 -37.824 111.661 1.00 36.07 760 LYS A O 1
ATOM 5292 N N . ALA A 1 761 ? 14.486 -38.697 111.900 1.00 36.35 761 ALA A N 1
ATOM 5293 C CA . ALA A 1 761 ? 15.084 -37.546 112.611 1.00 31.87 761 ALA A CA 1
ATOM 5294 C C . ALA A 1 761 ? 16.278 -37.044 111.798 1.00 32.88 761 ALA A C 1
ATOM 5295 O O . ALA A 1 761 ? 17.031 -36.202 112.276 1.00 36.18 761 ALA A O 1
ATOM 5297 N N . GLU A 1 762 ? 16.413 -37.514 110.560 1.00 32.90 762 GLU A N 1
ATOM 5298 C CA . GLU A 1 762 ? 17.485 -37.072 109.645 1.00 37.58 762 GLU A CA 1
ATOM 5299 C C . GLU A 1 762 ? 17.010 -37.294 108.208 1.00 32.82 762 GLU A C 1
ATOM 5300 O O . GLU A 1 762 ? 15.992 -37.990 107.994 1.00 31.49 762 GLU A O 1
ATOM 5306 N N . VAL A 1 763 ? 17.641 -36.589 107.288 1.00 33.07 763 VAL A N 1
ATOM 5307 C CA . VAL A 1 763 ? 17.327 -36.704 105.844 1.00 32.49 763 VAL A CA 1
ATOM 5308 C C . VAL A 1 763 ? 18.642 -36.588 105.088 1.00 32.86 763 VAL A C 1
ATOM 5309 O O . VAL A 1 763 ? 19.494 -35.752 105.470 1.00 35.05 763 VAL A O 1
ATOM 5313 N N . THR A 1 764 ? 18.772 -37.369 104.022 1.00 33.30 764 THR A N 1
ATOM 5314 C CA . THR A 1 764 ? 19.927 -37.322 103.107 1.00 30.70 764 THR A CA 1
ATOM 5315 C C . THR A 1 764 ? 19.482 -36.604 101.822 1.00 33.36 764 THR A C 1
ATOM 5316 O O . THR A 1 764 ? 18.526 -37.046 101.171 1.00 32.10 764 THR A O 1
ATOM 5320 N N . GLY A 1 765 ? 20.191 -35.556 101.443 1.00 32.90 765 GLY A N 1
ATOM 5321 C CA . GLY A 1 765 ? 19.874 -34.798 100.227 1.00 32.90 765 GLY A CA 1
ATOM 5322 C C . GLY A 1 765 ? 21.109 -34.508 99.425 1.00 33.91 765 GLY A C 1
ATOM 5323 O O . GLY A 1 765 ? 22.214 -34.548 99.993 1.00 32.13 765 GLY A O 1
ATOM 5324 N N . TYR A 1 766 ? 20.921 -34.205 98.140 1.00 29.35 766 TYR A N 1
ATOM 5325 C CA . TYR A 1 766 ? 22.024 -33.864 97.237 1.00 29.04 766 TYR A CA 1
ATOM 5326 C C . TYR A 1 766 ? 22.325 -32.376 97.360 1.00 31.19 766 TYR A C 1
ATOM 5327 O O . TYR A 1 766 ? 21.400 -31.551 97.306 1.00 30.45 766 TYR A O 1
ATOM 5336 N N . PHE A 1 767 ? 23.603 -32.051 97.502 1.00 28.10 767 PHE A N 1
ATOM 5337 C CA . PHE A 1 767 ? 24.121 -30.662 97.502 1.00 30.66 767 PHE A CA 1
ATOM 5338 C C . PHE A 1 767 ? 25.041 -30.475 96.309 1.00 33.61 767 PHE A C 1
ATOM 5339 O O . PHE A 1 767 ? 26.149 -31.021 96.271 1.00 34.60 767 PHE A O 1
ATOM 5347 N N . PRO A 1 768 ? 24.613 -29.682 95.301 1.00 31.66 768 PRO A N 1
ATOM 5348 C CA . PRO A 1 768 ? 25.474 -29.375 94.166 1.00 31.93 768 PRO A CA 1
ATOM 5349 C C . PRO A 1 768 ? 26.738 -28.669 94.661 1.00 38.05 768 PRO A C 1
ATOM 5350 O O . PRO A 1 768 ? 26.716 -28.138 95.770 1.00 31.12 768 PRO A O 1
ATOM 5354 N N . LEU A 1 769 ? 27.782 -28.691 93.831 1.00 36.58 769 LEU A N 1
ATOM 5355 C CA . LEU A 1 769 ? 29.090 -28.058 94.110 1.00 42.65 769 LEU A CA 1
ATOM 5356 C C . LEU A 1 769 ? 28.842 -26.609 94.543 1.00 37.80 769 LEU A C 1
ATOM 5357 O O . LEU A 1 769 ? 28.202 -25.858 93.781 1.00 38.83 769 LEU A O 1
ATOM 5362 N N . GLY A 1 770 ? 29.352 -26.234 95.714 1.00 37.96 770 GLY A N 1
ATOM 5363 C CA . GLY A 1 770 ? 29.268 -24.859 96.228 1.00 39.04 770 GLY A CA 1
ATOM 5364 C C . GLY A 1 770 ? 29.047 -24.848 97.723 1.00 34.38 770 GLY A C 1
ATOM 5365 O O . GLY A 1 770 ? 28.966 -25.937 98.334 1.00 34.03 770 GLY A O 1
ATOM 5366 N N . THR A 1 771 ? 28.938 -23.654 98.302 1.00 35.95 771 THR A N 1
ATOM 5367 C CA . THR A 1 771 ? 28.669 -23.475 99.743 1.00 32.11 771 THR A CA 1
ATOM 5368 C C . THR A 1 771 ? 27.180 -23.232 99.929 1.00 32.52 771 THR A C 1
ATOM 5369 O O . THR A 1 771 ? 26.627 -22.366 99.229 1.00 33.34 771 THR A O 1
ATOM 5373 N N . TRP A 1 772 ? 26.587 -23.960 100.867 1.00 31.41 772 TRP A N 1
ATOM 5374 C CA . TRP A 1 772 ? 25.146 -23.883 101.204 1.00 28.92 772 TRP A CA 1
ATOM 5375 C C . TRP A 1 772 ? 25.000 -23.531 102.679 1.00 29.97 772 TRP A C 1
ATOM 5376 O O . TRP A 1 772 ? 25.227 -24.398 103.533 1.00 29.17 772 TRP A O 1
ATOM 5387 N N . TYR A 1 773 ? 24.530 -22.322 102.956 1.00 30.19 773 TYR A N 1
ATOM 5388 C CA . TYR A 1 773 ? 24.346 -21.845 104.345 1.00 30.12 773 TYR A CA 1
ATOM 5389 C C . TYR A 1 773 ? 23.016 -22.338 104.905 1.00 33.83 773 TYR A C 1
ATOM 5390 O O . TYR A 1 773 ? 21.982 -22.221 104.234 1.00 30.25 773 TYR A O 1
ATOM 5399 N N . ASP A 1 774 ? 23.045 -22.791 106.155 1.00 32.55 774 ASP A N 1
ATOM 5400 C CA . ASP A 1 774 ? 21.846 -23.208 106.911 1.00 34.24 774 ASP A CA 1
ATOM 5401 C C . ASP A 1 774 ? 21.025 -21.953 107.218 1.00 34.75 774 ASP A C 1
ATOM 5402 O O . ASP A 1 774 ? 21.555 -21.031 107.888 1.00 33.92 774 ASP A O 1
ATOM 5407 N N . LEU A 1 775 ? 19.789 -21.899 106.733 1.00 33.89 775 LEU A N 1
ATOM 5408 C CA . LEU A 1 775 ? 18.929 -20.699 106.877 1.00 37.85 775 LEU A CA 1
ATOM 5409 C C . LEU A 1 775 ? 18.595 -20.497 108.363 1.00 38.36 775 LEU A C 1
ATOM 5410 O O . LEU A 1 775 ? 18.234 -19.373 108.725 1.00 40.54 775 LEU A O 1
ATOM 5415 N N . GLN A 1 776 ? 18.789 -21.514 109.205 1.00 36.55 776 GLN A N 1
ATOM 5416 C CA . GLN A 1 776 ? 18.551 -21.400 110.670 1.00 43.51 776 GLN A CA 1
ATOM 5417 C C . GLN A 1 776 ? 19.505 -20.360 111.277 1.00 43.08 776 GLN A C 1
ATOM 5418 O O . GLN A 1 776 ? 19.204 -19.853 112.371 1.00 42.68 776 GLN A O 1
ATOM 5424 N N . THR A 1 777 ? 20.595 -20.018 110.590 1.00 37.19 777 THR A N 1
ATOM 5425 C CA . THR A 1 777 ? 21.568 -18.997 111.068 1.00 37.47 777 THR A CA 1
ATOM 5426 C C . THR A 1 777 ? 21.071 -17.585 110.731 1.00 40.14 777 THR A C 1
ATOM 5427 O O . THR A 1 777 ? 21.762 -16.624 111.112 1.00 45.99 777 THR A O 1
ATOM 5431 N N . VAL A 1 778 ? 19.929 -17.445 110.050 1.00 44.32 778 VAL A N 1
ATOM 5432 C CA . VAL A 1 778 ? 19.321 -16.114 109.757 1.00 36.64 778 VAL A CA 1
ATOM 5433 C C . VAL A 1 778 ? 18.208 -15.845 110.764 1.00 45.16 778 VAL A C 1
ATOM 5434 O O . VAL A 1 778 ? 17.217 -16.570 110.795 1.00 45.25 778 VAL A O 1
ATOM 5438 N N . PRO A 1 779 ? 18.336 -14.789 111.603 1.00 53.35 779 PRO A N 1
ATOM 5439 C CA . PRO A 1 779 ? 17.285 -14.419 112.555 1.00 56.83 779 PRO A CA 1
ATOM 5440 C C . PRO A 1 779 ? 15.953 -14.048 111.884 1.00 51.70 779 PRO A C 1
ATOM 5441 O O . PRO A 1 779 ? 15.928 -13.161 111.061 1.00 58.02 779 PRO A O 1
ATOM 5445 N N . ILE A 1 780 ? 14.874 -14.718 112.287 1.00 45.94 780 ILE A N 1
ATOM 5446 C CA . ILE A 1 780 ? 13.491 -14.531 111.755 1.00 72.51 780 ILE A CA 1
ATOM 5447 C C . ILE A 1 780 ? 12.596 -14.048 112.902 1.00 59.57 780 ILE A C 1
ATOM 5448 O O . ILE A 1 780 ? 12.490 -14.807 113.887 1.00 62.48 780 ILE A O 1
ATOM 5453 N N . ARG A 1 794 ? 24.477 -28.833 114.340 1.00 88.65 794 ARG A N 1
ATOM 5454 C CA . ARG A 1 794 ? 24.064 -28.418 112.971 1.00 71.01 794 ARG A CA 1
ATOM 5455 C C . ARG A 1 794 ? 25.159 -27.537 112.352 1.00 59.74 794 ARG A C 1
ATOM 5456 O O . ARG A 1 794 ? 25.506 -26.491 112.936 1.00 59.05 794 ARG A O 1
ATOM 5464 N N . GLU A 1 795 ? 25.641 -27.934 111.174 1.00 51.36 795 GLU A N 1
ATOM 5465 C CA . GLU A 1 795 ? 26.689 -27.229 110.394 1.00 52.07 795 GLU A CA 1
ATOM 5466 C C . GLU A 1 795 ? 26.119 -25.889 109.911 1.00 50.37 795 GLU A C 1
ATOM 5467 O O . GLU A 1 795 ? 25.084 -25.864 109.239 1.00 41.89 795 GLU A O 1
ATOM 5473 N N . PRO A 1 796 ? 26.754 -24.736 110.238 1.00 38.71 796 PRO A N 1
ATOM 5474 C CA . PRO A 1 796 ? 26.310 -23.447 109.710 1.00 38.61 796 PRO A CA 1
ATOM 5475 C C . PRO A 1 796 ? 26.387 -23.350 108.176 1.00 44.28 796 PRO A C 1
ATOM 5476 O O . PRO A 1 796 ? 25.631 -22.583 107.610 1.00 33.67 796 PRO A O 1
ATOM 5480 N N . ALA A 1 797 ? 27.361 -24.024 107.558 1.00 33.81 797 ALA A N 1
ATOM 5481 C CA . ALA A 1 797 ? 27.565 -24.044 106.093 1.00 34.73 797 ALA A CA 1
ATOM 5482 C C . ALA A 1 797 ? 27.994 -25.443 105.651 1.00 45.92 797 ALA A C 1
ATOM 5483 O O . ALA A 1 797 ? 28.933 -26.012 106.253 1.00 41.21 797 ALA A O 1
ATOM 5485 N N . ILE A 1 798 ? 27.318 -25.973 104.630 1.00 41.27 798 ILE A N 1
ATOM 5486 C CA . ILE A 1 798 ? 27.729 -27.215 103.921 1.00 37.45 798 ILE A CA 1
ATOM 5487 C C . ILE A 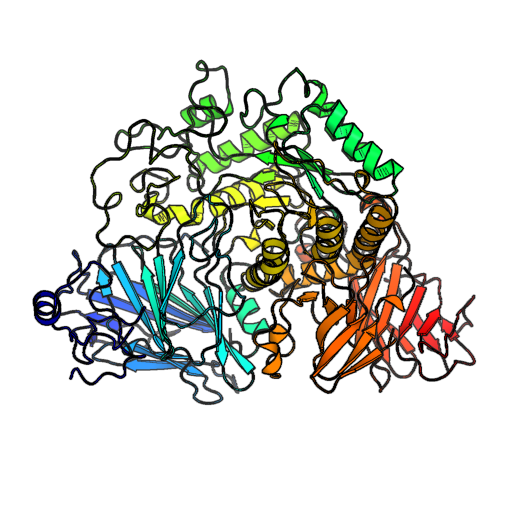1 798 ? 28.661 -26.816 102.781 1.00 38.34 798 ILE A C 1
ATOM 5488 O O . ILE A 1 798 ? 28.220 -26.073 101.883 1.00 36.72 798 ILE A O 1
ATOM 5493 N N . HIS A 1 799 ? 29.917 -27.268 102.821 1.00 36.45 799 HIS A N 1
ATOM 5494 C CA . HIS A 1 799 ? 30.895 -27.050 101.724 1.00 38.73 799 HIS A CA 1
ATOM 5495 C C . HIS A 1 799 ? 30.874 -28.304 100.857 1.00 47.75 799 HIS A C 1
ATOM 5496 O O . HIS A 1 799 ? 31.388 -29.338 101.309 1.00 36.40 799 HIS A O 1
ATOM 5503 N N . SER A 1 800 ? 30.158 -28.250 99.739 1.00 34.88 800 SER A N 1
ATOM 5504 C CA . SER A 1 800 ? 29.874 -29.440 98.899 1.00 35.47 800 SER A CA 1
ATOM 5505 C C . SER A 1 800 ? 30.747 -29.418 97.643 1.00 35.01 800 SER A C 1
ATOM 5506 O O . SER A 1 800 ? 30.879 -28.344 97.015 1.00 36.11 800 SER A O 1
ATOM 5509 N N . GLU A 1 801 ? 31.246 -30.594 97.258 1.00 38.16 801 GLU A N 1
ATOM 5510 C CA . GLU A 1 801 ? 31.936 -30.829 95.960 1.00 42.03 801 GLU A CA 1
ATOM 5511 C C . GLU A 1 801 ? 30.929 -31.397 94.954 1.00 38.48 801 GLU A C 1
ATOM 5512 O O . GLU A 1 801 ? 31.354 -31.822 93.874 1.00 41.44 801 GLU A O 1
ATOM 5518 N N . GLY A 1 802 ? 29.633 -31.372 95.285 1.00 36.86 802 GLY A N 1
ATOM 5519 C CA . GLY A 1 802 ? 28.595 -32.126 94.557 1.00 35.60 802 GLY A CA 1
ATOM 5520 C C . GLY A 1 802 ? 28.452 -33.512 95.150 1.00 36.69 802 GLY A C 1
ATOM 5521 O O . GLY A 1 802 ? 29.160 -34.431 94.706 1.00 35.28 802 GLY A O 1
ATOM 5522 N N . GLN A 1 803 ? 27.640 -33.649 96.194 1.00 34.97 803 GLN A N 1
ATOM 5523 C CA . GLN A 1 803 ? 27.628 -34.881 97.011 1.00 39.13 803 GLN A CA 1
ATOM 5524 C C . GLN A 1 803 ? 26.330 -34.963 97.807 1.00 35.34 803 GLN A C 1
ATOM 5525 O O . GLN A 1 803 ? 25.702 -33.923 98.044 1.00 31.96 803 GLN A O 1
ATOM 5531 N N . TRP A 1 804 ? 26.011 -36.174 98.251 1.00 33.72 804 TRP A N 1
ATOM 5532 C CA . TRP A 1 804 ? 24.919 -36.495 99.187 1.00 31.26 804 TRP A CA 1
ATOM 5533 C C . TRP A 1 804 ? 25.387 -36.185 100.612 1.00 33.61 804 TRP A C 1
ATOM 5534 O O . TRP A 1 804 ? 26.535 -36.503 100.941 1.00 36.56 804 TRP A O 1
ATOM 5545 N N . VAL A 1 805 ? 24.551 -35.501 101.386 1.00 35.46 805 VAL A N 1
ATOM 5546 C CA . VAL A 1 805 ? 24.844 -35.099 102.790 1.00 37.30 805 VAL A CA 1
ATOM 5547 C C . VAL A 1 805 ? 23.665 -35.527 103.662 1.00 41.11 805 VAL A C 1
ATOM 5548 O O . VAL A 1 805 ? 22.509 -35.185 103.319 1.00 39.56 805 VAL A O 1
ATOM 5552 N N . THR A 1 806 ? 23.946 -36.194 104.785 1.00 32.28 806 THR A N 1
ATOM 5553 C CA . THR A 1 806 ? 22.922 -36.527 105.810 1.00 39.73 806 THR A CA 1
ATOM 5554 C C . THR A 1 806 ? 22.805 -35.344 106.778 1.00 38.01 806 THR A C 1
ATOM 5555 O O . THR A 1 806 ? 23.841 -34.912 107.319 1.00 37.54 806 THR A O 1
ATOM 5559 N N . LEU A 1 807 ? 21.604 -34.778 106.900 1.00 33.49 807 LEU A N 1
ATOM 5560 C CA . LEU A 1 807 ? 21.311 -33.583 107.730 1.00 38.74 807 LEU A CA 1
ATOM 5561 C C . LEU A 1 807 ? 20.486 -34.009 108.934 1.00 36.65 807 LEU A C 1
ATOM 5562 O O . LEU A 1 807 ? 19.607 -34.864 108.820 1.00 35.45 807 LEU A O 1
ATOM 5567 N N . PRO A 1 808 ? 20.690 -33.385 110.116 1.00 34.56 808 PRO A N 1
ATOM 5568 C CA . PRO A 1 808 ? 19.786 -33.589 111.238 1.00 34.47 808 PRO A CA 1
ATOM 5569 C C . PRO A 1 808 ? 18.439 -32.984 110.814 1.00 33.00 808 PRO A C 1
ATOM 5570 O O . PRO A 1 808 ? 18.448 -31.952 110.168 1.00 32.72 808 PRO A O 1
ATOM 5574 N N . ALA A 1 809 ? 17.340 -33.645 111.159 1.00 34.61 809 ALA A N 1
ATOM 5575 C CA . ALA A 1 809 ? 15.968 -33.250 110.772 1.00 33.80 809 ALA A CA 1
ATOM 5576 C C . ALA A 1 809 ? 14.990 -33.801 111.799 1.00 32.39 809 ALA A C 1
ATOM 5577 O O . ALA A 1 809 ? 14.151 -34.655 111.500 1.00 34.68 809 ALA A O 1
ATOM 5579 N N . PRO A 1 810 ? 15.054 -33.304 113.055 1.00 34.64 810 PRO A N 1
ATOM 5580 C CA . PRO A 1 810 ? 14.079 -33.673 114.071 1.00 37.89 810 PRO A CA 1
ATOM 5581 C C . PRO A 1 810 ? 12.697 -33.160 113.639 1.00 38.74 810 PRO A C 1
ATOM 5582 O O . PRO A 1 810 ? 12.626 -32.364 112.719 1.00 34.41 810 PRO A O 1
ATOM 5586 N N . LEU A 1 811 ? 11.647 -33.624 114.309 1.00 35.86 811 LEU A N 1
ATOM 5587 C CA . LEU A 1 811 ? 10.239 -33.323 113.937 1.00 46.24 811 LEU A CA 1
ATOM 5588 C C . LEU A 1 811 ? 10.021 -31.805 113.800 1.00 37.56 811 LEU A C 1
ATOM 5589 O O . LEU A 1 811 ? 9.244 -31.406 112.909 1.00 38.97 811 LEU A O 1
ATOM 5594 N N . ASP A 1 812 ? 10.692 -30.970 114.596 1.00 33.83 812 ASP A N 1
ATOM 5595 C CA . ASP A 1 812 ? 10.431 -29.507 114.603 1.00 39.72 812 ASP A CA 1
ATOM 5596 C C . ASP A 1 812 ? 11.223 -28.810 113.495 1.00 38.65 812 ASP A C 1
ATOM 5597 O O . ASP A 1 812 ? 11.141 -27.588 113.422 1.00 38.99 812 ASP A O 1
ATOM 5602 N N . THR A 1 813 ? 11.863 -29.562 112.597 1.00 34.94 813 THR A N 1
ATOM 5603 C CA . THR A 1 813 ? 12.829 -28.995 111.633 1.00 32.55 813 THR A CA 1
ATOM 5604 C C . THR A 1 813 ? 12.487 -29.404 110.196 1.00 31.61 813 THR A C 1
ATOM 5605 O O . THR A 1 813 ? 12.227 -30.586 109.974 1.00 31.90 813 THR A O 1
ATOM 5609 N N . ILE A 1 814 ? 12.618 -28.463 109.261 1.00 34.76 814 ILE A N 1
ATOM 5610 C CA . ILE A 1 814 ? 12.848 -28.756 107.814 1.00 31.81 814 ILE A CA 1
ATOM 5611 C C . ILE A 1 814 ? 14.130 -28.060 107.378 1.00 33.70 814 ILE A C 1
ATOM 5612 O O . ILE A 1 814 ? 14.284 -26.861 107.645 1.00 34.30 814 ILE A O 1
ATOM 5617 N N . ASN A 1 815 ? 14.993 -28.808 106.699 1.00 29.46 815 ASN A N 1
ATOM 5618 C CA . ASN A 1 815 ? 16.279 -28.313 106.170 1.00 25.96 815 ASN A CA 1
ATOM 5619 C C . ASN A 1 815 ? 16.015 -27.345 105.015 1.00 30.75 815 ASN A C 1
ATOM 5620 O O . ASN A 1 815 ? 15.374 -27.737 104.013 1.00 31.61 815 ASN A O 1
ATOM 5625 N N . VAL A 1 816 ? 16.554 -26.143 105.162 1.00 27.89 816 VAL A N 1
ATOM 5626 C CA . VAL A 1 816 ? 16.541 -25.070 104.133 1.00 31.86 816 VAL A CA 1
ATOM 5627 C C . VAL A 1 816 ? 17.940 -24.458 104.100 1.00 31.58 816 VAL A C 1
ATOM 5628 O O . VAL A 1 816 ? 18.400 -24.000 105.168 1.00 30.85 816 VAL A O 1
ATOM 5632 N N . HIS A 1 817 ? 18.562 -24.431 102.924 1.00 27.08 817 HIS A N 1
ATOM 5633 C CA . HIS A 1 817 ? 19.932 -23.907 102.722 1.00 29.83 817 HIS A CA 1
ATOM 5634 C C . HIS A 1 817 ? 19.892 -22.806 101.672 1.00 33.30 817 HIS A C 1
ATOM 5635 O O . HIS A 1 817 ? 19.134 -22.920 100.695 1.00 30.59 817 HIS A O 1
ATOM 5642 N N . LEU A 1 818 ? 20.693 -21.770 101.892 1.00 27.41 818 LEU A N 1
ATOM 5643 C CA . LEU A 1 818 ? 20.835 -20.625 100.973 1.00 27.14 818 LEU A CA 1
ATOM 5644 C C . LEU A 1 818 ? 22.170 -20.744 100.256 1.00 30.85 818 LEU A C 1
ATOM 5645 O O . LEU A 1 818 ? 23.214 -20.796 100.922 1.00 29.02 818 LEU A O 1
ATOM 5650 N N . ARG A 1 819 ? 22.112 -20.800 98.928 1.00 28.52 819 ARG A N 1
ATOM 5651 C CA . ARG A 1 819 ? 23.290 -20.871 98.038 1.00 26.04 819 ARG A CA 1
ATOM 5652 C C . ARG A 1 819 ? 24.173 -19.633 98.218 1.00 30.72 819 ARG A C 1
ATOM 5653 O O . ARG A 1 819 ? 23.671 -18.496 98.117 1.00 29.12 819 ARG A O 1
ATOM 5661 N N . ALA A 1 820 ? 25.482 -19.861 98.334 1.00 31.16 820 ALA A N 1
ATOM 5662 C CA . ALA A 1 820 ? 26.494 -18.786 98.381 1.00 29.91 820 ALA A CA 1
ATOM 5663 C C . ALA A 1 820 ? 26.465 -18.025 97.058 1.00 31.33 820 ALA A C 1
ATOM 5664 O O . ALA A 1 820 ? 26.408 -18.667 95.987 1.00 31.37 820 ALA A O 1
ATOM 5666 N N . GLY A 1 821 ? 26.441 -16.693 97.140 1.00 27.26 821 GLY A N 1
ATOM 5667 C CA . GLY A 1 821 ? 26.424 -15.779 95.991 1.00 30.31 821 GLY A CA 1
ATOM 5668 C C . GLY A 1 821 ? 25.071 -15.110 95.806 1.00 27.38 821 GLY A C 1
ATOM 5669 O O . GLY A 1 821 ? 24.941 -14.355 94.845 1.00 29.86 821 GLY A O 1
ATOM 5670 N N . TYR A 1 822 ? 24.140 -15.329 96.728 1.00 28.80 822 TYR A N 1
ATOM 5671 C CA . TYR A 1 822 ? 22.733 -14.873 96.622 1.00 27.19 822 TYR A CA 1
ATOM 5672 C C . TYR A 1 822 ? 22.332 -14.045 97.834 1.00 29.05 822 TYR A C 1
ATOM 5673 O O . TYR A 1 822 ? 22.742 -14.344 98.983 1.00 28.69 822 TYR A O 1
ATOM 5682 N N . ILE A 1 823 ? 21.480 -13.054 97.544 1.00 29.79 823 ILE A N 1
ATOM 5683 C CA . ILE A 1 823 ? 20.853 -12.140 98.532 1.00 29.36 823 ILE A CA 1
ATOM 5684 C C . ILE A 1 823 ? 19.331 -12.272 98.401 1.00 27.17 823 ILE A C 1
ATOM 5685 O O . ILE A 1 823 ? 18.829 -12.222 97.275 1.00 27.96 823 ILE A O 1
ATOM 5690 N N . ILE A 1 824 ? 18.684 -12.538 99.522 1.00 27.26 824 ILE A N 1
ATOM 5691 C CA . ILE A 1 824 ? 17.217 -12.780 99.655 1.00 31.03 824 ILE A CA 1
ATOM 5692 C C . ILE A 1 824 ? 16.627 -11.607 100.420 1.00 32.96 824 ILE A C 1
ATOM 5693 O O . ILE A 1 824 ? 17.068 -11.327 101.525 1.00 27.90 824 ILE A O 1
ATOM 5698 N N . PRO A 1 825 ? 15.577 -10.951 99.883 1.00 26.15 825 PRO A N 1
ATOM 5699 C CA . PRO A 1 825 ? 14.794 -9.982 100.654 1.00 28.02 825 PRO A CA 1
ATOM 5700 C C . PRO A 1 825 ? 13.758 -10.689 101.529 1.00 28.75 825 PRO A C 1
ATOM 5701 O O . PRO A 1 825 ? 13.163 -11.679 101.088 1.00 31.64 825 PRO A O 1
ATOM 5705 N N . LEU A 1 826 ? 13.630 -10.230 102.775 1.00 28.32 826 LEU A N 1
ATOM 5706 C CA . LEU A 1 826 ? 12.703 -10.766 103.805 1.00 28.04 826 LEU A CA 1
ATOM 5707 C C . LEU A 1 826 ? 11.852 -9.617 104.338 1.00 29.20 826 LEU A C 1
ATOM 5708 O O . LEU A 1 826 ? 12.266 -8.460 104.186 1.00 29.41 826 LEU A O 1
ATOM 5713 N N . GLN A 1 827 ? 10.692 -9.933 104.905 1.00 30.47 827 GLN A N 1
ATOM 5714 C CA . GLN A 1 827 ? 9.839 -8.911 105.562 1.00 29.23 827 GLN A CA 1
ATOM 5715 C C . GLN A 1 827 ? 9.381 -9.455 106.912 1.00 29.63 827 GLN A C 1
ATOM 5716 O O . GLN A 1 827 ? 9.311 -10.685 107.100 1.00 30.31 827 GLN A O 1
ATOM 5722 N N . GLY A 1 828 ? 9.100 -8.534 107.828 1.00 28.38 828 GLY A N 1
ATOM 5723 C CA . GLY A 1 828 ? 8.691 -8.834 109.204 1.00 30.81 828 GLY A CA 1
ATOM 5724 C C . GLY A 1 828 ? 7.342 -9.528 109.217 1.00 35.85 828 GLY A C 1
ATOM 5725 O O . GLY A 1 828 ? 6.649 -9.586 108.188 1.00 30.79 828 GLY A O 1
ATOM 5726 N N . PRO A 1 829 ? 6.927 -9.992 110.412 1.00 39.32 829 PRO A N 1
ATOM 5727 C CA . PRO A 1 829 ? 5.813 -10.924 110.547 1.00 34.98 829 PRO A CA 1
ATOM 5728 C C . PRO A 1 829 ? 4.441 -10.259 110.486 1.00 32.21 829 PRO A C 1
ATOM 5729 O O . PRO A 1 829 ? 4.332 -9.062 110.665 1.00 32.54 829 PRO A O 1
ATOM 5733 N N . GLY A 1 830 ? 3.423 -11.097 110.315 1.00 31.97 830 GLY A N 1
ATOM 5734 C CA . GLY A 1 830 ? 2.018 -10.691 110.385 1.00 33.01 830 GLY A CA 1
ATOM 5735 C C . GLY A 1 830 ? 1.148 -11.918 110.336 1.00 29.52 830 GLY A C 1
ATOM 5736 O O . GLY A 1 830 ? 1.595 -12.949 109.827 1.00 31.74 830 GLY A O 1
ATOM 5737 N N . LEU A 1 831 ? -0.108 -11.791 110.703 1.00 28.93 831 LEU A N 1
ATOM 5738 C CA . LEU A 1 831 ? -1.039 -12.925 110.549 1.00 31.12 831 LEU A CA 1
ATOM 5739 C C . LEU A 1 831 ? -1.702 -12.841 109.165 1.00 28.30 831 LEU A C 1
ATOM 5740 O O . LEU A 1 831 ? -2.429 -13.761 108.809 1.00 28.82 831 LEU A O 1
ATOM 5745 N N . THR A 1 832 ? -1.527 -11.730 108.458 1.00 28.59 832 THR A N 1
ATOM 5746 C CA . THR A 1 832 ? -1.969 -11.563 107.058 1.00 26.42 832 THR A CA 1
ATOM 5747 C C . THR A 1 832 ? -0.889 -10.836 106.281 1.00 27.24 832 THR A C 1
ATOM 5748 O O . THR A 1 832 ? -0.055 -10.171 106.923 1.00 27.92 832 THR A O 1
ATOM 5752 N N . THR A 1 833 ? -0.969 -10.842 104.944 1.00 24.11 833 THR A N 1
ATOM 5753 C CA . THR A 1 833 ? -0.076 -10.002 104.100 1.00 26.93 833 THR A CA 1
ATOM 5754 C C . THR A 1 833 ? -0.505 -8.539 104.202 1.00 28.79 833 THR A C 1
ATOM 5755 O O . THR A 1 833 ? 0.335 -7.661 103.983 1.00 27.21 833 THR A O 1
ATOM 5759 N N . THR A 1 834 ? -1.754 -8.260 104.562 1.00 26.45 834 THR A N 1
ATOM 5760 C CA . THR A 1 834 ? -2.146 -6.863 104.841 1.00 27.89 834 THR A CA 1
ATOM 5761 C C . THR A 1 834 ? -1.248 -6.295 105.956 1.00 28.67 834 THR A C 1
ATOM 5762 O O . THR A 1 834 ? -0.699 -5.187 105.782 1.00 32.79 834 THR A O 1
ATOM 5766 N N . GLU A 1 835 ? -1.017 -7.087 107.004 1.00 28.81 835 GLU A N 1
ATOM 5767 C CA . GLU A 1 835 ? -0.145 -6.706 108.137 1.00 27.60 835 GLU A CA 1
ATOM 5768 C C . GLU A 1 835 ? 1.328 -6.830 107.710 1.00 30.86 835 GLU A C 1
ATOM 5769 O O . GLU A 1 835 ? 2.116 -5.892 107.972 1.00 28.05 835 GLU A O 1
ATOM 5775 N N . SER A 1 836 ? 1.737 -7.959 107.120 1.00 26.29 836 SER A N 1
ATOM 5776 C CA . SER A 1 836 ? 3.177 -8.231 106.877 1.00 25.14 836 SER A CA 1
ATOM 5777 C C . SER A 1 836 ? 3.764 -7.209 105.881 1.00 27.33 836 SER A C 1
ATOM 5778 O O . SER A 1 836 ? 4.938 -6.817 106.052 1.00 29.85 836 SER A O 1
ATOM 5781 N N . ARG A 1 837 ? 2.995 -6.736 104.891 1.00 26.26 837 ARG A N 1
ATOM 5782 C CA . ARG A 1 837 ? 3.516 -5.823 103.839 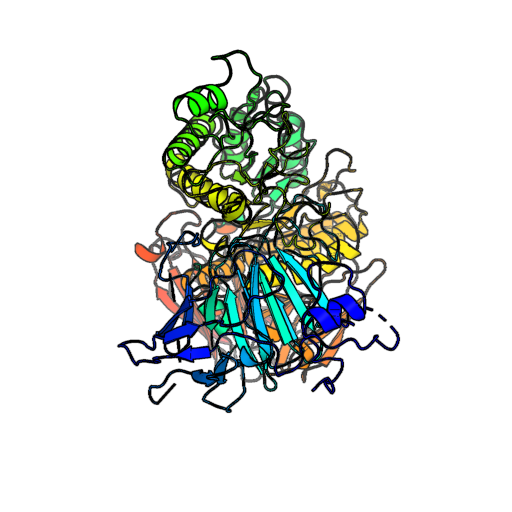1.00 29.47 837 ARG A CA 1
ATOM 5783 C C . ARG A 1 837 ? 3.833 -4.432 104.436 1.00 32.14 837 ARG A C 1
ATOM 5784 O O . ARG A 1 837 ? 4.527 -3.660 103.772 1.00 27.25 837 ARG A O 1
ATOM 5792 N N . GLN A 1 838 ? 3.369 -4.143 105.650 1.00 28.42 838 GLN A N 1
ATOM 5793 C CA . GLN A 1 838 ? 3.624 -2.852 106.341 1.00 31.46 838 GLN A CA 1
ATOM 5794 C C . GLN A 1 838 ? 4.895 -2.935 107.195 1.00 36.75 838 GLN A C 1
ATOM 5795 O O . GLN A 1 838 ? 5.266 -1.918 107.769 1.00 32.52 838 GLN A O 1
ATOM 5801 N N . GLN A 1 839 ? 5.493 -4.118 107.342 1.00 30.17 839 GLN A N 1
ATOM 5802 C CA . GLN A 1 839 ? 6.606 -4.359 108.294 1.00 28.76 839 GLN A CA 1
ATOM 5803 C C . GLN A 1 839 ? 7.918 -3.927 107.655 1.00 27.15 839 GLN A C 1
ATOM 5804 O O . GLN A 1 839 ? 8.040 -3.864 106.431 1.00 30.26 839 GLN A O 1
ATOM 5810 N N . PRO A 1 840 ? 8.960 -3.655 108.471 1.00 28.90 840 PRO A N 1
ATOM 5811 C CA . PRO A 1 840 ? 10.288 -3.412 107.925 1.00 31.31 840 PRO A CA 1
ATOM 5812 C C . PRO A 1 840 ? 10.808 -4.698 107.273 1.00 32.13 840 PRO A C 1
ATOM 5813 O O . PRO A 1 840 ? 10.380 -5.800 107.608 1.00 29.45 840 PRO A O 1
ATOM 5817 N N . MET A 1 841 ? 11.742 -4.511 106.362 1.00 28.90 841 MET A N 1
ATOM 5818 C CA . MET A 1 841 ? 12.368 -5.583 105.574 1.00 28.73 841 MET A CA 1
ATOM 5819 C C . MET A 1 841 ? 13.776 -5.866 106.087 1.00 37.55 841 MET A C 1
ATOM 5820 O O . MET A 1 841 ? 14.314 -5.098 106.903 1.00 32.23 841 MET A O 1
ATOM 5825 N N . ALA A 1 842 ? 14.353 -6.950 105.580 1.00 28.40 842 ALA A N 1
ATOM 5826 C CA . ALA A 1 842 ? 15.702 -7.429 105.909 1.00 26.19 842 ALA A CA 1
ATOM 5827 C C . ALA A 1 842 ? 16.308 -8.041 104.650 1.00 30.19 842 ALA A C 1
ATOM 5828 O O . ALA A 1 842 ? 15.551 -8.402 103.747 1.00 30.66 842 ALA A O 1
ATOM 5830 N N . LEU A 1 843 ? 17.632 -8.095 104.589 1.00 31.44 843 LEU A N 1
ATOM 5831 C CA . LEU A 1 843 ? 18.389 -8.856 103.577 1.00 28.96 843 LEU A CA 1
ATOM 5832 C C . LEU A 1 843 ? 19.111 -10.004 104.268 1.00 32.09 843 LEU A C 1
ATOM 5833 O O . LEU A 1 843 ? 19.694 -9.795 105.340 1.00 29.86 843 LEU A O 1
ATOM 5838 N N . ALA A 1 844 ? 19.078 -11.180 103.656 1.00 27.55 844 ALA A N 1
ATOM 5839 C CA . ALA A 1 844 ? 19.998 -12.289 103.973 1.00 25.84 844 ALA A CA 1
ATOM 5840 C C . ALA A 1 844 ? 21.032 -12.351 102.856 1.00 29.31 844 ALA A C 1
ATOM 5841 O O . ALA A 1 844 ? 20.651 -12.535 101.688 1.00 29.75 844 ALA A O 1
ATOM 5843 N N . VAL A 1 845 ? 22.301 -12.127 103.186 1.00 30.71 845 VAL A N 1
ATOM 5844 C CA . VAL A 1 845 ? 23.390 -11.988 102.184 1.00 26.62 845 VAL A CA 1
ATOM 5845 C C . VAL A 1 845 ? 24.355 -13.173 102.332 1.00 32.26 845 VAL A C 1
ATOM 5846 O O . VAL A 1 845 ? 25.024 -13.262 103.345 1.00 30.75 845 VAL A O 1
ATOM 5850 N N . ALA A 1 846 ? 24.318 -14.125 101.397 1.00 25.69 846 ALA A N 1
ATOM 5851 C CA . ALA A 1 846 ? 25.093 -15.383 101.439 1.00 28.78 846 ALA A CA 1
ATOM 5852 C C . ALA A 1 846 ? 26.369 -15.167 100.628 1.00 32.87 846 ALA A C 1
ATOM 5853 O O . ALA A 1 846 ? 26.293 -15.105 99.386 1.00 29.78 846 ALA A O 1
ATOM 5855 N N . LEU A 1 847 ? 27.489 -14.879 101.289 1.00 30.94 847 LEU A N 1
ATOM 5856 C CA . LEU A 1 847 ? 28.716 -14.509 100.543 1.00 29.86 847 LEU A CA 1
ATOM 5857 C C . LEU A 1 847 ? 29.350 -15.755 99.913 1.00 28.17 847 LEU A C 1
ATOM 5858 O O . LEU A 1 847 ? 29.401 -16.814 100.580 1.00 31.46 847 LEU A O 1
ATOM 5863 N N . THR A 1 848 ? 29.884 -15.606 98.707 1.00 29.85 848 THR A N 1
ATOM 5864 C CA . THR A 1 848 ? 30.883 -16.561 98.157 1.00 31.40 848 THR A CA 1
ATOM 5865 C C . THR A 1 848 ? 32.142 -16.448 99.010 1.00 35.18 848 THR A C 1
ATOM 5866 O O . THR A 1 848 ? 32.288 -15.437 99.730 1.00 33.06 848 THR A O 1
ATOM 5870 N N . LYS A 1 849 ? 33.043 -17.413 98.879 1.00 35.64 849 LYS A N 1
ATOM 5871 C CA . LYS A 1 849 ? 34.394 -17.367 99.498 1.00 40.39 849 LYS A CA 1
ATOM 5872 C C . LYS A 1 849 ? 35.079 -16.040 99.149 1.00 33.78 849 LYS A C 1
ATOM 5873 O O . LYS A 1 849 ? 35.697 -15.450 100.054 1.00 41.48 849 LYS A O 1
ATOM 5879 N N . GLY A 1 850 ? 34.946 -15.576 97.903 1.00 35.61 850 GLY A N 1
ATOM 5880 C CA . GLY A 1 850 ? 35.521 -14.308 97.416 1.00 40.11 850 GLY A CA 1
ATOM 5881 C C . GLY A 1 850 ? 34.745 -13.070 97.865 1.00 38.87 850 GLY A C 1
ATOM 5882 O O . GLY A 1 850 ? 35.118 -11.967 97.435 1.00 41.63 850 GLY A O 1
ATOM 5883 N N . GLY A 1 851 ? 33.657 -13.231 98.629 1.00 31.95 851 GLY A N 1
ATOM 5884 C CA . GLY A 1 851 ? 32.920 -12.104 99.247 1.00 35.15 851 GLY A CA 1
ATOM 5885 C C . GLY A 1 851 ? 31.863 -11.494 98.334 1.00 34.79 851 GLY A C 1
ATOM 5886 O O . GLY A 1 851 ? 31.498 -10.314 98.538 1.00 32.42 851 GLY A O 1
ATOM 5887 N N . GLU A 1 852 ? 31.348 -12.245 97.359 1.00 35.28 852 GLU A N 1
ATOM 5888 C CA . GLU A 1 852 ? 30.357 -11.687 96.404 1.00 32.42 852 GLU A CA 1
ATOM 5889 C C . GLU A 1 852 ? 28.965 -12.275 96.644 1.00 30.75 852 GLU A C 1
ATOM 5890 O O . GLU A 1 852 ? 28.840 -13.436 97.078 1.00 31.21 852 GLU A O 1
ATOM 5896 N N . ALA A 1 853 ? 27.947 -11.507 96.281 1.00 31.72 853 ALA A N 1
ATOM 5897 C CA . ALA A 1 853 ? 26.550 -11.985 96.278 1.00 27.49 853 ALA A CA 1
ATOM 5898 C C . ALA A 1 853 ? 25.700 -10.979 95.507 1.00 30.61 853 ALA A C 1
ATOM 5899 O O . ALA A 1 853 ? 26.085 -9.790 95.411 1.00 29.92 853 ALA A O 1
ATOM 5901 N N . ARG A 1 854 ? 24.597 -11.470 94.954 1.00 31.09 854 ARG A N 1
ATOM 5902 C CA A ARG A 1 854 ? 23.641 -10.656 94.166 0.50 30.53 854 ARG A CA 1
ATOM 5903 C CA B ARG A 1 854 ? 23.645 -10.638 94.189 0.50 30.31 854 ARG A CA 1
ATOM 5904 C C . ARG A 1 854 ? 22.226 -11.138 94.476 1.00 28.95 854 ARG A C 1
ATOM 5905 O O . ARG A 1 854 ? 22.056 -12.326 94.720 1.00 28.33 854 ARG A O 1
ATOM 5920 N N . GLY A 1 855 ? 21.277 -10.216 94.503 1.00 28.96 855 GLY A N 1
ATOM 5921 C CA . GLY A 1 855 ? 19.862 -10.572 94.614 1.00 27.35 855 GLY A CA 1
ATOM 5922 C C . GLY A 1 855 ? 19.010 -9.422 94.159 1.00 27.44 855 GLY A C 1
ATOM 5923 O O . GLY A 1 855 ? 19.558 -8.399 93.686 1.00 28.31 855 GLY A O 1
ATOM 5924 N N . GLU A 1 856 ? 17.702 -9.583 94.257 1.00 29.58 856 GLU A N 1
ATOM 5925 C CA . GLU A 1 856 ? 16.805 -8.516 93.796 1.00 27.21 856 GLU A CA 1
ATOM 5926 C C . GLU A 1 856 ? 15.486 -8.544 94.551 1.00 24.92 856 GLU A C 1
ATOM 5927 O O . GLU A 1 856 ? 15.162 -9.539 95.219 1.00 27.99 856 GLU A O 1
ATOM 5933 N N . LEU A 1 857 ? 14.772 -7.435 94.421 1.00 27.65 857 LEU A N 1
ATOM 5934 C CA . LEU A 1 857 ? 13.411 -7.252 94.964 1.00 28.87 857 LEU A CA 1
ATOM 5935 C C . LEU A 1 857 ? 12.555 -6.578 93.896 1.00 30.05 857 LEU A C 1
ATOM 5936 O O . LEU A 1 857 ? 12.977 -5.558 93.331 1.00 27.68 857 LEU A O 1
ATOM 5941 N N . PHE A 1 858 ? 11.401 -7.176 93.621 1.00 28.22 858 PHE A N 1
ATOM 5942 C CA . PHE A 1 858 ? 10.308 -6.579 92.826 1.00 28.69 858 PHE A CA 1
ATOM 5943 C C . PHE A 1 858 ? 9.176 -6.254 93.797 1.00 27.61 858 PHE A C 1
ATOM 5944 O O . PHE A 1 858 ? 8.840 -7.104 94.659 1.00 28.97 858 PHE A O 1
ATOM 5952 N N . TRP A 1 859 ? 8.674 -5.023 93.762 1.00 26.12 859 TRP A N 1
ATOM 5953 C CA . TRP A 1 859 ? 7.581 -4.593 94.661 1.00 27.96 859 TRP A CA 1
ATOM 5954 C C . TRP A 1 859 ? 6.570 -3.779 93.860 1.00 27.22 859 TRP A C 1
ATOM 5955 O O . TRP A 1 859 ? 6.994 -2.883 93.126 1.00 30.19 859 TRP A O 1
ATOM 5966 N N . ASP A 1 860 ? 5.288 -4.082 94.043 1.00 29.70 860 ASP A N 1
ATOM 5967 C CA . ASP A 1 860 ? 4.162 -3.277 93.505 1.00 27.88 860 ASP A CA 1
ATOM 5968 C C . ASP A 1 860 ? 3.069 -3.242 94.579 1.00 29.87 860 ASP A C 1
ATOM 5969 O O . ASP A 1 860 ? 3.376 -3.578 95.737 1.00 28.00 860 ASP A O 1
ATOM 5974 N N . ASP A 1 861 ? 1.846 -2.828 94.234 1.00 27.53 861 ASP A N 1
ATOM 5975 C CA . ASP A 1 861 ? 0.771 -2.624 95.235 1.00 30.10 861 ASP A CA 1
ATOM 5976 C C . ASP A 1 861 ? 0.138 -3.976 95.608 1.00 27.20 861 ASP A C 1
ATOM 5977 O O . ASP A 1 861 ? -0.768 -3.975 96.449 1.00 28.68 861 ASP A O 1
ATOM 5982 N N . GLY A 1 862 ? 0.539 -5.071 94.941 1.00 28.62 862 GLY A N 1
ATOM 5983 C CA . GLY A 1 862 ? 0.141 -6.442 95.282 1.00 27.55 862 GLY A CA 1
ATOM 5984 C C . GLY A 1 862 ? -1.117 -6.921 94.576 1.00 29.93 862 GLY A C 1
ATOM 5985 O O . GLY A 1 862 ? -1.452 -8.107 94.781 1.00 30.21 862 GLY A O 1
ATOM 5986 N N . GLU A 1 863 ? -1.863 -6.072 93.847 1.00 28.86 863 GLU A N 1
ATOM 5987 C CA . GLU A 1 863 ? -3.159 -6.554 93.288 1.00 31.51 863 GLU A CA 1
ATOM 5988 C C . GLU A 1 863 ? -3.608 -5.832 92.017 1.00 27.77 863 GLU A C 1
ATOM 5989 O O . GLU A 1 863 ? -4.515 -6.366 91.384 1.00 28.59 863 GLU A O 1
ATOM 5995 N N . SER A 1 864 ? -3.021 -4.695 91.626 1.00 26.60 864 SER A N 1
ATOM 5996 C CA . SER A 1 864 ? -3.486 -3.955 90.425 1.00 27.05 864 SER A CA 1
ATOM 5997 C C . SER A 1 864 ? -3.202 -4.738 89.146 1.00 28.43 864 SER A C 1
ATOM 5998 O O . SER A 1 864 ? -2.200 -5.469 89.053 1.00 29.14 864 SER A O 1
ATOM 6001 N N . LEU A 1 865 ? -4.009 -4.465 88.129 1.00 27.94 865 LEU A N 1
ATOM 6002 C CA . LEU A 1 865 ? -3.792 -4.962 86.750 1.00 29.47 865 LEU A CA 1
ATOM 6003 C C . LEU A 1 865 ? -2.821 -4.027 86.023 1.00 31.96 865 LEU A C 1
ATOM 6004 O O . LEU A 1 865 ? -2.709 -2.872 86.447 1.00 29.87 865 LEU A O 1
ATOM 6009 N N . GLU A 1 866 ? -2.088 -4.567 85.048 1.00 28.95 866 GLU A N 1
ATOM 6010 C CA . GLU A 1 866 ? -1.289 -3.823 84.032 1.00 33.87 866 GLU A CA 1
ATOM 6011 C C . GLU A 1 866 ? -0.136 -3.084 84.712 1.00 31.19 866 GLU A C 1
ATOM 6012 O O . GLU A 1 866 ? 0.279 -2.017 84.230 1.00 33.60 866 GLU A O 1
ATOM 6018 N N . VAL A 1 867 ? 0.361 -3.613 85.823 1.00 29.66 867 VAL A N 1
ATOM 6019 C CA . VAL A 1 867 ? 1.431 -2.944 86.609 1.00 29.95 867 VAL A CA 1
ATOM 6020 C C . VAL A 1 867 ? 2.679 -2.761 85.736 1.00 30.69 867 VAL A C 1
ATOM 6021 O O . VAL A 1 867 ? 3.262 -1.660 85.759 1.00 33.50 867 VAL A O 1
ATOM 6025 N N . LEU A 1 868 ? 3.143 -3.799 85.055 1.00 33.56 868 LEU A N 1
ATOM 6026 C CA . LEU A 1 868 ? 4.423 -3.710 84.301 1.00 35.14 868 LEU A CA 1
ATOM 6027 C C . LEU A 1 868 ? 4.251 -2.736 83.128 1.00 39.64 868 LEU A C 1
ATOM 6028 O O . LEU A 1 868 ? 5.129 -1.883 82.944 1.00 34.69 868 LEU A O 1
ATOM 6033 N N . GLU A 1 869 ? 3.123 -2.807 82.423 1.00 37.59 869 GLU A N 1
ATOM 6034 C CA . GLU A 1 869 ? 2.808 -1.910 81.278 1.00 37.77 869 GLU A CA 1
ATOM 6035 C C . GLU A 1 869 ? 2.786 -0.455 81.769 1.00 41.00 869 GLU A C 1
ATOM 6036 O O . GLU A 1 869 ? 3.312 0.417 81.056 1.00 39.25 869 GLU A O 1
ATOM 6042 N N . ARG A 1 870 ? 2.225 -0.195 82.951 1.00 37.69 870 ARG A N 1
ATOM 6043 C CA . ARG A 1 870 ? 2.079 1.182 83.506 1.00 31.95 870 ARG A CA 1
ATOM 6044 C C . ARG A 1 870 ? 3.357 1.628 84.246 1.00 36.15 870 ARG A C 1
ATOM 6045 O O . ARG A 1 870 ? 3.441 2.796 84.580 1.00 36.32 870 ARG A O 1
ATOM 6053 N N . GLY A 1 871 ? 4.282 0.719 84.558 1.00 35.25 871 GLY A N 1
ATOM 6054 C CA . GLY A 1 871 ? 5.518 1.013 85.312 1.00 39.09 871 GLY A CA 1
ATOM 6055 C C . GLY A 1 871 ? 5.263 1.260 86.792 1.00 35.75 871 GLY A C 1
ATOM 6056 O O . GLY A 1 871 ? 6.093 1.943 87.432 1.00 34.70 871 GLY A O 1
ATOM 6057 N N . ALA A 1 872 ? 4.190 0.696 87.359 1.00 31.26 872 ALA A N 1
ATOM 6058 C CA . ALA A 1 872 ? 3.730 0.989 88.736 1.00 30.95 872 ALA A CA 1
ATOM 6059 C C . ALA A 1 872 ? 4.396 0.025 89.717 1.00 34.38 872 ALA A C 1
ATOM 6060 O O . ALA A 1 872 ? 3.695 -0.692 90.453 1.00 32.48 872 ALA A O 1
ATOM 6062 N N . TYR A 1 873 ? 5.724 0.013 89.726 1.00 29.82 873 TYR A N 1
ATOM 6063 C CA . TYR A 1 873 ? 6.502 -0.956 90.524 1.00 31.58 873 TYR A CA 1
ATOM 6064 C C . TYR A 1 873 ? 7.873 -0.361 90.807 1.00 33.64 873 TYR A C 1
ATOM 6065 O O . TYR A 1 873 ? 8.311 0.542 90.085 1.00 33.24 873 TYR A O 1
ATOM 6074 N N . THR A 1 874 ? 8.529 -0.955 91.794 1.00 28.20 874 THR A N 1
ATOM 6075 C CA . THR A 1 874 ? 9.911 -0.674 92.220 1.00 26.56 874 THR A CA 1
ATOM 6076 C C . THR A 1 874 ? 10.699 -1.950 91.974 1.00 28.00 874 THR A C 1
ATOM 6077 O O . THR A 1 874 ? 10.157 -3.024 92.224 1.00 30.84 874 THR A O 1
ATOM 6081 N N . GLN A 1 875 ? 11.920 -1.820 91.481 1.00 28.13 875 GLN A N 1
ATOM 6082 C CA . GLN A 1 875 ? 12.812 -2.960 91.208 1.00 29.29 875 GLN A CA 1
ATOM 6083 C C . GLN A 1 875 ? 14.224 -2.581 91.629 1.00 25.66 875 GLN A C 1
ATOM 6084 O O . GLN A 1 875 ? 14.742 -1.572 91.135 1.00 32.36 875 GLN A O 1
ATOM 6090 N N . VAL A 1 876 ? 14.771 -3.329 92.577 1.00 28.38 876 VAL A N 1
ATOM 6091 C CA . VAL A 1 876 ? 16.077 -3.018 93.202 1.00 29.91 876 VAL A CA 1
ATOM 6092 C C . VAL A 1 876 ? 16.945 -4.269 93.109 1.00 30.01 876 VAL A C 1
ATOM 6093 O O . VAL A 1 876 ? 16.422 -5.401 93.214 1.00 30.85 876 VAL A O 1
ATOM 6097 N N . ILE A 1 877 ? 18.219 -4.057 92.811 1.00 29.32 877 ILE A N 1
ATOM 6098 C CA . ILE A 1 877 ? 19.254 -5.128 92.821 1.00 28.54 877 ILE A CA 1
ATOM 6099 C C . ILE A 1 877 ? 20.141 -4.869 94.039 1.00 29.20 877 ILE A C 1
ATOM 6100 O O . ILE A 1 877 ? 20.338 -3.696 94.400 1.00 32.28 877 ILE A O 1
ATOM 6105 N N . PHE A 1 878 ? 20.520 -5.926 94.742 1.00 31.32 878 PHE A N 1
ATOM 6106 C CA . PHE A 1 878 ? 21.467 -5.879 95.886 1.00 27.85 878 PHE A CA 1
ATOM 6107 C C . PHE A 1 878 ? 22.758 -6.565 95.453 1.00 30.62 878 PHE A C 1
ATOM 6108 O O . PHE A 1 878 ? 22.667 -7.610 94.821 1.00 28.64 878 PHE A O 1
ATOM 6116 N N . LEU A 1 879 ? 23.907 -5.961 95.761 1.00 30.27 879 LEU A N 1
ATOM 6117 C CA . LEU A 1 879 ? 25.248 -6.462 95.372 1.00 30.81 879 LEU A CA 1
ATOM 6118 C C . LEU A 1 879 ? 26.150 -6.430 96.595 1.00 32.78 879 LEU A C 1
ATOM 6119 O O . LEU A 1 879 ? 26.233 -5.353 97.237 1.00 31.69 879 LEU A O 1
ATOM 6124 N N . ALA A 1 880 ? 26.754 -7.572 96.930 1.00 32.99 880 ALA A N 1
ATOM 6125 C CA . ALA A 1 880 ? 27.838 -7.660 97.924 1.00 28.23 880 ALA A CA 1
ATOM 6126 C C . ALA A 1 880 ? 29.157 -7.861 97.181 1.00 33.65 880 ALA A C 1
ATOM 6127 O O . ALA A 1 880 ? 29.224 -8.706 96.275 1.00 31.42 880 ALA A O 1
ATOM 6129 N N . ARG A 1 881 ? 30.167 -7.085 97.569 1.00 30.86 881 ARG A N 1
ATOM 6130 C CA . ARG A 1 881 ? 31.525 -7.095 96.973 1.00 35.97 881 ARG A CA 1
ATOM 6131 C C . ARG A 1 881 ? 32.483 -6.413 97.950 1.00 35.34 881 ARG A C 1
ATOM 6132 O O . ARG A 1 881 ? 32.122 -5.358 98.498 1.00 34.68 881 ARG A O 1
ATOM 6140 N N . ASN A 1 882 ? 33.645 -7.014 98.181 1.00 40.64 882 ASN A N 1
ATOM 6141 C CA . ASN A 1 882 ? 34.772 -6.367 98.902 1.00 42.45 882 ASN A CA 1
ATOM 6142 C C . ASN A 1 882 ? 34.266 -5.750 100.213 1.00 40.71 882 ASN A C 1
ATOM 6143 O O . ASN A 1 882 ? 34.560 -4.574 100.473 1.00 36.79 882 ASN A O 1
ATOM 6148 N N . ASN A 1 883 ? 33.516 -6.505 101.014 1.00 32.70 883 ASN A N 1
ATOM 6149 C CA . ASN A 1 883 ? 33.107 -6.073 102.376 1.00 34.01 883 ASN A CA 1
ATOM 6150 C C . ASN A 1 883 ? 32.155 -4.868 102.282 1.00 35.15 883 ASN A C 1
ATOM 6151 O O . ASN A 1 883 ? 32.179 -4.018 103.201 1.00 32.45 883 ASN A O 1
ATOM 6156 N N . THR A 1 884 ? 31.390 -4.761 101.197 1.00 34.45 884 THR A N 1
ATOM 6157 C CA . THR A 1 884 ? 30.321 -3.742 101.040 1.00 31.98 884 THR A CA 1
ATOM 6158 C C . THR A 1 884 ? 29.031 -4.415 100.549 1.00 34.88 884 THR A C 1
ATOM 6159 O O . THR A 1 884 ? 29.115 -5.398 99.807 1.00 33.29 884 THR A O 1
ATOM 6163 N N . ILE A 1 885 ? 27.893 -3.812 100.885 1.00 34.09 885 ILE A N 1
ATOM 6164 C CA . ILE A 1 885 ? 26.548 -4.162 100.347 1.00 33.55 885 ILE A CA 1
ATOM 6165 C C . ILE A 1 885 ? 25.895 -2.868 99.859 1.00 34.82 885 ILE A C 1
ATOM 6166 O O . ILE A 1 885 ? 25.922 -1.872 100.604 1.00 31.36 885 ILE A O 1
ATOM 6171 N N . VAL A 1 886 ? 25.484 -2.849 98.593 1.00 29.53 886 VAL A N 1
ATOM 6172 C CA . VAL A 1 886 ? 24.833 -1.674 97.949 1.00 30.10 886 VAL A CA 1
ATOM 6173 C C . VAL A 1 886 ? 23.544 -2.156 97.311 1.00 35.09 886 VAL A C 1
ATOM 6174 O O . VAL A 1 886 ? 23.412 -3.385 97.036 1.00 34.94 886 VAL A O 1
ATOM 6178 N N . ASN A 1 887 ? 22.650 -1.209 97.064 1.00 32.04 887 ASN A N 1
ATOM 6179 C CA . ASN A 1 887 ? 21.483 -1.433 96.186 1.00 32.75 887 ASN A CA 1
ATOM 6180 C C . ASN A 1 887 ? 21.729 -0.653 94.901 1.00 36.41 887 ASN A C 1
ATOM 6181 O O . ASN A 1 887 ? 22.501 0.331 94.902 1.00 38.35 887 ASN A O 1
ATOM 6186 N N . GLU A 1 888 ? 21.131 -1.141 93.837 1.00 31.44 888 GLU A N 1
ATOM 6187 C CA . GLU A 1 888 ? 21.172 -0.558 92.481 1.00 31.10 888 GLU A CA 1
ATOM 6188 C C . GLU A 1 888 ? 19.714 -0.376 92.077 1.00 32.90 888 GLU A C 1
ATOM 6189 O O . GLU A 1 888 ? 18.921 -1.340 92.238 1.00 33.12 888 GLU A O 1
ATOM 6195 N N . LEU A 1 889 ? 19.333 0.871 91.828 1.00 32.05 889 LEU A N 1
ATOM 6196 C CA . LEU A 1 889 ? 17.917 1.251 91.650 1.00 34.27 889 LEU A CA 1
ATOM 6197 C C . LEU A 1 889 ? 17.581 1.059 90.178 1.00 40.35 889 LEU A C 1
ATOM 6198 O O . LEU A 1 889 ? 17.961 1.924 89.396 1.00 45.63 889 LEU A O 1
ATOM 6203 N N . VAL A 1 890 ? 16.914 -0.036 89.817 1.00 34.99 890 VAL A N 1
ATOM 6204 C CA . VAL A 1 890 ? 16.497 -0.278 88.405 1.00 38.75 890 VAL A CA 1
ATOM 6205 C C . VAL A 1 890 ? 15.265 0.595 88.132 1.00 34.09 890 VAL A C 1
ATOM 6206 O O . VAL A 1 890 ? 15.251 1.342 87.146 1.00 36.04 890 VAL A O 1
ATOM 6210 N N . ARG A 1 891 ? 14.292 0.576 89.031 1.00 32.70 891 ARG A N 1
ATOM 6211 C CA . ARG A 1 891 ? 13.103 1.445 88.922 1.00 33.36 891 ARG A CA 1
ATOM 6212 C C . ARG A 1 891 ? 12.604 1.755 90.326 1.00 32.24 891 ARG A C 1
ATOM 6213 O O . ARG A 1 891 ? 12.491 0.831 91.162 1.00 32.30 891 ARG A O 1
ATOM 6221 N N . VAL A 1 892 ? 12.270 3.015 90.562 1.00 34.75 892 VAL A N 1
ATOM 6222 C CA . VAL A 1 892 ? 11.726 3.443 91.876 1.00 34.17 892 VAL A CA 1
ATOM 6223 C C . VAL A 1 892 ? 10.481 4.274 91.597 1.00 36.88 892 VAL A C 1
ATOM 6224 O O . VAL A 1 892 ? 10.589 5.268 90.886 1.00 34.64 892 VAL A O 1
ATOM 6228 N N . THR A 1 893 ? 9.331 3.819 92.085 1.00 31.21 893 THR A N 1
ATOM 6229 C CA . THR A 1 893 ? 8.061 4.574 91.996 1.00 36.64 893 THR A CA 1
ATOM 6230 C C . THR A 1 893 ? 7.442 4.619 93.386 1.00 31.49 893 THR A C 1
ATOM 6231 O O . THR A 1 893 ? 8.020 4.015 94.311 1.00 32.31 893 THR A O 1
ATOM 6235 N N . SER A 1 894 ? 6.275 5.254 93.509 1.00 34.25 894 SER A N 1
ATOM 6236 C CA . SER A 1 894 ? 5.548 5.429 94.793 1.00 36.08 894 SER A CA 1
ATOM 6237 C C . SER A 1 894 ? 5.328 4.075 95.472 1.00 36.91 894 SER A C 1
ATOM 6238 O O . SER A 1 894 ? 5.518 4.003 96.682 1.00 36.48 894 SER A O 1
ATOM 6241 N N . GLU A 1 895 ? 5.004 3.026 94.714 1.00 37.73 895 GLU A N 1
ATOM 6242 C CA . GLU A 1 895 ? 4.874 1.658 95.282 1.00 46.17 895 GLU A CA 1
ATOM 6243 C C . GLU A 1 895 ? 6.286 1.113 95.495 1.00 41.74 895 GLU A C 1
ATOM 6244 O O . GLU A 1 895 ? 6.895 0.685 94.490 1.00 48.56 895 GLU A O 1
ATOM 6250 N N . GLY A 1 896 ? 6.772 1.133 96.738 1.00 45.81 896 GLY A N 1
ATOM 6251 C CA . GLY A 1 896 ? 8.055 0.512 97.134 1.00 49.08 896 GLY A CA 1
ATOM 6252 C C . GLY A 1 896 ? 9.117 1.517 97.558 1.00 45.04 896 GLY A C 1
ATOM 6253 O O . GLY A 1 896 ? 10.086 1.111 98.207 1.00 44.04 896 GLY A O 1
ATOM 6254 N N . ALA A 1 897 ? 8.960 2.799 97.240 1.00 52.16 897 ALA A N 1
ATOM 6255 C CA . ALA A 1 897 ? 10.003 3.828 97.479 1.00 59.74 897 ALA A CA 1
ATOM 6256 C C . ALA A 1 897 ? 10.343 3.881 98.976 1.00 51.80 897 ALA A C 1
ATOM 6257 O O . ALA A 1 897 ? 11.553 3.710 99.304 1.00 59.40 897 ALA A O 1
ATOM 6259 N N . GLY A 1 898 ? 9.312 3.923 99.832 1.00 47.84 898 GLY A N 1
ATOM 6260 C CA . GLY A 1 898 ? 9.410 4.043 101.304 1.00 53.97 898 GLY A CA 1
ATOM 6261 C C . GLY A 1 898 ? 9.506 2.709 102.044 1.00 42.23 898 GLY A C 1
ATOM 6262 O O . GLY A 1 898 ? 9.195 2.671 103.248 1.00 41.89 898 GLY A O 1
ATOM 6263 N N . LEU A 1 899 ? 9.856 1.615 101.368 1.00 38.01 899 LEU A N 1
ATOM 6264 C CA . LEU A 1 899 ? 10.104 0.323 102.057 1.00 33.02 899 LEU A CA 1
ATOM 6265 C C . LEU A 1 899 ? 11.293 0.495 103.006 1.00 30.64 899 LEU A C 1
ATOM 6266 O O . LEU A 1 899 ? 12.355 0.926 102.534 1.00 32.76 899 LEU A O 1
ATOM 6271 N N . GLN A 1 900 ? 11.130 0.117 104.275 1.00 26.38 900 GLN A N 1
ATOM 6272 C CA . GLN A 1 900 ? 12.174 0.300 105.317 1.00 28.42 900 GLN A CA 1
ATOM 6273 C C . GLN A 1 900 ? 13.058 -0.948 105.393 1.00 34.45 900 GLN A C 1
ATOM 6274 O O . GLN A 1 900 ? 12.535 -2.039 105.564 1.00 35.32 900 GLN A O 1
ATOM 6280 N N . LEU A 1 901 ? 14.365 -0.772 105.240 1.00 30.65 901 LEU A N 1
ATOM 6281 C CA . LEU A 1 901 ? 15.348 -1.860 105.468 1.00 30.50 901 LEU A CA 1
ATOM 6282 C C . LEU A 1 901 ? 15.932 -1.641 106.860 1.00 31.87 901 LEU A C 1
ATOM 6283 O O . LEU A 1 901 ? 16.535 -0.552 107.085 1.00 30.64 901 LEU A O 1
ATOM 6288 N N . GLN A 1 902 ? 15.738 -2.603 107.760 1.00 28.60 902 GLN A N 1
ATOM 6289 C CA . GLN A 1 902 ? 16.125 -2.439 109.184 1.00 31.42 902 GLN A CA 1
ATOM 6290 C C . GLN A 1 902 ? 17.200 -3.439 109.597 1.00 30.88 902 GLN A C 1
ATOM 6291 O O . GLN A 1 902 ? 17.781 -3.241 110.677 1.00 30.90 902 GLN A O 1
ATOM 6297 N N . LYS A 1 903 ? 17.408 -4.504 108.831 1.00 29.45 903 LYS A N 1
ATOM 6298 C CA . LYS A 1 903 ? 18.339 -5.580 109.251 1.00 33.15 903 LYS A CA 1
ATOM 6299 C C . LYS A 1 903 ? 19.058 -6.150 108.032 1.00 33.63 903 LYS A C 1
ATOM 6300 O O . LYS A 1 903 ? 18.427 -6.370 107.002 1.00 29.96 903 LYS A O 1
ATOM 6306 N N . VAL A 1 904 ? 20.360 -6.348 108.155 1.00 31.99 904 VAL A N 1
ATOM 6307 C CA . VAL A 1 904 ? 21.192 -7.007 107.113 1.00 31.69 904 VAL A CA 1
ATOM 6308 C C . VAL A 1 904 ? 21.988 -8.120 107.788 1.00 35.67 904 VAL A C 1
ATOM 6309 O O . VAL A 1 904 ? 22.751 -7.811 108.713 1.00 33.74 904 VAL A O 1
ATOM 6313 N N . THR A 1 905 ? 21.694 -9.371 107.432 1.00 30.71 905 THR A N 1
ATOM 6314 C CA . THR A 1 905 ? 22.383 -10.565 107.966 1.00 30.42 905 THR A CA 1
ATOM 6315 C C . THR A 1 905 ? 23.351 -11.063 106.896 1.00 35.53 905 THR A C 1
ATOM 6316 O O . THR A 1 905 ? 22.900 -11.399 105.798 1.00 30.52 905 THR A O 1
ATOM 6320 N N . VAL A 1 906 ? 24.646 -11.078 107.205 1.00 31.84 906 VAL A N 1
ATOM 6321 C CA . VAL A 1 906 ? 25.685 -11.509 106.246 1.00 29.85 906 VAL A CA 1
ATOM 6322 C C . VAL A 1 906 ? 26.223 -12.872 106.689 1.00 34.66 906 VAL A C 1
ATOM 6323 O O . VAL A 1 906 ? 26.611 -13.017 107.864 1.00 34.43 906 VAL A O 1
ATOM 6327 N N . LEU A 1 907 ? 26.141 -13.865 105.804 1.00 31.33 907 LEU A N 1
ATOM 6328 C CA . LEU A 1 907 ? 26.604 -15.245 106.075 1.00 31.59 907 LEU A CA 1
ATOM 6329 C C . LEU A 1 907 ? 27.977 -15.436 105.409 1.00 29.63 907 LEU A C 1
ATOM 6330 O O . LEU A 1 907 ? 28.138 -15.029 104.245 1.00 31.99 907 LEU A O 1
ATOM 6335 N N . GLY A 1 908 ? 28.895 -16.143 106.072 1.00 31.75 908 GLY A N 1
ATOM 6336 C CA . GLY A 1 908 ? 30.234 -16.447 105.522 1.00 31.17 908 GLY A CA 1
ATOM 6337 C C . GLY A 1 908 ? 31.246 -15.341 105.806 1.00 34.06 908 GLY A C 1
ATOM 6338 O O . GLY A 1 908 ? 32.086 -15.096 104.953 1.00 34.66 908 GLY A O 1
ATOM 6339 N N . VAL A 1 909 ? 31.095 -14.627 106.927 1.00 36.75 909 VAL A N 1
ATOM 6340 C CA . VAL A 1 909 ? 32.043 -13.562 107.376 1.00 37.88 909 VAL A CA 1
ATOM 6341 C C . VAL A 1 909 ? 33.044 -14.248 108.313 1.00 33.53 909 VAL A C 1
ATOM 6342 O O . VAL A 1 909 ? 32.625 -14.687 109.408 1.00 37.53 909 VAL A O 1
ATOM 6346 N N . ALA A 1 910 ? 34.247 -14.499 107.809 1.00 39.75 910 ALA A N 1
ATOM 6347 C CA . ALA A 1 910 ? 35.257 -15.410 108.409 1.00 50.37 910 ALA A CA 1
ATOM 6348 C C . ALA A 1 910 ? 35.878 -14.798 109.674 1.00 48.29 910 ALA A C 1
ATOM 6349 O O . ALA A 1 910 ? 36.191 -15.560 110.601 1.00 50.54 910 ALA A O 1
ATOM 6351 N N . THR A 1 911 ? 35.984 -13.472 109.764 1.00 50.72 911 THR A N 1
ATOM 6352 C CA . THR A 1 911 ? 36.581 -12.797 110.951 1.00 51.48 911 THR A CA 1
ATOM 6353 C C . THR A 1 911 ? 35.681 -11.658 111.454 1.00 50.62 911 THR A C 1
ATOM 6354 O O . THR A 1 911 ? 35.115 -10.907 110.608 1.00 46.20 911 THR A O 1
ATOM 6358 N N . ALA A 1 912 ? 35.579 -11.535 112.784 1.00 51.13 912 ALA A N 1
ATOM 6359 C CA . ALA A 1 912 ? 34.864 -10.450 113.497 1.00 49.91 912 ALA A CA 1
ATOM 6360 C C . ALA A 1 912 ? 35.324 -9.107 112.937 1.00 44.81 912 ALA A C 1
ATOM 6361 O O . ALA A 1 912 ? 36.518 -8.860 112.798 1.00 43.61 912 ALA A O 1
ATOM 6363 N N . PRO A 1 913 ? 34.395 -8.242 112.472 1.00 43.53 913 PRO A N 1
ATOM 6364 C CA . PRO A 1 913 ? 34.769 -6.901 112.042 1.00 42.42 913 PRO A CA 1
ATOM 6365 C C . PRO A 1 913 ? 35.043 -6.042 113.285 1.00 40.25 913 PRO A C 1
ATOM 6366 O O . PRO A 1 913 ? 34.477 -6.313 114.330 1.00 41.60 913 PRO A O 1
ATOM 6370 N N . GLN A 1 914 ? 35.931 -5.066 113.149 1.00 40.96 914 GLN A N 1
ATOM 6371 C CA . GLN A 1 914 ? 36.174 -4.025 114.185 1.00 47.48 914 GLN A CA 1
ATOM 6372 C C . GLN A 1 914 ? 35.146 -2.900 114.036 1.00 42.98 914 GLN A C 1
ATOM 6373 O O . GLN A 1 914 ? 34.852 -2.225 115.033 1.00 49.93 914 GLN A O 1
ATOM 6379 N N . GLN A 1 915 ? 34.723 -2.613 112.808 1.00 41.65 915 GLN A N 1
ATOM 6380 C CA . GLN A 1 915 ? 33.696 -1.569 112.562 1.00 40.87 915 GLN A CA 1
ATOM 6381 C C . GLN A 1 915 ? 32.716 -2.029 111.477 1.00 38.34 915 GLN A C 1
ATOM 6382 O O . GLN A 1 915 ? 33.120 -2.743 110.518 1.00 35.01 915 GLN A O 1
ATOM 6388 N N . VAL A 1 916 ? 31.462 -1.614 111.641 1.00 38.06 916 VAL A N 1
ATOM 6389 C CA . VAL A 1 916 ? 30.378 -1.798 110.639 1.00 33.95 916 VAL A CA 1
ATOM 6390 C C . VAL A 1 916 ? 29.765 -0.419 110.411 1.00 36.66 916 VAL A C 1
ATOM 6391 O O . VAL A 1 916 ? 29.339 0.197 111.394 1.00 38.57 916 VAL A O 1
ATOM 6395 N N . LEU A 1 917 ? 29.787 0.038 109.169 1.00 35.21 917 LEU A N 1
ATOM 6396 C CA . LEU A 1 917 ? 29.301 1.372 108.759 1.00 32.01 917 LEU A CA 1
ATOM 6397 C C . LEU A 1 917 ? 28.035 1.216 107.917 1.00 41.65 917 LEU A C 1
ATOM 6398 O O . LEU A 1 917 ? 27.947 0.257 107.093 1.00 33.09 917 LEU A O 1
ATOM 6403 N N . SER A 1 918 ? 27.118 2.165 108.088 1.00 34.17 918 SER A N 1
ATOM 6404 C CA . SER A 1 918 ? 25.957 2.374 107.199 1.00 33.88 918 SER A CA 1
ATOM 6405 C C . SER A 1 918 ? 26.011 3.810 106.685 1.00 30.93 918 SER A C 1
ATOM 6406 O O . SER A 1 918 ? 25.991 4.733 107.517 1.00 32.60 918 SER A O 1
ATOM 6409 N N . ASN A 1 919 ? 26.198 3.975 105.380 1.00 28.92 919 ASN A N 1
ATOM 6410 C CA . ASN A 1 919 ? 26.379 5.289 104.719 1.00 35.27 919 ASN A CA 1
ATOM 6411 C C . ASN A 1 919 ? 27.497 6.065 105.432 1.00 38.49 919 ASN A C 1
ATOM 6412 O O . ASN A 1 919 ? 27.372 7.291 105.558 1.00 33.84 919 ASN A O 1
ATOM 6417 N N . GLY A 1 920 ? 28.553 5.373 105.867 1.00 35.19 920 GLY A N 1
ATOM 6418 C CA . GLY A 1 920 ? 29.790 5.998 106.376 1.00 34.59 920 GLY A CA 1
ATOM 6419 C C . GLY A 1 920 ? 29.773 6.217 107.881 1.00 40.21 920 GLY A C 1
ATOM 6420 O O . GLY A 1 920 ? 30.749 6.776 108.383 1.00 36.92 920 GLY A O 1
ATOM 6421 N N . VAL A 1 921 ? 28.651 5.949 108.553 1.00 32.83 921 VAL A N 1
ATOM 6422 C CA . VAL A 1 921 ? 28.484 6.161 110.016 1.00 30.65 921 VAL A CA 1
ATOM 6423 C C . VAL A 1 921 ? 28.446 4.808 110.706 1.00 32.36 921 VAL A C 1
ATOM 6424 O O . VAL A 1 921 ? 27.676 3.933 110.309 1.00 38.35 921 VAL A O 1
ATOM 6428 N N . PRO A 1 922 ? 29.157 4.653 111.844 1.00 39.39 922 PRO A N 1
ATOM 6429 C CA . PRO A 1 922 ? 29.078 3.430 112.636 1.00 40.61 922 PRO A CA 1
ATOM 6430 C C . PRO A 1 922 ? 27.613 3.096 112.941 1.00 46.93 922 PRO A C 1
ATOM 6431 O O . PRO A 1 922 ? 26.881 3.978 113.326 1.00 39.51 922 PRO A O 1
ATOM 6435 N N . VAL A 1 923 ? 27.197 1.853 112.699 1.00 45.22 923 VAL A N 1
ATOM 6436 C CA . VAL A 1 923 ? 25.776 1.439 112.892 1.00 42.36 923 VAL A CA 1
ATOM 6437 C C . VAL A 1 923 ? 25.462 1.467 114.387 1.00 47.22 923 VAL A C 1
ATOM 6438 O O . VAL A 1 923 ? 26.409 1.277 115.193 1.00 40.37 923 VAL A O 1
ATOM 6442 N N . SER A 1 924 ? 24.169 1.558 114.726 1.00 45.46 924 SER A N 1
ATOM 6443 C CA . SER A 1 924 ? 23.656 1.606 116.121 1.00 39.12 924 SER A CA 1
ATOM 6444 C C . SER A 1 924 ? 24.038 0.312 116.838 1.00 48.14 924 SER A C 1
ATOM 6445 O O . SER A 1 924 ? 24.368 0.368 118.030 1.00 42.53 924 SER A O 1
ATOM 6448 N N . ASN A 1 925 ? 23.965 -0.825 116.142 1.00 44.01 925 ASN A N 1
ATOM 6449 C CA . ASN A 1 925 ? 24.356 -2.128 116.727 1.00 38.91 925 ASN A CA 1
ATOM 6450 C C . ASN A 1 925 ? 24.554 -3.187 115.637 1.00 45.89 925 ASN A C 1
ATOM 6451 O O . ASN A 1 925 ? 23.871 -3.157 114.609 1.00 39.77 925 ASN A O 1
ATOM 6456 N N . PHE A 1 926 ? 25.478 -4.099 115.890 1.00 34.88 926 PHE A N 1
ATOM 6457 C CA . PHE A 1 926 ? 25.673 -5.343 115.122 1.00 38.22 926 PHE A CA 1
ATOM 6458 C C . PHE A 1 926 ? 26.098 -6.426 116.104 1.00 48.93 926 PHE A C 1
ATOM 6459 O O . PHE A 1 926 ? 26.590 -6.089 117.196 1.00 40.22 926 PHE A O 1
ATOM 6467 N N . THR A 1 927 ? 25.861 -7.685 115.750 1.00 39.91 927 THR A N 1
ATOM 6468 C CA . THR A 1 927 ? 26.407 -8.856 116.479 1.00 37.06 927 THR A CA 1
ATOM 6469 C C . THR A 1 927 ? 27.172 -9.725 115.482 1.00 46.21 927 THR A C 1
ATOM 6470 O O . THR A 1 927 ? 26.803 -9.773 114.299 1.00 39.48 927 THR A O 1
ATOM 6474 N N . TYR A 1 928 ? 28.278 -10.299 115.922 1.00 43.93 928 TYR A N 1
ATOM 6475 C CA . TYR A 1 928 ? 29.073 -11.259 115.125 1.00 42.69 928 TYR A CA 1
ATOM 6476 C C . TYR A 1 928 ? 29.193 -12.553 115.930 1.00 51.48 928 TYR A C 1
ATOM 6477 O O . TYR A 1 928 ? 29.484 -12.498 117.134 1.00 43.22 928 TYR A O 1
ATOM 6486 N N . SER A 1 929 ? 28.879 -13.680 115.289 1.00 45.68 929 SER A N 1
ATOM 6487 C CA A SER A 1 929 ? 28.971 -15.036 115.888 0.60 40.29 929 SER A CA 1
ATOM 6488 C CA B SER A 1 929 ? 28.966 -15.038 115.885 0.40 41.59 929 SER A CA 1
ATOM 6489 C C . SER A 1 929 ? 30.137 -15.798 115.266 1.00 49.37 929 SER A C 1
ATOM 6490 O O . SER A 1 929 ? 30.064 -16.220 114.108 1.00 42.02 929 SER A O 1
ATOM 6495 N N . PRO A 1 930 ? 31.260 -15.975 116.012 1.00 47.62 930 PRO A N 1
ATOM 6496 C CA . PRO A 1 930 ? 32.442 -16.676 115.504 1.00 45.99 930 PRO A CA 1
ATOM 6497 C C . PRO A 1 930 ? 32.171 -18.147 115.151 1.00 38.20 930 PRO A C 1
ATOM 6498 O O . PRO A 1 930 ? 32.807 -18.648 114.263 1.00 52.11 930 PRO A O 1
ATOM 6502 N N . ASP A 1 931 ? 31.251 -18.790 115.868 1.00 41.77 931 ASP A N 1
ATOM 6503 C CA . ASP A 1 931 ? 30.871 -20.206 115.629 1.00 50.00 931 ASP A CA 1
ATOM 6504 C C . ASP A 1 931 ? 30.148 -20.347 114.279 1.00 51.67 931 ASP A C 1
ATOM 6505 O O . ASP A 1 931 ? 30.419 -21.343 113.606 1.00 51.26 931 ASP A O 1
ATOM 6510 N N . THR A 1 932 ? 29.255 -19.416 113.910 1.00 43.99 932 THR A N 1
ATOM 6511 C CA . THR A 1 932 ? 28.366 -19.537 112.715 1.00 42.60 932 THR A CA 1
ATOM 6512 C C . THR A 1 932 ? 28.841 -18.651 111.562 1.00 40.76 932 THR A C 1
ATOM 6513 O O . THR A 1 932 ? 28.339 -18.858 110.439 1.00 45.18 932 THR A O 1
ATOM 6517 N N . LYS A 1 933 ? 29.799 -17.753 111.812 1.00 36.21 933 LYS A N 1
ATOM 6518 C CA . LYS A 1 933 ? 30.373 -16.788 110.841 1.00 31.99 933 LYS A CA 1
ATOM 6519 C C . LYS A 1 933 ? 29.255 -15.872 110.319 1.00 36.17 933 LYS A C 1
ATOM 6520 O O . LYS A 1 933 ? 29.292 -15.494 109.153 1.00 34.63 933 LYS A O 1
ATOM 6526 N N . VAL A 1 934 ? 28.308 -15.508 111.170 1.00 34.79 934 VAL A N 1
ATOM 6527 C CA . VAL A 1 934 ? 27.159 -14.642 110.786 1.00 36.65 934 VAL A CA 1
ATOM 6528 C C . VAL A 1 934 ? 27.393 -13.253 111.386 1.00 38.66 934 VAL A C 1
ATOM 6529 O O . VAL A 1 934 ? 27.653 -13.162 112.601 1.00 37.37 934 VAL A O 1
ATOM 6533 N N . LEU A 1 935 ? 27.281 -12.225 110.544 1.00 33.40 935 LEU A N 1
ATOM 6534 C CA . LEU A 1 935 ? 27.293 -10.788 110.922 1.00 32.44 935 LEU A CA 1
ATOM 6535 C C . LEU A 1 935 ? 25.868 -10.247 110.786 1.00 37.16 935 LEU A C 1
ATOM 6536 O O . LEU A 1 935 ? 25.335 -10.261 109.652 1.00 35.32 935 LEU A O 1
ATOM 6541 N N . ASP A 1 936 ? 25.254 -9.861 111.907 1.00 35.04 936 ASP A N 1
ATOM 6542 C CA . ASP A 1 936 ? 23.861 -9.345 111.969 1.00 32.28 936 ASP A CA 1
ATOM 6543 C C . ASP A 1 936 ? 23.922 -7.841 112.270 1.00 37.33 936 ASP A C 1
ATOM 6544 O O . ASP A 1 936 ? 24.496 -7.461 113.316 1.00 36.04 936 ASP A O 1
ATOM 6549 N N . ILE A 1 937 ? 23.342 -7.021 111.398 1.00 31.07 937 ILE A N 1
ATOM 6550 C CA . ILE A 1 937 ? 23.544 -5.540 111.367 1.00 32.18 937 ILE A CA 1
ATOM 6551 C C . ILE A 1 937 ? 22.181 -4.851 111.450 1.00 35.74 937 ILE A C 1
ATOM 6552 O O . ILE A 1 937 ? 21.332 -5.098 110.585 1.00 33.37 937 ILE A O 1
ATOM 6564 N N . VAL A 1 939 ? 20.157 -1.471 110.836 1.00 32.73 939 VAL A N 1
ATOM 6565 C CA . VAL A 1 939 ? 20.251 -0.288 109.943 1.00 35.28 939 VAL A CA 1
ATOM 6566 C C . VAL A 1 939 ? 18.892 0.434 109.915 1.00 30.49 939 VAL A C 1
ATOM 6567 O O . VAL A 1 939 ? 17.895 -0.116 110.397 1.00 33.76 939 VAL A O 1
ATOM 6571 N N . SER A 1 940 ? 18.891 1.629 109.351 1.00 32.63 940 SER A N 1
ATOM 6572 C CA . SER A 1 940 ? 17.684 2.455 109.097 1.00 34.34 940 SER A CA 1
ATOM 6573 C C . SER A 1 940 ? 17.773 3.011 107.686 1.00 31.52 940 SER A C 1
ATOM 6574 O O . SER A 1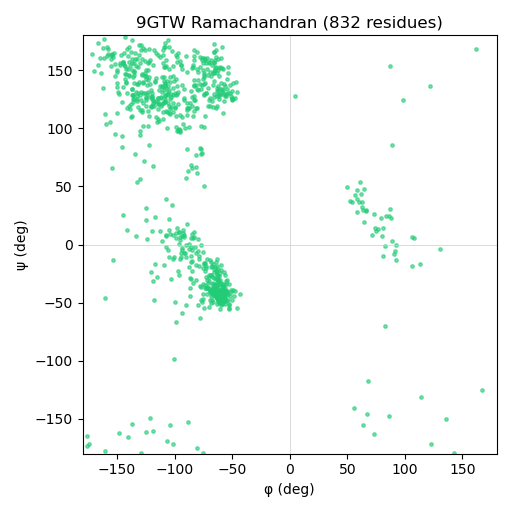 940 ? 18.189 4.159 107.512 1.00 32.52 940 SER A O 1
ATOM 6577 N N . LEU A 1 941 ? 17.459 2.168 106.703 1.00 29.69 941 LEU A N 1
ATOM 6578 C CA . LEU A 1 941 ? 17.659 2.472 105.271 1.00 28.50 941 LEU A CA 1
ATOM 6579 C C . LEU A 1 941 ? 16.334 2.288 104.534 1.00 29.77 941 LEU A C 1
ATOM 6580 O O . LEU A 1 941 ? 15.380 1.769 105.158 1.00 28.32 941 LEU A O 1
ATOM 6585 N N . LEU A 1 942 ? 16.277 2.773 103.294 1.00 29.00 942 LEU A N 1
ATOM 6586 C CA . LEU A 1 942 ? 15.103 2.695 102.396 1.00 34.64 942 LEU A CA 1
ATOM 6587 C C . LEU A 1 942 ? 15.505 1.927 101.136 1.00 36.08 942 LEU A C 1
ATOM 6588 O O . LEU A 1 942 ? 16.577 2.207 100.577 1.00 33.86 942 LEU A O 1
ATOM 6593 N N . MET A 1 943 ? 14.679 0.969 100.721 1.00 33.64 943 MET A N 1
ATOM 6594 C CA . MET A 1 943 ? 14.977 0.095 99.564 1.00 33.33 943 MET A CA 1
ATOM 6595 C C . MET A 1 943 ? 15.183 0.969 98.326 1.00 32.48 943 MET A C 1
ATOM 6596 O O . MET A 1 943 ? 16.034 0.627 97.499 1.00 32.92 943 MET A O 1
ATOM 6601 N N . GLY A 1 944 ? 14.455 2.081 98.234 1.00 30.95 944 GLY A N 1
ATOM 6602 C CA . GLY A 1 944 ? 14.389 2.943 97.039 1.00 36.21 944 GLY A CA 1
ATOM 6603 C C . GLY A 1 944 ? 15.395 4.078 97.081 1.00 39.17 944 GLY A C 1
ATOM 6604 O O . GLY A 1 944 ? 15.361 4.902 96.187 1.00 36.31 944 GLY A O 1
ATOM 6605 N N . GLU A 1 945 ? 16.325 4.062 98.035 1.00 35.96 945 GLU A N 1
ATOM 6606 C CA . GLU A 1 945 ? 17.386 5.094 98.147 1.00 35.39 945 GLU A CA 1
ATOM 6607 C C . GLU A 1 945 ? 18.763 4.415 98.212 1.00 28.42 945 GLU A C 1
ATOM 6608 O O . GLU A 1 945 ? 18.932 3.498 99.014 1.00 34.23 945 GLU A O 1
ATOM 6614 N N . GLN A 1 946 ? 19.704 4.859 97.389 1.00 33.73 946 GLN A N 1
ATOM 6615 C CA . GLN A 1 946 ? 21.062 4.264 97.321 1.00 34.00 946 GLN A CA 1
ATOM 6616 C C . GLN A 1 946 ? 21.699 4.281 98.709 1.00 33.51 946 GLN A C 1
ATOM 6617 O O . GLN A 1 946 ? 21.714 5.340 99.380 1.00 39.86 946 GLN A O 1
ATOM 6623 N N . PHE A 1 947 ? 22.185 3.128 99.155 1.00 30.75 947 PHE A N 1
ATOM 6624 C CA . PHE A 1 947 ? 22.891 2.985 100.441 1.00 29.51 947 PHE A CA 1
ATOM 6625 C C . PHE A 1 947 ? 24.200 2.226 100.203 1.00 32.15 947 PHE A C 1
ATOM 6626 O O . PHE A 1 947 ? 24.390 1.568 99.152 1.00 32.46 947 PHE A O 1
ATOM 6634 N N . LEU A 1 948 ? 25.101 2.328 101.172 1.00 30.75 948 LEU A N 1
ATOM 6635 C CA . LEU A 1 948 ? 26.348 1.520 101.214 1.00 28.79 948 LEU A CA 1
ATOM 6636 C C . LEU A 1 948 ? 26.583 1.080 102.653 1.00 34.52 948 LEU A C 1
ATOM 6637 O O . LEU A 1 948 ? 26.726 1.949 103.534 1.00 30.89 948 LEU A O 1
ATOM 6642 N N . VAL A 1 949 ? 26.548 -0.229 102.882 1.00 35.20 949 VAL A N 1
ATOM 6643 C CA . VAL A 1 949 ? 26.869 -0.865 104.189 1.00 33.95 949 VAL A CA 1
ATOM 6644 C C . VAL A 1 949 ? 28.247 -1.516 104.030 1.00 36.37 949 VAL A C 1
ATOM 6645 O O . VAL A 1 949 ? 28.503 -2.126 102.978 1.00 34.37 949 VAL A O 1
ATOM 6649 N N . SER A 1 950 ? 29.171 -1.240 104.947 1.00 33.85 950 SER A N 1
ATOM 6650 C CA . SER A 1 950 ? 30.562 -1.766 104.865 1.00 33.38 950 SER A CA 1
ATOM 6651 C C . SER A 1 950 ? 30.996 -2.282 106.232 1.00 32.78 950 SER A C 1
ATOM 6652 O O . SER A 1 950 ? 30.404 -1.896 107.245 1.00 33.23 950 SER A O 1
ATOM 6655 N N . TRP A 1 951 ? 31.966 -3.190 106.248 1.00 34.69 951 TRP A N 1
ATOM 6656 C CA . TRP A 1 951 ? 32.545 -3.733 107.501 1.00 40.27 951 TRP A CA 1
ATOM 6657 C C . TRP A 1 951 ? 34.015 -4.046 107.232 1.00 41.57 951 TRP A C 1
ATOM 6658 O O . TRP A 1 951 ? 34.398 -4.155 106.047 1.00 43.04 951 TRP A O 1
ATOM 6669 N N . CYS A 1 952 ? 34.815 -4.074 108.289 1.00 47.62 952 CYS A N 1
ATOM 6670 C CA . CYS A 1 952 ? 36.251 -4.443 108.221 1.00 46.15 952 CYS A CA 1
ATOM 6671 C C . CYS A 1 952 ? 36.745 -4.778 109.626 1.00 47.79 952 CYS A C 1
ATOM 6672 O O . CYS A 1 952 ? 37.721 -5.508 109.723 1.00 54.75 952 CYS A O 1
#

InterPro domains:
  IPR000322 Glycoside hydrolase family 31, TIM barrel domain [PF01055] (361-712)
  IPR000519 P-type trefoil domain [PF00088] (82-130)
  IPR000519 P-type trefoil domain [PS51448] (80-131)
  IPR000519 P-type trefoil domain [SM00018] (80-134)
  IPR000519 P-type trefoil domain [cd00111] (81-130)
  IPR011013 Galactose mutarotase-like domain superfamily [SSF74650] (104-347)
  IPR013780 Glycosyl hydrolase, all-beta [G3DSA:2.60.40.1180] (705-820)
  IPR013780 Glycosyl hydrolase, all-beta [G3DSA:2.60.40.1180] (821-952)
  IPR017853 Glycoside hydrolase superfamily [SSF51445] (349-720)
  IPR017957 P-type trefoil, conserved site [PS00025] (89-110)
  IPR025887 Glycoside hydrolase family 31, N-terminal domain [PF13802] (175-318)
  IPR030458 Glycosyl hydrolases family 31, active site [PS00129] (514-521)
  IPR030459 Glycosyl hydrolases family 31, conserved site [PS00707] (643-673)
  IPR044913 P-type trefoil domain superfamily [G3DSA:4.10.110.10] (79-128)
  IPR044913 P-type trefoil domain superfamily [SSF57492] (78-132)
  IPR048395 Glycosyl hydrolase family 31, C-terminal domain [PF21365] (720-824)

Nearest PDB structures (foldseek):
  5nn5-assembly1_A  TM=9.996E-01  e=0.000E+00  Homo sapiens
  5nn3-assembly1_A  TM=9.985E-01  e=0.000E+00  Homo sapiens
  5nn8-assembly1_A  TM=9.996E-01  e=0.000E+00  Homo sapiens
  7p2z-assembly1_AaA  TM=1.001E+00  e=0.000E+00  Homo sapiens
  8cb1-assembly1_A  TM=1.001E+00  e=0.000E+00  Homo sapiens

Foldseek 3Di:
DLPDDQLLFDALPLQDDDDCVRLVVQVWAAQDDPVLRHRTGHDLQRFAWFWADWDADVQGIKTKTATPDDGPFPAFLGIWMKDWGNDALFKIKIWIGRPVDDWDFPVVDHRQWDWDWDGVVTWIWIARPVPRQTAFTQSSGHFTDGAFKTKTKGAHQDQFKAAFDDALDFRGDGLSFQKRKAQAFDDAHDHNAHYHATEQKMWGAHAQQFIKMKGFRALFTWIWTATDVGMIMIIGGHDIGIMMMGGGRFLQSNLLSLCVVLHFFDQAFLQQQAEEEEEAACQALVSQVVLVVLCVVLVAFHQEGEYEQNQADLSFPLHGDCPRCVVVQVSQVVCVVVNHAYEYEDEQWGDQPDPAPPGCLNNVCQVQVQFFAAPVSHFFWFQDRNGTTTGGQLVDVSNLVSLLVSLLVSCVRHVHQAYEYECQLVFGPDFAGPVHHDDDCQFVPSHQRPHVVRTSRPRHHRQQTDHPSGGCSRCSSCRQLSVLQSRQVSSCVNPVWGHEYETDRYYQSSSNRYAYEPPQHALDLSSLQSFQSSCQNCLSSNRNQYGYQQSGADEEGDLLSNLLSLLVLLLRSRRYHYYYNVYDDRRLSVDDPLSNLLNRVSSLVSQQQSQVLSVLSVCSNPRVGGQKHQVCSQVVSLVVRSSDRSWIDGPNWKIWRTDSDPPDQKGKDWDDQAKWAFCVLPVSQARIDHDPTDIDIGGHHSSDITMTTGAQEKGKTFHDDSGCSVGVPGAIEIEHRHGLQFKHKYKGKFAPRMHPCCVVVVRIWIWMWITHDQKIKIDTPDDDPGQQARWYDKYKYFPQQDDFPAKDKQRHGFPDWDADNRNRIIMGDTDGRNDIIMIGTD

Secondary structure (DSSP, 8-state):
-----GGGPPBS-SSS---HHHHHHTT-EE--------SEE--TTS---EEEEEEEETTEEEEEEE--S--SSSSB--EEEEEEEE-SSSEEEEEEE-TTSPPP-----S-SEEEEEEETTEEEEEEETTT--EEEEGGGS--EEETTEEEEEEE-SSS-EEE--S-SS-SSPP-SSEEEEE--------TTS--S-B--EEEEE-TTS-EEEEEE---S-EEEEEETTTEEEEEESSS-EEEEEE--SSHHHHHHHHHHHH-PPPPPPGGGGS-EE--TT--SHHHHHHHHHHHHHTT---SEEEE-GGGSBTTBTT---SSTTTTHHHHHHHHHHTT-EEEEEE-S-EE--SPTTS-HHHHHHHHHT-B-B-TTSSBPEEEETTEEEE-B-TTSHHHHHHHHHHHHHHHHHS--S-EEE-STTT--SSSB-TT----STTTS-S---S-TTSSTTTTSB-TT-B-SSSBHHHHGGGHHHHHHHHHHHHHHHHHSS---EEESS-BTTGGGT-EEE--S-BSSHHHHHHHHHHHHHHHHTT--SEE--BT-SBS---HHHHHHHHHHHTTSSS-EE---TTSPP--GGGS-HHHHHHHHHHHHHHHHTHHHHHHHHHHHHHH---SEE-HHHH-TT-GGGTT--SSEEETTTEEEE---STT-SEEEEEE-SEEEEEGGGS----SEEEESSEEEEEE--TT--EEEEETTEEEEEE---SSHHHHTTS-EEEEEE--TTS-EEEEEEE--SS-SSHHHHT--EEEEEEEETTEEEEEEEE--TTTTTPEEEEEEEE---S--S-EEETTEE-S--EEETTTTEEE---EETTS--EEEE-

B-factor: mean 34.27, std 11.24, range [21.19, 126.57]